Protein AF-0000000081665635 (afdb_homodimer)

Organism: Saccoglossus kowalevskii (NCBI:txid10224)

Foldseek 3Di:
DPDALVRLLVVLLVVVLVVVVVCCVVCVPPDDDDDDPCCQVVQVPPPPDDDAQQWDQAQEQGIAGLNHDLVRCQVQADDPVVARGHALLQSLSCSQRVDGDDPVNSLVLQLLLLVLQDDDPVLVVLLLPDDLVDFLLLNLLVSLQVCLVVQQLVVCVVVVHDLLCSLVSLLVVLSNCLSNLLLSLLQNLCVNPVVRDAFDRADSNDGPLVSSCSRNPADDVLVSSLLRRVLNLLQADTQSQQLLVQLVQVCLVVRHNSNSNSRSSVSCLDCVHLLLLVVLVVVLVVVCVVQRLPHDLVRVLVVQLVCVVVVHHNGQFADSRHQEAHVLLVVLLVSCCVPPVPQSSNVVLVSCQVRQLVSCVVVPPGSHRHGYNSSRSQVVCVVSPNNPSSSSSSSSSSSNSSSSSSRSSSCSSSVPHNDDDDDDDPVRVVVVVVVD/DPDALVRLLVVLLVVVLVVVVVCCVVCVPPDDDDDDPCCQVVQVPPPPDDDAQQWDQAQEQGIAGLNHDLVRCQPQADDPVVARGHALLQSLSCSQRVDGDDPVNSLVLQLLLLVLQDDDPVLVVLLLPDDLVDFLLLNLLVSLQVCLVVQQLVVCVVVVHDLLCSLVSLLVVLSNCLSNLLLSLLQNLCVNPVVRDAFDRADSRDGPLVSSCSRNPADPVLVSSLLRRVLNLLQADTQSQQLNVQLVQVCLVVRHNSNSNSRSSVSCLDCVHLLLLVVLVVVLVVVCVVARLPHDLVRVLVVQLVCVVVVHHNGQFADSRHQEAHVLLVVLLVSCCVPPVPQSSNVVLVSCQVRQLVSCVVVPPGSHRHGYNSSRSQVVCVVSPNNPSSSSSSSSSSSNSSSSSSRSSSCSSSVPHNDDDDDDDPVRVVVVVVVD

InterPro domains:
  IPR002020 Citrate synthase [PF00285] (43-422)
  IPR002020 Citrate synthase [PR00143] (177-190)
  IPR002020 Citrate synthase [PR00143] (226-241)
  IPR002020 Citrate synthase [PR00143] (249-277)
  IPR002020 Citrate synthase [PR00143] (309-329)
  IPR002020 Citrate synthase [PR00143] (370-386)
  IPR002020 Citrate synthase [PR00143] (391-405)
  IPR002020 Citrate synthase [PTHR11739] (11-428)
  IPR010109 Citrate synthase, eukaryotic-type [TIGR01793] (3-428)
  IPR016142 Citrate synthase-like, large alpha subdomain [G3DSA:1.10.580.10] (12-422)
  IPR016143 Citrate synthase-like, small alpha subdomain [G3DSA:1.10.230.10] (276-390)
  IPR019810 Citrate synthase active site [PS00480] (316-328)
  IPR036969 Citrate synthase superfamily [SSF48256] (4-432)

Secondary structure (DSSP, 8-state):
----HHHHHHHHHHHHHHHHHHHHHHHTT-EEEEEEHHHHHTTTTT-EEEE-SSEEEETTTEEEETTEEHHHHHHHS-B-TT--SB-HHHHHHHHHHSSPPPHHHHHHHHHHHHHT----HHHHHHHHH--TTS-HHHHHHHHHHHGGGG-HHHHHHHTT--GGGHHHHHHHHHHHHHHHHHHHHHHHHHHHHSTTPPPPPP-TTS-HHHHHHHHHT---HHHHHHHHHHHHHTS--TTTSHHHHHHHHHHHTT--HHHHHHHHHHHHTSTTTTTHHHHHHHHHHHHHHHH-SS--HHHHHHHHHHHHHTT---TTB--SS-SS--HHHHHHHHHHHHH-TT-HHHHHHHHHHHHHHHHHHHHT--S--SB-THHHHHHHHHHTT---GGGHHHHHHHHHHHHHHHHHHHHHHTT------EEE-HHHHHHHHHH-/----HHHHHHHHHHHHHHHHHHHHHHHTT-EEEEEEHHHHHTTTTT-EEEE-SSEEEETTTEEEETTEEHHHHHHHS-B-TT--SB-HHHHHHHHHHSSPPPHHHHHHHHHHHHHT----HHHHHHHHH--TTS-HHHHHHHHHHHGGGG-HHHHHHHTT--GGGHHHHHHHHHHHHHHHHHHHHHHHHHHHHSTTPPPPPP-TTS-HHHHHHHHHT---HHHHHHHHHHHHHTS--TTTSHHHHHHHHHHHTT--HHHHHHHHHHHHTSTTTTTHHHHHHHHHHHHHHHH-SS--HHHHHHHHHHHHHTT---TTB--SS-SS--HHHHHHHHHHHHH-TT-HHHHHHHHHHHHHHHHHHHHT--S--SB-THHHHHHHHHHTT---GGGHHHHHHHHHHHHHHHHHHHHHHTT------EEE-HHHHHHHHHH-

Nearest PDB structures (foldseek):
  5uqs-assembly1_C  TM=9.798E-01  e=3.146E-46  Sus scrofa
  6csc-assembly1_A  TM=9.902E-01  e=2.567E-45  Gallus gallus
  5uzq-assembly1_A  TM=9.697E-01  e=2.462E-45  Homo sapiens
  5uzp-assembly1_B  TM=9.711E-01  e=1.498E-44  Homo sapiens
  2cts-assembly1_A-2  TM=9.845E-01  e=1.085E-42  Sus scrofa

pLDDT: mean 95.06, std 5.84, range [40.19, 98.94]

Solvent-accessible surface area (backbone atoms only — not comparable to full-atom values): 43684 Å² total; per-residue (Å²): 126,86,73,49,71,68,66,60,38,50,62,53,48,56,51,50,40,50,50,51,52,53,49,42,75,75,44,20,80,44,72,79,44,64,30,27,49,42,29,22,60,45,17,21,45,77,32,63,40,38,68,18,74,37,23,40,70,37,40,79,81,31,55,21,54,48,81,33,39,62,70,53,43,53,66,66,36,41,51,54,92,94,50,83,39,26,38,43,53,25,50,39,46,19,40,61,65,60,43,80,49,50,64,66,56,28,52,48,46,25,36,52,26,51,73,36,31,76,73,59,69,70,57,56,52,51,65,72,61,59,58,82,73,42,51,61,52,34,54,53,25,26,50,35,22,50,49,42,62,70,35,46,33,54,52,40,53,76,71,63,56,58,66,86,50,44,21,61,27,39,41,51,33,34,48,34,49,62,22,25,42,44,59,54,54,21,45,53,47,21,50,67,72,47,85,51,49,80,60,62,81,82,52,64,88,40,49,70,44,48,43,30,34,48,30,62,69,52,80,53,67,65,53,33,44,48,45,20,34,49,34,36,68,47,15,54,69,31,34,25,40,46,29,39,32,34,21,49,44,18,31,28,20,59,19,41,65,35,30,10,46,22,25,8,43,31,11,30,62,1,57,77,49,35,36,34,28,40,48,23,50,54,50,49,51,49,44,35,72,73,63,43,74,87,56,52,72,66,56,48,49,50,52,52,50,51,42,45,72,73,71,43,78,65,61,24,45,36,51,98,64,40,64,42,61,31,60,61,26,52,53,54,48,51,52,36,57,73,76,41,61,80,38,61,66,50,46,46,45,52,51,44,68,68,48,46,34,60,52,32,54,68,70,60,76,52,90,20,43,32,43,26,49,34,50,49,51,46,55,56,40,36,72,73,64,52,67,60,49,76,50,52,40,47,53,48,52,59,15,32,45,44,34,44,38,35,47,50,26,49,38,36,59,64,58,49,46,50,41,35,34,31,40,41,26,70,69,57,50,53,52,53,57,69,74,97,127,86,72,50,69,68,68,59,38,50,63,52,48,56,52,50,42,52,50,50,52,54,48,41,74,74,45,20,81,44,72,79,45,63,30,27,49,42,28,22,62,44,19,21,45,77,32,62,40,38,70,19,72,35,22,40,70,37,40,80,80,31,55,22,53,47,80,33,39,62,70,52,42,52,66,64,35,39,52,54,91,94,50,82,38,24,38,41,53,26,49,39,46,20,40,60,66,59,43,81,50,51,65,65,56,29,51,50,46,26,37,52,26,51,74,36,31,76,75,58,69,70,57,55,53,50,65,73,62,59,58,83,72,42,52,61,52,38,53,52,25,26,51,34,22,51,50,41,61,71,35,46,32,53,52,39,52,76,70,63,56,60,66,88,51,43,20,60,28,39,41,53,34,35,46,35,50,62,23,25,42,44,59,54,55,21,44,54,47,21,50,67,72,47,85,51,49,81,60,63,80,84,50,64,87,40,48,70,44,50,41,30,34,47,30,62,69,52,81,56,67,65,53,34,44,48,44,19,35,51,35,38,68,47,16,54,68,30,34,25,40,45,29,41,32,34,19,49,43,18,30,27,21,59,19,41,66,35,29,9,46,22,24,7,42,30,12,30,60,1,57,77,49,36,35,35,27,38,48,25,50,53,51,48,50,49,44,36,71,73,62,44,72,88,56,53,71,67,56,49,49,50,52,52,50,51,42,45,73,72,70,43,77,65,62,24,44,35,49,97,64,39,65,43,64,32,61,61,27,52,52,54,48,51,52,36,57,72,74,42,63,79,39,61,65,52,47,44,46,53,50,43,68,68,48,46,33,58,51,31,54,70,71,62,75,53,88,19,44,33,44,26,49,35,50,50,52,47,52,56,40,36,73,73,63,53,67,61,50,76,49,53,40,46,53,50,51,61,16,32,44,46,34,44,39,34,45,50,27,48,40,34,59,62,57,50,45,51,42,35,33,31,39,41,26,69,70,56,49,53,51,53,55,69,72,96

Structure (mmCIF, N/CA/C/O backbone):
data_AF-0000000081665635-model_v1
#
loop_
_entity.id
_entity.type
_entity.pdbx_description
1 polymer 'Citrate synthase, mitochondrial-like'
#
loop_
_atom_site.group_PDB
_atom_site.id
_atom_site.type_symbol
_atom_site.label_atom_id
_atom_site.label_alt_id
_atom_site.label_comp_id
_atom_site.label_asym_id
_atom_site.label_entity_id
_atom_site.label_seq_id
_atom_site.pdbx_PDB_ins_code
_atom_site.Cartn_x
_atom_site.Cartn_y
_atom_site.Cartn_z
_atom_site.occupancy
_atom_site.B_iso_or_equiv
_atom_site.auth_seq_id
_atom_site.auth_comp_id
_atom_site.auth_asym_id
_atom_site.auth_atom_id
_atom_site.pdbx_PDB_model_num
ATOM 1 N N . MET A 1 1 ? 30.594 27.281 -4.41 1 40.53 1 MET A N 1
ATOM 2 C CA . MET A 1 1 ? 29.469 26.734 -5.156 1 40.53 1 MET A CA 1
ATOM 3 C C . MET A 1 1 ? 28.594 25.859 -4.266 1 40.53 1 MET A C 1
ATOM 5 O O . MET A 1 1 ? 29.109 25.016 -3.523 1 40.53 1 MET A O 1
ATOM 9 N N . VAL A 1 2 ? 27.422 26.234 -3.863 1 55.41 2 VAL A N 1
ATOM 10 C CA . VAL A 1 2 ? 26.562 25.5 -2.949 1 55.41 2 VAL A CA 1
ATOM 11 C C . VAL A 1 2 ? 26.438 24.047 -3.406 1 55.41 2 VAL A C 1
ATOM 13 O O . VAL A 1 2 ? 26.125 23.781 -4.566 1 55.41 2 VAL A O 1
ATOM 16 N N . LYS A 1 3 ? 26.938 23.219 -2.65 1 70.62 3 LYS A N 1
ATOM 17 C CA . LYS A 1 3 ? 26.859 21.797 -2.959 1 70.62 3 LYS A CA 1
ATOM 18 C C . LYS A 1 3 ? 25.406 21.344 -3.09 1 70.62 3 LYS A C 1
ATOM 20 O O . LYS A 1 3 ? 24.562 21.719 -2.271 1 70.62 3 LYS A O 1
ATOM 25 N N . ASP A 1 4 ? 25.109 20.734 -4.133 1 88.25 4 ASP A N 1
ATOM 26 C CA . ASP A 1 4 ? 23.781 20.172 -4.352 1 88.25 4 ASP A CA 1
ATOM 27 C C . ASP A 1 4 ? 23.453 19.125 -3.295 1 88.25 4 ASP A C 1
ATOM 29 O O . ASP A 1 4 ? 24.344 18.578 -2.643 1 88.25 4 ASP A O 1
ATOM 33 N N . LEU A 1 5 ? 22.203 19.047 -2.881 1 96.38 5 LEU A N 1
ATOM 34 C CA . LEU A 1 5 ? 21.719 18.188 -1.819 1 96.38 5 LEU A CA 1
ATOM 35 C C . LEU A 1 5 ? 22.266 16.766 -1.975 1 96.38 5 LEU A C 1
ATOM 37 O O . LEU A 1 5 ? 22.656 16.141 -0.989 1 96.38 5 LEU A O 1
ATOM 41 N N . LYS A 1 6 ? 22.359 16.266 -3.232 1 95.75 6 LYS A N 1
ATOM 42 C CA . LYS A 1 6 ? 22.844 14.906 -3.494 1 95.75 6 LYS A CA 1
ATOM 43 C C . LYS A 1 6 ? 24.312 14.758 -3.104 1 95.75 6 LYS A C 1
ATOM 45 O O . LYS A 1 6 ? 24.703 13.734 -2.535 1 95.75 6 LYS A O 1
ATOM 50 N N . ASP A 1 7 ? 25.078 15.711 -3.416 1 94.81 7 ASP A N 1
ATOM 51 C CA . ASP A 1 7 ? 26.5 15.703 -3.098 1 94.81 7 ASP A CA 1
ATOM 52 C C . ASP A 1 7 ? 26.734 15.789 -1.591 1 94.81 7 ASP A C 1
ATOM 54 O O . ASP A 1 7 ? 27.656 15.172 -1.062 1 94.81 7 ASP A O 1
ATOM 58 N N . GLU A 1 8 ? 25.906 16.531 -0.917 1 95.31 8 GLU A N 1
ATOM 59 C CA . GLU A 1 8 ? 26 16.641 0.537 1 95.31 8 GLU A CA 1
ATOM 60 C C . GLU A 1 8 ? 25.594 15.328 1.208 1 95.31 8 GLU A C 1
ATOM 62 O O . GLU A 1 8 ? 26.125 14.992 2.273 1 95.31 8 GLU A O 1
ATOM 67 N N . LEU A 1 9 ? 24.719 14.633 0.583 1 96.75 9 LEU A N 1
ATOM 68 C CA . LEU A 1 9 ? 24.125 13.43 1.165 1 96.75 9 LEU A CA 1
ATOM 69 C C . LEU A 1 9 ? 25.094 12.258 1.071 1 96.75 9 LEU A C 1
ATOM 71 O O . LEU A 1 9 ? 25.109 11.391 1.95 1 96.75 9 LEU A O 1
ATOM 75 N N . ARG A 1 10 ? 25.953 12.203 0.071 1 96.56 10 ARG A N 1
ATOM 76 C CA . ARG A 1 10 ? 26.812 11.062 -0.229 1 96.56 10 ARG A CA 1
ATOM 77 C C . ARG A 1 10 ? 27.703 10.727 0.957 1 96.56 10 ARG A C 1
ATOM 79 O O . ARG A 1 10 ? 27.719 9.586 1.43 1 96.56 10 ARG A O 1
ATOM 86 N N . PRO A 1 11 ? 28.469 11.734 1.515 1 97.19 11 PRO A N 1
ATOM 87 C CA . PRO A 1 11 ? 29.328 11.391 2.658 1 97.19 11 PRO A CA 1
ATOM 88 C C . PRO A 1 11 ? 28.516 11.047 3.908 1 97.19 11 PRO A C 1
ATOM 90 O O . PRO A 1 11 ? 28.969 10.242 4.73 1 97.19 11 PRO A O 1
ATOM 93 N N . LEU A 1 12 ? 27.344 11.656 4.055 1 97.62 12 LEU A N 1
ATOM 94 C CA . LEU A 1 12 ? 26.484 11.367 5.199 1 97.62 12 LEU A CA 1
ATOM 95 C C . LEU A 1 12 ? 26 9.922 5.156 1 97.62 12 LEU A C 1
ATOM 97 O O . LEU A 1 12 ? 25.922 9.258 6.191 1 97.62 12 LEU A O 1
ATOM 101 N N . ILE A 1 13 ? 25.656 9.406 3.963 1 97.69 13 ILE A N 1
ATOM 102 C CA . ILE A 1 13 ? 25.188 8.031 3.785 1 97.69 13 ILE A CA 1
ATOM 103 C C . ILE A 1 13 ? 26.297 7.055 4.129 1 97.69 13 ILE A C 1
ATOM 105 O O . ILE A 1 13 ? 26.062 6.055 4.816 1 97.69 13 ILE A O 1
ATOM 109 N N . LEU A 1 14 ? 27.516 7.348 3.648 1 97.12 14 LEU A N 1
ATOM 110 C CA . LEU A 1 14 ? 28.656 6.477 3.947 1 97.12 14 LEU A CA 1
ATOM 111 C C . LEU A 1 14 ? 28.891 6.395 5.449 1 97.12 14 LEU A C 1
ATOM 113 O O . LEU A 1 14 ? 29.078 5.301 5.996 1 97.12 14 LEU A O 1
ATOM 117 N N . LYS A 1 15 ? 28.844 7.523 6.086 1 97.62 15 LYS A N 1
ATOM 118 C CA . LYS A 1 15 ? 29.094 7.594 7.527 1 97.62 15 LYS A CA 1
ATOM 119 C C . LYS A 1 15 ? 28 6.848 8.297 1 97.62 15 LYS A C 1
ATOM 121 O O . LYS A 1 15 ? 28.312 6.035 9.18 1 97.62 15 LYS A O 1
ATOM 126 N N . HIS A 1 16 ? 26.75 7.129 8 1 97.38 16 HIS A N 1
ATOM 127 C CA . HIS A 1 16 ? 25.641 6.527 8.734 1 97.38 16 HIS A CA 1
ATOM 128 C C . HIS A 1 16 ? 25.547 5.031 8.453 1 97.38 16 HIS A C 1
ATOM 130 O O . HIS A 1 16 ? 25.172 4.254 9.336 1 97.38 16 HIS A O 1
ATOM 136 N N . SER A 1 17 ? 25.828 4.605 7.238 1 97.25 17 SER A N 1
ATOM 137 C CA . SER A 1 17 ? 25.844 3.184 6.906 1 97.25 17 SER A CA 1
ATOM 138 C C . SER A 1 17 ? 26.859 2.424 7.762 1 97.25 17 SER A C 1
ATOM 140 O O . SER A 1 17 ? 26.578 1.319 8.227 1 97.25 17 SER A O 1
ATOM 142 N N . GLU A 1 18 ? 28.016 3.002 7.918 1 97.38 18 GLU A N 1
ATOM 143 C CA . GLU A 1 18 ? 29.031 2.396 8.773 1 97.38 18 GLU A CA 1
ATOM 144 C C . GLU A 1 18 ? 28.578 2.355 10.227 1 97.38 18 GLU A C 1
ATOM 146 O O . GLU A 1 18 ? 28.797 1.363 10.922 1 97.38 18 GLU A O 1
ATOM 151 N N . GLU A 1 19 ? 28 3.404 10.664 1 97.5 19 GLU A N 1
ATOM 152 C CA . GLU A 1 19 ? 27.484 3.475 12.023 1 97.5 19 GLU A CA 1
ATOM 153 C C . GLU A 1 19 ? 26.453 2.377 12.281 1 97.5 19 GLU A C 1
ATOM 155 O O . GLU A 1 19 ? 26.5 1.708 13.312 1 97.5 19 GLU A O 1
ATOM 160 N N . VAL A 1 20 ? 25.531 2.207 11.383 1 97.94 20 VAL A N 1
ATOM 161 C CA . VAL A 1 20 ? 24.484 1.204 11.508 1 97.94 20 VAL A CA 1
ATOM 162 C C . VAL A 1 20 ? 25.094 -0.194 11.5 1 97.94 20 VAL A C 1
ATOM 164 O O . VAL A 1 20 ? 24.688 -1.061 12.281 1 97.94 20 VAL A O 1
ATOM 167 N N . ARG A 1 21 ? 26.047 -0.388 10.586 1 97.19 21 ARG A N 1
ATOM 168 C CA . ARG A 1 21 ? 26.719 -1.678 10.516 1 97.19 21 ARG A CA 1
ATOM 169 C C . ARG A 1 21 ? 27.359 -2.033 11.859 1 97.19 21 ARG A C 1
ATOM 171 O O . ARG A 1 21 ? 27.172 -3.137 12.367 1 97.19 21 ARG A O 1
ATOM 178 N N . GLU A 1 22 ? 28.109 -1.117 12.453 1 97.5 22 GLU A N 1
ATOM 179 C CA . GLU A 1 22 ? 28.781 -1.337 13.734 1 97.5 22 GLU A CA 1
ATOM 180 C C . GLU A 1 22 ? 27.766 -1.545 14.859 1 97.5 22 GLU A C 1
ATOM 182 O O . GLU A 1 22 ? 27.953 -2.4 15.719 1 97.5 22 GLU A O 1
ATOM 187 N N . PHE A 1 23 ? 26.781 -0.752 14.891 1 97.94 23 PHE A N 1
ATOM 188 C CA . PHE A 1 23 ? 25.734 -0.835 15.906 1 97.94 23 PHE A CA 1
ATOM 189 C C . PHE A 1 23 ? 25.078 -2.209 15.891 1 97.94 23 PHE A C 1
ATOM 191 O O . PHE A 1 23 ? 24.891 -2.83 16.938 1 97.94 23 PHE A O 1
ATOM 198 N N . ARG A 1 24 ? 24.719 -2.713 14.703 1 97.88 24 ARG A N 1
ATOM 199 C CA . ARG A 1 24 ? 24.047 -4.004 14.562 1 97.88 24 ARG A CA 1
ATOM 200 C C . ARG A 1 24 ? 25 -5.148 14.93 1 97.88 24 ARG A C 1
ATOM 202 O O . ARG A 1 24 ? 24.562 -6.16 15.492 1 97.88 24 ARG A O 1
ATOM 209 N N . GLN A 1 25 ? 26.266 -5.016 14.57 1 97.56 25 GLN A N 1
ATOM 210 C CA . GLN A 1 25 ? 27.25 -6.027 14.945 1 97.56 25 GLN A CA 1
ATOM 211 C C . GLN A 1 25 ? 27.312 -6.195 16.453 1 97.56 25 GLN A C 1
ATOM 213 O O . GLN A 1 25 ? 27.438 -7.316 16.953 1 97.56 25 GLN A O 1
ATOM 218 N N . LYS A 1 26 ? 27.172 -5.129 17.156 1 97.12 26 LYS A N 1
ATOM 219 C CA . LYS A 1 26 ? 27.328 -5.145 18.609 1 97.12 26 LYS A CA 1
ATOM 220 C C . LYS A 1 26 ? 26 -5.449 19.297 1 97.12 26 LYS A C 1
ATOM 222 O O . LYS A 1 26 ? 25.984 -6.074 20.359 1 97.12 26 LYS A O 1
ATOM 227 N N . HIS A 1 27 ? 24.922 -4.953 18.75 1 97.44 27 HIS A N 1
ATOM 228 C CA . HIS A 1 27 ? 23.688 -4.953 19.516 1 97.44 27 HIS A CA 1
ATOM 229 C C . HIS A 1 27 ? 22.547 -5.602 18.734 1 97.44 27 HIS A C 1
ATOM 231 O O . HIS A 1 27 ? 21.391 -5.578 19.172 1 97.44 27 HIS A O 1
ATOM 237 N N . GLY A 1 28 ? 22.75 -6.16 17.609 1 97.69 28 GLY A N 1
ATOM 238 C CA . GLY A 1 28 ? 21.719 -6.672 16.719 1 97.69 28 GLY A CA 1
ATOM 239 C C . GLY A 1 28 ? 20.812 -7.688 17.375 1 97.69 28 GLY A C 1
ATOM 240 O O . GLY A 1 28 ? 19.609 -7.746 17.078 1 97.69 28 GLY A O 1
ATOM 241 N N . SER A 1 29 ? 21.297 -8.484 18.297 1 97.31 29 SER A N 1
ATOM 242 C CA . SER A 1 29 ? 20.547 -9.578 18.906 1 97.31 29 SER A CA 1
ATOM 243 C C . SER A 1 29 ? 19.781 -9.094 20.141 1 97.31 29 SER A C 1
ATOM 245 O O . SER A 1 29 ? 19.016 -9.852 20.734 1 97.31 29 SER A O 1
ATOM 247 N N . LYS A 1 30 ? 19.953 -7.887 20.5 1 97.31 30 LYS A N 1
ATOM 248 C CA . LYS A 1 30 ? 19.297 -7.367 21.703 1 97.31 30 LYS A CA 1
ATOM 249 C C . LYS A 1 30 ? 17.781 -7.348 21.516 1 97.31 30 LYS A C 1
ATOM 251 O O . LYS A 1 30 ? 17.281 -6.863 20.5 1 97.31 30 LYS A O 1
ATOM 256 N N . VAL A 1 31 ? 17.047 -7.914 22.5 1 97.44 31 VAL A N 1
ATOM 257 C CA . VAL A 1 31 ? 15.586 -7.898 22.516 1 97.44 31 VAL A CA 1
ATOM 258 C C . VAL A 1 31 ? 15.086 -6.531 22.984 1 97.44 31 VAL A C 1
ATOM 260 O O . VAL A 1 31 ? 15.469 -6.059 24.047 1 97.44 31 VAL A O 1
ATOM 263 N N . VAL A 1 32 ? 14.25 -5.891 22.203 1 96.38 32 VAL A N 1
ATOM 264 C CA . VAL A 1 32 ? 13.812 -4.543 22.547 1 96.38 32 VAL A CA 1
ATOM 265 C C . VAL A 1 32 ? 12.289 -4.52 22.703 1 96.38 32 VAL A C 1
ATOM 267 O O . VAL A 1 32 ? 11.703 -3.465 22.953 1 96.38 32 VAL A O 1
ATOM 270 N N . GLY A 1 33 ? 11.625 -5.656 22.516 1 96.31 33 GLY A N 1
ATOM 271 C CA . GLY A 1 33 ? 10.18 -5.746 22.688 1 96.31 33 GLY A CA 1
ATOM 272 C C . GLY A 1 33 ? 9.656 -7.164 22.609 1 96.31 33 GLY A C 1
ATOM 273 O O . GLY A 1 33 ? 10.398 -8.094 22.281 1 96.31 33 GLY A O 1
ATOM 274 N N . GLU A 1 34 ? 8.375 -7.324 23 1 97.56 34 GLU A N 1
ATOM 275 C CA . GLU A 1 34 ? 7.66 -8.594 22.906 1 97.56 34 GLU A CA 1
ATOM 276 C C . GLU A 1 34 ? 6.414 -8.469 22.047 1 97.56 34 GLU A C 1
ATOM 278 O O . GLU A 1 34 ? 5.953 -7.355 21.766 1 97.56 34 GLU A O 1
ATOM 283 N N . VAL A 1 35 ? 5.938 -9.586 21.531 1 98.31 35 VAL A N 1
ATOM 284 C CA . VAL A 1 35 ? 4.715 -9.641 20.734 1 98.31 35 VAL A CA 1
ATOM 285 C C . VAL A 1 35 ? 3.68 -10.508 21.453 1 98.31 35 VAL A C 1
ATOM 287 O O . VAL A 1 35 ? 3.934 -11.68 21.734 1 98.31 35 VAL A O 1
ATOM 290 N N . THR A 1 36 ? 2.57 -9.961 21.766 1 98.38 36 THR A N 1
ATOM 291 C CA . THR A 1 36 ? 1.464 -10.711 22.359 1 98.38 36 THR A CA 1
ATOM 292 C C . THR A 1 36 ? 0.39 -11 21.312 1 98.38 36 THR A C 1
ATOM 294 O O . THR A 1 36 ? 0.385 -10.391 20.234 1 98.38 36 THR A O 1
ATOM 297 N N . ILE A 1 37 ? -0.496 -11.922 21.625 1 98.31 37 ILE A N 1
ATOM 298 C CA . ILE A 1 37 ? -1.613 -12.258 20.75 1 98.31 37 ILE A CA 1
ATOM 299 C C . ILE A 1 37 ? -2.482 -11.023 20.531 1 98.31 37 ILE A C 1
ATOM 301 O O . ILE A 1 37 ? -2.9 -10.75 19.391 1 98.31 37 ILE A O 1
ATOM 305 N N . ASP A 1 38 ? -2.67 -10.211 21.516 1 98.19 38 ASP A N 1
ATOM 306 C CA . ASP A 1 38 ? -3.492 -9.008 21.391 1 98.19 38 ASP A CA 1
ATOM 307 C C . ASP A 1 38 ? -2.84 -7.98 20.469 1 98.19 38 ASP A C 1
ATOM 309 O O . ASP A 1 38 ? -3.531 -7.23 19.781 1 98.19 38 ASP A O 1
ATOM 313 N N . MET A 1 39 ? -1.545 -7.945 20.484 1 98.06 39 MET A N 1
ATOM 314 C CA . MET A 1 39 ? -0.863 -7.02 19.578 1 98.06 39 MET A CA 1
ATOM 315 C C . MET A 1 39 ? -1.078 -7.422 18.125 1 98.06 39 MET A C 1
ATOM 317 O O . MET A 1 39 ? -1.188 -6.559 17.25 1 98.06 39 MET A O 1
ATOM 321 N N . MET A 1 40 ? -1.198 -8.719 17.844 1 98.25 40 MET A N 1
ATOM 322 C CA . MET A 1 40 ? -1.453 -9.203 16.5 1 98.25 40 MET A CA 1
ATOM 323 C C . MET A 1 40 ? -2.848 -8.805 16.031 1 98.25 40 MET A C 1
ATOM 325 O O . MET A 1 40 ? -3.006 -8.25 14.938 1 98.25 40 MET A O 1
ATOM 329 N N . TYR A 1 41 ? -3.787 -9.031 16.859 1 98.25 41 TYR A N 1
ATOM 330 C CA . TYR A 1 41 ? -5.164 -8.688 16.531 1 98.25 41 TYR A CA 1
ATOM 331 C C . TYR A 1 41 ? -5.375 -7.176 16.562 1 98.25 41 TYR A C 1
ATOM 333 O O . TYR A 1 41 ? -6.316 -6.656 15.961 1 98.25 41 TYR A O 1
ATOM 341 N N . GLY A 1 42 ? -4.492 -6.504 17.297 1 97.19 42 GLY A N 1
ATOM 342 C CA . GLY A 1 42 ? -4.66 -5.086 17.562 1 97.19 42 GLY A CA 1
ATOM 343 C C . GLY A 1 42 ? -3.916 -4.199 16.578 1 97.19 42 GLY A C 1
ATOM 344 O O . GLY A 1 42 ? -3.693 -3.018 16.859 1 97.19 42 GLY A O 1
ATOM 345 N N . GLY A 1 43 ? -3.496 -4.707 15.438 1 97.88 43 GLY A N 1
ATOM 346 C CA . GLY A 1 43 ? -2.877 -3.895 14.398 1 97.88 43 GLY A CA 1
ATOM 347 C C . GLY A 1 43 ? -1.415 -3.594 14.672 1 97.88 43 GLY A C 1
ATOM 348 O O . GLY A 1 43 ? -0.936 -2.498 14.375 1 97.88 43 GLY A O 1
ATOM 349 N N . MET A 1 44 ? -0.728 -4.488 15.344 1 98.06 44 MET A N 1
ATOM 350 C CA . MET A 1 44 ? 0.703 -4.406 15.625 1 98.06 44 MET A CA 1
ATOM 351 C C . MET A 1 44 ? 1.013 -3.213 16.531 1 98.06 44 MET A C 1
ATOM 353 O O . MET A 1 44 ? 2.16 -2.768 16.594 1 98.06 44 MET A O 1
ATOM 357 N N . ARG A 1 45 ? -0.01 -2.605 17.125 1 94.81 45 ARG A N 1
ATOM 358 C CA . ARG A 1 45 ? 0.244 -1.459 18 1 94.81 45 ARG A CA 1
ATOM 359 C C . ARG A 1 45 ? 1.244 -1.812 19.094 1 94.81 45 ARG A C 1
ATOM 361 O O . ARG A 1 45 ? 1.092 -2.828 19.781 1 94.81 45 ARG A O 1
ATOM 368 N N . GLY A 1 46 ? 2.254 -1.023 19.188 1 93.5 46 GLY A 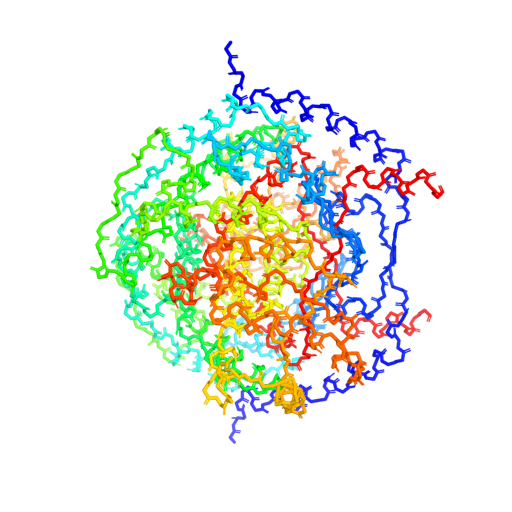N 1
ATOM 369 C CA . GLY A 1 46 ? 3.238 -1.221 20.25 1 93.5 46 GLY A CA 1
ATOM 370 C C . GLY A 1 46 ? 4.414 -2.072 19.812 1 93.5 46 GLY A C 1
ATOM 371 O O . GLY A 1 46 ? 5.457 -2.086 20.469 1 93.5 46 GLY A O 1
ATOM 372 N N . ILE A 1 47 ? 4.27 -2.879 18.75 1 97.75 47 ILE A N 1
ATOM 373 C CA . ILE A 1 47 ? 5.379 -3.689 18.25 1 97.75 47 ILE A CA 1
ATOM 374 C C . ILE A 1 47 ? 6.426 -2.791 17.609 1 97.75 47 ILE A C 1
ATOM 376 O O . ILE A 1 47 ? 6.145 -2.115 16.609 1 97.75 47 ILE A O 1
ATOM 380 N N . LYS A 1 48 ? 7.656 -2.77 18.156 1 97.38 48 LYS A N 1
ATOM 381 C CA . LYS A 1 48 ? 8.766 -2.043 17.547 1 97.38 48 LYS A CA 1
ATOM 382 C C . LYS A 1 48 ? 9.312 -2.791 16.328 1 97.38 48 LYS A C 1
ATOM 384 O O . LYS A 1 48 ? 10.266 -3.564 16.453 1 97.38 48 LYS A O 1
ATOM 389 N N . GLY A 1 49 ? 8.766 -2.424 15.164 1 97.62 49 GLY A N 1
ATOM 390 C CA . GLY A 1 49 ? 9.086 -3.25 14.008 1 97.62 49 GLY A CA 1
ATOM 391 C C . GLY A 1 49 ? 9.766 -2.482 12.898 1 97.62 49 GLY A C 1
ATOM 392 O O . GLY A 1 49 ? 10.266 -3.078 11.938 1 97.62 49 GLY A O 1
ATOM 393 N N . LEU A 1 50 ? 9.938 -1.119 13.031 1 98.25 50 LEU A N 1
ATOM 394 C CA . LEU A 1 50 ? 10.375 -0.315 11.898 1 98.25 50 LEU A CA 1
ATOM 395 C C . LEU A 1 50 ? 11.516 0.617 12.297 1 98.25 50 LEU A C 1
ATOM 397 O O . LEU A 1 50 ? 11.625 1.005 13.461 1 98.25 50 LEU A O 1
ATOM 401 N N . ILE A 1 51 ? 12.328 0.879 11.305 1 98.38 51 ILE A N 1
ATOM 402 C CA . ILE A 1 51 ? 13.336 1.928 11.438 1 98.38 51 ILE A CA 1
ATOM 403 C C . ILE A 1 51 ? 12.898 3.158 10.641 1 98.38 51 ILE A C 1
ATOM 405 O O . ILE A 1 51 ? 12.539 3.049 9.461 1 98.38 51 ILE A O 1
ATOM 409 N N . CYS A 1 52 ? 12.898 4.246 11.211 1 97.94 52 CYS A N 1
ATOM 410 C CA . CYS A 1 52 ? 12.648 5.527 10.555 1 97.94 52 CYS A CA 1
ATOM 411 C C . CYS A 1 52 ? 13.648 6.582 11.023 1 97.94 52 CYS A C 1
ATOM 413 O O . CYS A 1 52 ? 13.562 7.055 12.156 1 97.94 52 CYS A O 1
ATOM 415 N N . GLU A 1 53 ? 14.492 6.984 10.188 1 97.06 53 GLU A N 1
ATOM 416 C CA . GLU A 1 53 ? 15.555 7.918 10.547 1 97.06 53 GLU A CA 1
ATOM 417 C C . GLU A 1 53 ? 15.047 9.359 10.555 1 97.06 53 GLU A C 1
ATOM 419 O O . GLU A 1 53 ? 15.602 10.211 11.25 1 97.06 53 GLU A O 1
ATOM 424 N N . THR A 1 54 ? 13.992 9.617 9.805 1 98.19 54 THR A N 1
ATOM 425 C CA . THR A 1 54 ? 13.609 10.992 9.477 1 98.19 54 THR A CA 1
ATOM 426 C C . THR A 1 54 ? 12.828 11.617 10.625 1 98.19 54 THR A C 1
ATOM 428 O O . THR A 1 54 ? 12.867 12.836 10.82 1 98.19 54 THR A O 1
ATOM 431 N N . SER A 1 55 ? 12.039 10.781 11.344 1 98 55 SER A N 1
ATOM 432 C CA . SER A 1 55 ? 11.258 11.344 12.438 1 98 55 SER A CA 1
ATOM 433 C C . SER A 1 55 ? 10.859 10.273 13.445 1 98 55 SER A C 1
ATOM 435 O O . SER A 1 55 ? 10.867 9.086 13.133 1 98 55 SER A O 1
ATOM 437 N N . VAL A 1 56 ? 10.648 10.711 14.625 1 96.31 56 VAL A N 1
ATOM 438 C CA . VAL A 1 56 ? 10.203 9.852 15.719 1 96.31 56 VAL A CA 1
ATOM 439 C C . VAL A 1 56 ? 9.016 10.492 16.438 1 96.31 56 VAL A C 1
ATOM 441 O O . VAL A 1 56 ? 8.992 11.703 16.656 1 96.31 56 VAL A O 1
ATOM 444 N N . LEU A 1 57 ? 8.023 9.711 16.688 1 95.44 57 LEU A N 1
ATOM 445 C CA . LEU A 1 57 ? 6.828 10.172 17.391 1 95.44 57 LEU A CA 1
ATOM 446 C C . LEU A 1 57 ? 6.805 9.648 18.828 1 95.44 57 LEU A C 1
ATOM 448 O O . LEU A 1 57 ? 6.77 8.438 19.047 1 95.44 57 LEU A O 1
ATOM 452 N N . ASP A 1 58 ? 6.891 10.562 19.766 1 93.25 58 ASP A N 1
ATOM 453 C CA . ASP A 1 58 ? 6.801 10.25 21.188 1 93.25 58 ASP A CA 1
ATOM 454 C C . ASP A 1 58 ? 5.41 10.562 21.734 1 93.25 58 ASP A C 1
ATOM 456 O O . ASP A 1 58 ? 4.875 11.648 21.484 1 93.25 58 ASP A O 1
ATOM 460 N N . PRO A 1 59 ? 4.824 9.641 22.438 1 90.5 59 PRO A N 1
ATOM 461 C CA . PRO A 1 59 ? 3.455 9.836 22.922 1 90.5 59 PRO A CA 1
ATOM 462 C C . PRO A 1 59 ? 3.318 11.078 23.797 1 90.5 59 PRO A C 1
ATOM 464 O O . PRO A 1 59 ? 2.262 11.711 23.812 1 90.5 59 PRO A O 1
ATOM 467 N N . ASP A 1 60 ? 4.359 11.477 24.516 1 90.38 60 ASP A N 1
ATOM 468 C CA . ASP A 1 60 ? 4.25 12.555 25.484 1 90.38 60 ASP A CA 1
ATOM 469 C C . ASP A 1 60 ? 4.863 13.844 24.953 1 90.38 60 ASP A C 1
ATOM 471 O O . ASP A 1 60 ? 4.453 14.945 25.328 1 90.38 60 ASP A O 1
ATOM 475 N N . GLU A 1 61 ? 5.773 13.727 24.031 1 90.88 61 GLU A N 1
ATOM 476 C CA . GLU A 1 61 ? 6.484 14.93 23.594 1 90.88 61 GLU A CA 1
ATOM 477 C C . GLU A 1 61 ? 6.043 15.359 22.203 1 90.88 61 GLU A C 1
ATOM 479 O O . GLU A 1 61 ? 6.234 16.516 21.812 1 90.88 61 GLU A O 1
ATOM 484 N N . GLY A 1 62 ? 5.473 14.414 21.5 1 93.31 62 GLY A N 1
ATOM 485 C CA . GLY A 1 62 ? 5.074 14.719 20.141 1 93.31 62 GLY A CA 1
ATOM 486 C C . GLY A 1 62 ? 6.074 14.25 19.094 1 93.31 62 GLY A C 1
ATOM 487 O O . GLY A 1 62 ? 6.863 13.336 19.359 1 93.31 62 GLY A O 1
ATOM 488 N N . ILE A 1 63 ? 6.02 14.82 17.938 1 96.12 63 ILE A N 1
ATOM 489 C CA . ILE A 1 63 ? 6.859 14.383 16.828 1 96.12 63 ILE A CA 1
ATOM 490 C C . ILE A 1 63 ? 8.133 15.227 16.781 1 96.12 63 ILE A C 1
ATOM 492 O O . ILE A 1 63 ? 8.102 16.422 17.109 1 96.12 63 ILE A O 1
ATOM 496 N N . ARG A 1 64 ? 9.18 14.617 16.516 1 97.69 64 ARG A N 1
ATOM 497 C CA . ARG A 1 64 ? 10.453 15.297 16.25 1 97.69 64 ARG A CA 1
ATOM 498 C C . ARG A 1 64 ? 10.984 14.945 14.867 1 97.69 64 ARG A C 1
ATOM 500 O O . ARG A 1 64 ? 10.961 13.773 14.461 1 97.69 64 ARG A O 1
ATOM 507 N N . PHE A 1 65 ? 11.391 15.922 14.109 1 98.44 65 PHE A N 1
ATOM 508 C CA . PHE A 1 65 ? 12.062 15.742 12.828 1 98.44 65 PHE A CA 1
ATOM 509 C C . PHE A 1 65 ? 13.57 15.789 12.992 1 98.44 65 PHE A C 1
ATOM 511 O O . PHE A 1 65 ? 14.141 16.844 13.289 1 98.44 65 PHE A O 1
ATOM 518 N N . ARG A 1 66 ? 14.18 14.672 12.789 1 98.12 66 ARG A N 1
ATOM 519 C CA . ARG A 1 66 ? 15.617 14.57 13 1 98.12 66 ARG A CA 1
ATOM 520 C C . ARG A 1 66 ? 16.031 15.188 14.328 1 98.12 66 ARG A C 1
ATOM 522 O O . ARG A 1 66 ? 16.984 15.961 14.398 1 98.12 66 ARG A O 1
ATOM 529 N N . GLY A 1 67 ? 15.25 14.883 15.312 1 96.88 67 GLY A N 1
ATOM 530 C CA . GLY A 1 67 ? 15.57 15.297 16.672 1 96.88 67 GLY A CA 1
ATOM 531 C C . GLY A 1 67 ? 15.008 16.672 17.016 1 96.88 67 GLY A C 1
ATOM 532 O O . GLY A 1 67 ? 14.953 17.047 18.188 1 96.88 67 GLY A O 1
ATOM 533 N N . HIS A 1 68 ? 14.516 17.406 16.062 1 98.06 68 HIS A N 1
ATOM 534 C CA . HIS A 1 68 ? 13.977 18.75 16.312 1 98.06 68 HIS A CA 1
ATOM 535 C C . HIS A 1 68 ? 12.484 18.688 16.609 1 98.06 68 HIS A C 1
ATOM 537 O O . HIS A 1 68 ? 11.719 18.078 15.844 1 98.06 68 HIS A O 1
ATOM 543 N N . SER A 1 69 ? 12.102 19.328 17.688 1 97.12 69 SER A N 1
ATOM 544 C CA . SER A 1 69 ? 10.672 19.484 17.953 1 97.12 69 SER A CA 1
ATOM 545 C C . SER A 1 69 ? 10.023 20.391 16.922 1 97.12 69 SER A C 1
ATOM 547 O O . SER A 1 69 ? 10.711 21.094 16.172 1 97.12 69 SER A O 1
ATOM 549 N N . ILE A 1 70 ? 8.734 20.406 16.891 1 96.94 70 ILE A N 1
ATOM 550 C CA . ILE A 1 70 ? 7.988 21.266 15.969 1 96.94 70 ILE A CA 1
ATOM 551 C C . ILE A 1 70 ? 8.328 22.719 16.25 1 96.94 70 ILE A C 1
ATOM 553 O O . ILE A 1 70 ? 8.594 23.484 15.312 1 96.94 70 ILE A O 1
ATOM 557 N N . ALA A 1 71 ? 8.352 23.109 17.484 1 95.88 71 ALA A N 1
ATOM 558 C CA . ALA A 1 71 ? 8.672 24.484 17.859 1 95.88 71 ALA A CA 1
ATOM 559 C C . ALA A 1 71 ? 10.078 24.859 17.406 1 95.88 71 ALA A C 1
ATOM 561 O O . ALA A 1 71 ? 10.312 25.969 16.938 1 95.88 71 ALA A O 1
ATOM 562 N N . ASN A 1 72 ? 10.992 23.953 17.625 1 97.56 72 ASN A N 1
ATOM 563 C CA . ASN A 1 72 ? 12.359 24.219 17.203 1 97.56 72 ASN A CA 1
ATOM 564 C C . ASN A 1 72 ? 12.461 24.344 15.68 1 97.56 72 ASN A C 1
ATOM 566 O O . ASN A 1 72 ? 13.219 25.172 15.172 1 97.56 72 ASN A O 1
ATOM 570 N N . CYS A 1 73 ? 11.766 23.516 14.938 1 97.88 73 CYS A N 1
ATOM 571 C CA . CYS A 1 73 ? 11.742 23.609 13.484 1 97.88 73 CYS A CA 1
ATOM 572 C C . CYS A 1 73 ? 11.234 24.984 13.047 1 97.88 73 CYS A C 1
ATOM 574 O O . CYS A 1 73 ? 11.789 25.578 12.125 1 97.88 73 CYS A O 1
ATOM 576 N N . GLN A 1 74 ? 10.18 25.469 13.734 1 96.75 74 GLN A N 1
ATOM 577 C CA . GLN A 1 74 ? 9.633 26.781 13.422 1 96.75 74 GLN A CA 1
ATOM 578 C C . GLN A 1 74 ? 10.695 27.875 13.586 1 96.75 74 GLN A C 1
ATOM 580 O O . GLN A 1 74 ? 10.688 28.859 12.859 1 96.75 74 GLN A O 1
ATOM 585 N N . LEU A 1 75 ? 11.562 27.625 14.484 1 97 75 LEU A N 1
ATOM 586 C CA . LEU A 1 75 ? 12.57 28.625 14.82 1 97 75 LEU A CA 1
ATOM 587 C C . LEU A 1 75 ? 13.75 28.562 13.852 1 97 75 LEU A C 1
ATOM 589 O O . LEU A 1 75 ? 14.203 29.578 13.344 1 97 75 LEU A O 1
ATOM 593 N N . VAL A 1 76 ? 14.258 27.359 13.516 1 98.12 76 VAL A N 1
ATOM 594 C CA . VAL A 1 76 ? 15.594 27.25 12.945 1 98.12 76 VAL A CA 1
ATOM 595 C C . VAL A 1 76 ? 15.492 27.094 11.43 1 98.12 76 VAL A C 1
ATOM 597 O O . VAL A 1 76 ? 16.469 27.312 10.711 1 98.12 76 VAL A O 1
ATOM 600 N N . LEU A 1 77 ? 14.367 26.609 10.914 1 98.62 77 LEU A N 1
ATOM 601 C CA . LEU A 1 77 ? 14.266 26.391 9.477 1 98.62 77 LEU A CA 1
ATOM 602 C C . LEU A 1 77 ? 14.117 27.703 8.727 1 98.62 77 LEU A C 1
ATOM 604 O O . LEU A 1 77 ? 13.445 28.625 9.203 1 98.62 77 LEU A O 1
ATOM 608 N N . PRO A 1 78 ? 14.688 27.797 7.582 1 98.38 78 PRO A N 1
ATOM 609 C CA . PRO A 1 78 ? 14.664 29.047 6.816 1 98.38 78 PRO A CA 1
ATOM 610 C C . PRO A 1 78 ? 13.25 29.453 6.402 1 98.38 78 PRO A C 1
ATOM 612 O O . PRO A 1 78 ? 12.406 28.594 6.133 1 98.38 78 PRO A O 1
ATOM 615 N N . LYS A 1 79 ? 13.039 30.734 6.355 1 98.31 79 LYS A N 1
ATOM 616 C CA . LYS A 1 79 ? 11.797 31.391 5.953 1 98.31 79 LYS A CA 1
ATOM 617 C C . LYS A 1 79 ? 12.039 32.375 4.82 1 98.31 79 LYS A C 1
ATOM 619 O O . LYS A 1 79 ? 13.188 32.688 4.484 1 98.31 79 LYS A O 1
ATOM 624 N N . ILE A 1 80 ? 11 32.844 4.188 1 96.69 80 ILE A N 1
ATOM 625 C CA . ILE A 1 80 ? 11.164 33.906 3.215 1 96.69 80 ILE A CA 1
ATOM 626 C C . ILE A 1 80 ? 11.43 35.219 3.941 1 96.69 80 ILE A C 1
ATOM 628 O O . ILE A 1 80 ? 11.148 35.375 5.133 1 96.69 80 ILE A O 1
ATOM 632 N N . PRO A 1 81 ? 12 36.188 3.174 1 94.06 81 PRO A N 1
ATOM 633 C CA . PRO A 1 81 ? 12.156 37.5 3.811 1 94.06 81 PRO A CA 1
ATOM 634 C C . PRO A 1 81 ? 10.844 38.062 4.355 1 94.06 81 PRO A C 1
ATOM 636 O O . PRO A 1 81 ? 9.836 38.094 3.635 1 94.06 81 PRO A O 1
ATOM 639 N N . ARG A 1 82 ? 10.773 38.375 5.594 1 91.75 82 ARG A N 1
ATOM 640 C CA . ARG A 1 82 ? 9.633 38.969 6.297 1 91.75 82 ARG A CA 1
ATOM 641 C C . ARG A 1 82 ? 8.547 37.938 6.543 1 91.75 82 ARG A C 1
ATOM 643 O O . ARG A 1 82 ? 7.461 38.281 7.027 1 91.75 82 ARG A O 1
ATOM 650 N N . GLY A 1 83 ? 8.789 36.719 6.121 1 94.75 83 GLY A N 1
ATOM 651 C CA . GLY A 1 83 ? 7.867 35.625 6.441 1 94.75 83 GLY A CA 1
ATOM 652 C C . GLY A 1 83 ? 8.055 35.094 7.844 1 94.75 83 GLY A C 1
ATOM 653 O O . GLY A 1 83 ? 9.078 35.344 8.484 1 94.75 83 GLY A O 1
ATOM 654 N N . GLU A 1 84 ? 7.09 34.375 8.297 1 96.25 84 GLU A N 1
ATOM 655 C CA . GLU A 1 84 ? 7.152 33.875 9.672 1 96.25 84 GLU A CA 1
ATOM 656 C C . GLU A 1 84 ? 7.133 32.344 9.703 1 96.25 84 GLU A C 1
ATOM 658 O O . GLU A 1 84 ? 7.438 31.734 10.727 1 96.25 84 GLU A O 1
ATOM 663 N N . GLU A 1 85 ? 6.812 31.703 8.594 1 97.94 85 GLU A N 1
ATOM 664 C CA . GLU A 1 85 ? 6.645 30.25 8.57 1 97.94 85 GLU A CA 1
ATOM 665 C C . GLU A 1 85 ? 7.758 29.578 7.781 1 97.94 85 GLU A C 1
ATOM 667 O O . GLU A 1 85 ? 8.211 30.109 6.762 1 97.94 85 GLU A O 1
ATOM 672 N N . PRO A 1 86 ? 8.203 28.406 8.234 1 98.25 86 PRO A N 1
ATOM 673 C CA . PRO A 1 86 ? 9.273 27.703 7.539 1 98.25 86 PRO A CA 1
ATOM 674 C C . PRO A 1 86 ? 8.852 27.203 6.156 1 98.25 86 PRO A C 1
ATOM 676 O O . PRO A 1 86 ? 7.66 27.062 5.883 1 98.25 86 PRO A O 1
ATOM 679 N N . LEU A 1 87 ? 9.867 26.984 5.305 1 98.75 87 LEU A N 1
ATOM 680 C CA . LEU A 1 87 ? 9.641 26.469 3.961 1 98.75 87 LEU A CA 1
ATOM 681 C C . LEU A 1 87 ? 9.75 24.938 3.943 1 98.75 87 LEU A C 1
ATOM 683 O O . LEU A 1 87 ? 10.664 24.375 4.543 1 98.75 87 LEU A O 1
ATOM 687 N N . PRO A 1 88 ? 8.805 24.25 3.232 1 98.88 88 PRO A N 1
ATOM 688 C CA . PRO A 1 88 ? 8.883 22.797 3.115 1 98.88 88 PRO A CA 1
ATOM 689 C C . PRO A 1 88 ? 10.2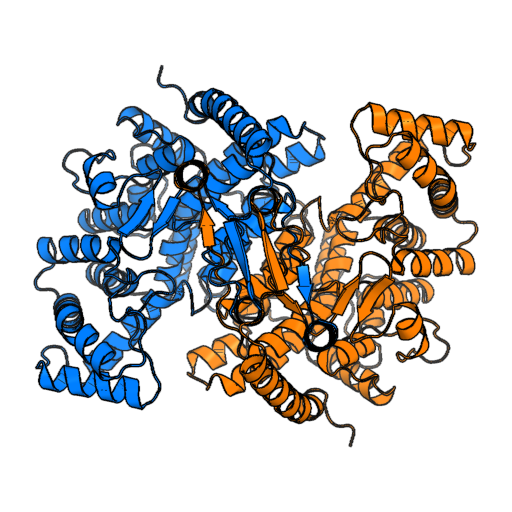19 22.312 2.561 1 98.88 88 PRO A C 1
ATOM 691 O O . PRO A 1 88 ? 10.688 21.234 2.916 1 98.88 88 PRO A O 1
ATOM 694 N N . GLU A 1 89 ? 10.859 23.125 1.681 1 98.81 89 GLU A N 1
ATOM 695 C CA . GLU A 1 89 ? 12.18 22.797 1.132 1 98.81 89 GLU A CA 1
ATOM 696 C C . GLU A 1 89 ? 13.203 22.609 2.242 1 98.81 89 GLU A C 1
ATOM 698 O O . GLU A 1 89 ? 14.031 21.688 2.176 1 98.81 89 GLU A O 1
ATOM 703 N N . GLY A 1 90 ? 13.133 23.484 3.201 1 98.75 90 GLY A N 1
ATOM 704 C CA . GLY A 1 90 ? 14.039 23.375 4.336 1 98.75 90 GLY A CA 1
ATOM 705 C C . GLY A 1 90 ? 13.805 22.125 5.164 1 98.75 90 GLY A C 1
ATOM 706 O O . GLY A 1 90 ? 14.75 21.484 5.629 1 98.75 90 GLY A O 1
ATOM 707 N N . LEU A 1 91 ? 12.547 21.781 5.379 1 98.88 91 LEU A N 1
ATOM 708 C CA . LEU A 1 91 ? 12.234 20.562 6.105 1 98.88 91 LEU A CA 1
ATOM 709 C C . LEU A 1 91 ? 12.766 19.344 5.367 1 98.88 91 LEU A C 1
ATOM 711 O O . LEU A 1 91 ? 13.305 18.422 5.984 1 98.88 91 LEU A O 1
ATOM 715 N N . PHE A 1 92 ? 12.57 19.328 4.023 1 98.88 92 PHE A N 1
ATOM 716 C CA . PHE A 1 92 ? 13.047 18.188 3.258 1 98.88 92 PHE A CA 1
ATOM 717 C C . PHE A 1 92 ? 14.547 18.016 3.416 1 98.88 92 PHE A C 1
ATOM 719 O O . PHE A 1 92 ? 15.031 16.891 3.627 1 98.88 92 PHE A O 1
ATOM 726 N N . TRP A 1 93 ? 15.258 19.094 3.311 1 98.75 93 TRP A N 1
ATOM 727 C CA . TRP A 1 93 ? 16.703 19.062 3.518 1 98.75 93 TRP A CA 1
ATOM 728 C C . TRP A 1 93 ? 17.031 18.469 4.883 1 98.75 93 TRP A C 1
ATOM 730 O O . TRP A 1 93 ? 17.906 17.609 4.996 1 98.75 93 TRP A O 1
ATOM 740 N N . LEU A 1 94 ? 16.359 18.953 5.883 1 98.75 94 LEU A N 1
ATOM 741 C CA . LEU A 1 94 ? 16.578 18.469 7.242 1 98.75 94 LEU A CA 1
ATOM 742 C C . LEU A 1 94 ? 16.297 16.984 7.34 1 98.75 94 LEU A C 1
ATOM 744 O O . LEU A 1 94 ? 17.094 16.219 7.906 1 98.75 94 LEU A O 1
ATOM 748 N N . LEU A 1 95 ? 15.164 16.531 6.793 1 98.75 95 LEU A N 1
ATOM 749 C CA . LEU A 1 95 ? 14.773 15.133 6.875 1 98.75 95 LEU A CA 1
ATOM 750 C C . LEU A 1 95 ? 15.805 14.242 6.191 1 98.75 95 LEU A C 1
ATOM 752 O O . LEU A 1 95 ? 16.125 13.164 6.695 1 98.75 95 LEU A O 1
ATOM 756 N N . VAL A 1 96 ? 16.328 14.68 5.055 1 98.5 96 VAL A N 1
ATOM 757 C CA . VAL A 1 96 ? 17.203 13.852 4.234 1 98.5 96 VAL A CA 1
ATOM 758 C C . VAL A 1 96 ? 18.609 13.844 4.832 1 98.5 96 VAL A C 1
ATOM 760 O O . VAL A 1 96 ? 19.281 12.805 4.844 1 98.5 96 VAL A O 1
ATOM 763 N N . THR A 1 97 ? 19.078 14.961 5.445 1 97.88 97 THR A N 1
ATOM 764 C CA . THR A 1 97 ? 20.5 15.062 5.793 1 97.88 97 THR A CA 1
ATOM 765 C C . THR A 1 97 ? 20.688 15.023 7.309 1 97.88 97 THR A C 1
ATOM 767 O O . THR A 1 97 ? 21.766 14.695 7.797 1 97.88 97 THR A O 1
ATOM 770 N N . GLY A 1 98 ? 19.625 15.508 8.023 1 97.69 98 GLY A N 1
ATOM 771 C CA . GLY A 1 98 ? 19.766 15.68 9.461 1 97.69 98 GLY A CA 1
ATOM 772 C C . GLY A 1 98 ? 20.359 17.031 9.852 1 97.69 98 GLY A C 1
ATOM 773 O O . GLY A 1 98 ? 20.531 17.312 11.031 1 97.69 98 GLY A O 1
ATOM 774 N N . GLU A 1 99 ? 20.547 17.891 8.852 1 97.38 99 GLU A N 1
ATOM 775 C CA . GLU A 1 99 ? 21.141 19.203 9.078 1 97.38 99 GLU A CA 1
ATOM 776 C C . GLU A 1 99 ? 20.188 20.312 8.68 1 97.38 99 GLU A C 1
ATOM 778 O O . GLU A 1 99 ? 19.469 20.203 7.684 1 97.38 99 GLU A O 1
ATOM 783 N N . VAL A 1 100 ? 20.203 21.375 9.469 1 98.19 100 VAL A N 1
ATOM 784 C CA . VAL A 1 100 ? 19.406 22.547 9.109 1 98.19 100 VAL A CA 1
ATOM 785 C C . VAL A 1 100 ? 20.031 23.25 7.922 1 98.19 100 VAL A C 1
ATOM 787 O O . VAL A 1 100 ? 21.219 23.625 7.969 1 98.19 100 VAL A O 1
ATOM 790 N N . PRO A 1 101 ? 19.344 23.469 6.906 1 98.06 101 PRO A N 1
ATOM 791 C CA . PRO A 1 101 ? 19.922 24.094 5.715 1 98.06 101 PRO A CA 1
ATOM 792 C C . PRO A 1 101 ? 20.078 25.609 5.852 1 98.06 101 PRO A C 1
ATOM 794 O O . PRO A 1 101 ? 19.406 26.219 6.68 1 98.06 101 PRO A O 1
ATOM 797 N N . THR A 1 102 ? 20.922 26.141 5.043 1 97.31 102 THR A N 1
ATOM 798 C CA . THR A 1 102 ? 21.016 27.578 4.863 1 97.31 102 THR A CA 1
ATOM 799 C C . THR A 1 102 ? 19.938 28.094 3.918 1 97.31 102 THR A C 1
ATOM 801 O O . THR A 1 102 ? 19.281 27.297 3.236 1 97.31 102 THR A O 1
ATOM 804 N N . ASP A 1 103 ? 19.781 29.422 3.875 1 97 103 ASP A N 1
ATOM 805 C CA . ASP A 1 103 ? 18.828 30.047 2.957 1 97 103 ASP A CA 1
ATOM 806 C C . ASP A 1 103 ? 19.141 29.688 1.509 1 97 103 ASP A C 1
ATOM 808 O O . ASP A 1 103 ? 18.25 29.406 0.714 1 97 103 ASP A O 1
ATOM 812 N N . ASP A 1 104 ? 20.406 29.672 1.208 1 96.88 104 ASP A N 1
ATOM 813 C CA . ASP A 1 104 ? 20.844 29.406 -0.16 1 96.88 104 ASP A CA 1
ATOM 814 C C . ASP A 1 104 ? 20.531 27.953 -0.546 1 96.88 104 ASP A C 1
ATOM 816 O O . ASP A 1 104 ? 20.156 27.672 -1.688 1 96.88 104 ASP A O 1
ATOM 820 N N . GLN A 1 105 ? 20.734 27.016 0.358 1 97.19 105 GLN A N 1
ATOM 821 C CA . GLN A 1 105 ? 20.422 25.609 0.121 1 97.19 105 GLN A CA 1
ATOM 822 C C . GLN A 1 105 ? 18.938 25.406 -0.13 1 97.19 105 GLN A C 1
ATOM 824 O O . GLN A 1 105 ? 18.547 24.641 -1.004 1 97.19 105 GLN A O 1
ATOM 829 N N . VAL A 1 106 ? 18.109 26.125 0.599 1 97.94 106 VAL A N 1
ATOM 830 C CA . VAL A 1 106 ? 16.672 26.047 0.438 1 97.94 106 VAL A CA 1
ATOM 831 C C . VAL A 1 106 ? 16.266 26.578 -0.932 1 97.94 106 VAL A C 1
ATOM 833 O O . VAL A 1 106 ? 15.453 25.984 -1.636 1 97.94 106 VAL A O 1
ATOM 836 N N . LYS A 1 107 ? 16.828 27.719 -1.286 1 97 107 LYS A N 1
ATOM 837 C CA . LYS A 1 107 ? 16.547 28.312 -2.594 1 97 107 LYS A CA 1
ATOM 838 C C . LYS A 1 107 ? 16.953 27.359 -3.721 1 97 107 LYS A C 1
ATOM 840 O O . LYS A 1 107 ? 16.281 27.281 -4.746 1 97 107 LYS A O 1
ATOM 845 N N . ALA A 1 108 ? 18.062 26.703 -3.512 1 97.06 108 ALA A N 1
ATOM 846 C CA . ALA A 1 108 ? 18.531 25.75 -4.512 1 97.06 108 ALA A CA 1
ATOM 847 C C . ALA A 1 108 ? 17.547 24.594 -4.684 1 97.06 108 ALA A C 1
ATOM 849 O O . ALA A 1 108 ? 17.328 24.141 -5.805 1 97.06 108 ALA A O 1
ATOM 850 N N . ILE A 1 109 ? 17 24.109 -3.598 1 98.19 109 ILE A N 1
ATOM 851 C CA . ILE A 1 109 ? 16.016 23.047 -3.662 1 98.19 109 ILE A CA 1
ATOM 852 C C . ILE A 1 109 ? 14.766 23.531 -4.402 1 98.19 109 ILE A C 1
ATOM 854 O O . ILE A 1 109 ? 14.203 22.812 -5.23 1 98.19 109 ILE A O 1
ATOM 858 N N . SER A 1 110 ? 14.328 24.766 -4.105 1 97.75 110 SER A N 1
ATOM 859 C CA . SER A 1 110 ? 13.18 25.344 -4.797 1 97.75 110 SER A CA 1
ATOM 860 C C . SER A 1 110 ? 13.391 25.344 -6.309 1 97.75 110 SER A C 1
ATOM 862 O O . SER A 1 110 ? 12.492 25 -7.07 1 97.75 110 SER A O 1
ATOM 864 N N . ARG A 1 111 ? 14.555 25.75 -6.688 1 97.38 111 ARG A N 1
ATOM 865 C CA . ARG A 1 111 ? 14.875 25.828 -8.109 1 97.38 111 ARG A CA 1
ATOM 866 C C . ARG A 1 111 ? 14.906 24.438 -8.734 1 97.38 111 ARG A C 1
ATOM 868 O O . ARG A 1 111 ? 14.445 24.234 -9.859 1 97.38 111 ARG A O 1
ATOM 875 N N . GLU A 1 112 ? 15.453 23.516 -8.031 1 97.31 112 GLU A N 1
ATOM 876 C CA . GLU A 1 112 ? 15.523 22.141 -8.523 1 97.31 112 GLU A CA 1
ATOM 877 C C . GLU A 1 112 ? 14.133 21.547 -8.734 1 97.31 112 GLU A C 1
ATOM 879 O O . GLU A 1 112 ? 13.859 20.922 -9.758 1 97.31 112 GLU A O 1
ATOM 884 N N . TRP A 1 113 ? 13.273 21.719 -7.715 1 98.5 113 TRP A N 1
ATOM 885 C CA . TRP A 1 113 ? 11.914 21.203 -7.824 1 98.5 113 TRP A CA 1
ATOM 886 C C . TRP A 1 113 ? 11.156 21.875 -8.961 1 98.5 113 TRP A C 1
ATOM 888 O O . TRP A 1 113 ? 10.406 21.219 -9.695 1 98.5 113 TRP A O 1
ATOM 898 N N . ALA A 1 114 ? 11.391 23.156 -9.125 1 98.06 114 ALA A N 1
ATOM 899 C CA . ALA A 1 114 ? 10.734 23.891 -10.211 1 98.06 114 ALA A CA 1
ATOM 900 C C . ALA A 1 114 ? 11.164 23.344 -11.57 1 98.06 114 ALA A C 1
ATOM 902 O O . ALA A 1 114 ? 10.344 23.219 -12.484 1 98.06 114 ALA A O 1
ATOM 903 N N . LYS A 1 115 ? 12.391 23.016 -11.734 1 96.69 115 LYS A N 1
ATOM 904 C CA . LYS A 1 115 ? 12.938 22.516 -12.992 1 96.69 115 LYS A CA 1
ATOM 905 C C . LYS A 1 115 ? 12.406 21.125 -13.305 1 96.69 115 LYS A C 1
ATOM 907 O O . LYS A 1 115 ? 12.391 20.703 -14.461 1 96.69 115 LYS A O 1
ATOM 912 N N . ARG A 1 116 ? 11.977 20.438 -12.336 1 97.5 116 ARG A N 1
ATOM 913 C CA . ARG A 1 116 ? 11.578 19.031 -12.461 1 97.5 116 ARG A CA 1
ATOM 914 C C . ARG A 1 116 ? 10.062 18.906 -12.57 1 97.5 116 ARG A C 1
ATOM 916 O O . ARG A 1 116 ? 9.531 17.797 -12.648 1 97.5 116 ARG A O 1
ATOM 923 N N . ALA A 1 117 ? 9.336 19.969 -12.719 1 97.5 117 ALA A N 1
ATOM 924 C CA . ALA A 1 117 ? 7.895 20 -12.469 1 97.5 117 ALA A CA 1
ATOM 925 C C . ALA A 1 117 ? 7.113 19.578 -13.711 1 97.5 117 ALA A C 1
ATOM 927 O O . ALA A 1 117 ? 5.926 19.266 -13.633 1 97.5 117 ALA A O 1
ATOM 928 N N . ASP A 1 118 ? 7.73 19.516 -14.867 1 96.25 118 ASP A N 1
ATOM 929 C CA . ASP A 1 118 ? 7.027 19.234 -16.109 1 96.25 118 ASP A CA 1
ATOM 930 C C . ASP A 1 118 ? 6.434 17.828 -16.109 1 96.25 118 ASP A C 1
ATOM 932 O O . ASP A 1 118 ? 7.055 16.891 -15.602 1 96.25 118 ASP A O 1
ATOM 936 N N . LEU A 1 119 ? 5.246 17.703 -16.656 1 97.31 119 LEU A N 1
ATOM 937 C CA . LEU A 1 119 ? 4.559 16.422 -16.734 1 97.31 119 LEU A CA 1
ATOM 938 C C . LEU A 1 119 ? 4.625 15.859 -18.141 1 97.31 119 LEU A C 1
ATOM 940 O O . LEU A 1 119 ? 4.523 16.609 -19.125 1 97.31 119 LEU A O 1
ATOM 944 N N . PRO A 1 120 ? 4.832 14.578 -18.281 1 96.06 120 PRO A N 1
ATOM 945 C CA . PRO A 1 120 ? 4.707 13.992 -19.625 1 96.06 120 PRO A CA 1
ATOM 946 C C . PRO A 1 120 ? 3.281 14.07 -20.172 1 96.06 120 PRO A C 1
ATOM 948 O O . PRO A 1 120 ? 2.324 14.148 -19.391 1 96.06 120 PRO A O 1
ATOM 951 N N . SER A 1 121 ? 3.107 13.961 -21.469 1 94 121 SER A N 1
ATOM 952 C CA . SER A 1 121 ? 1.841 14.188 -22.156 1 94 121 SER A CA 1
ATOM 953 C C . SER A 1 121 ? 0.782 13.188 -21.703 1 94 121 SER A C 1
ATOM 955 O O . SER A 1 121 ? -0.395 13.531 -21.578 1 94 121 SER A O 1
ATOM 957 N N . HIS A 1 122 ? 1.165 11.93 -21.516 1 92.12 122 HIS A N 1
ATOM 958 C CA . HIS A 1 122 ? 0.18 10.922 -21.156 1 92.12 122 HIS A CA 1
ATOM 959 C C . HIS A 1 122 ? -0.427 11.203 -19.797 1 92.12 122 HIS A C 1
ATOM 961 O O . HIS A 1 122 ? -1.589 10.875 -19.547 1 92.12 122 HIS A O 1
ATOM 967 N N . VAL A 1 123 ? 0.316 11.805 -18.891 1 95.69 123 VA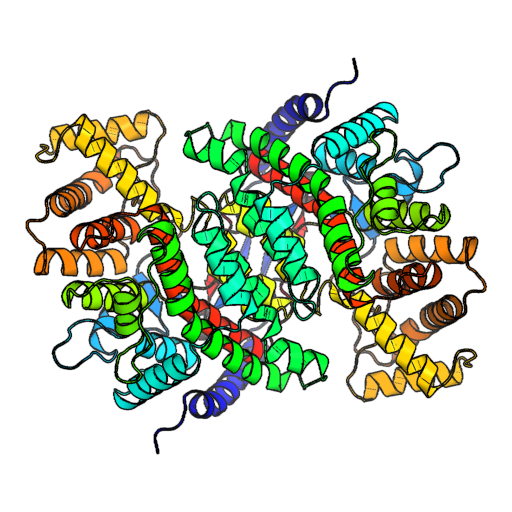L A N 1
ATOM 968 C CA . VAL A 1 123 ? -0.164 12.156 -17.547 1 95.69 123 VAL A CA 1
ATOM 969 C C . VAL A 1 123 ? -1.135 13.336 -17.641 1 95.69 123 VAL A C 1
ATOM 971 O O . VAL A 1 123 ? -2.191 13.328 -17.016 1 95.69 123 VAL A O 1
ATOM 974 N N . VAL A 1 124 ? -0.798 14.328 -18.469 1 95.25 124 VAL A N 1
ATOM 975 C CA . VAL A 1 124 ? -1.672 15.484 -18.672 1 95.25 124 VAL A CA 1
ATOM 976 C C . VAL A 1 124 ? -3.01 15.016 -19.25 1 95.25 124 VAL A C 1
ATOM 978 O O . VAL A 1 124 ? -4.07 15.453 -18.797 1 95.25 124 VAL A O 1
ATOM 981 N N . THR A 1 125 ? -2.951 14.133 -20.203 1 93.62 125 THR A N 1
ATOM 982 C CA . THR A 1 125 ? -4.152 13.586 -20.828 1 93.62 125 THR A CA 1
ATOM 983 C C . THR A 1 125 ? -5.008 12.852 -19.797 1 93.62 125 THR A C 1
ATOM 985 O O . THR A 1 125 ? -6.227 13.039 -19.75 1 93.62 125 THR A O 1
ATOM 988 N N . MET A 1 126 ? -4.379 12.055 -19 1 94.62 126 MET A N 1
ATOM 989 C CA . MET A 1 126 ? -5.094 11.297 -17.984 1 94.62 126 MET A CA 1
ATOM 990 C C . MET A 1 126 ? -5.781 12.234 -17 1 94.62 126 MET A C 1
ATOM 992 O O . MET A 1 126 ? -6.965 12.07 -16.703 1 94.62 126 MET A O 1
ATOM 996 N N . LEU A 1 127 ? -5.07 13.219 -16.516 1 96.5 127 LEU A N 1
ATOM 997 C CA . LEU A 1 127 ? -5.598 14.172 -15.547 1 96.5 127 LEU A CA 1
ATOM 998 C C . LEU A 1 127 ? -6.832 14.883 -16.094 1 96.5 127 LEU A C 1
ATOM 1000 O O . LEU A 1 127 ? -7.816 15.078 -15.375 1 96.5 127 LEU A O 1
ATOM 1004 N N . ASN A 1 128 ? -6.812 15.188 -17.344 1 94.62 128 ASN A N 1
ATOM 1005 C CA . ASN A 1 128 ? -7.883 15.977 -17.938 1 94.62 128 ASN A CA 1
ATOM 1006 C C . ASN A 1 128 ? -9.07 15.109 -18.328 1 94.62 128 ASN A C 1
ATOM 1008 O O . ASN A 1 128 ? -10.156 15.617 -18.609 1 94.62 128 ASN A O 1
ATOM 1012 N N . ASN A 1 129 ? -8.938 13.773 -18.219 1 93.38 129 ASN A N 1
ATOM 1013 C CA . ASN A 1 129 ? -10.023 12.883 -18.625 1 93.38 129 ASN A CA 1
ATOM 1014 C C . ASN A 1 129 ? -10.695 12.242 -17.422 1 93.38 129 ASN A C 1
ATOM 1016 O O . ASN A 1 129 ? -11.695 11.539 -17.562 1 93.38 129 ASN A O 1
ATOM 1020 N N . PHE A 1 130 ? -10.148 12.453 -16.234 1 95.69 130 PHE A N 1
ATOM 1021 C CA . PHE A 1 130 ? -10.812 11.93 -15.055 1 95.69 130 PHE A CA 1
ATOM 1022 C C . PHE A 1 130 ? -12.203 12.531 -14.906 1 95.69 130 PHE A C 1
ATOM 1024 O O . PHE A 1 130 ? -12.375 13.742 -14.984 1 95.69 130 PHE A O 1
ATOM 1031 N N . PRO A 1 131 ? -13.227 11.727 -14.75 1 95.31 131 PRO A N 1
ATOM 1032 C CA . PRO A 1 131 ? -14.539 12.297 -14.406 1 95.31 131 PRO A CA 1
ATOM 1033 C C . PRO A 1 131 ? -14.586 12.859 -12.992 1 95.31 131 PRO A C 1
ATOM 1035 O O . PRO A 1 131 ? -13.812 12.438 -12.125 1 95.31 131 PRO A O 1
ATOM 1038 N N . PRO A 1 132 ? -15.477 13.812 -12.75 1 95.12 132 PRO A N 1
ATOM 1039 C CA . PRO A 1 132 ? -15.562 14.43 -11.43 1 95.12 132 PRO A CA 1
ATOM 1040 C C . PRO A 1 132 ? -16 13.453 -10.344 1 95.12 132 PRO A C 1
ATOM 1042 O O . PRO A 1 132 ? -15.906 13.75 -9.156 1 95.12 132 PRO A O 1
ATOM 1045 N N . THR A 1 133 ? -16.484 12.266 -10.734 1 94.81 133 THR A N 1
ATOM 1046 C CA . THR A 1 133 ? -16.969 11.281 -9.773 1 94.81 133 THR A CA 1
ATOM 1047 C C . THR A 1 133 ? -15.805 10.555 -9.109 1 94.81 133 THR A C 1
ATOM 1049 O O . THR A 1 133 ? -15.977 9.914 -8.07 1 94.81 133 THR A O 1
ATOM 1052 N N . VAL A 1 134 ? -14.625 10.555 -9.719 1 96.94 134 VAL A N 1
ATOM 1053 C CA . VAL A 1 134 ? -13.445 9.969 -9.086 1 96.94 134 VAL A CA 1
ATOM 1054 C C . VAL A 1 134 ? -12.891 10.922 -8.039 1 96.94 134 VAL A C 1
ATOM 1056 O O . VAL A 1 134 ? -12.586 12.078 -8.344 1 96.94 134 VAL A O 1
ATOM 1059 N N . HIS A 1 135 ? -12.789 10.484 -6.801 1 96.56 135 HIS A N 1
ATOM 1060 C CA . HIS A 1 135 ? -12.305 11.297 -5.691 1 96.56 135 HIS A CA 1
ATOM 1061 C C . HIS A 1 135 ? -10.914 11.852 -5.977 1 96.56 135 HIS A C 1
ATOM 1063 O O . HIS A 1 135 ? -10.086 11.172 -6.598 1 96.56 135 HIS A O 1
ATOM 1069 N N . PRO A 1 136 ? -10.594 13.078 -5.512 1 97.38 136 PRO A N 1
ATOM 1070 C CA . PRO A 1 136 ? -9.297 13.68 -5.801 1 97.38 136 PRO A CA 1
ATOM 1071 C C . PRO A 1 136 ? -8.125 12.82 -5.332 1 97.38 136 PRO A C 1
ATOM 1073 O O . PRO A 1 136 ? -7.078 12.789 -5.988 1 97.38 136 PRO A O 1
ATOM 1076 N N . MET A 1 137 ? -8.258 12.094 -4.234 1 97.75 137 MET A N 1
ATOM 1077 C CA . MET A 1 137 ? -7.172 11.242 -3.75 1 97.75 137 MET A CA 1
ATOM 1078 C C . MET A 1 137 ? -6.902 10.094 -4.723 1 97.75 137 MET A C 1
ATOM 1080 O O . MET A 1 137 ? -5.75 9.711 -4.93 1 97.75 137 MET A O 1
ATOM 1084 N N . ALA A 1 138 ? -7.973 9.516 -5.25 1 98.31 138 ALA A N 1
ATOM 1085 C CA . ALA A 1 138 ? -7.812 8.445 -6.23 1 98.31 138 ALA A CA 1
ATOM 1086 C C . ALA A 1 138 ? -7.18 8.969 -7.516 1 98.31 138 ALA A C 1
ATOM 1088 O O . ALA A 1 138 ? -6.359 8.289 -8.133 1 98.31 138 ALA A O 1
ATOM 1089 N N . GLN A 1 139 ? -7.57 10.203 -7.938 1 98.56 139 GLN A N 1
ATOM 1090 C CA . GLN A 1 139 ? -6.953 10.82 -9.102 1 98.56 139 GLN A CA 1
ATOM 1091 C C . GLN A 1 139 ? -5.453 11.016 -8.891 1 98.56 139 GLN A C 1
ATOM 1093 O O . GLN A 1 139 ? -4.648 10.703 -9.773 1 98.56 139 GLN A O 1
ATOM 1098 N N . LEU A 1 140 ? -5.102 11.547 -7.715 1 98.75 140 LEU A N 1
ATOM 1099 C CA . LEU A 1 140 ? -3.705 11.781 -7.379 1 98.75 140 LEU A CA 1
ATOM 1100 C C . LEU A 1 140 ? -2.914 10.477 -7.387 1 98.75 140 LEU A C 1
ATOM 1102 O O . LEU A 1 140 ? -1.848 10.398 -8 1 98.75 140 LEU A O 1
ATOM 1106 N N . SER A 1 141 ? -3.438 9.461 -6.746 1 98.81 141 SER A N 1
ATOM 1107 C CA . SER A 1 141 ? -2.768 8.164 -6.645 1 98.81 141 SER A CA 1
ATOM 1108 C C . SER A 1 141 ? -2.607 7.52 -8.016 1 98.81 141 SER A C 1
ATOM 1110 O O . SER A 1 141 ? -1.528 7.023 -8.352 1 98.81 141 SER A O 1
ATOM 1112 N N . ALA A 1 142 ? -3.674 7.48 -8.82 1 98.69 142 ALA A N 1
ATOM 1113 C CA . ALA A 1 142 ? -3.615 6.891 -10.156 1 98.69 142 ALA A CA 1
ATOM 1114 C C . ALA A 1 142 ? -2.586 7.602 -11.031 1 98.69 142 ALA A C 1
ATOM 1116 O O . ALA A 1 142 ? -1.857 6.965 -11.789 1 98.69 142 ALA A O 1
ATOM 1117 N N . THR A 1 143 ? -2.508 8.906 -10.922 1 98.69 143 THR A N 1
ATOM 1118 C CA . THR A 1 143 ? -1.572 9.711 -11.703 1 98.69 143 THR A CA 1
ATOM 1119 C C . THR A 1 143 ? -0.131 9.352 -11.352 1 98.69 143 THR A C 1
ATOM 1121 O O . THR A 1 143 ? 0.689 9.117 -12.242 1 98.69 143 THR A O 1
ATOM 1124 N N . LEU A 1 144 ? 0.158 9.312 -10.062 1 98.81 144 LEU A N 1
ATOM 1125 C CA . LEU A 1 144 ? 1.508 8.953 -9.648 1 98.81 144 LEU A CA 1
ATOM 1126 C C . LEU A 1 144 ? 1.857 7.539 -10.102 1 98.81 144 LEU A C 1
ATOM 1128 O O . LEU A 1 144 ? 2.996 7.27 -10.492 1 98.81 144 LEU A O 1
ATOM 1132 N N . THR A 1 145 ? 0.926 6.637 -10.047 1 98.75 145 THR A N 1
ATOM 1133 C CA . THR A 1 145 ? 1.147 5.266 -10.484 1 98.75 145 THR A CA 1
ATOM 1134 C C . THR A 1 145 ? 1.614 5.23 -11.938 1 98.75 145 THR A C 1
ATOM 1136 O O . THR A 1 145 ? 2.562 4.52 -12.273 1 98.75 145 THR A O 1
ATOM 1139 N N . THR A 1 146 ? 1.023 6.02 -12.812 1 98.12 146 THR A N 1
ATOM 1140 C CA . THR A 1 146 ? 1.365 6.004 -14.227 1 98.12 146 THR A CA 1
ATOM 1141 C C . THR A 1 146 ? 2.691 6.719 -14.469 1 98.12 146 THR A C 1
ATOM 1143 O O . THR A 1 146 ? 3.379 6.441 -15.461 1 98.12 146 THR A O 1
ATOM 1146 N N . LEU A 1 147 ? 3.09 7.59 -13.547 1 98.44 147 LEU A N 1
ATOM 1147 C CA . LEU A 1 147 ? 4.371 8.281 -13.656 1 98.44 147 LEU A CA 1
ATOM 1148 C C . LEU A 1 147 ? 5.531 7.32 -13.438 1 98.44 147 LEU A C 1
ATOM 1150 O O . LEU A 1 147 ? 6.684 7.656 -13.711 1 98.44 147 LEU A O 1
ATOM 1154 N N . SER A 1 148 ? 5.223 6.109 -12.984 1 97.81 148 SER A N 1
ATOM 1155 C CA . SER A 1 148 ? 6.254 5.098 -12.789 1 97.81 148 SER A CA 1
ATOM 1156 C C . SER A 1 148 ? 7.047 4.863 -14.07 1 97.81 148 SER A C 1
ATOM 1158 O O . SER A 1 148 ? 8.195 4.414 -14.023 1 97.81 148 SER A O 1
ATOM 1160 N N . SER A 1 149 ? 6.441 5.145 -15.266 1 97 149 SER A N 1
ATOM 1161 C CA . SER A 1 149 ? 7.105 4.996 -16.547 1 97 149 SER A CA 1
ATOM 1162 C C . SER A 1 149 ? 8.328 5.898 -16.656 1 97 149 SER A C 1
ATOM 1164 O O . SER A 1 149 ? 9.203 5.672 -17.484 1 97 149 SER A O 1
ATOM 1166 N N . GLN A 1 150 ? 8.406 6.902 -15.742 1 97.56 150 GLN A N 1
ATOM 1167 C CA . GLN A 1 150 ? 9.492 7.875 -15.773 1 97.56 150 GLN A CA 1
ATOM 1168 C C . GLN A 1 150 ? 10.547 7.559 -14.719 1 97.56 150 GLN A C 1
ATOM 1170 O O . GLN A 1 150 ? 11.508 8.312 -14.547 1 97.56 150 GLN A O 1
ATOM 1175 N N . SER A 1 151 ? 10.461 6.461 -14.023 1 98.38 151 SER A N 1
ATOM 1176 C CA . SER A 1 151 ? 11.289 6.188 -12.859 1 98.38 151 SER A CA 1
ATOM 1177 C C . SER A 1 151 ? 12.742 5.938 -13.258 1 98.38 151 SER A C 1
ATOM 1179 O O . SER A 1 151 ? 13.023 5.023 -14.031 1 98.38 151 SER A O 1
ATOM 1181 N N . HIS A 1 152 ? 13.633 6.715 -12.672 1 98.69 152 HIS A N 1
ATOM 1182 C CA . HIS A 1 152 ? 15.062 6.496 -12.82 1 98.69 152 HIS A CA 1
ATOM 1183 C C . HIS A 1 152 ? 15.492 5.188 -12.156 1 98.69 152 HIS A C 1
ATOM 1185 O O . HIS A 1 152 ? 16.344 4.477 -12.68 1 98.69 152 HIS A O 1
ATOM 1191 N N . PHE A 1 153 ? 14.938 4.879 -11.078 1 98.5 153 PHE A N 1
ATOM 1192 C CA . PHE A 1 153 ? 15.281 3.682 -10.32 1 98.5 153 PHE A CA 1
ATOM 1193 C C . PHE A 1 153 ? 14.898 2.424 -11.086 1 98.5 153 PHE A C 1
ATOM 1195 O O . PHE A 1 153 ? 15.695 1.487 -11.195 1 98.5 153 PHE A O 1
ATOM 1202 N N . ALA A 1 154 ? 13.641 2.408 -11.57 1 96.25 154 ALA A N 1
ATOM 1203 C CA . ALA A 1 154 ? 13.195 1.244 -12.328 1 96.25 154 ALA A CA 1
ATOM 1204 C C . ALA A 1 154 ? 14.117 0.975 -13.516 1 96.25 154 ALA A C 1
ATOM 1206 O O . ALA A 1 154 ? 14.461 -0.175 -13.789 1 96.25 154 ALA A O 1
ATOM 1207 N N . LYS A 1 155 ? 14.5 2.004 -14.219 1 96.31 155 LYS A N 1
ATOM 1208 C CA . LYS A 1 155 ? 15.422 1.866 -15.344 1 96.31 155 LYS A CA 1
ATOM 1209 C C . LYS A 1 155 ? 16.781 1.349 -14.883 1 96.31 155 LYS A C 1
ATOM 1211 O O . LYS A 1 155 ? 17.359 0.457 -15.516 1 96.31 155 LYS A O 1
ATOM 1216 N N . ALA A 1 156 ? 17.281 1.956 -13.805 1 96.31 156 ALA A N 1
ATOM 1217 C CA . ALA A 1 156 ? 18.578 1.557 -13.266 1 96.31 156 ALA A CA 1
ATOM 1218 C C . ALA A 1 156 ? 18.562 0.091 -12.844 1 96.31 156 ALA A C 1
ATOM 1220 O O . ALA A 1 156 ? 19.531 -0.637 -13.086 1 96.31 156 ALA A O 1
ATOM 1221 N N . TYR A 1 157 ? 17.531 -0.325 -12.227 1 92.69 157 TYR A N 1
ATOM 1222 C CA . TYR A 1 157 ? 17.406 -1.722 -11.828 1 92.69 157 TYR A CA 1
ATOM 1223 C C . TYR A 1 157 ? 17.422 -2.641 -13.039 1 92.69 157 TYR A C 1
ATOM 1225 O O . TYR A 1 157 ? 18.141 -3.646 -13.055 1 92.69 157 TYR A O 1
ATOM 1233 N N . ALA A 1 158 ? 16.625 -2.322 -14.023 1 87.62 158 ALA A N 1
ATOM 1234 C CA . ALA A 1 158 ? 16.562 -3.121 -15.242 1 87.62 158 ALA A CA 1
ATOM 1235 C C . ALA A 1 158 ? 17.922 -3.221 -15.914 1 87.62 158 ALA A C 1
ATOM 1237 O O . ALA A 1 158 ? 18.25 -4.238 -16.531 1 87.62 158 ALA A O 1
ATOM 1238 N N . GLU A 1 159 ? 18.734 -2.158 -15.773 1 90.19 159 GLU A N 1
ATOM 1239 C CA . GLU A 1 159 ? 20.062 -2.113 -16.375 1 90.19 159 GLU A CA 1
ATOM 1240 C C . GLU A 1 159 ? 21.078 -2.867 -15.531 1 90.19 159 GLU A C 1
ATOM 1242 O O . GLU A 1 159 ? 22.234 -3.008 -15.922 1 90.19 159 GLU A O 1
ATOM 1247 N N . GLY A 1 160 ? 20.641 -3.34 -14.375 1 86.5 160 GLY A N 1
ATOM 1248 C CA . GLY A 1 160 ? 21.516 -4.148 -13.539 1 86.5 160 GLY A CA 1
ATOM 1249 C C . GLY A 1 160 ? 22.5 -3.326 -12.734 1 86.5 160 GLY A C 1
ATOM 1250 O O . GLY A 1 160 ? 23.609 -3.791 -12.438 1 86.5 160 GLY A O 1
ATOM 1251 N N . LYS A 1 161 ? 22.094 -2.043 -12.398 1 92.5 161 LYS A N 1
ATOM 1252 C CA . LYS A 1 161 ? 22.984 -1.226 -11.578 1 92.5 161 LYS A CA 1
ATOM 1253 C C . LYS A 1 161 ? 23.188 -1.847 -10.203 1 92.5 161 LYS A C 1
ATOM 1255 O O . LYS A 1 161 ? 22.297 -2.525 -9.688 1 92.5 161 LYS A O 1
ATOM 1260 N N . PRO A 1 162 ? 24.391 -1.617 -9.625 1 91.19 162 PRO A N 1
ATOM 1261 C CA . PRO A 1 162 ? 24.672 -2.209 -8.312 1 91.19 162 PRO A CA 1
ATOM 1262 C C . PRO A 1 162 ? 23.75 -1.673 -7.215 1 91.19 162 PRO A C 1
ATOM 1264 O O . PRO A 1 162 ? 23.422 -0.484 -7.207 1 91.19 162 PRO A O 1
ATOM 1267 N N . LYS A 1 163 ? 23.5 -2.504 -6.312 1 92.12 163 LYS A N 1
ATOM 1268 C CA . LYS A 1 163 ? 22.594 -2.203 -5.211 1 92.12 163 LYS A CA 1
ATOM 1269 C C . LYS A 1 163 ? 23.062 -0.975 -4.434 1 92.12 163 LYS A C 1
ATOM 1271 O O . LYS A 1 163 ? 22.25 -0.173 -3.977 1 92.12 163 LYS A O 1
ATOM 1276 N N . LYS A 1 164 ? 24.312 -0.809 -4.258 1 93.38 164 LYS A N 1
ATOM 1277 C CA . LYS A 1 164 ? 24.891 0.28 -3.469 1 93.38 164 LYS A CA 1
ATOM 1278 C C . LYS A 1 164 ? 24.562 1.637 -4.082 1 93.38 164 LYS A C 1
ATOM 1280 O O . LYS A 1 164 ? 24.625 2.664 -3.406 1 93.38 164 LYS A O 1
ATOM 1285 N N . LEU A 1 165 ? 24.141 1.613 -5.383 1 96.31 165 LEU A N 1
ATOM 1286 C CA . LEU A 1 165 ? 23.859 2.865 -6.082 1 96.31 165 LEU A CA 1
ATOM 1287 C C . LEU A 1 165 ? 22.375 3.152 -6.129 1 96.31 165 LEU A C 1
ATOM 1289 O O . LEU A 1 165 ? 21.953 4.223 -6.578 1 96.31 165 LEU A O 1
ATOM 1293 N N . TYR A 1 166 ? 21.547 2.268 -5.66 1 97.69 166 TYR A N 1
ATOM 1294 C CA . TYR A 1 166 ? 20.094 2.395 -5.781 1 97.69 166 TYR A CA 1
ATOM 1295 C C . TYR A 1 166 ? 19.609 3.723 -5.211 1 97.69 166 TYR A C 1
ATOM 1297 O O . TYR A 1 166 ? 18.703 4.344 -5.754 1 97.69 166 TYR A O 1
ATOM 1305 N N . TRP A 1 167 ? 20.203 4.176 -4.09 1 98.5 167 TRP A N 1
ATOM 1306 C CA . TRP A 1 167 ? 19.719 5.379 -3.418 1 98.5 167 TRP A CA 1
ATOM 1307 C C . TRP A 1 167 ? 19.828 6.594 -4.332 1 98.5 167 TRP A C 1
ATOM 1309 O O . TRP A 1 167 ? 19.016 7.523 -4.242 1 98.5 167 TRP A O 1
ATOM 1319 N N . GLU A 1 168 ? 20.781 6.598 -5.277 1 98.5 168 GLU A N 1
ATOM 1320 C CA . GLU A 1 168 ? 20.969 7.734 -6.172 1 98.5 168 GLU A CA 1
ATOM 1321 C C . GLU A 1 168 ? 19.797 7.887 -7.133 1 98.5 168 GLU A C 1
ATOM 1323 O O . GLU A 1 168 ? 19.359 9 -7.41 1 98.5 168 GLU A O 1
ATOM 1328 N N . PHE A 1 169 ? 19.359 6.781 -7.617 1 98.75 169 PHE A N 1
ATOM 1329 C CA . PHE A 1 169 ? 18.266 6.805 -8.57 1 98.75 169 PHE A CA 1
ATOM 1330 C C . PHE A 1 169 ? 16.938 7.051 -7.852 1 98.75 169 PHE A C 1
ATOM 1332 O O . PHE A 1 169 ? 16.047 7.711 -8.391 1 98.75 169 PHE A O 1
ATOM 1339 N N . VAL A 1 170 ? 16.844 6.508 -6.617 1 98.88 170 VAL A N 1
ATOM 1340 C CA . VAL A 1 170 ? 15.68 6.812 -5.797 1 98.88 170 VAL A CA 1
ATOM 1341 C C . VAL A 1 170 ? 15.656 8.305 -5.469 1 98.88 170 VAL A C 1
ATOM 1343 O O . VAL A 1 170 ? 14.586 8.922 -5.445 1 98.88 170 VAL A O 1
ATOM 1346 N N . TYR A 1 171 ? 16.828 8.859 -5.211 1 98.81 171 TYR A N 1
ATOM 1347 C CA . TYR A 1 171 ? 16.922 10.297 -4.98 1 98.81 171 TYR A CA 1
ATOM 1348 C C . TYR A 1 171 ? 16.375 11.078 -6.164 1 98.81 171 TYR A C 1
ATOM 1350 O O . TYR A 1 171 ? 15.594 12.016 -5.984 1 98.81 171 TYR A O 1
ATOM 1358 N N . GLU A 1 172 ? 16.734 10.688 -7.359 1 98.81 172 GLU A N 1
ATOM 1359 C CA . GLU A 1 172 ? 16.25 11.375 -8.547 1 98.81 172 GLU A CA 1
ATOM 1360 C C . GLU A 1 172 ? 14.727 11.258 -8.672 1 98.81 172 GLU A C 1
ATOM 1362 O O . GLU A 1 172 ? 14.047 12.234 -8.969 1 98.81 172 GLU A O 1
ATOM 1367 N N . ASP A 1 173 ? 14.219 10.078 -8.484 1 98.88 173 ASP A N 1
ATOM 1368 C CA . ASP A 1 173 ? 12.773 9.875 -8.523 1 98.88 173 ASP A CA 1
ATOM 1369 C C . ASP A 1 173 ? 12.07 10.719 -7.465 1 98.88 173 ASP A C 1
ATOM 1371 O O . ASP A 1 173 ? 11.008 11.289 -7.719 1 98.88 173 ASP A O 1
ATOM 1375 N N . ALA A 1 174 ? 12.633 10.75 -6.234 1 98.88 174 ALA A N 1
ATOM 1376 C CA . ALA A 1 174 ? 12.047 11.508 -5.129 1 98.88 174 ALA A CA 1
ATOM 1377 C C . ALA A 1 174 ? 11.953 12.992 -5.469 1 98.88 174 ALA A C 1
ATOM 1379 O O . ALA A 1 174 ? 10.906 13.617 -5.266 1 98.88 174 ALA A O 1
ATOM 1380 N N . MET A 1 175 ? 13.016 13.516 -6.023 1 98.81 175 MET A N 1
ATOM 1381 C CA . MET A 1 175 ? 13.055 14.93 -6.383 1 98.81 175 MET A CA 1
ATOM 1382 C C . MET A 1 175 ? 12.062 15.234 -7.496 1 98.81 175 MET A C 1
ATOM 1384 O O . MET A 1 175 ? 11.359 16.25 -7.449 1 98.81 175 MET A O 1
ATOM 1388 N N . ASP A 1 176 ? 12 14.352 -8.477 1 98.88 176 ASP A N 1
ATOM 1389 C CA . ASP A 1 176 ? 11.031 14.523 -9.555 1 98.88 176 ASP A CA 1
ATOM 1390 C C . ASP A 1 176 ? 9.602 14.477 -9.023 1 98.88 176 ASP A C 1
ATOM 1392 O O . ASP A 1 176 ? 8.773 15.32 -9.375 1 98.88 176 ASP A O 1
ATOM 1396 N N . LEU A 1 177 ? 9.336 13.508 -8.211 1 98.88 177 LEU A N 1
ATOM 1397 C CA . LEU A 1 177 ? 7.992 13.312 -7.664 1 98.88 177 LEU A CA 1
ATOM 1398 C C . LEU A 1 177 ? 7.547 14.539 -6.871 1 98.88 177 LEU A C 1
ATOM 1400 O O . LEU A 1 177 ? 6.465 15.078 -7.113 1 98.88 177 LEU A O 1
ATOM 1404 N N . ILE A 1 178 ? 8.391 15.008 -5.969 1 98.94 178 ILE A N 1
ATOM 1405 C CA . ILE A 1 178 ? 8.062 16.156 -5.145 1 98.94 178 ILE A CA 1
ATOM 1406 C C . ILE A 1 178 ? 7.867 17.391 -6.027 1 98.94 178 ILE A C 1
ATOM 1408 O O . ILE A 1 178 ? 6.945 18.172 -5.812 1 98.94 178 ILE A O 1
ATOM 1412 N N . GLY A 1 179 ? 8.695 17.531 -7.012 1 98.81 179 GLY A N 1
ATOM 1413 C CA . GLY A 1 179 ? 8.594 18.656 -7.922 1 98.81 179 GLY A CA 1
ATOM 1414 C C . GLY A 1 179 ? 7.309 18.672 -8.734 1 98.81 179 GLY A C 1
ATOM 1415 O O . GLY A 1 179 ? 6.777 19.734 -9.062 1 98.81 179 GLY A O 1
ATOM 1416 N N . LYS A 1 180 ? 6.793 17.516 -9.062 1 98.81 180 LYS A N 1
ATOM 1417 C CA . LYS A 1 180 ? 5.645 17.375 -9.961 1 98.81 180 LYS A CA 1
ATOM 1418 C C . LYS A 1 180 ? 4.336 17.453 -9.18 1 98.81 180 LYS A C 1
ATOM 1420 O O . LYS A 1 180 ? 3.281 17.734 -9.758 1 98.81 180 LYS A O 1
ATOM 1425 N N . LEU A 1 181 ? 4.348 17.25 -7.875 1 98.75 181 LEU A N 1
ATOM 1426 C CA . LEU A 1 181 ? 3.146 17.109 -7.062 1 98.75 181 LEU A CA 1
ATOM 1427 C C . LEU A 1 181 ? 2.279 18.359 -7.137 1 98.75 181 LEU A C 1
ATOM 1429 O O . LEU A 1 181 ? 1.061 18.266 -7.297 1 98.75 181 LEU A O 1
ATOM 1433 N N . PRO A 1 182 ? 2.881 19.594 -7.055 1 98.56 182 PRO A N 1
ATOM 1434 C CA . PRO A 1 182 ? 2.035 20.781 -7.07 1 98.56 182 PRO A CA 1
ATOM 1435 C C . PRO A 1 182 ? 1.218 20.922 -8.352 1 98.56 182 PRO A C 1
ATOM 1437 O O . PRO A 1 182 ? 0.017 21.188 -8.297 1 98.56 182 PRO A O 1
ATOM 1440 N N . ILE A 1 183 ? 1.812 20.703 -9.484 1 98.5 183 ILE A N 1
ATOM 1441 C CA . ILE A 1 183 ? 1.094 20.875 -10.742 1 98.5 183 ILE A CA 1
ATOM 1442 C C . ILE A 1 183 ? 0.031 19.781 -10.875 1 98.5 183 ILE A C 1
ATOM 1444 O O . ILE A 1 183 ? -1.071 20.047 -11.367 1 98.5 183 ILE A O 1
ATOM 1448 N N . ILE A 1 184 ? 0.313 18.562 -10.492 1 98.81 184 ILE A N 1
ATOM 1449 C CA . ILE A 1 184 ? -0.649 17.469 -10.539 1 98.81 184 ILE A CA 1
ATOM 1450 C C . ILE A 1 184 ? -1.853 17.797 -9.664 1 98.81 184 ILE A C 1
ATOM 1452 O O . ILE A 1 184 ? -2.996 17.75 -10.125 1 98.81 184 ILE A O 1
ATOM 1456 N N . ALA A 1 185 ? -1.56 18.094 -8.383 1 98.81 185 ALA A N 1
ATOM 1457 C CA . ALA A 1 185 ? -2.621 18.359 -7.418 1 98.81 185 ALA A CA 1
ATOM 1458 C C . ALA A 1 185 ? -3.439 19.578 -7.832 1 98.81 185 ALA A C 1
ATOM 1460 O O . ALA A 1 185 ? -4.664 19.594 -7.691 1 98.81 185 ALA A O 1
ATOM 1461 N N . ALA A 1 186 ? -2.766 20.625 -8.305 1 98.75 186 ALA A N 1
ATOM 1462 C CA . ALA A 1 186 ? -3.475 21.828 -8.727 1 98.75 186 ALA A CA 1
ATOM 1463 C C . ALA A 1 186 ? -4.363 21.547 -9.93 1 98.75 186 ALA A C 1
ATOM 1465 O O . ALA A 1 186 ? -5.469 22.078 -10.039 1 98.75 186 ALA A O 1
ATOM 1466 N N . THR A 1 187 ? -3.881 20.766 -10.891 1 98.62 187 THR A N 1
ATOM 1467 C CA . THR A 1 187 ? -4.695 20.391 -12.047 1 98.62 187 THR A CA 1
ATOM 1468 C C . THR A 1 187 ? -5.953 19.656 -11.602 1 98.62 187 THR A C 1
ATOM 1470 O O . THR A 1 187 ? -7.047 19.922 -12.102 1 98.62 187 THR A O 1
ATOM 1473 N N . ILE A 1 188 ? -5.824 18.734 -10.688 1 98.75 188 ILE A N 1
ATOM 1474 C CA . ILE A 1 188 ? -6.973 18.031 -10.141 1 98.75 188 ILE A CA 1
ATOM 1475 C C . ILE A 1 188 ? -7.953 19.016 -9.523 1 98.75 188 ILE A C 1
ATOM 1477 O O . ILE A 1 188 ? -9.164 18.938 -9.766 1 98.75 188 ILE A O 1
ATOM 1481 N N . TYR A 1 189 ? -7.449 19.953 -8.734 1 98.62 189 TYR A N 1
ATOM 1482 C CA . TYR A 1 189 ? -8.273 20.953 -8.078 1 98.62 189 TYR A CA 1
ATOM 1483 C C . TYR A 1 189 ? -9.031 21.797 -9.102 1 98.62 189 TYR A C 1
ATOM 1485 O O . TYR A 1 189 ? -10.234 22.016 -8.961 1 98.62 189 TYR A O 1
ATOM 1493 N N . ARG A 1 190 ? -8.266 22.312 -10.078 1 98.44 190 ARG A N 1
ATOM 1494 C CA . ARG A 1 190 ? -8.859 23.156 -11.094 1 98.44 190 ARG A CA 1
ATOM 1495 C C . ARG A 1 190 ? -9.914 22.406 -11.898 1 98.44 190 ARG A C 1
ATOM 1497 O O . ARG A 1 190 ? -10.969 22.969 -12.227 1 98.44 190 ARG A O 1
ATOM 1504 N N . ASN A 1 191 ? -9.664 21.172 -12.25 1 98.12 191 ASN A N 1
ATOM 1505 C CA . ASN A 1 191 ? -10.609 20.359 -12.992 1 98.12 191 ASN A CA 1
ATOM 1506 C C . ASN A 1 191 ? -11.891 20.125 -12.195 1 98.12 191 ASN A C 1
ATOM 1508 O O . ASN A 1 191 ? -12.984 20.125 -12.758 1 98.12 191 ASN A O 1
ATOM 1512 N N . LEU A 1 192 ? -11.758 19.922 -10.914 1 97.88 192 LEU A N 1
ATOM 1513 C CA . LEU A 1 192 ? -12.898 19.547 -10.094 1 97.88 192 LEU A CA 1
ATOM 1514 C C . LEU A 1 192 ? -13.68 20.766 -9.641 1 97.88 192 LEU A C 1
ATOM 1516 O O . LEU A 1 192 ? -14.906 20.719 -9.492 1 97.88 192 LEU A O 1
ATOM 1520 N N . PHE A 1 193 ? -12.945 21.875 -9.43 1 97.62 193 PHE A N 1
ATOM 1521 C CA . PHE A 1 193 ? -13.617 22.906 -8.633 1 97.62 193 PHE A CA 1
ATOM 1522 C C . PHE A 1 193 ? -13.5 24.266 -9.305 1 97.62 193 PHE A C 1
ATOM 1524 O O . PHE A 1 193 ? -14.078 25.25 -8.828 1 97.62 193 PHE A O 1
ATOM 1531 N N . ARG A 1 194 ? -12.75 24.391 -10.367 1 97.19 194 ARG A N 1
ATOM 1532 C CA . ARG A 1 194 ? -12.555 25.672 -11.039 1 97.19 194 ARG A CA 1
ATOM 1533 C C . ARG A 1 194 ? -12.812 25.547 -12.539 1 97.19 194 ARG A C 1
ATOM 1535 O O . ARG A 1 194 ? -12.094 26.125 -13.352 1 97.19 194 ARG A O 1
ATOM 1542 N N . ASP A 1 195 ? -13.758 24.766 -12.984 1 95.81 195 ASP A N 1
ATOM 1543 C CA . ASP A 1 195 ? -14.266 24.609 -14.344 1 95.81 195 ASP A CA 1
ATOM 1544 C C . ASP A 1 195 ? -13.148 24.234 -15.305 1 95.81 195 ASP A C 1
ATOM 1546 O O . ASP A 1 195 ? -13.125 24.703 -16.453 1 95.81 195 ASP A O 1
ATOM 1550 N N . GLY A 1 196 ? -12.125 23.547 -14.781 1 95.62 196 GLY A N 1
ATOM 1551 C CA . GLY A 1 196 ? -11.062 23.047 -15.633 1 95.62 196 GLY A CA 1
ATOM 1552 C C . GLY A 1 196 ? -10.133 24.141 -16.141 1 95.62 196 GLY A C 1
ATOM 1553 O O . GLY A 1 196 ? -9.484 23.984 -17.172 1 95.62 196 GLY A O 1
ATOM 1554 N N . SER A 1 197 ? -10.125 25.281 -15.484 1 96.56 197 SER A N 1
ATOM 1555 C CA . SER A 1 197 ? -9.211 26.344 -15.867 1 96.56 197 SER A CA 1
ATOM 1556 C C . SER A 1 197 ? -7.758 25.891 -15.789 1 96.56 197 SER A C 1
ATOM 1558 O O . SER A 1 197 ? -7.398 25.094 -14.914 1 96.56 197 SER A O 1
ATOM 1560 N N . PRO A 1 198 ? -6.91 26.312 -16.672 1 95.44 198 PRO A N 1
ATOM 1561 C CA . PRO A 1 198 ? -5.52 25.859 -16.688 1 95.44 198 PRO A CA 1
ATOM 1562 C C . PRO A 1 198 ? -4.715 26.359 -15.492 1 95.44 198 PRO A C 1
ATOM 1564 O O . PRO A 1 198 ? -4.988 27.438 -14.969 1 95.44 198 PRO A O 1
ATOM 1567 N N . VAL A 1 199 ? -3.762 25.578 -15.109 1 96 199 VAL A N 1
ATOM 1568 C CA . VAL A 1 199 ? -2.834 25.984 -14.062 1 96 199 VAL A CA 1
ATOM 1569 C C . VAL A 1 199 ? -1.843 27.016 -14.609 1 96 199 VAL A C 1
ATOM 1571 O O . VAL A 1 199 ? -1.449 26.938 -15.773 1 96 199 VAL A O 1
ATOM 1574 N N . CYS A 1 200 ? -1.432 28 -13.852 1 96.5 200 CYS A N 1
ATOM 1575 C CA . CYS A 1 200 ? -0.447 28.984 -14.297 1 96.5 200 CYS A CA 1
ATOM 1576 C C . CYS A 1 200 ? 0.936 28.359 -14.414 1 96.5 200 CYS A C 1
ATOM 1578 O O . CYS A 1 200 ? 1.206 27.328 -13.797 1 96.5 200 CYS A O 1
ATOM 1580 N N . PRO A 1 201 ? 1.806 28.891 -15.164 1 96.62 201 PRO A N 1
ATOM 1581 C CA . PRO A 1 201 ? 3.162 28.344 -15.297 1 96.62 201 PRO A CA 1
ATOM 1582 C C . PRO A 1 201 ? 3.969 28.453 -14 1 96.62 201 PRO A C 1
ATOM 1584 O O . PRO A 1 201 ? 3.752 29.375 -13.211 1 96.62 201 PRO A O 1
ATOM 1587 N N . ILE A 1 202 ? 4.832 27.609 -13.867 1 97.25 202 ILE A N 1
ATOM 1588 C CA . ILE A 1 202 ? 5.73 27.609 -12.719 1 97.25 202 ILE A CA 1
ATOM 1589 C C . ILE A 1 202 ? 6.668 28.812 -12.789 1 97.25 202 ILE A C 1
ATOM 1591 O O . ILE A 1 202 ? 7.109 29.188 -13.875 1 97.25 202 ILE A O 1
ATOM 1595 N N . ASP A 1 203 ? 6.906 29.438 -11.688 1 96.94 203 ASP A N 1
ATOM 1596 C CA . ASP A 1 203 ? 7.895 30.5 -11.531 1 96.94 203 ASP A CA 1
ATOM 1597 C C . ASP A 1 203 ? 9.102 30.016 -10.734 1 96.94 203 ASP A C 1
ATOM 1599 O O . ASP A 1 203 ? 9 29.766 -9.539 1 96.94 203 ASP A O 1
ATOM 1603 N N . VAL A 1 204 ? 10.25 29.969 -11.32 1 95.75 204 VAL A N 1
ATOM 1604 C CA . VAL A 1 204 ? 11.453 29.391 -10.734 1 95.75 204 VAL A CA 1
ATOM 1605 C C . VAL A 1 204 ? 11.938 30.266 -9.578 1 95.75 204 VAL A C 1
ATOM 1607 O O . VAL A 1 204 ? 12.734 29.828 -8.75 1 95.75 204 VAL A O 1
ATOM 1610 N N . LYS A 1 205 ? 11.414 31.469 -9.477 1 95.25 205 LYS A N 1
ATOM 1611 C CA . LYS A 1 205 ? 11.828 32.406 -8.43 1 95.25 205 LYS A CA 1
ATOM 1612 C C . LYS A 1 205 ? 10.977 32.219 -7.172 1 95.25 205 LYS A C 1
ATOM 1614 O O . LYS A 1 205 ? 11.305 32.75 -6.109 1 95.25 205 LYS A O 1
ATOM 1619 N N . LYS A 1 206 ? 9.914 31.5 -7.27 1 97.25 206 LYS A N 1
ATOM 1620 C CA . LYS A 1 206 ? 9.016 31.281 -6.137 1 97.25 206 LYS A CA 1
ATOM 1621 C C . LYS A 1 206 ? 9.328 29.953 -5.441 1 97.25 206 LYS A C 1
ATOM 1623 O O . LYS A 1 206 ? 9.891 29.047 -6.051 1 97.25 206 LYS A O 1
ATOM 1628 N N . ASP A 1 207 ? 9.016 29.906 -4.137 1 98.31 207 ASP A N 1
ATOM 1629 C CA . ASP A 1 207 ? 9.18 28.641 -3.418 1 98.31 207 ASP A CA 1
ATOM 1630 C C . ASP A 1 207 ? 8.07 27.656 -3.781 1 98.31 207 ASP A C 1
ATOM 1632 O O . ASP A 1 207 ? 7.129 28.016 -4.496 1 98.31 207 ASP A O 1
ATOM 1636 N N . TRP A 1 208 ? 8.227 26.438 -3.342 1 98.75 208 TRP A N 1
ATOM 1637 C CA . TRP A 1 208 ? 7.387 25.297 -3.666 1 98.75 208 TRP A CA 1
ATOM 1638 C C . TRP A 1 208 ? 5.93 25.578 -3.305 1 98.75 208 TRP A C 1
ATOM 1640 O O . TRP A 1 208 ? 5.031 25.344 -4.117 1 98.75 208 TRP A O 1
ATOM 1650 N N . SER A 1 209 ? 5.656 26.125 -2.115 1 98.75 209 SER A N 1
ATOM 1651 C CA . SER A 1 209 ? 4.312 26.422 -1.624 1 98.75 209 SER A CA 1
ATOM 1652 C C . SER A 1 209 ? 3.674 27.562 -2.41 1 98.75 209 SER A C 1
ATOM 1654 O O . SER A 1 209 ? 2.479 27.516 -2.707 1 98.75 209 SER A O 1
ATOM 1656 N N . TRP A 1 210 ? 4.477 28.547 -2.678 1 98.56 210 TRP A N 1
ATOM 1657 C CA . TRP A 1 210 ? 3.982 29.703 -3.42 1 98.56 210 TRP A CA 1
ATOM 1658 C C . TRP A 1 210 ? 3.537 29.297 -4.82 1 98.56 210 TRP A C 1
ATOM 1660 O O . TRP A 1 210 ? 2.455 29.672 -5.27 1 98.56 210 TRP A O 1
ATOM 1670 N N . ASN A 1 211 ? 4.344 28.578 -5.52 1 98.69 211 ASN A N 1
ATOM 1671 C CA . ASN A 1 211 ? 3.938 28.062 -6.82 1 98.69 211 ASN A CA 1
ATOM 1672 C C . ASN A 1 211 ? 2.637 27.266 -6.727 1 98.69 211 ASN A C 1
ATOM 1674 O O . ASN A 1 211 ? 1.753 27.406 -7.574 1 98.69 211 ASN A O 1
ATOM 1678 N N . PHE A 1 212 ? 2.514 26.438 -5.727 1 98.81 212 PHE A N 1
ATOM 1679 C CA . PHE A 1 212 ? 1.337 25.594 -5.555 1 98.81 212 PHE A CA 1
ATOM 1680 C C . PHE A 1 212 ? 0.087 26.438 -5.355 1 98.81 212 PHE A C 1
ATOM 1682 O O . PHE A 1 212 ? -0.923 26.234 -6.031 1 98.81 212 PHE A O 1
ATOM 1689 N N . THR A 1 213 ? 0.154 27.406 -4.426 1 98.69 213 THR A N 1
ATOM 1690 C CA . THR A 1 213 ? -1.013 28.234 -4.137 1 98.69 213 THR A CA 1
ATOM 1691 C C . THR A 1 213 ? -1.405 29.062 -5.359 1 98.69 213 THR A C 1
ATOM 1693 O O . THR A 1 213 ? -2.592 29.234 -5.641 1 98.69 213 THR A O 1
ATOM 1696 N N . ASP A 1 214 ? -0.379 29.531 -6.105 1 98.44 214 ASP A N 1
ATOM 1697 C CA . ASP A 1 214 ? -0.661 30.234 -7.359 1 98.44 214 ASP A CA 1
ATOM 1698 C C . ASP A 1 214 ? -1.417 29.328 -8.328 1 98.44 214 ASP A C 1
ATOM 1700 O O . ASP A 1 214 ? -2.404 29.75 -8.938 1 98.44 214 ASP A O 1
ATOM 1704 N N . MET A 1 215 ? -0.948 28.125 -8.469 1 98.44 215 MET A N 1
ATOM 1705 C CA . MET A 1 215 ? -1.548 27.172 -9.398 1 98.44 215 MET A CA 1
ATOM 1706 C C . MET A 1 215 ? -2.982 26.844 -8.992 1 98.44 215 MET A C 1
ATOM 1708 O O . MET A 1 215 ? -3.834 26.609 -9.852 1 98.44 215 MET A O 1
ATOM 1712 N N . LEU A 1 216 ? -3.219 26.844 -7.719 1 98.5 216 LEU A N 1
ATOM 1713 C CA . LEU A 1 216 ? -4.562 26.594 -7.203 1 98.5 216 LEU A CA 1
ATOM 1714 C C . LEU A 1 216 ? -5.48 27.766 -7.5 1 98.5 216 LEU A C 1
ATOM 1716 O O . LEU A 1 216 ? -6.707 27.625 -7.492 1 98.5 216 LEU A O 1
ATOM 1720 N N . GLY A 1 217 ? -4.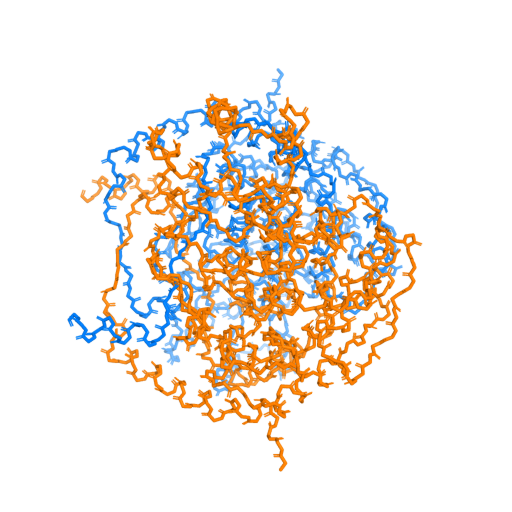945 28.953 -7.648 1 97.69 217 GLY A N 1
ATOM 1721 C CA . GLY A 1 217 ? -5.715 30.156 -7.938 1 97.69 217 GLY A CA 1
ATOM 1722 C C . GLY A 1 217 ? -5.898 31.047 -6.727 1 97.69 217 GLY A C 1
ATOM 1723 O O . GLY A 1 217 ? -6.82 31.875 -6.688 1 97.69 217 GLY A O 1
ATOM 1724 N N . TYR A 1 218 ? -5.082 30.875 -5.707 1 97.88 218 TYR A N 1
ATOM 1725 C CA . TYR A 1 218 ? -5.141 31.719 -4.516 1 97.88 218 TYR A CA 1
ATOM 1726 C C . TYR A 1 218 ? -4.055 32.781 -4.547 1 97.88 218 TYR A C 1
ATOM 1728 O O . TYR A 1 218 ? -2.895 32.5 -4.836 1 97.88 218 TYR A O 1
ATOM 1736 N N . ASP A 1 219 ? -4.395 34.031 -4.238 1 95.62 219 ASP A N 1
ATOM 1737 C CA . ASP A 1 219 ? -3.445 35.125 -4.348 1 95.62 219 ASP A CA 1
ATOM 1738 C C . ASP A 1 219 ? -3.223 35.781 -2.992 1 95.62 219 ASP A C 1
ATOM 1740 O O . ASP A 1 219 ? -2.41 36.719 -2.877 1 95.62 219 ASP A O 1
ATOM 1744 N N . ASP A 1 220 ? -3.904 35.375 -1.954 1 97.06 220 ASP A N 1
ATOM 1745 C CA . ASP A 1 220 ? -3.697 35.906 -0.614 1 97.06 220 ASP A CA 1
ATOM 1746 C C . ASP A 1 220 ? -2.352 35.469 -0.044 1 97.06 220 ASP A C 1
ATOM 1748 O O . ASP A 1 220 ? -2.131 34.281 0.182 1 97.06 220 ASP A O 1
ATOM 1752 N N . PRO A 1 221 ? -1.437 36.406 0.226 1 97.06 221 PRO A N 1
ATOM 1753 C CA . PRO A 1 221 ? -0.123 36.031 0.756 1 97.06 221 PRO A CA 1
ATOM 1754 C C . PRO A 1 221 ? -0.215 35.281 2.078 1 97.06 221 PRO A C 1
ATOM 1756 O O . PRO A 1 221 ? 0.645 34.438 2.377 1 97.06 221 PRO A O 1
ATOM 1759 N N . MET A 1 222 ? -1.266 35.531 2.799 1 97.25 222 MET A N 1
ATOM 1760 C CA . MET A 1 222 ? -1.407 34.875 4.082 1 97.25 222 MET A CA 1
ATOM 1761 C C . MET A 1 222 ? -1.826 33.406 3.889 1 97.25 222 MET A C 1
ATOM 1763 O O . MET A 1 222 ? -1.464 32.531 4.684 1 97.25 222 MET A O 1
ATOM 1767 N N . PHE A 1 223 ? -2.572 33.125 2.807 1 98.06 223 PHE A N 1
ATOM 1768 C CA . PHE A 1 223 ? -2.861 31.75 2.484 1 98.06 223 PHE A CA 1
ATOM 1769 C C . PHE A 1 223 ? -1.585 31 2.115 1 98.06 223 PHE A C 1
ATOM 1771 O O . PHE A 1 223 ? -1.404 29.844 2.498 1 98.06 223 PHE A O 1
ATOM 1778 N N . THR A 1 224 ? -0.719 31.672 1.329 1 98.44 224 THR A N 1
ATOM 1779 C CA . THR A 1 224 ? 0.564 31.062 0.98 1 98.44 224 THR A CA 1
ATOM 1780 C C . THR A 1 224 ? 1.39 30.797 2.232 1 98.44 224 THR A C 1
ATOM 1782 O O . THR A 1 22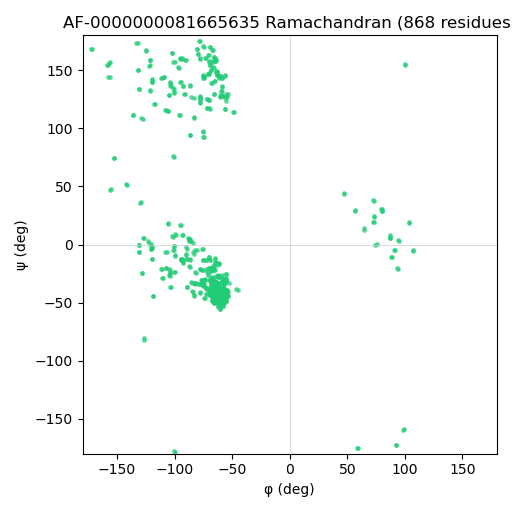4 ? 2.037 29.75 2.338 1 98.44 224 THR A O 1
ATOM 1785 N N . GLU A 1 225 ? 1.35 31.75 3.188 1 98.31 225 GLU A N 1
ATOM 1786 C CA . GLU A 1 225 ? 2.043 31.562 4.457 1 98.31 225 GLU A CA 1
ATOM 1787 C C . GLU A 1 225 ? 1.477 30.375 5.227 1 98.31 225 GLU A C 1
ATOM 1789 O O . GLU A 1 225 ? 2.229 29.578 5.797 1 98.31 225 GLU A O 1
ATOM 1794 N N . LEU A 1 226 ? 0.169 30.312 5.25 1 98.25 226 LEU A N 1
ATOM 1795 C CA . LEU A 1 226 ? -0.487 29.172 5.875 1 98.25 226 LEU A CA 1
ATOM 1796 C C . LEU A 1 226 ? -0.044 27.859 5.223 1 98.25 226 LEU A C 1
ATOM 1798 O O . LEU A 1 226 ? 0.253 26.891 5.914 1 98.25 226 LEU A O 1
ATOM 1802 N N . MET A 1 227 ? 0.01 27.844 3.881 1 98.56 227 MET A N 1
ATOM 1803 C CA . MET A 1 227 ? 0.38 26.641 3.139 1 98.56 227 MET A CA 1
ATOM 1804 C C . MET A 1 227 ? 1.824 26.25 3.43 1 98.56 227 MET A C 1
ATOM 1806 O O . MET A 1 227 ? 2.131 25.062 3.576 1 98.56 227 MET A O 1
ATOM 1810 N N . ARG A 1 228 ? 2.744 27.281 3.51 1 98.69 228 ARG A N 1
ATOM 1811 C CA . ARG A 1 228 ? 4.125 26.984 3.895 1 98.69 228 ARG A CA 1
ATOM 1812 C C . ARG A 1 228 ? 4.18 26.281 5.242 1 98.69 228 ARG A C 1
ATOM 1814 O O . ARG A 1 228 ? 4.852 25.266 5.387 1 98.69 228 ARG A O 1
ATOM 1821 N N . MET A 1 229 ? 3.426 26.781 6.156 1 98.25 229 MET A N 1
ATOM 1822 C CA . MET A 1 229 ? 3.4 26.234 7.512 1 98.25 229 MET A CA 1
ATOM 1823 C C . MET A 1 229 ? 2.824 24.828 7.516 1 98.25 229 MET A C 1
ATOM 1825 O O . MET A 1 229 ? 3.43 23.906 8.07 1 98.25 229 MET A O 1
ATOM 1829 N N . TYR A 1 230 ? 1.688 24.672 6.891 1 97.88 230 TYR A N 1
ATOM 1830 C CA . TYR A 1 230 ? 0.965 23.406 6.902 1 97.88 230 TYR A CA 1
ATOM 1831 C C . TYR A 1 230 ? 1.787 22.312 6.25 1 97.88 230 TYR A C 1
ATOM 1833 O O . TYR A 1 230 ? 1.923 21.219 6.805 1 97.88 230 TYR A O 1
ATOM 1841 N N . LEU A 1 231 ? 2.344 22.578 5.059 1 98.62 231 LEU A N 1
ATOM 1842 C CA . LEU A 1 231 ? 3.094 21.562 4.312 1 98.62 231 LEU A CA 1
ATOM 1843 C C . LEU A 1 231 ? 4.383 21.203 5.039 1 98.62 231 LEU A C 1
ATOM 1845 O O . LEU A 1 231 ? 4.871 20.078 4.918 1 98.62 231 LEU A O 1
ATOM 1849 N N . THR A 1 232 ? 4.918 22.141 5.797 1 98.69 232 THR A N 1
ATOM 1850 C CA . THR A 1 232 ? 6.098 21.859 6.605 1 98.69 232 THR A CA 1
ATOM 1851 C C . THR A 1 232 ? 5.73 21 7.816 1 98.69 232 THR A C 1
ATOM 1853 O O . THR A 1 232 ? 6.352 19.969 8.062 1 98.69 232 THR A O 1
ATOM 1856 N N . LEU A 1 233 ? 4.652 21.359 8.523 1 97.31 233 LEU A N 1
ATOM 1857 C CA . LEU A 1 233 ? 4.246 20.719 9.773 1 97.31 233 LEU A CA 1
ATOM 1858 C C . LEU A 1 233 ? 3.85 19.266 9.539 1 97.31 233 LEU A C 1
ATOM 1860 O O . LEU A 1 233 ? 4.09 18.406 10.391 1 97.31 233 LEU A O 1
ATOM 1864 N N . LEU A 1 234 ? 3.279 18.984 8.414 1 97.06 234 LEU A N 1
ATOM 1865 C CA . LEU A 1 234 ? 2.717 17.656 8.18 1 97.06 234 LEU A CA 1
ATOM 1866 C C . LEU A 1 234 ? 3.6 16.859 7.227 1 97.06 234 LEU A C 1
ATOM 1868 O O . LEU A 1 234 ? 3.172 15.828 6.691 1 97.06 234 LEU A O 1
ATOM 1872 N N . GLY A 1 235 ? 4.871 17.281 7.062 1 98.31 235 GLY A N 1
ATOM 1873 C CA . GLY A 1 235 ? 5.773 16.703 6.078 1 98.31 235 GLY A CA 1
ATOM 1874 C C . GLY A 1 235 ? 6.211 15.297 6.422 1 98.31 235 GLY A C 1
ATOM 1875 O O . GLY A 1 235 ? 6.656 14.547 5.547 1 98.31 235 GLY A O 1
ATOM 1876 N N . ASP A 1 236 ? 6.105 14.898 7.668 1 98.25 236 ASP A N 1
ATOM 1877 C CA . ASP A 1 236 ? 6.488 13.562 8.117 1 98.25 236 ASP A CA 1
ATOM 1878 C C . ASP A 1 236 ? 5.746 13.18 9.391 1 98.25 236 ASP A C 1
ATOM 1880 O O . ASP A 1 236 ? 5.141 14.031 10.047 1 98.25 236 ASP A O 1
ATOM 1884 N N . HIS A 1 237 ? 5.625 11.93 9.633 1 96.88 237 HIS A N 1
ATOM 1885 C CA . HIS A 1 237 ? 4.906 11.477 10.82 1 96.88 237 HIS A CA 1
ATOM 1886 C C . HIS A 1 237 ? 5.359 10.086 11.242 1 96.88 237 HIS A C 1
ATOM 1888 O O . HIS A 1 237 ? 4.535 9.195 11.445 1 96.88 237 HIS A O 1
ATOM 1894 N N . GLU A 1 238 ? 6.68 9.914 11.289 1 96.88 238 GLU A N 1
ATOM 1895 C CA . GLU A 1 238 ? 7.348 8.664 11.648 1 96.88 238 GLU A CA 1
ATOM 1896 C C . GLU A 1 238 ? 6.945 7.531 10.719 1 96.88 238 GLU A C 1
ATOM 1898 O O . GLU A 1 238 ? 6.242 7.75 9.734 1 96.88 238 GLU A O 1
ATOM 1903 N N . GLY A 1 239 ? 7.414 6.332 11.023 1 97.94 239 GLY A N 1
ATOM 1904 C CA . GLY A 1 239 ? 7.34 5.277 10.031 1 97.94 239 GLY A CA 1
ATOM 1905 C C . GLY A 1 239 ? 6.105 4.406 10.172 1 97.94 239 GLY A C 1
ATOM 1906 O O . GLY A 1 239 ? 5.723 3.703 9.234 1 97.94 239 GLY A O 1
ATOM 1907 N N . GLY A 1 240 ? 5.434 4.52 11.273 1 97.62 240 GLY A N 1
ATOM 1908 C CA . GLY A 1 240 ? 4.434 3.512 11.586 1 97.62 240 GLY A CA 1
ATOM 1909 C C . GLY A 1 240 ? 3.045 3.879 11.102 1 97.62 240 GLY A C 1
ATOM 1910 O O . GLY A 1 240 ? 2.143 3.039 11.086 1 97.62 240 GLY A O 1
ATOM 1911 N N . ASN A 1 241 ? 2.793 5.207 10.75 1 97.06 241 ASN A N 1
ATOM 1912 C CA . ASN A 1 241 ? 1.482 5.547 10.203 1 97.06 241 ASN A CA 1
ATOM 1913 C C . ASN A 1 241 ? 1.232 4.855 8.867 1 97.06 241 ASN A C 1
ATOM 1915 O O . ASN A 1 241 ? 2.178 4.52 8.148 1 97.06 241 ASN A O 1
ATOM 1919 N N . VAL A 1 242 ? 0.042 4.711 8.492 1 98.19 242 VAL A N 1
ATOM 1920 C CA . VAL A 1 242 ? -0.361 3.838 7.395 1 98.19 242 VAL A CA 1
ATOM 1921 C C . VAL A 1 242 ? 0.295 4.305 6.098 1 98.19 242 VAL A C 1
ATOM 1923 O O . VAL A 1 242 ? 0.816 3.49 5.332 1 98.19 242 VAL A O 1
ATOM 1926 N N . CYS A 1 243 ? 0.274 5.57 5.828 1 98.44 243 CYS A N 1
ATOM 1927 C CA . CYS A 1 243 ? 0.826 6.094 4.582 1 98.44 243 CYS A CA 1
ATOM 1928 C C . CYS A 1 243 ? 2.322 5.812 4.488 1 98.44 243 CYS A C 1
ATOM 1930 O O . CYS A 1 243 ? 2.785 5.211 3.518 1 98.44 243 CYS A O 1
ATOM 1932 N N . SER A 1 244 ? 3.082 6.199 5.496 1 98.69 244 SER A N 1
ATOM 1933 C CA . SER A 1 244 ? 4.531 6.035 5.504 1 98.69 244 SER A CA 1
ATOM 1934 C C . SER A 1 244 ? 4.922 4.559 5.5 1 98.69 244 SER A C 1
ATOM 1936 O O . SER A 1 244 ? 5.84 4.156 4.785 1 98.69 244 SER A O 1
ATOM 1938 N N . HIS A 1 245 ? 4.246 3.803 6.316 1 98.81 245 HIS A N 1
ATOM 1939 C CA . HIS A 1 245 ? 4.539 2.377 6.387 1 98.81 245 HIS A CA 1
ATOM 1940 C C . HIS A 1 245 ? 4.258 1.688 5.055 1 98.81 245 HIS A C 1
ATOM 1942 O O . HIS A 1 245 ? 5.035 0.839 4.613 1 98.81 245 HIS A O 1
ATOM 1948 N N . THR A 1 246 ? 3.137 2.002 4.438 1 98.94 246 THR A N 1
ATOM 1949 C CA . THR A 1 246 ? 2.807 1.424 3.139 1 98.94 246 THR A CA 1
ATOM 1950 C C . THR A 1 246 ? 3.869 1.776 2.104 1 98.94 246 THR A C 1
ATOM 1952 O O . THR A 1 246 ? 4.297 0.919 1.328 1 98.94 246 THR A O 1
ATOM 1955 N N . CYS A 1 247 ? 4.242 3.033 2.094 1 98.94 247 CYS A N 1
ATOM 1956 C CA . CYS A 1 247 ? 5.285 3.473 1.172 1 98.94 247 CYS A CA 1
ATOM 1957 C C . CYS A 1 247 ? 6.562 2.662 1.366 1 98.94 247 CYS A C 1
ATOM 1959 O O . CYS A 1 247 ? 7.156 2.188 0.396 1 98.94 247 CYS A O 1
ATOM 1961 N N . HIS A 1 248 ? 6.957 2.48 2.602 1 98.88 248 HIS A N 1
ATOM 1962 C CA . HIS A 1 248 ? 8.148 1.703 2.924 1 98.88 248 HIS A CA 1
ATOM 1963 C C . HIS A 1 248 ? 7.977 0.239 2.533 1 98.88 248 HIS A C 1
ATOM 1965 O O . HIS A 1 248 ? 8.867 -0.355 1.924 1 98.88 248 HIS A O 1
ATOM 1971 N N . LEU A 1 249 ? 6.859 -0.325 2.93 1 98.88 249 LEU A N 1
ATOM 1972 C CA . LEU A 1 249 ? 6.562 -1.731 2.68 1 98.88 249 LEU A CA 1
ATOM 1973 C C . LEU A 1 249 ? 6.609 -2.039 1.186 1 98.88 249 LEU A C 1
ATOM 1975 O O . LEU A 1 249 ? 7.273 -2.986 0.763 1 98.88 249 LEU A O 1
ATOM 1979 N N . VAL A 1 250 ? 5.949 -1.277 0.378 1 98.88 250 VAL A N 1
ATOM 1980 C CA . VAL A 1 250 ? 5.941 -1.448 -1.071 1 98.88 250 VAL A CA 1
ATOM 1981 C C . VAL A 1 250 ? 7.348 -1.218 -1.624 1 98.88 250 VAL A C 1
ATOM 1983 O O . VAL A 1 250 ? 7.836 -2 -2.443 1 98.88 250 VAL A O 1
ATOM 1986 N N . GLY A 1 251 ? 8 -0.18 -1.139 1 98.69 251 GLY A N 1
ATOM 1987 C CA . GLY A 1 251 ? 9.367 0.099 -1.557 1 98.69 251 GLY A CA 1
ATOM 1988 C C . GLY A 1 251 ? 10.344 -1.007 -1.192 1 98.69 251 GLY A C 1
ATOM 1989 O O . GLY A 1 251 ? 11.367 -1.182 -1.854 1 98.69 251 GLY A O 1
ATOM 1990 N N . SER A 1 252 ? 10.055 -1.752 -0.151 1 98.38 252 SER A N 1
ATOM 1991 C CA . SER A 1 252 ? 10.961 -2.799 0.309 1 98.38 252 SER A CA 1
ATOM 1992 C C . SER A 1 252 ? 11.07 -3.924 -0.716 1 98.38 252 SER A C 1
ATOM 1994 O O . SER A 1 252 ? 12.047 -4.676 -0.715 1 98.38 252 SER A O 1
ATOM 1996 N N . ALA A 1 253 ? 10.086 -4.031 -1.575 1 96.69 253 ALA A N 1
ATOM 1997 C CA . ALA A 1 253 ? 10.133 -5 -2.668 1 96.69 253 ALA A CA 1
ATOM 1998 C C . ALA A 1 253 ? 10.828 -4.414 -3.893 1 96.69 253 ALA A C 1
ATOM 2000 O O . ALA A 1 253 ? 10.828 -5.02 -4.965 1 96.69 253 ALA A O 1
ATOM 2001 N N . LEU A 1 254 ? 11.328 -3.225 -3.74 1 96.88 254 LEU A N 1
ATOM 2002 C CA . LEU A 1 254 ? 12.055 -2.477 -4.762 1 96.88 254 LEU A CA 1
ATOM 2003 C C . LEU A 1 254 ? 11.094 -1.957 -5.832 1 96.88 254 LEU A C 1
ATOM 2005 O O . LEU A 1 254 ? 11.484 -1.808 -6.996 1 96.88 254 LEU A O 1
ATOM 2009 N N . SER A 1 255 ? 9.867 -1.808 -5.492 1 98.12 255 SER A N 1
ATOM 2010 C CA . SER A 1 255 ? 9.031 -0.936 -6.309 1 98.12 255 SER A CA 1
ATOM 2011 C C . SER A 1 255 ? 9.578 0.487 -6.34 1 98.12 255 SER A C 1
ATOM 2013 O O . SER A 1 255 ? 10.133 0.965 -5.348 1 98.12 255 SER A O 1
ATOM 2015 N N . ASP A 1 256 ? 9.453 1.153 -7.434 1 98.56 256 ASP A N 1
ATOM 2016 C CA . ASP A 1 256 ? 10 2.5 -7.559 1 98.56 256 ASP A CA 1
ATOM 2017 C C . ASP A 1 256 ? 9.227 3.488 -6.684 1 98.56 256 ASP A C 1
ATOM 2019 O O . ASP A 1 256 ? 8.172 3.158 -6.152 1 98.56 256 ASP A O 1
ATOM 2023 N N . PRO A 1 257 ? 9.742 4.715 -6.531 1 98.94 257 PRO A N 1
ATOM 2024 C CA . PRO A 1 257 ? 9.148 5.691 -5.609 1 98.94 257 PRO A CA 1
ATOM 2025 C C . PRO A 1 257 ? 7.738 6.098 -6.016 1 98.94 257 PRO A C 1
ATOM 2027 O O . PRO A 1 257 ? 6.902 6.383 -5.156 1 98.94 257 PRO A O 1
ATOM 2030 N N . TYR A 1 258 ? 7.41 6.141 -7.305 1 98.94 258 TYR A N 1
ATOM 2031 C CA . TYR A 1 258 ? 6.074 6.523 -7.75 1 98.94 258 TYR A CA 1
ATOM 2032 C C . TYR A 1 258 ? 5.039 5.492 -7.309 1 98.94 258 TYR A C 1
ATOM 2034 O O . TYR A 1 258 ? 4.02 5.844 -6.711 1 98.94 258 TYR A O 1
ATOM 2042 N N . LEU A 1 259 ? 5.332 4.227 -7.551 1 98.88 259 LEU A N 1
ATOM 2043 C CA . LEU A 1 259 ? 4.441 3.148 -7.133 1 98.88 259 LEU A CA 1
ATOM 2044 C C . LEU A 1 259 ? 4.332 3.088 -5.613 1 98.88 259 LEU A C 1
ATOM 2046 O O . LEU A 1 259 ? 3.236 2.906 -5.074 1 98.88 259 LEU A O 1
ATOM 2050 N N . SER A 1 260 ? 5.457 3.236 -4.957 1 98.94 260 SER A N 1
ATOM 2051 C CA . SER A 1 260 ? 5.5 3.141 -3.502 1 98.94 260 SER A CA 1
ATOM 2052 C C . SER A 1 260 ? 4.66 4.23 -2.85 1 98.94 260 SER A C 1
ATOM 2054 O O . SER A 1 260 ? 3.848 3.953 -1.966 1 98.94 260 SER A O 1
ATOM 2056 N N . TYR A 1 261 ? 4.859 5.453 -3.301 1 98.94 261 TYR A N 1
ATOM 2057 C CA . TYR A 1 261 ? 4.141 6.551 -2.666 1 98.94 261 TYR A CA 1
ATOM 2058 C C . TYR A 1 261 ? 2.666 6.535 -3.055 1 98.94 261 TYR A C 1
ATOM 2060 O O . TYR A 1 261 ? 1.801 6.871 -2.246 1 98.94 261 TYR A O 1
ATOM 2068 N N . ALA A 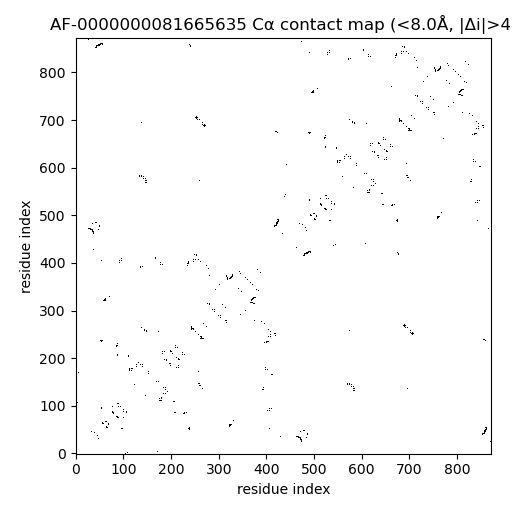1 262 ? 2.328 6.18 -4.328 1 98.94 262 ALA A N 1
ATOM 2069 C CA . ALA A 1 262 ? 0.93 6.023 -4.719 1 98.94 262 ALA A CA 1
ATOM 2070 C C . ALA A 1 262 ? 0.207 5.047 -3.795 1 98.94 262 ALA A C 1
ATOM 2072 O O . ALA A 1 262 ? -0.94 5.285 -3.408 1 98.94 262 ALA A O 1
ATOM 2073 N N . ALA A 1 263 ? 0.914 3.959 -3.438 1 98.94 263 ALA A N 1
ATOM 2074 C CA . ALA A 1 263 ? 0.337 3.016 -2.482 1 98.94 263 ALA A CA 1
ATOM 2075 C C . ALA A 1 263 ? 0.091 3.682 -1.132 1 98.94 263 ALA A C 1
ATOM 2077 O O . ALA A 1 263 ? -0.947 3.461 -0.503 1 98.94 263 ALA A O 1
ATOM 2078 N N . GLY A 1 264 ? 1.059 4.43 -0.677 1 98.88 264 GLY A N 1
ATOM 2079 C CA . GLY A 1 264 ? 0.884 5.176 0.558 1 98.88 264 GLY A CA 1
ATOM 2080 C C . GLY A 1 264 ? -0.312 6.109 0.527 1 98.88 264 GLY A C 1
ATOM 2081 O O . GLY A 1 264 ? -1.035 6.23 1.518 1 98.88 264 GLY A O 1
ATOM 2082 N N . LEU A 1 265 ? -0.525 6.777 -0.59 1 98.88 265 LEU A N 1
ATOM 2083 C CA . LEU A 1 265 ? -1.654 7.688 -0.752 1 98.88 265 LEU A CA 1
ATOM 2084 C C . LEU A 1 265 ? -2.977 6.938 -0.642 1 98.88 265 LEU A C 1
ATOM 2086 O O . LEU A 1 265 ? -3.965 7.48 -0.143 1 98.88 265 LEU A O 1
ATOM 2090 N N . ASN A 1 266 ? -3 5.691 -1.138 1 98.81 266 ASN A N 1
ATOM 2091 C CA . ASN A 1 266 ? -4.207 4.883 -1.001 1 98.81 266 ASN A CA 1
ATOM 2092 C C . ASN A 1 266 ? -4.543 4.617 0.464 1 98.81 266 ASN A C 1
ATOM 2094 O O . ASN A 1 266 ? -5.715 4.523 0.83 1 98.81 266 ASN A O 1
ATOM 2098 N N . GLY A 1 267 ? -3.518 4.449 1.26 1 98.31 267 GLY A N 1
ATOM 2099 C CA . GLY A 1 267 ? -3.723 4.336 2.695 1 98.31 267 GLY A CA 1
ATOM 2100 C C . GLY A 1 267 ? -4.199 5.629 3.332 1 98.31 267 GLY A C 1
ATOM 2101 O O . GLY A 1 267 ? -5.09 5.617 4.184 1 98.31 267 GLY A O 1
ATOM 2102 N N . LEU A 1 268 ? -3.586 6.715 2.877 1 97.31 268 LEU A N 1
ATOM 2103 C CA . LEU A 1 268 ? -3.934 8.039 3.389 1 97.31 268 LEU A CA 1
ATOM 2104 C C . LEU A 1 268 ? -5.391 8.367 3.092 1 97.31 268 LEU A C 1
ATOM 2106 O O . LEU A 1 268 ? -6.039 9.086 3.861 1 97.31 268 LEU A O 1
ATOM 2110 N N . ALA A 1 269 ? -5.93 7.828 2.08 1 96.44 269 ALA A N 1
ATOM 2111 C CA . ALA A 1 269 ? -7.289 8.102 1.62 1 96.44 269 ALA A CA 1
ATOM 2112 C C . ALA A 1 269 ? -8.32 7.461 2.547 1 96.44 269 ALA A C 1
ATOM 2114 O O . ALA A 1 269 ? -9.508 7.789 2.486 1 96.44 269 ALA A O 1
ATOM 2115 N N . GLY A 1 270 ? -7.891 6.555 3.434 1 94.56 270 GLY A N 1
ATOM 2116 C CA . GLY A 1 270 ? -8.812 5.91 4.352 1 94.56 270 GLY A CA 1
ATOM 2117 C C . GLY A 1 270 ? -9.344 6.848 5.422 1 94.56 270 GLY A C 1
ATOM 2118 O O . GLY A 1 270 ? -8.609 7.707 5.918 1 94.56 270 GLY A O 1
ATOM 2119 N N . PRO A 1 271 ? -10.516 6.648 5.82 1 90.94 271 PRO A N 1
ATOM 2120 C CA . PRO A 1 271 ? -11.164 7.543 6.777 1 90.94 271 PRO A CA 1
ATOM 2121 C C . PRO A 1 271 ? -10.453 7.578 8.125 1 90.94 271 PRO A C 1
ATOM 2123 O O . PRO A 1 271 ? -10.5 8.594 8.828 1 90.94 271 PRO A O 1
ATOM 2126 N N . LEU A 1 272 ? -9.758 6.551 8.523 1 89.81 272 LEU A N 1
ATOM 2127 C CA . LEU A 1 272 ? -9.078 6.52 9.812 1 89.81 272 LEU A CA 1
ATOM 2128 C C . LEU A 1 272 ? -7.715 7.195 9.734 1 89.81 272 LEU A C 1
ATOM 2130 O O . LEU A 1 272 ? -7 7.277 10.734 1 89.81 272 LEU A O 1
ATOM 2134 N N . HIS A 1 273 ? -7.434 7.688 8.57 1 90.94 273 HIS A N 1
ATOM 2135 C CA . HIS A 1 273 ? -6.129 8.305 8.352 1 90.94 273 HIS A CA 1
ATOM 2136 C C . HIS A 1 273 ? -6.273 9.719 7.793 1 90.94 273 HIS A C 1
ATOM 2138 O O . HIS A 1 273 ? -6.602 10.648 8.531 1 90.94 273 HIS A O 1
ATOM 2144 N N . GLY A 1 274 ? -6.492 9.93 6.574 1 82.75 274 GLY A N 1
ATOM 2145 C CA . GLY A 1 274 ? -6.379 11.25 5.98 1 82.75 274 GLY A CA 1
ATOM 2146 C C . GLY A 1 274 ? -7.695 11.992 5.926 1 82.75 274 GLY A C 1
ATOM 2147 O O . GLY A 1 274 ? -7.723 13.211 5.719 1 82.75 274 GLY A O 1
ATOM 2148 N N . LEU A 1 275 ? -8.812 11.32 6.16 1 80.69 275 LEU A N 1
ATOM 2149 C CA . LEU A 1 275 ? -10.094 12 5.996 1 80.69 275 LEU A CA 1
ATOM 2150 C C . LEU A 1 275 ? -10.508 12.703 7.285 1 80.69 275 LEU A C 1
ATOM 2152 O O . LEU A 1 275 ? -11.562 13.336 7.34 1 80.69 275 LEU A O 1
ATOM 2156 N N . ALA A 1 276 ? -9.656 12.672 8.203 1 79.69 276 ALA A N 1
ATOM 2157 C CA . ALA A 1 276 ? -10 13.172 9.531 1 79.69 276 ALA A CA 1
ATOM 2158 C C . ALA A 1 276 ? -10.344 14.664 9.484 1 79.69 276 ALA A C 1
ATOM 2160 O O . ALA A 1 276 ? -11.289 15.109 10.141 1 79.69 276 ALA A O 1
ATOM 2161 N N . SER A 1 277 ? -9.609 15.406 8.719 1 84.31 277 SER A N 1
ATOM 2162 C CA . SER A 1 277 ? -9.867 16.844 8.602 1 84.31 277 SER A CA 1
ATOM 2163 C C . SER A 1 277 ? -11.242 17.109 7.996 1 84.31 277 SER A C 1
ATOM 2165 O O . SER A 1 277 ? -11.953 18.016 8.438 1 84.31 277 SER A O 1
ATOM 2167 N N . GLN A 1 278 ? -11.555 16.359 7.004 1 86.19 278 GLN A N 1
ATOM 2168 C CA . GLN A 1 278 ? -12.867 16.469 6.387 1 86.19 278 GLN A CA 1
ATOM 2169 C C . GLN A 1 278 ? -13.977 16.141 7.387 1 86.19 278 GLN A C 1
ATOM 2171 O O . GLN A 1 278 ? -14.992 16.844 7.449 1 86.19 278 GLN A O 1
ATOM 2176 N N . GLU A 1 279 ? -13.758 15.172 8.172 1 84.88 279 GLU A N 1
ATOM 2177 C CA . GLU A 1 279 ? -14.75 14.766 9.156 1 84.88 279 GLU A CA 1
ATOM 2178 C C . GLU A 1 279 ? -14.977 15.867 10.195 1 84.88 279 GLU A C 1
ATOM 2180 O O . GLU A 1 279 ? -16.094 16.062 10.664 1 84.88 279 GLU A O 1
ATOM 2185 N N . VAL A 1 280 ? -13.961 16.562 10.523 1 88.88 280 VAL A N 1
ATOM 2186 C CA . VAL A 1 280 ? -14.062 17.656 11.477 1 88.88 280 VAL A CA 1
ATOM 2187 C C . VAL A 1 280 ? -14.961 18.766 10.914 1 88.88 280 VAL A C 1
ATOM 2189 O O . VAL A 1 280 ? -15.875 19.234 11.594 1 88.88 280 VAL A O 1
ATOM 2192 N N . LEU A 1 281 ? -14.742 19.109 9.711 1 91 281 LEU A N 1
ATOM 2193 C CA . LEU A 1 281 ? -15.508 20.188 9.086 1 91 281 LEU A CA 1
ATOM 2194 C C . LEU A 1 281 ? -16.969 19.797 8.938 1 91 281 LEU A C 1
ATOM 2196 O O . LEU A 1 281 ? -17.859 20.625 9.141 1 91 281 LEU A O 1
ATOM 2200 N N . LEU A 1 282 ? -17.188 18.578 8.555 1 88.25 282 LEU A N 1
ATOM 2201 C CA . LEU A 1 282 ? -18.562 18.094 8.445 1 88.25 282 LEU A CA 1
ATOM 2202 C C . LEU A 1 282 ? -19.281 18.156 9.789 1 88.25 282 LEU A C 1
ATOM 2204 O O . LEU A 1 282 ? -20.438 18.578 9.867 1 88.25 282 LEU A O 1
ATOM 2208 N N . TRP A 1 283 ? -18.578 17.734 10.75 1 89.5 283 TRP A N 1
ATOM 2209 C CA . TRP A 1 283 ? -19.125 17.75 12.102 1 89.5 283 TRP A CA 1
ATOM 2210 C C . TRP A 1 283 ? -19.391 19.172 12.562 1 89.5 283 TRP A C 1
ATOM 2212 O O . TRP A 1 283 ? -20.406 19.453 13.203 1 89.5 283 TRP A O 1
ATOM 2222 N N . LEU A 1 284 ? -18.5 20.078 12.266 1 92 284 LEU A N 1
ATOM 2223 C CA . LEU A 1 284 ? -18.656 21.484 12.617 1 92 284 LEU A CA 1
ATOM 2224 C C . LEU A 1 284 ? -19.844 22.094 11.883 1 92 284 LEU A C 1
ATOM 2226 O O . LEU A 1 284 ? -20.594 22.906 12.453 1 92 284 LEU A O 1
ATOM 2230 N N . ASN A 1 285 ? -19.953 21.766 10.648 1 91.62 285 ASN A N 1
ATOM 2231 C CA . ASN A 1 285 ? -21.109 22.234 9.883 1 91.62 285 ASN A CA 1
ATOM 2232 C C . ASN A 1 285 ? -22.422 21.766 10.5 1 91.62 285 ASN A C 1
ATOM 2234 O O . ASN A 1 285 ? -23.375 22.531 10.594 1 91.62 285 ASN A O 1
ATOM 2238 N N . LYS A 1 286 ? -22.422 20.547 10.883 1 91.75 286 LYS A N 1
ATOM 2239 C CA . LYS A 1 286 ? -23.609 20.016 11.555 1 91.75 286 LYS A CA 1
ATOM 2240 C C . LYS A 1 286 ? -23.875 20.734 12.867 1 91.75 286 LYS A C 1
ATOM 2242 O O . LYS A 1 286 ? -25.016 21.047 13.188 1 91.75 286 LYS A O 1
ATOM 2247 N N . LEU A 1 287 ? -22.828 20.922 13.57 1 93.81 287 LEU A N 1
ATOM 2248 C CA . LEU A 1 287 ? -22.906 21.656 14.828 1 93.81 287 LEU A CA 1
ATOM 2249 C C . LEU A 1 287 ? -23.516 23.031 14.594 1 93.81 287 LEU A C 1
ATOM 2251 O O . LEU A 1 287 ? -24.469 23.422 15.281 1 93.81 287 LEU A O 1
ATOM 2255 N N . GLN A 1 288 ? -23.031 23.719 13.648 1 93.5 288 GLN A N 1
ATOM 2256 C CA . GLN A 1 288 ? -23.516 25.047 13.32 1 93.5 288 GLN A CA 1
ATOM 2257 C C . GLN A 1 288 ? -25 25.016 12.922 1 93.5 288 GLN A C 1
ATOM 2259 O O . GLN A 1 288 ? -25.766 25.891 13.312 1 93.5 288 GLN A O 1
ATOM 2264 N N . GLN A 1 289 ? -25.328 24.031 12.18 1 94.5 289 GLN A N 1
ATOM 2265 C CA . GLN A 1 289 ? -26.688 23.891 11.703 1 94.5 289 GLN A CA 1
ATOM 2266 C C . GLN A 1 289 ? -27.656 23.594 12.852 1 94.5 289 GLN A C 1
ATOM 2268 O O . GLN A 1 289 ? -28.766 24.109 12.883 1 94.5 289 GLN A O 1
ATOM 2273 N N . ASP A 1 290 ? -27.156 22.828 13.734 1 94.5 290 ASP A N 1
ATOM 2274 C CA . ASP A 1 290 ? -28.031 22.344 14.789 1 94.5 290 ASP A CA 1
ATOM 2275 C C . ASP A 1 290 ? -28.156 23.359 15.922 1 94.5 290 ASP A C 1
ATOM 2277 O O . ASP A 1 290 ? -29.25 23.547 16.469 1 94.5 290 ASP A O 1
ATOM 2281 N N . ILE A 1 291 ? -26.984 24 16.281 1 93.56 291 ILE A N 1
ATOM 2282 C CA . ILE A 1 291 ? -27.078 24.781 17.5 1 93.56 291 ILE A CA 1
ATOM 2283 C C . ILE A 1 291 ? -26.5 26.172 17.25 1 93.56 291 ILE A C 1
ATOM 2285 O O . ILE A 1 291 ? -26.438 27 18.172 1 93.56 291 ILE A O 1
ATOM 2289 N N . GLY A 1 292 ? -26.031 26.484 16.109 1 89.81 292 GLY A N 1
ATOM 2290 C CA . GLY A 1 292 ? -25.578 27.828 15.734 1 89.81 292 GLY A CA 1
ATOM 2291 C C . GLY A 1 292 ? -24.094 28.031 15.977 1 89.81 292 GLY A C 1
ATOM 2292 O O . GLY A 1 292 ? -23.359 27.078 16.266 1 89.81 292 GLY A O 1
ATOM 2293 N N . VAL A 1 293 ? -23.625 29.297 15.797 1 87.56 293 VAL A N 1
ATOM 2294 C CA . VAL A 1 293 ? -22.203 29.625 15.867 1 87.56 293 VAL A CA 1
ATOM 2295 C C . VAL A 1 293 ? -21.891 30.312 17.203 1 87.56 293 VAL A C 1
ATOM 2297 O O . VAL A 1 293 ? -20.75 30.297 17.656 1 87.56 293 VAL A O 1
ATOM 2300 N N . ASP A 1 294 ? -22.844 30.953 17.75 1 88.88 294 ASP A N 1
ATOM 2301 C CA . ASP A 1 294 ? -22.688 31.578 19.062 1 88.88 294 ASP A CA 1
ATOM 2302 C C . ASP A 1 294 ? -23.328 30.719 20.156 1 88.88 294 ASP A C 1
ATOM 2304 O O . ASP A 1 294 ? -24.391 31.094 20.688 1 88.88 294 ASP A O 1
ATOM 2308 N N . VAL A 1 295 ? -22.609 29.703 20.422 1 91.56 295 VAL A N 1
ATOM 2309 C CA . VAL A 1 295 ? -23.156 28.672 21.297 1 91.56 295 VAL A CA 1
ATOM 2310 C C . VAL A 1 295 ? -22.547 28.797 22.688 1 91.56 295 VAL A C 1
ATOM 2312 O O . VAL A 1 295 ? -21.344 29.078 22.828 1 91.56 295 VAL A O 1
ATOM 2315 N N . SER A 1 296 ? -23.375 28.672 23.719 1 94.75 296 SER A N 1
ATOM 2316 C CA . SER A 1 296 ? -22.859 28.656 25.078 1 94.75 296 SER A CA 1
ATOM 2317 C C . SER A 1 296 ? -22.109 27.375 25.375 1 94.75 296 SER A C 1
ATOM 2319 O O . SER A 1 296 ? -22.25 26.391 24.656 1 94.75 296 SER A O 1
ATOM 2321 N N . ASP A 1 297 ? -21.312 27.391 26.422 1 95.94 297 ASP A N 1
ATOM 2322 C CA . ASP A 1 297 ? -20.562 26.203 26.812 1 95.94 297 ASP A CA 1
ATOM 2323 C C . ASP A 1 297 ? -21.516 25.047 27.172 1 95.94 297 ASP A C 1
ATOM 2325 O O . ASP A 1 297 ? -21.203 23.891 26.922 1 95.94 297 ASP A O 1
ATOM 2329 N N . GLU A 1 298 ? -22.641 25.406 27.719 1 95.56 298 GLU A N 1
ATOM 2330 C CA . GLU A 1 298 ? -23.625 24.406 28.109 1 95.56 298 GLU A CA 1
ATOM 2331 C C . GLU A 1 298 ? -24.25 23.719 26.891 1 95.56 298 GLU A C 1
ATOM 2333 O O . GLU A 1 298 ? -24.406 22.5 26.875 1 95.56 298 GLU A O 1
ATOM 2338 N N . GLU A 1 299 ? -24.562 24.547 25.984 1 95.38 299 GLU A N 1
ATOM 2339 C CA . GLU A 1 299 ? -25.141 24.016 24.75 1 95.38 299 GLU A CA 1
ATOM 2340 C C . GLU A 1 299 ? -24.125 23.141 24.016 1 95.38 299 GLU A C 1
ATOM 2342 O O . GLU A 1 299 ? -24.484 22.078 23.484 1 95.38 299 GLU A O 1
ATOM 2347 N N . MET A 1 300 ? -22.922 23.609 24 1 95.38 300 MET A N 1
ATOM 2348 C CA . MET A 1 300 ? -21.859 22.859 23.359 1 95.38 300 MET A CA 1
ATOM 2349 C C . MET A 1 300 ? -21.641 21.516 24.062 1 95.38 300 MET A C 1
ATOM 2351 O O . MET A 1 300 ? -21.5 20.484 23.406 1 95.38 300 MET A O 1
ATOM 2355 N N . HIS A 1 301 ? -21.609 21.578 25.344 1 95.5 301 HIS A N 1
ATOM 2356 C CA . HIS A 1 301 ? -21.453 20.359 26.125 1 95.5 301 HIS A CA 1
ATOM 2357 C C . HIS A 1 301 ? -22.547 19.344 25.797 1 95.5 301 HIS A C 1
ATOM 2359 O O . HIS A 1 301 ? -22.25 18.156 25.594 1 95.5 301 HIS A O 1
ATOM 2365 N N . ALA A 1 302 ? -23.719 19.844 25.734 1 95.19 302 ALA A N 1
ATOM 2366 C CA . ALA A 1 302 ? -24.844 18.953 25.453 1 95.19 302 ALA A CA 1
ATOM 2367 C C . ALA A 1 302 ? -24.719 18.344 24.062 1 95.19 302 ALA A C 1
ATOM 2369 O O . ALA A 1 302 ? -25.016 17.156 23.875 1 95.19 302 ALA A O 1
ATOM 2370 N N . PHE A 1 303 ? -24.359 19.172 23.188 1 95.12 303 PHE A N 1
ATOM 2371 C CA . PHE A 1 303 ? -24.203 18.703 21.812 1 95.12 303 PHE A CA 1
ATOM 2372 C C . PHE A 1 303 ? -23.125 17.609 21.719 1 95.12 303 PHE A C 1
ATOM 2374 O O . PHE A 1 303 ? -23.328 16.594 21.078 1 95.12 303 PHE A O 1
ATOM 2381 N N . ILE A 1 304 ? -22 17.812 22.344 1 94.62 304 ILE A N 1
ATOM 2382 C CA . ILE A 1 304 ? -20.891 16.859 22.344 1 94.62 304 ILE A CA 1
ATOM 2383 C C . ILE A 1 304 ? -21.312 15.562 23.031 1 94.62 304 ILE A C 1
ATOM 2385 O O . ILE A 1 304 ? -21.031 14.477 22.531 1 94.62 304 ILE A O 1
ATOM 2389 N N . TRP A 1 305 ? -21.969 15.703 24.125 1 93.31 305 TRP A N 1
ATOM 2390 C CA . TRP A 1 305 ? -22.406 14.539 24.875 1 93.31 305 TRP A CA 1
ATOM 2391 C C . TRP A 1 305 ? -23.375 13.688 24.062 1 93.31 305 TRP A C 1
ATOM 2393 O O . TRP A 1 305 ? -23.297 12.461 24.078 1 93.31 305 TRP A O 1
ATOM 2403 N N . ASP A 1 306 ? -24.297 14.375 23.422 1 91.94 306 ASP A N 1
ATOM 2404 C CA . ASP A 1 306 ? -25.25 13.68 22.562 1 91.94 306 ASP A CA 1
ATOM 2405 C C . ASP A 1 306 ? -24.531 12.945 21.438 1 91.94 306 ASP A C 1
ATOM 2407 O O . ASP A 1 306 ? -24.922 11.828 21.062 1 91.94 306 ASP A O 1
ATOM 2411 N N . THR A 1 307 ? -23.562 13.672 20.844 1 90 307 THR A N 1
ATOM 2412 C CA . THR A 1 307 ? -22.75 13.047 19.812 1 90 307 THR A CA 1
ATOM 2413 C C . THR A 1 307 ? -22.125 11.75 20.312 1 90 307 THR A C 1
ATOM 2415 O O . THR A 1 307 ? -22.219 10.711 19.656 1 90 307 THR A O 1
ATOM 2418 N N . LEU A 1 308 ? -21.594 11.695 21.469 1 89.69 308 LEU A N 1
ATOM 2419 C CA . LEU A 1 308 ? -20.906 10.547 22.062 1 89.69 308 LEU A CA 1
ATOM 2420 C C . LEU A 1 308 ? -21.906 9.453 22.422 1 89.69 308 LEU A C 1
ATOM 2422 O O . LEU A 1 308 ? -21.641 8.266 22.219 1 89.69 308 LEU A O 1
ATOM 2426 N N . GLN A 1 309 ? -23.047 9.805 22.891 1 88.44 309 GLN A N 1
ATOM 2427 C CA . GLN A 1 309 ? -24.078 8.852 23.312 1 88.44 309 GLN A CA 1
ATOM 2428 C C . GLN A 1 309 ? -24.656 8.125 22.109 1 88.44 309 GLN A C 1
ATOM 2430 O O . GLN A 1 309 ? -25.172 7.004 22.25 1 88.44 309 GLN A O 1
ATOM 2435 N N . SER A 1 310 ? -24.641 8.828 21.062 1 84.56 310 SER A N 1
ATOM 2436 C CA . SER A 1 310 ? -25.156 8.211 19.844 1 84.56 310 SER A CA 1
ATOM 2437 C C . SER A 1 310 ? -24.156 7.207 19.266 1 84.56 310 SER A C 1
ATOM 2439 O O . SER A 1 310 ? -24.422 6.57 18.234 1 84.56 310 SER A O 1
ATOM 2441 N N . GLY A 1 311 ? -23 7.16 19.922 1 78.31 311 GLY A N 1
ATOM 2442 C CA . GLY A 1 311 ? -21.984 6.215 19.469 1 78.31 311 GLY A CA 1
ATOM 2443 C C . GLY A 1 311 ? -20.984 6.824 18.5 1 78.31 311 GLY A C 1
ATOM 2444 O O . GLY A 1 311 ? -20.109 6.129 18 1 78.31 311 GLY A O 1
ATOM 2445 N N . GLN A 1 312 ? -21.125 8.109 18.281 1 81.44 312 GLN A N 1
ATOM 2446 C CA . GLN A 1 312 ? -20.203 8.805 17.391 1 81.44 312 GLN A CA 1
ATOM 2447 C C . GLN A 1 312 ? -19.016 9.367 18.172 1 81.44 312 GLN A C 1
ATOM 2449 O O . GLN A 1 312 ? -19.062 9.469 19.391 1 81.44 312 GLN A O 1
ATOM 2454 N N . VAL A 1 313 ? -18.016 9.594 17.438 1 82.56 313 VAL A N 1
ATOM 2455 C CA . VAL A 1 313 ? -16.828 10.203 18.047 1 82.56 313 VAL A CA 1
ATOM 2456 C C . VAL A 1 313 ? -16.797 11.695 17.719 1 82.56 313 VAL A C 1
ATOM 2458 O O . VAL A 1 313 ? -17.5 12.156 16.812 1 82.56 313 VAL A O 1
ATOM 2461 N N . VAL A 1 314 ? -16.109 12.438 18.531 1 88.75 314 VAL A N 1
ATOM 2462 C CA . VAL A 1 314 ? -15.828 13.836 18.219 1 88.75 314 VAL A CA 1
ATOM 2463 C C . VAL A 1 314 ? -14.602 13.922 17.297 1 88.75 314 VAL A C 1
ATOM 2465 O O . VAL A 1 314 ? -13.477 13.695 17.734 1 88.75 314 VAL A O 1
ATOM 2468 N N . PRO A 1 315 ? -14.789 14.273 16.016 1 88.56 315 PRO A N 1
ATOM 2469 C CA . PRO A 1 315 ? -13.656 14.305 15.094 1 88.56 315 PRO A CA 1
ATOM 2470 C C . PRO A 1 315 ? -12.594 15.328 15.5 1 88.56 315 PRO A C 1
ATOM 2472 O O . PRO A 1 315 ? -12.93 16.406 15.984 1 88.56 315 PRO A O 1
ATOM 2475 N N . GLY A 1 316 ? -11.391 15.016 15.25 1 90 316 GLY A N 1
ATOM 2476 C CA . GLY A 1 316 ? -10.297 15.93 15.555 1 90 316 GLY A CA 1
ATOM 2477 C C . GLY A 1 316 ? -9.727 15.734 16.953 1 90 316 GLY A C 1
ATOM 2478 O O . GLY A 1 316 ? -8.758 16.391 17.328 1 90 316 GLY A O 1
ATOM 2479 N N . TYR A 1 317 ? -10.352 14.859 17.688 1 90.81 317 TYR A N 1
ATOM 2480 C CA . TYR A 1 317 ? -9.859 14.547 19.031 1 90.81 317 TYR A CA 1
ATOM 2481 C C . TYR A 1 317 ? -9.492 13.078 19.141 1 90.81 317 TYR A C 1
ATOM 2483 O O . TYR A 1 317 ? -10.18 12.211 18.594 1 90.81 317 TYR A O 1
ATOM 2491 N N . GLY A 1 318 ? -8.406 12.867 19.828 1 83.81 318 GLY A N 1
ATOM 2492 C CA . GLY A 1 318 ? -7.848 11.523 19.922 1 83.81 318 GLY A CA 1
ATOM 2493 C C . GLY A 1 318 ? -6.68 11.305 18.984 1 83.81 318 GLY A C 1
ATOM 2494 O O . GLY A 1 318 ? -6.5 12.047 18.016 1 83.81 318 GLY A O 1
ATOM 2495 N N . HIS A 1 319 ? -5.848 10.438 19.25 1 81.12 319 HIS A N 1
ATOM 2496 C CA . HIS A 1 319 ? -4.699 10.031 18.453 1 81.12 319 HIS A CA 1
ATOM 2497 C C . HIS A 1 319 ? -4.246 8.617 18.812 1 81.12 319 HIS A C 1
ATOM 2499 O O . HIS A 1 319 ? -4.254 8.25 20 1 81.12 319 HIS A O 1
ATOM 2505 N N . ALA A 1 320 ? -3.807 7.895 17.844 1 77.12 320 ALA A N 1
ATOM 2506 C CA . ALA A 1 320 ? -3.412 6.508 18.078 1 77.12 320 ALA A CA 1
ATOM 2507 C C . ALA A 1 320 ? -2.176 6.434 18.969 1 77.12 320 ALA A C 1
ATOM 2509 O O . ALA A 1 320 ? -1.984 5.457 19.703 1 77.12 320 ALA A O 1
ATOM 2510 N N . VAL A 1 321 ? -1.351 7.484 18.891 1 82.81 321 VAL A N 1
ATOM 2511 C CA . VAL A 1 321 ? -0.066 7.41 19.578 1 82.81 321 VAL A CA 1
ATOM 2512 C C . VAL A 1 321 ? 0.019 8.516 20.625 1 82.81 321 VAL A C 1
ATOM 2514 O O . VAL A 1 321 ? 0.369 8.25 21.781 1 82.81 321 VAL A O 1
ATOM 2517 N N . LEU A 1 322 ? -0.371 9.688 20.281 1 87 322 LEU A N 1
ATOM 2518 C CA . LEU A 1 322 ? -0.172 10.852 21.156 1 87 322 LEU A CA 1
ATOM 2519 C C . LEU A 1 322 ? -1.085 10.781 22.375 1 87 322 LEU A C 1
ATOM 2521 O O . LEU A 1 322 ? -2.215 10.297 22.281 1 87 322 LEU A O 1
ATOM 2525 N N . ARG A 1 323 ? -0.529 11.328 23.5 1 88.94 323 ARG A N 1
ATOM 2526 C CA . ARG A 1 323 ? -1.265 11.352 24.75 1 88.94 323 ARG A CA 1
ATOM 2527 C C . ARG A 1 323 ? -1.411 12.773 25.281 1 88.94 323 ARG A C 1
ATOM 2529 O O . ARG A 1 323 ? -1.896 12.984 26.391 1 88.94 323 ARG A O 1
ATOM 2536 N N . LYS A 1 324 ? -0.929 13.695 24.531 1 90.06 324 LYS A N 1
ATOM 2537 C CA . LYS A 1 324 ? -1.062 15.133 24.781 1 90.06 324 LYS A CA 1
ATOM 2538 C C . LYS A 1 324 ? -1.469 15.867 23.516 1 90.06 324 LYS A C 1
ATOM 2540 O O . LYS A 1 324 ? -1.604 15.258 22.453 1 90.06 324 LYS A O 1
ATOM 2545 N N . THR A 1 325 ? -1.727 17.094 23.719 1 91 325 THR A N 1
ATOM 2546 C CA . THR A 1 325 ? -2.08 17.906 22.562 1 91 325 THR A CA 1
ATOM 2547 C C . THR A 1 325 ? -1.011 17.797 21.469 1 91 325 THR A C 1
ATOM 2549 O O . THR A 1 325 ? 0.182 17.922 21.75 1 91 325 THR A O 1
ATOM 2552 N N . ASP A 1 326 ? -1.464 17.516 20.312 1 92.62 326 ASP A N 1
ATOM 2553 C CA . ASP A 1 326 ? -0.579 17.5 19.156 1 92.62 326 ASP A CA 1
ATOM 2554 C C . ASP A 1 326 ? 0.139 18.828 18.969 1 92.62 326 ASP A C 1
ATOM 2556 O O . ASP A 1 326 ? -0.503 19.859 18.797 1 92.62 326 ASP A O 1
ATOM 2560 N N . PRO A 1 327 ? 1.471 18.828 19.078 1 94.62 327 PRO A N 1
ATOM 2561 C CA . PRO A 1 327 ? 2.188 20.094 18.938 1 94.62 327 PRO A CA 1
ATOM 2562 C C . PRO A 1 327 ? 1.871 20.797 17.625 1 94.62 327 PRO A C 1
ATOM 2564 O O . PRO A 1 327 ? 1.944 22.031 17.547 1 94.62 327 PRO A O 1
ATOM 2567 N N . ARG A 1 328 ? 1.587 20.156 16.688 1 96.19 328 ARG A N 1
ATOM 2568 C CA . ARG A 1 328 ? 1.228 20.75 15.398 1 96.19 328 ARG A CA 1
ATOM 2569 C C . ARG A 1 328 ? -0.087 21.516 15.5 1 96.19 328 ARG A C 1
ATOM 2571 O O . ARG A 1 328 ? -0.26 22.547 14.844 1 96.19 328 ARG A O 1
ATOM 2578 N N . HIS A 1 329 ? -1.031 20.922 16.188 1 94.88 329 HIS A N 1
ATOM 2579 C CA . HIS A 1 329 ? -2.277 21.625 16.438 1 94.88 329 HIS A CA 1
ATOM 2580 C C . HIS A 1 329 ? -2.016 22.969 17.109 1 94.88 329 HIS A C 1
ATOM 2582 O O . HIS A 1 329 ? -2.662 23.969 16.781 1 94.88 329 HIS A O 1
ATOM 2588 N N . LEU A 1 330 ? -1.113 22.953 18.016 1 95.44 330 LEU A N 1
ATOM 2589 C CA . LEU A 1 330 ? -0.801 24.188 18.75 1 95.44 330 LEU A CA 1
ATOM 2590 C C . LEU A 1 330 ? -0.262 25.25 17.812 1 95.44 330 LEU A C 1
ATOM 2592 O O . LEU A 1 330 ? -0.601 26.438 17.938 1 95.44 330 LEU A O 1
ATOM 2596 N N . VAL A 1 331 ? 0.551 24.844 16.906 1 96.75 331 VAL A N 1
ATOM 2597 C CA . VAL A 1 331 ? 1.114 25.781 15.945 1 96.75 331 VAL A CA 1
ATOM 2598 C C . VAL A 1 331 ? 0.004 26.344 15.062 1 96.75 331 VAL A C 1
ATOM 2600 O O . VAL A 1 331 ? -0.035 27.562 14.797 1 96.75 331 VAL A O 1
ATOM 2603 N N . LEU A 1 332 ? -0.875 25.516 14.586 1 96.69 332 LEU A N 1
ATOM 2604 C CA . LEU A 1 332 ? -1.999 25.953 13.766 1 96.69 332 LEU A CA 1
ATOM 2605 C C . LEU A 1 332 ? -2.891 26.922 14.547 1 96.69 332 LEU A C 1
ATOM 2607 O O . LEU A 1 332 ? -3.354 27.922 14 1 96.69 332 LEU A O 1
ATOM 2611 N N . ARG A 1 333 ? -3.117 26.578 15.781 1 96.31 333 ARG A N 1
ATOM 2612 C CA . ARG A 1 333 ? -3.938 27.422 16.656 1 96.31 333 ARG A CA 1
ATOM 2613 C C . ARG A 1 333 ? -3.297 28.797 16.844 1 96.31 333 ARG A C 1
ATOM 2615 O O . ARG A 1 333 ? -3.982 29.812 16.812 1 96.31 333 ARG A O 1
ATOM 2622 N N . GLU A 1 334 ? -2.057 28.781 17.094 1 96.94 334 GLU A N 1
ATOM 2623 C CA . GLU A 1 334 ? -1.348 30.047 17.266 1 96.94 334 GLU A CA 1
ATOM 2624 C C . GLU A 1 334 ? -1.459 30.906 16.016 1 96.94 334 GLU A C 1
ATOM 2626 O O . GLU A 1 334 ? -1.648 32.125 16.109 1 96.94 334 GLU A O 1
ATOM 2631 N N . PHE A 1 335 ? -1.298 30.281 14.875 1 97.25 335 PHE A N 1
ATOM 2632 C CA . PHE A 1 335 ? -1.479 30.984 13.609 1 97.25 335 PHE A CA 1
ATOM 2633 C C . PHE A 1 335 ? -2.867 31.609 13.531 1 97.25 335 PHE A C 1
ATOM 2635 O O . PHE A 1 335 ? -3.01 32.75 13.125 1 97.25 335 PHE A O 1
ATOM 2642 N N . ALA A 1 336 ? -3.859 30.875 13.914 1 97.12 336 ALA A N 1
ATOM 2643 C CA . ALA A 1 336 ? -5.242 31.344 13.852 1 97.12 336 ALA A CA 1
ATOM 2644 C C . ALA A 1 336 ? -5.484 32.469 14.836 1 97.12 336 ALA A C 1
ATOM 2646 O O . ALA A 1 336 ? -6.16 33.469 14.516 1 97.12 336 ALA A O 1
ATOM 2647 N N . LEU A 1 337 ? -4.953 32.375 16.016 1 97.19 337 LEU A N 1
ATOM 2648 C CA . LEU A 1 337 ? -5.098 33.406 17.031 1 97.19 337 LEU A CA 1
ATOM 2649 C C . LEU A 1 337 ? -4.5 34.719 16.547 1 97.19 337 LEU A C 1
ATOM 2651 O O . LEU A 1 337 ? -5.047 35.781 16.828 1 97.19 337 LEU A O 1
ATOM 2655 N N . LYS A 1 338 ? -3.471 34.625 15.875 1 96.88 338 LYS A N 1
ATOM 2656 C CA . LYS A 1 338 ? -2.742 35.781 15.422 1 96.88 338 LYS A CA 1
ATOM 2657 C C . LYS A 1 338 ? -3.422 36.438 14.211 1 96.88 338 LYS A C 1
ATOM 2659 O O . LYS A 1 338 ? -3.5 37.656 14.102 1 96.88 338 LYS A O 1
ATOM 2664 N N . HIS A 1 339 ? -3.895 35.594 13.289 1 96.25 339 HIS A N 1
ATOM 2665 C CA . HIS A 1 339 ? -4.242 36.156 11.984 1 96.25 339 HIS A CA 1
ATOM 2666 C C . HIS A 1 339 ? -5.75 36.125 11.766 1 96.25 339 HIS A C 1
ATOM 2668 O O . HIS A 1 339 ? -6.27 36.844 10.898 1 96.25 339 HIS A O 1
ATOM 2674 N N . LEU A 1 340 ? -6.445 35.281 12.492 1 95.38 340 LEU A N 1
ATOM 2675 C CA . LEU A 1 340 ? -7.887 35.219 12.289 1 95.38 340 LEU A CA 1
ATOM 2676 C C . LEU A 1 340 ? -8.617 35.031 13.609 1 95.38 340 LEU A C 1
ATOM 2678 O O . LEU A 1 340 ? -9.469 34.156 13.727 1 95.38 340 LEU A O 1
ATOM 2682 N N . PRO A 1 341 ? -8.375 35.781 14.57 1 94.25 341 PRO A N 1
ATOM 2683 C CA . PRO A 1 341 ? -8.938 35.594 15.906 1 94.25 341 PRO A CA 1
ATOM 2684 C C . PRO A 1 341 ? -10.453 35.781 15.938 1 94.25 341 PRO A C 1
ATOM 2686 O O . PRO A 1 341 ? -11.117 35.25 16.828 1 94.25 341 PRO A O 1
ATOM 2689 N N . GLU A 1 342 ? -11.055 36.469 14.938 1 94.5 342 GLU A N 1
ATOM 2690 C CA . GLU A 1 342 ? -12.484 36.75 14.977 1 94.5 342 GLU A CA 1
ATOM 2691 C C . GLU A 1 342 ? -13.266 35.781 14.078 1 94.5 342 GLU A C 1
ATOM 2693 O O . GLU A 1 342 ? -14.484 35.906 13.953 1 94.5 342 GLU A O 1
ATOM 2698 N N . ASP A 1 343 ? -12.555 34.906 13.422 1 94.5 343 ASP A N 1
ATOM 2699 C CA . ASP A 1 343 ? -13.227 33.938 12.562 1 94.5 343 ASP A CA 1
ATOM 2700 C C . ASP A 1 343 ? -14.211 33.062 13.367 1 94.5 343 ASP A C 1
ATOM 2702 O O . ASP A 1 343 ? -13.844 32.5 14.391 1 94.5 343 ASP A O 1
ATOM 2706 N N . LYS A 1 344 ? -15.43 32.969 12.906 1 91.94 344 LYS A N 1
ATOM 2707 C CA . LYS A 1 344 ? -16.5 32.312 13.648 1 91.94 344 LYS A CA 1
ATOM 2708 C C . LYS A 1 344 ? -16.203 30.828 13.82 1 91.94 344 LYS A C 1
ATOM 2710 O O . LYS A 1 344 ? -16.469 30.266 14.883 1 91.94 344 LYS A O 1
ATOM 2715 N N . LEU A 1 345 ? -15.734 30.266 12.758 1 91.75 345 LEU A N 1
ATOM 2716 C CA . LEU A 1 345 ? -15.414 28.844 12.852 1 91.75 345 LEU A CA 1
ATOM 2717 C C . LEU A 1 345 ? -14.25 28.609 13.82 1 91.75 345 LEU A C 1
ATOM 2719 O O . LEU A 1 345 ? -14.234 27.625 14.547 1 91.75 345 LEU A O 1
ATOM 2723 N N . PHE A 1 346 ? -13.258 29.484 13.789 1 94.06 346 PHE A N 1
ATOM 2724 C CA . PHE A 1 346 ? -12.125 29.344 14.703 1 94.06 346 PHE A CA 1
ATOM 2725 C C . PHE A 1 346 ? -12.578 29.516 16.141 1 94.06 346 PHE A C 1
ATOM 2727 O O . PHE A 1 346 ? -12.102 28.812 17.031 1 94.06 346 PHE A O 1
ATOM 2734 N N . ARG A 1 347 ? -13.461 30.406 16.344 1 93.75 347 ARG A N 1
ATOM 2735 C CA . ARG A 1 347 ? -13.977 30.594 17.703 1 93.75 347 ARG A CA 1
ATOM 2736 C C . ARG A 1 347 ? -14.672 29.328 18.203 1 93.75 347 ARG A C 1
ATOM 2738 O O . ARG A 1 347 ? -14.547 28.984 19.375 1 93.75 347 ARG A O 1
ATOM 2745 N N . LEU A 1 348 ? -15.375 28.734 17.328 1 93.38 348 LEU A N 1
ATOM 2746 C CA . LEU A 1 348 ? -16.031 27.484 17.688 1 93.38 348 LEU A CA 1
ATOM 2747 C C . LEU A 1 348 ? -15 26.422 18.031 1 93.38 348 LEU A C 1
ATOM 2749 O O . LEU A 1 348 ? -15.156 25.703 19.031 1 93.38 348 LEU A O 1
ATOM 2753 N N . VAL A 1 349 ? -14 26.312 17.188 1 93.38 349 VAL A N 1
ATOM 2754 C CA . VAL A 1 349 ? -12.953 25.328 17.406 1 93.38 349 VAL A CA 1
ATOM 2755 C C . VAL A 1 349 ? -12.211 25.625 18.719 1 93.38 349 VAL A C 1
ATOM 2757 O O . VAL A 1 349 ? -11.797 24.719 19.438 1 93.38 349 VAL A O 1
ATOM 2760 N N . SER A 1 350 ? -12.062 26.875 18.969 1 94.44 350 SER A N 1
ATOM 2761 C CA . SER A 1 350 ? -11.422 27.297 20.219 1 94.44 350 SER A CA 1
ATOM 2762 C C . SER A 1 350 ? -12.258 26.906 21.438 1 94.44 350 SER A C 1
ATOM 2764 O O . SER A 1 350 ? -11.719 26.5 22.469 1 94.44 350 SER A O 1
ATOM 2766 N N . GLN A 1 351 ? -13.508 27.062 21.328 1 94.94 351 GLN A N 1
ATOM 2767 C CA . GLN A 1 351 ? -14.414 26.625 22.391 1 94.94 351 GLN A CA 1
ATOM 2768 C C . GLN A 1 351 ? -14.359 25.125 22.594 1 94.94 351 GLN A C 1
ATOM 2770 O O . GLN A 1 351 ? -14.328 24.641 23.719 1 94.94 351 GLN A O 1
ATOM 2775 N N . LEU A 1 352 ? -14.312 24.422 21.516 1 94.88 352 LEU A N 1
ATOM 2776 C CA . LEU A 1 352 ? -14.211 22.969 21.562 1 94.88 352 LEU A CA 1
ATOM 2777 C C . LEU A 1 352 ? -12.914 22.547 22.25 1 94.88 352 LEU A C 1
ATOM 2779 O O . LEU A 1 352 ? -12.898 21.594 23.031 1 94.88 352 LEU A O 1
ATOM 2783 N N . TYR A 1 353 ? -11.828 23.234 21.875 1 94.25 353 TYR A N 1
ATOM 2784 C CA . TYR A 1 353 ? -10.516 22.969 22.469 1 94.25 353 TYR A CA 1
ATOM 2785 C C . TYR A 1 353 ? -10.578 23.031 23.984 1 94.25 353 TYR A C 1
ATOM 2787 O O . TYR A 1 353 ? -9.93 22.25 24.672 1 94.25 353 TYR A O 1
ATOM 2795 N N . LYS A 1 354 ? -11.398 23.859 24.453 1 94.12 354 LYS A N 1
ATOM 2796 C CA . LYS A 1 354 ? -11.523 24.078 25.891 1 94.12 354 LYS A CA 1
ATOM 2797 C C . LYS A 1 354 ? -12.422 23.031 26.547 1 94.12 354 LYS A C 1
ATOM 2799 O O . LYS A 1 354 ? -12.172 22.609 27.672 1 94.12 354 LYS A O 1
ATOM 2804 N N . ILE A 1 355 ? -13.43 22.562 25.859 1 94.81 355 ILE A N 1
ATOM 2805 C CA . ILE A 1 355 ? -14.547 21.844 26.484 1 94.81 355 ILE A CA 1
ATOM 2806 C C . ILE A 1 355 ? -14.406 20.344 26.234 1 94.81 355 ILE A C 1
ATOM 2808 O O . ILE A 1 355 ? -14.711 19.531 27.109 1 94.81 355 ILE A O 1
ATOM 2812 N N . VAL A 1 356 ? -13.945 19.953 25.109 1 94.56 356 VAL A N 1
ATOM 2813 C CA . VAL A 1 356 ? -14.039 18.578 24.625 1 94.56 356 VAL A CA 1
ATOM 2814 C C . VAL A 1 356 ? -13.203 17.656 25.516 1 94.56 356 VAL A C 1
ATOM 2816 O O . VAL A 1 356 ? -13.648 16.578 25.906 1 94.56 356 VAL A O 1
ATOM 2819 N N . PRO A 1 357 ? -11.953 18.031 25.859 1 94 357 PRO A N 1
ATOM 2820 C CA . PRO A 1 357 ? -11.117 17.109 26.641 1 94 357 PRO A CA 1
ATOM 2821 C C . PRO A 1 357 ? -11.773 16.688 27.953 1 94 357 PRO A C 1
ATOM 2823 O O . PRO A 1 357 ? -11.766 15.508 28.297 1 94 357 PRO A O 1
ATOM 2826 N N . ASP A 1 358 ? -12.406 17.594 28.609 1 93.12 358 ASP A N 1
ATOM 2827 C CA . ASP A 1 358 ? -13.055 17.281 29.875 1 93.12 358 ASP A CA 1
ATOM 2828 C C . ASP A 1 358 ? -14.234 16.328 29.672 1 93.12 358 ASP A C 1
ATOM 2830 O O . ASP A 1 358 ? -14.469 15.438 30.5 1 93.12 358 ASP A O 1
ATOM 2834 N N . ILE A 1 359 ? -14.906 16.594 28.656 1 94.19 359 ILE A N 1
ATOM 2835 C CA . ILE A 1 359 ? -16.062 15.758 28.359 1 94.19 359 ILE A CA 1
ATOM 2836 C C . ILE A 1 359 ? -15.602 14.336 28.047 1 94.19 359 ILE A C 1
ATOM 2838 O O . ILE A 1 359 ? -16.219 13.359 28.5 1 94.19 359 ILE A O 1
ATOM 2842 N N . LEU A 1 360 ? -14.547 14.227 27.234 1 93.12 360 LEU A N 1
ATOM 2843 C CA . LEU A 1 360 ? -14.023 12.914 26.859 1 93.12 360 LEU A CA 1
ATOM 2844 C C . LEU A 1 360 ? -13.477 12.18 28.078 1 93.12 360 LEU A C 1
ATOM 2846 O O . LEU A 1 360 ? -13.617 10.953 28.188 1 93.12 360 LEU A O 1
ATOM 2850 N N . ILE A 1 361 ? -12.875 12.898 29 1 90.62 361 ILE A N 1
ATOM 2851 C CA . ILE A 1 361 ? -12.367 12.312 30.234 1 90.62 361 ILE A CA 1
ATOM 2852 C C . ILE A 1 361 ? -13.531 11.805 31.078 1 90.62 361 ILE A C 1
ATOM 2854 O O . ILE A 1 361 ? -13.477 10.695 31.625 1 90.62 361 ILE A O 1
ATOM 2858 N N . GLU A 1 362 ? -14.523 12.555 31.172 1 89.69 362 GLU A N 1
ATOM 2859 C CA . GLU A 1 362 ? -15.703 12.195 31.938 1 89.69 362 GLU A CA 1
ATOM 2860 C C . GLU A 1 362 ? -16.391 10.961 31.359 1 89.69 362 GLU A C 1
ATOM 2862 O O . GLU A 1 362 ? -16.859 10.102 32.094 1 89.69 362 GLU A O 1
ATOM 2867 N N . GLN A 1 363 ? -16.484 10.961 30.109 1 87.56 363 GLN A N 1
ATOM 2868 C CA . GLN A 1 363 ? -17.109 9.82 29.453 1 87.56 363 GLN A CA 1
ATOM 2869 C C . GLN A 1 363 ? -16.312 8.539 29.734 1 87.56 363 GLN A C 1
ATOM 2871 O O . GLN A 1 363 ? -16.906 7.461 29.859 1 87.56 363 GLN A O 1
ATOM 2876 N N . GLY A 1 364 ? -14.961 8.695 29.781 1 82.56 364 GLY A N 1
ATOM 2877 C CA . GLY A 1 364 ? -14.117 7.609 30.25 1 82.56 364 GLY A CA 1
ATOM 2878 C C . GLY A 1 364 ? -13.719 6.641 29.156 1 82.56 364 GLY A C 1
ATOM 2879 O O . GLY A 1 364 ? -12.984 5.68 29.406 1 82.56 364 GLY A O 1
ATOM 2880 N N . LYS A 1 365 ? -13.992 6.859 27.969 1 73.5 365 LYS A N 1
ATOM 2881 C CA . LYS A 1 365 ? -13.695 5.914 26.906 1 73.5 365 LYS A CA 1
ATOM 2882 C C . LYS A 1 365 ? -12.477 6.352 26.094 1 73.5 365 LYS A C 1
ATOM 2884 O O . LYS A 1 365 ? -11.82 5.531 25.469 1 73.5 365 LYS A O 1
ATOM 2889 N N . ALA A 1 366 ? -12.172 7.602 26.141 1 76.06 366 ALA A N 1
ATOM 2890 C CA . ALA A 1 366 ? -11.094 8.117 25.312 1 76.06 366 ALA A CA 1
ATOM 2891 C C . ALA A 1 366 ? -9.734 7.906 25.969 1 76.06 366 ALA A C 1
ATOM 2893 O O . ALA A 1 366 ? -9.555 8.258 27.141 1 76.06 366 ALA A O 1
ATOM 2894 N N . LYS A 1 367 ? -8.867 7.289 25.25 1 75.25 367 LYS A N 1
ATOM 2895 C CA . LYS A 1 367 ? -7.504 7.133 25.734 1 75.25 367 LYS A CA 1
ATOM 2896 C C . LYS A 1 367 ? -6.727 8.438 25.641 1 75.25 367 LYS A C 1
ATOM 2898 O O . LYS A 1 367 ? -5.82 8.695 26.438 1 75.25 367 LYS A O 1
ATOM 2903 N N . ASN A 1 368 ? -6.977 9.227 24.625 1 84.12 368 ASN A N 1
ATOM 2904 C CA . ASN A 1 368 ? -6.418 10.555 24.422 1 84.12 368 ASN A CA 1
ATOM 2905 C C . ASN A 1 368 ? -7.512 11.578 24.125 1 84.12 368 ASN A C 1
ATOM 2907 O O . ASN A 1 368 ? -8.062 11.609 23.016 1 84.12 368 ASN A O 1
ATOM 2911 N N . PRO A 1 369 ? -7.754 12.43 25.078 1 90.5 369 PRO A N 1
ATOM 2912 C CA . PRO A 1 369 ? -8.859 13.375 24.922 1 90.5 369 PRO A CA 1
ATOM 2913 C C . PRO A 1 369 ? -8.445 14.648 24.188 1 90.5 369 PRO A C 1
ATOM 2915 O O . PRO A 1 369 ? -9.273 15.539 23.984 1 90.5 369 PRO A O 1
ATOM 2918 N N . TRP A 1 370 ? -7.238 14.719 23.75 1 91.69 370 TRP A N 1
ATOM 2919 C CA . TRP A 1 370 ? -6.699 15.977 23.266 1 91.69 370 TRP A CA 1
ATOM 2920 C C . TRP A 1 370 ? -6.84 16.094 21.75 1 91.69 370 TRP A C 1
ATOM 2922 O O . TRP A 1 370 ? -6.973 15.078 21.047 1 91.69 370 TRP A O 1
ATOM 2932 N N . PRO A 1 371 ? -6.766 17.328 21.281 1 92.88 371 PRO A N 1
ATOM 2933 C CA . PRO A 1 371 ? -6.918 17.531 19.844 1 92.88 371 PRO A CA 1
ATOM 2934 C C . PRO A 1 371 ? -5.676 17.125 19.047 1 92.88 371 PRO A C 1
ATOM 2936 O O . PRO A 1 371 ? -4.555 17.25 19.547 1 92.88 371 PRO A O 1
ATOM 2939 N N . ASN A 1 372 ? -5.934 16.609 17.891 1 91.19 372 ASN A N 1
ATOM 2940 C CA . ASN A 1 372 ? -4.875 16.391 16.906 1 91.19 372 ASN A CA 1
ATOM 2941 C C . ASN A 1 372 ? -4.852 17.5 15.859 1 91.19 372 ASN A C 1
ATOM 2943 O O . ASN A 1 372 ? -5.562 18.5 15.984 1 91.19 372 ASN A O 1
ATOM 2947 N N . VAL A 1 373 ? -3.982 17.391 14.922 1 90.56 373 VAL A N 1
ATOM 2948 C CA . VAL A 1 373 ? -3.723 18.453 13.953 1 90.56 373 VAL A CA 1
ATOM 2949 C C . VAL A 1 373 ? -4.973 18.703 13.117 1 90.56 373 VAL A C 1
ATOM 2951 O O . VAL A 1 373 ? -5.227 19.828 12.695 1 90.56 373 VAL A O 1
ATOM 2954 N N . ASP A 1 374 ? -5.844 17.75 12.922 1 90.25 374 ASP A N 1
ATOM 2955 C CA . ASP A 1 374 ? -7 17.844 12.039 1 90.25 374 ASP A CA 1
ATOM 2956 C C . ASP A 1 374 ? -8.109 18.688 12.656 1 90.25 374 ASP A C 1
ATOM 2958 O O . ASP A 1 374 ? -9.023 19.125 11.961 1 90.25 374 ASP A O 1
ATOM 2962 N N . ALA A 1 375 ? -8.023 18.984 13.93 1 90.62 375 ALA A N 1
ATOM 2963 C CA . ALA A 1 375 ? -9.055 19.719 14.648 1 90.62 375 ALA A CA 1
ATOM 2964 C C . ALA A 1 375 ? -9.133 21.156 14.156 1 90.62 375 ALA A C 1
ATOM 2966 O O . ALA A 1 375 ? -10.18 21.812 14.273 1 90.62 375 ALA A O 1
ATOM 2967 N N . CYS A 1 376 ? -8.047 21.609 13.539 1 91.5 376 CYS A N 1
ATOM 2968 C CA . CYS A 1 376 ? -8.016 23.031 13.25 1 91.5 376 CYS A CA 1
ATOM 2969 C C . CYS A 1 376 ? -7.699 23.281 11.781 1 91.5 376 CYS A C 1
ATOM 2971 O O . CYS A 1 376 ? -8.07 24.328 11.227 1 91.5 376 CYS A O 1
ATOM 2973 N N . SER A 1 377 ? -7.062 22.406 11.086 1 93.19 377 SER A N 1
ATOM 2974 C CA . SER A 1 377 ? -6.5 22.656 9.766 1 93.19 377 SER A CA 1
ATOM 2975 C C . SER A 1 377 ? -7.586 23.016 8.758 1 93.19 377 SER A C 1
ATOM 2977 O O . SER A 1 377 ? -7.449 24 8.016 1 93.19 377 SER A O 1
ATOM 2979 N N . GLY A 1 378 ? -8.68 22.312 8.781 1 93.38 378 GLY A N 1
ATOM 2980 C CA . GLY A 1 378 ? -9.758 22.562 7.84 1 93.38 378 GLY A CA 1
ATOM 2981 C C . GLY A 1 378 ? -10.367 23.953 7.98 1 93.38 378 GLY A C 1
ATOM 2982 O O . GLY A 1 378 ? -10.75 24.562 6.988 1 93.38 378 GLY A O 1
ATOM 2983 N N . VAL A 1 379 ? -10.422 24.453 9.188 1 93.81 379 VAL A N 1
ATOM 2984 C CA . VAL A 1 379 ? -10.992 25.766 9.484 1 93.81 379 VAL A CA 1
ATOM 2985 C C . VAL A 1 379 ? -10.125 26.859 8.875 1 93.81 379 VAL A C 1
ATOM 2987 O O . VAL A 1 379 ? -10.641 27.844 8.336 1 93.81 379 VAL A O 1
ATOM 2990 N N . LEU A 1 380 ? -8.859 26.641 8.977 1 96.69 380 LEU A N 1
ATOM 2991 C CA . LEU A 1 380 ? -7.938 27.625 8.414 1 96.69 380 LEU A CA 1
ATOM 2992 C C . LEU A 1 380 ? -8.062 27.688 6.898 1 96.69 380 LEU A C 1
ATOM 2994 O O . LEU A 1 380 ? -8.117 28.766 6.316 1 96.69 380 LEU A O 1
ATOM 2998 N N . PHE A 1 381 ? -8.125 26.516 6.23 1 96.75 381 PHE A N 1
ATOM 2999 C CA . PHE A 1 381 ? -8.289 26.469 4.781 1 96.75 381 PHE A CA 1
ATOM 3000 C C . PHE A 1 381 ? -9.594 27.156 4.367 1 96.75 381 PHE A C 1
ATOM 3002 O O . PHE A 1 381 ? -9.617 27.938 3.418 1 96.75 381 PHE A O 1
ATOM 3009 N N . THR A 1 382 ? -10.633 26.859 5.113 1 95.19 382 THR A N 1
ATOM 3010 C CA . THR A 1 382 ? -11.953 27.406 4.82 1 95.19 382 THR A CA 1
ATOM 3011 C C . THR A 1 382 ? -11.953 28.938 4.965 1 95.19 382 THR A C 1
ATOM 3013 O O . THR A 1 382 ? -12.578 29.641 4.164 1 95.19 382 THR A O 1
ATOM 3016 N N . HIS A 1 383 ? -11.297 29.406 5.977 1 95.88 383 HIS A N 1
ATOM 3017 C CA . HIS A 1 383 ? -11.203 30.844 6.199 1 95.88 383 HIS A CA 1
ATOM 3018 C C . HIS A 1 383 ? -10.641 31.547 4.973 1 95.88 383 HIS A C 1
ATOM 3020 O O . HIS A 1 383 ? -11.109 32.625 4.602 1 95.88 383 HIS A O 1
ATOM 3026 N N . TYR A 1 384 ? -9.68 30.953 4.352 1 97.19 384 TYR A N 1
ATOM 3027 C CA . TYR A 1 384 ? -9.016 31.594 3.225 1 97.19 384 TYR A CA 1
ATOM 3028 C C . TYR A 1 384 ? -9.656 31.188 1.903 1 97.19 384 TYR A C 1
ATOM 3030 O O . TYR A 1 384 ? -9.086 31.422 0.833 1 97.19 384 TYR A O 1
ATOM 3038 N N . GLY A 1 385 ? -10.773 30.484 2.018 1 96.12 385 GLY A N 1
ATOM 3039 C CA . GLY A 1 385 ? -11.602 30.312 0.833 1 96.12 385 GLY A CA 1
ATOM 3040 C C . GLY A 1 385 ? -11.539 28.906 0.257 1 96.12 385 GLY A C 1
ATOM 3041 O O . GLY A 1 385 ? -12.227 28.609 -0.722 1 96.12 385 GLY A O 1
ATOM 3042 N N . MET A 1 386 ? -10.758 28.062 0.744 1 96.75 386 MET A N 1
ATOM 3043 C CA . MET A 1 386 ? -10.758 26.672 0.279 1 96.75 386 MET A CA 1
ATOM 3044 C C . MET A 1 386 ? -11.797 25.844 1.031 1 96.75 386 MET A C 1
ATOM 3046 O O . MET A 1 386 ? -11.469 25.188 2.025 1 96.75 386 MET A O 1
ATOM 3050 N N . THR A 1 387 ? -12.898 25.766 0.462 1 94.81 387 THR A N 1
ATOM 3051 C CA . THR A 1 387 ? -14.039 25.188 1.158 1 94.81 387 THR A CA 1
ATOM 3052 C C . THR A 1 387 ? -14.258 23.734 0.721 1 94.81 387 THR A C 1
ATOM 3054 O O . THR A 1 387 ? -15.039 23 1.33 1 94.81 387 THR A O 1
ATOM 3057 N N . GLU A 1 388 ? -13.508 23.344 -0.329 1 95.12 388 GLU A N 1
ATOM 3058 C CA . GLU A 1 388 ? -13.664 21.984 -0.833 1 95.12 388 GLU A CA 1
ATOM 3059 C C . GLU A 1 388 ? -12.992 20.969 0.091 1 95.12 388 GLU A C 1
ATOM 3061 O O . GLU A 1 388 ? -11.836 20.609 -0.114 1 95.12 388 GLU A O 1
ATOM 3066 N N . MET A 1 389 ? -13.742 20.359 0.966 1 92.31 389 MET A N 1
ATOM 3067 C CA . MET A 1 389 ? -13.219 19.516 2.037 1 92.31 389 MET A CA 1
ATOM 3068 C C . MET A 1 389 ? -12.602 18.234 1.473 1 92.31 389 MET A C 1
ATOM 3070 O O . MET A 1 389 ? -11.633 17.719 2.023 1 92.31 389 MET A O 1
ATOM 3074 N N . SER A 1 390 ? -13.141 17.75 0.369 1 91.94 390 SER A N 1
ATOM 3075 C CA . SER A 1 390 ? -12.648 16.516 -0.239 1 91.94 390 SER A CA 1
ATOM 3076 C C . SER A 1 390 ? -11.219 16.688 -0.736 1 91.94 390 SER A C 1
ATOM 3078 O O . SER A 1 390 ? -10.523 15.695 -0.995 1 91.94 390 SER A O 1
ATOM 3080 N N . TYR A 1 391 ? -10.773 17.953 -0.849 1 96.19 391 TYR A N 1
ATOM 3081 C CA . TYR A 1 391 ? -9.445 18.234 -1.383 1 96.19 391 TYR A CA 1
ATOM 3082 C C . TYR A 1 391 ? -8.422 18.359 -0.26 1 96.19 391 TYR A C 1
ATOM 3084 O O . TYR A 1 391 ? -7.211 18.344 -0.509 1 96.19 391 TYR A O 1
ATOM 3092 N N . HIS A 1 392 ? -8.828 18.453 0.996 1 95 392 HIS A N 1
ATOM 3093 C CA . HIS A 1 392 ? -7.918 18.703 2.109 1 95 392 HIS A CA 1
ATOM 3094 C C . HIS A 1 392 ? -6.945 17.547 2.299 1 95 392 HIS A C 1
ATOM 3096 O O . HIS A 1 392 ? -5.777 17.766 2.631 1 95 392 HIS A O 1
ATOM 3102 N N . THR A 1 393 ? -7.434 16.328 2.037 1 95.12 393 THR A N 1
ATOM 3103 C CA . THR A 1 393 ? -6.555 15.164 2.18 1 95.12 393 THR A CA 1
ATOM 3104 C C . THR A 1 393 ? -5.457 15.188 1.122 1 95.12 393 THR A C 1
ATOM 3106 O O . THR A 1 393 ? -4.355 14.688 1.354 1 95.12 393 THR A O 1
ATOM 3109 N N . VAL A 1 394 ? -5.734 15.797 -0.065 1 97.88 394 VAL A N 1
ATOM 3110 C CA . VAL A 1 394 ? -4.723 15.938 -1.105 1 97.88 394 VAL A CA 1
ATOM 3111 C C . VAL A 1 394 ? -3.572 16.797 -0.589 1 97.88 394 VAL A C 1
ATOM 3113 O O . VAL A 1 394 ? -2.402 16.516 -0.848 1 97.88 394 VAL A O 1
ATOM 3116 N N . LEU A 1 395 ? -3.91 17.859 0.19 1 97.81 395 LEU A N 1
ATOM 3117 C CA . LEU A 1 395 ? -2.879 18.703 0.778 1 97.81 395 LEU A CA 1
ATOM 3118 C C . LEU A 1 395 ? -1.981 17.906 1.712 1 97.81 395 LEU A C 1
ATOM 3120 O O . LEU A 1 395 ? -0.759 18.062 1.697 1 97.81 395 LEU A O 1
ATOM 3124 N N . LEU A 1 396 ? -2.617 17.078 2.486 1 97.06 396 LEU A N 1
ATOM 3125 C CA . LEU A 1 396 ? -1.855 16.203 3.369 1 97.06 396 LEU A CA 1
ATOM 3126 C C . LEU A 1 396 ? -0.95 15.273 2.566 1 97.06 396 LEU A C 1
ATOM 3128 O O . LEU A 1 396 ? 0.196 15.031 2.951 1 97.06 396 LEU A O 1
ATOM 3132 N N . GLY A 1 397 ? -1.468 14.734 1.473 1 98 397 GLY A N 1
ATOM 3133 C CA . GLY A 1 397 ? -0.682 13.867 0.612 1 98 397 GLY A CA 1
ATOM 3134 C C . GLY A 1 397 ? 0.527 14.555 0.01 1 98 397 GLY A C 1
ATOM 3135 O O . GLY A 1 397 ? 1.6 13.953 -0.1 1 98 397 GLY A O 1
ATOM 3136 N N . ILE A 1 398 ? 0.37 15.797 -0.4 1 98.56 398 ILE A N 1
ATOM 3137 C CA . ILE A 1 398 ? 1.479 16.578 -0.938 1 98.56 398 ILE A CA 1
ATOM 3138 C C . ILE A 1 398 ? 2.559 16.75 0.13 1 98.56 398 ILE A C 1
ATOM 3140 O O . ILE A 1 398 ? 3.746 16.562 -0.145 1 98.56 398 ILE A O 1
ATOM 3144 N N . SER A 1 399 ? 2.113 17.047 1.275 1 98.31 399 SER A N 1
ATOM 3145 C CA . SER A 1 399 ? 3.023 17.281 2.391 1 98.31 399 SER A CA 1
ATOM 3146 C C . SER A 1 399 ? 3.771 16.016 2.775 1 98.31 399 SER A C 1
ATOM 3148 O O . SER A 1 399 ? 4.992 16.031 2.934 1 98.31 399 SER A O 1
ATOM 3150 N N . ARG A 1 400 ? 3.07 14.922 2.906 1 98.44 400 ARG A N 1
ATOM 3151 C CA . ARG A 1 400 ? 3.613 13.672 3.424 1 98.44 400 ARG A CA 1
ATOM 3152 C C . ARG A 1 400 ? 4.648 13.086 2.469 1 98.44 400 ARG A C 1
ATOM 3154 O O . ARG A 1 400 ? 5.445 12.234 2.857 1 98.44 400 ARG A O 1
ATOM 3161 N N . ALA A 1 401 ? 4.617 13.547 1.201 1 98.94 401 ALA A N 1
ATOM 3162 C CA . ALA A 1 401 ? 5.602 13.086 0.226 1 98.94 401 ALA A CA 1
ATOM 3163 C C . ALA A 1 401 ? 7.02 13.391 0.692 1 98.94 401 ALA A C 1
ATOM 3165 O O . ALA A 1 401 ? 7.953 12.633 0.415 1 98.94 401 ALA A O 1
ATOM 3166 N N . LEU A 1 402 ? 7.191 14.5 1.41 1 98.94 402 LEU A N 1
ATOM 3167 C CA . LEU A 1 402 ? 8.516 14.914 1.859 1 98.94 402 LEU A CA 1
ATOM 3168 C C . LEU A 1 402 ? 9.148 13.844 2.74 1 98.94 402 LEU A C 1
ATOM 3170 O O . LEU A 1 402 ? 10.266 13.398 2.471 1 98.94 402 LEU A O 1
ATOM 3174 N N . GLY A 1 403 ? 8.43 13.414 3.74 1 98.88 403 GLY A N 1
ATOM 3175 C CA . GLY A 1 403 ? 8.945 12.406 4.648 1 98.88 403 GLY A CA 1
ATOM 3176 C C . GLY A 1 403 ? 9.078 11.039 4.008 1 98.88 403 GLY A C 1
ATOM 3177 O O . GLY A 1 403 ? 10.078 10.336 4.223 1 98.88 403 GLY A O 1
ATOM 3178 N N . CYS A 1 404 ? 8.102 10.609 3.238 1 98.88 404 CYS A N 1
ATOM 3179 C CA . CYS A 1 404 ? 8.125 9.297 2.596 1 98.88 404 CYS A CA 1
ATOM 3180 C C . CYS A 1 404 ? 9.312 9.18 1.645 1 98.88 404 CYS A C 1
ATOM 3182 O O . CYS A 1 404 ? 10 8.164 1.63 1 98.88 404 CYS A O 1
ATOM 3184 N N . MET A 1 405 ? 9.547 10.242 0.84 1 98.94 405 MET A N 1
ATOM 3185 C CA . MET A 1 405 ? 10.648 10.219 -0.116 1 98.94 405 MET A CA 1
ATOM 3186 C C . MET A 1 405 ? 11.992 10.234 0.604 1 98.94 405 MET A C 1
ATOM 3188 O O . MET A 1 405 ? 12.922 9.523 0.208 1 98.94 405 MET A O 1
ATOM 3192 N N . ALA A 1 406 ? 12.07 11.07 1.664 1 98.88 406 ALA A N 1
ATOM 3193 C CA . ALA A 1 406 ? 13.297 11.055 2.457 1 98.88 406 ALA A CA 1
ATOM 3194 C C . ALA A 1 406 ? 13.586 9.664 3.016 1 98.88 406 ALA A C 1
ATOM 3196 O O . ALA A 1 406 ? 14.719 9.188 2.969 1 98.88 406 ALA A O 1
ATOM 3197 N N . SER A 1 407 ? 12.578 9.031 3.51 1 98.75 407 SER A N 1
ATOM 3198 C CA . SER A 1 407 ? 12.719 7.699 4.078 1 98.75 407 SER A CA 1
ATOM 3199 C C . SER A 1 407 ? 13.102 6.68 3.014 1 98.75 407 SER A C 1
ATOM 3201 O O . SER A 1 407 ? 13.875 5.754 3.281 1 98.75 407 SER A O 1
ATOM 3203 N N . MET A 1 408 ? 12.562 6.809 1.827 1 98.75 408 MET A N 1
ATOM 3204 C CA . MET A 1 408 ? 12.891 5.871 0.756 1 98.75 408 MET A CA 1
ATOM 3205 C C . MET A 1 408 ? 14.352 6 0.345 1 98.75 408 MET A C 1
ATOM 3207 O O . MET A 1 408 ? 15.016 5 0.064 1 98.75 408 MET A O 1
ATOM 3211 N N . ILE A 1 409 ? 14.836 7.234 0.259 1 98.81 409 ILE A N 1
ATOM 3212 C CA . ILE A 1 409 ? 16.25 7.445 -0.053 1 98.81 409 ILE A CA 1
ATOM 3213 C C . ILE A 1 409 ? 17.109 6.695 0.956 1 98.81 409 ILE A C 1
ATOM 3215 O O . ILE A 1 409 ? 18 5.938 0.572 1 98.81 409 ILE A O 1
ATOM 3219 N N . TRP A 1 410 ? 16.828 6.824 2.189 1 98.62 410 TRP A N 1
ATOM 3220 C CA . TRP A 1 410 ? 17.625 6.215 3.244 1 98.62 410 TRP A CA 1
ATOM 3221 C C . TRP A 1 410 ? 17.438 4.703 3.271 1 98.62 410 TRP A C 1
ATOM 3223 O O . TRP A 1 410 ? 18.375 3.959 3.568 1 98.62 410 TRP A O 1
ATOM 3233 N N . SER A 1 411 ? 16.219 4.23 3.029 1 98.44 411 SER A N 1
ATOM 3234 C CA . SER A 1 411 ? 15.984 2.793 2.971 1 98.44 411 SER A CA 1
ATOM 3235 C C . SER A 1 411 ? 16.906 2.121 1.96 1 98.44 411 SER A C 1
ATOM 3237 O O . SER A 1 411 ? 17.453 1.048 2.225 1 98.44 411 SER A O 1
ATOM 3239 N N . ARG A 1 412 ? 17.031 2.766 0.774 1 98.31 412 ARG A N 1
ATOM 3240 C CA . ARG A 1 412 ? 17.891 2.188 -0.254 1 98.31 412 ARG A CA 1
ATOM 3241 C C . ARG A 1 412 ? 19.375 2.424 0.066 1 98.31 412 ARG A C 1
ATOM 3243 O O . ARG A 1 412 ? 20.219 1.578 -0.225 1 98.31 412 ARG A O 1
ATOM 3250 N N . ALA A 1 413 ? 19.672 3.576 0.684 1 98.25 413 ALA A N 1
ATOM 3251 C CA . ALA A 1 413 ? 21.047 3.865 1.082 1 98.25 413 ALA A CA 1
ATOM 3252 C C . ALA A 1 413 ? 21.547 2.842 2.096 1 98.25 413 ALA A C 1
ATOM 3254 O O . ALA A 1 413 ? 22.719 2.432 2.049 1 98.25 413 ALA A O 1
ATOM 3255 N N . LEU A 1 414 ? 20.672 2.426 3.006 1 97.5 414 LEU A N 1
ATOM 3256 C CA . LEU A 1 414 ? 21.047 1.492 4.062 1 97.5 414 LEU A CA 1
ATOM 3257 C C . LEU A 1 414 ? 20.828 0.05 3.613 1 97.5 414 LEU A C 1
ATOM 3259 O O . LEU A 1 414 ? 21.203 -0.886 4.328 1 97.5 414 LEU A O 1
ATOM 3263 N N . GLY A 1 415 ? 20.219 -0.156 2.49 1 96.31 415 GLY A N 1
ATOM 3264 C CA . GLY A 1 415 ? 20.047 -1.49 1.936 1 96.31 415 GLY A CA 1
ATOM 3265 C C . GLY A 1 415 ? 19.031 -2.33 2.688 1 96.31 415 GLY A C 1
ATOM 3266 O O . GLY A 1 415 ? 19.219 -3.537 2.852 1 96.31 415 GLY A O 1
ATOM 3267 N N . PHE A 1 416 ? 17.938 -1.668 3.137 1 97.31 416 PHE A N 1
ATOM 3268 C CA . PHE A 1 416 ? 16.922 -2.416 3.859 1 97.31 416 PHE A CA 1
ATOM 3269 C C . PHE A 1 416 ? 16.359 -3.541 2.996 1 97.31 416 PHE A C 1
ATOM 3271 O O . PHE A 1 416 ? 16.125 -3.357 1.799 1 97.31 416 PHE A O 1
ATOM 3278 N N . PRO A 1 417 ? 16.219 -4.695 3.58 1 96.25 417 PRO A N 1
ATOM 3279 C CA . PRO A 1 417 ? 15.648 -5.82 2.83 1 96.25 417 PRO A CA 1
ATOM 3280 C C . PRO A 1 417 ? 14.133 -5.754 2.709 1 96.25 417 PRO A C 1
ATOM 3282 O O . PRO A 1 417 ? 13.508 -4.824 3.234 1 96.25 417 PRO A O 1
ATOM 3285 N N . ILE A 1 418 ? 13.586 -6.672 1.977 1 96.12 418 ILE A N 1
ATOM 3286 C CA . ILE A 1 418 ? 12.141 -6.809 1.821 1 96.12 418 ILE A CA 1
ATOM 3287 C C . ILE A 1 418 ? 11.492 -7.039 3.186 1 96.12 418 ILE A C 1
ATOM 3289 O O . ILE A 1 418 ? 12.031 -7.77 4.02 1 96.12 418 ILE A O 1
ATOM 3293 N N . GLU A 1 419 ? 10.406 -6.27 3.482 1 97.81 419 GLU A N 1
ATOM 3294 C CA . GLU A 1 419 ? 9.656 -6.438 4.723 1 97.81 419 GLU A CA 1
ATOM 3295 C C . GLU A 1 419 ? 8.727 -7.648 4.645 1 97.81 419 GLU A C 1
ATOM 3297 O O . GLU A 1 419 ? 7.957 -7.789 3.689 1 97.81 419 GLU A O 1
ATOM 3302 N N . ARG A 1 420 ? 8.82 -8.516 5.59 1 96.62 420 ARG A N 1
ATOM 3303 C CA . ARG A 1 420 ? 8.039 -9.75 5.566 1 96.62 420 ARG A CA 1
ATOM 3304 C C . ARG A 1 420 ? 7.777 -10.258 6.98 1 96.62 420 ARG A C 1
ATOM 3306 O O . ARG A 1 420 ? 8.344 -11.273 7.391 1 96.62 420 ARG A O 1
ATOM 3313 N N . PRO A 1 421 ? 6.879 -9.641 7.73 1 97.62 421 PRO A N 1
ATOM 3314 C CA . PRO A 1 421 ? 6.5 -10.195 9.031 1 97.62 421 PRO A CA 1
ATOM 3315 C C . PRO A 1 421 ? 5.77 -11.531 8.914 1 97.62 421 PRO A C 1
ATOM 3317 O O . PRO A 1 421 ? 5.359 -11.922 7.816 1 97.62 421 PRO A O 1
ATOM 3320 N N . LYS A 1 422 ? 5.746 -12.227 9.984 1 96.94 422 LYS A N 1
ATOM 3321 C CA . LYS A 1 422 ? 5.066 -13.516 10.016 1 96.94 422 LYS A CA 1
ATOM 3322 C C . LYS A 1 422 ? 3.586 -13.352 10.344 1 96.94 422 LYS A C 1
ATOM 3324 O O . LYS A 1 422 ? 3.221 -12.531 11.188 1 96.94 422 LYS A O 1
ATOM 3329 N N . SER A 1 423 ? 2.729 -14.062 9.641 1 97.44 423 SER A N 1
ATOM 3330 C CA . SER A 1 423 ? 1.301 -14.094 9.938 1 97.44 423 SER A CA 1
ATOM 3331 C C . SER A 1 423 ? 0.891 -15.453 10.508 1 97.44 423 SER A C 1
ATOM 3333 O O . SER A 1 423 ? 1.459 -16.484 10.141 1 97.44 423 SER A O 1
ATOM 3335 N N . MET A 1 424 ? -0.042 -15.391 11.43 1 97.12 424 MET A N 1
ATOM 3336 C CA . MET A 1 424 ? -0.618 -16.578 12.039 1 97.12 424 MET A CA 1
ATOM 3337 C C . MET A 1 424 ? -2.129 -16.625 11.836 1 97.12 424 MET A C 1
ATOM 3339 O O . MET A 1 424 ? -2.76 -15.586 11.633 1 97.12 424 MET A O 1
ATOM 3343 N N . SER A 1 425 ? -2.715 -17.797 11.844 1 97.25 425 SER A N 1
ATOM 3344 C CA . SER A 1 425 ? -4.164 -17.953 11.906 1 97.25 425 SER A CA 1
ATOM 3345 C C . SER A 1 425 ? -4.641 -18.125 13.352 1 97.25 425 SER A C 1
ATOM 3347 O O . SER A 1 425 ? -3.861 -18.484 14.227 1 97.25 425 SER A O 1
ATOM 3349 N N . THR A 1 426 ? -5.914 -17.859 13.594 1 97.25 426 THR A N 1
ATOM 3350 C CA . THR A 1 426 ? -6.48 -18.094 14.922 1 97.25 426 THR A CA 1
ATOM 3351 C C . THR A 1 426 ? -6.297 -19.547 15.344 1 97.25 426 THR A C 1
ATOM 3353 O O . THR A 1 426 ? -5.922 -19.828 16.484 1 97.25 426 THR A O 1
ATOM 3356 N N . THR A 1 427 ? -6.543 -20.438 14.406 1 95.81 427 THR A N 1
ATOM 3357 C CA . THR A 1 427 ? -6.359 -21.859 14.68 1 95.81 427 THR A CA 1
ATOM 3358 C C . THR A 1 427 ? -4.914 -22.156 15.07 1 95.81 427 THR A C 1
ATOM 3360 O O . THR A 1 427 ? -4.66 -22.906 16.016 1 95.81 427 THR A O 1
ATOM 3363 N N . GLY A 1 428 ? -3.992 -21.578 14.32 1 95.25 428 GLY A N 1
ATOM 3364 C CA . GLY A 1 428 ? -2.586 -21.766 14.633 1 95.25 428 GLY A CA 1
ATOM 3365 C C . GLY A 1 428 ? -2.195 -21.219 15.992 1 95.25 428 GLY A C 1
ATOM 3366 O O . GLY A 1 428 ? -1.394 -21.812 16.703 1 95.25 428 GLY A O 1
ATOM 3367 N N . LEU A 1 429 ? -2.729 -20.078 16.359 1 97.06 429 LEU A N 1
ATOM 3368 C CA . LEU A 1 429 ? -2.432 -19.469 17.641 1 97.06 429 LEU A CA 1
ATOM 3369 C C . LEU A 1 429 ? -2.992 -20.297 18.797 1 97.06 429 LEU A C 1
ATOM 3371 O O . LEU A 1 429 ? -2.359 -20.406 19.844 1 97.06 429 LEU A O 1
ATOM 3375 N N . LYS A 1 430 ? -4.195 -20.812 18.594 1 96.56 430 LYS A N 1
ATOM 3376 C CA . LYS A 1 430 ? -4.793 -21.672 19.609 1 96.56 430 LYS A CA 1
ATOM 3377 C C . LYS A 1 430 ? -3.924 -22.906 19.875 1 96.56 430 LYS A C 1
ATOM 3379 O O . LYS A 1 430 ? -3.729 -23.312 21.016 1 96.56 430 LYS A O 1
ATOM 3384 N N . LYS A 1 431 ? -3.414 -23.484 18.828 1 94.62 431 LYS A N 1
ATOM 3385 C CA . LYS A 1 431 ? -2.516 -24.625 18.953 1 94.62 431 LYS A CA 1
ATOM 3386 C C . LYS A 1 431 ? -1.244 -24.234 19.703 1 94.62 431 LYS A C 1
ATOM 3388 O O . LYS A 1 431 ? -0.742 -25.016 20.531 1 94.62 431 LYS A O 1
ATOM 3393 N N . LEU A 1 432 ? -0.745 -23.078 19.359 1 91.75 432 LEU A N 1
ATOM 3394 C CA . LEU A 1 432 ? 0.46 -22.578 20.016 1 91.75 432 LEU A CA 1
ATOM 3395 C C . LEU A 1 432 ? 0.234 -22.406 21.5 1 91.75 432 LEU A C 1
ATOM 3397 O O . LEU A 1 432 ? 1.138 -22.641 22.312 1 91.75 432 LEU A O 1
ATOM 3401 N N . CYS A 1 433 ? -0.91 -21.969 21.953 1 91.5 433 CYS A N 1
ATOM 3402 C CA . CYS A 1 433 ? -1.228 -21.734 23.344 1 91.5 433 CYS A CA 1
ATOM 3403 C C . CYS A 1 433 ? -1.443 -23.031 24.094 1 91.5 433 CYS A C 1
ATOM 3405 O O . CYS A 1 433 ? -1.213 -23.109 25.312 1 91.5 433 CYS A O 1
ATOM 3407 N N . HIS A 1 434 ? -1.978 -23.984 23.422 1 88.06 434 HIS A N 1
ATOM 3408 C CA . HIS A 1 434 ? -2.188 -25.281 24.062 1 88.06 434 HIS A CA 1
ATOM 3409 C C . HIS A 1 434 ? -0.879 -26.062 24.203 1 88.06 434 HIS A C 1
ATOM 3411 O O . HIS A 1 434 ? -0.729 -26.891 25.094 1 88.06 434 HIS A O 1
ATOM 3417 N N . SER A 1 435 ? 0.002 -25.906 23.297 1 74.94 435 SER A N 1
ATOM 3418 C CA . SER A 1 435 ? 1.291 -26.578 23.344 1 74.94 435 SER A CA 1
ATOM 3419 C C . SER A 1 435 ? 2.203 -25.969 24.391 1 74.94 435 SER A C 1
ATOM 3421 O O . SER A 1 435 ? 3.105 -26.625 24.922 1 74.94 435 SER A O 1
ATOM 3423 N N . ASN A 1 436 ? 2.129 -24.688 24.703 1 57.97 436 ASN A N 1
ATOM 3424 C CA . ASN A 1 436 ? 2.959 -24.062 25.734 1 57.97 436 ASN A CA 1
ATOM 3425 C C . ASN A 1 436 ? 2.273 -24.078 27.094 1 57.97 436 ASN A C 1
ATOM 3427 O O . ASN A 1 436 ? 1.073 -23.812 27.188 1 57.97 436 ASN A O 1
ATOM 3431 N N . MET B 1 1 ? -32.531 -24.312 -2.758 1 40.19 1 MET B N 1
ATOM 3432 C CA . MET B 1 1 ? -31.953 -23.141 -3.418 1 40.19 1 MET B CA 1
ATOM 3433 C C . MET B 1 1 ? -30.547 -22.891 -2.922 1 40.19 1 MET B C 1
ATOM 3435 O O . MET B 1 1 ? -30.281 -22.906 -1.716 1 40.19 1 MET B O 1
ATOM 3439 N N . VAL B 1 2 ? -29.5 -23.125 -3.676 1 55.25 2 VAL B N 1
ATOM 3440 C CA . VAL B 1 2 ? -28.109 -22.984 -3.266 1 55.25 2 VAL B CA 1
ATOM 3441 C C . VAL B 1 2 ? -27.906 -21.625 -2.586 1 55.25 2 VAL B C 1
ATOM 3443 O O . VAL B 1 2 ? -28.266 -20.594 -3.137 1 55.25 2 VAL B O 1
ATOM 3446 N N . LYS B 1 3 ? -27.625 -21.672 -1.388 1 70.81 3 LYS B N 1
ATOM 3447 C CA . LYS B 1 3 ? -27.375 -20.438 -0.638 1 70.81 3 LYS B CA 1
ATOM 3448 C C . LYS B 1 3 ? -26.219 -19.641 -1.246 1 70.81 3 LYS B C 1
ATOM 3450 O O . LYS B 1 3 ? -25.188 -20.219 -1.579 1 70.81 3 LYS B O 1
ATOM 3455 N N . ASP B 1 4 ? -26.453 -18.453 -1.495 1 88.12 4 ASP B N 1
ATOM 3456 C CA . ASP B 1 4 ? -25.422 -17.562 -1.992 1 88.12 4 ASP B CA 1
ATOM 3457 C C . ASP B 1 4 ? -24.266 -17.422 -0.992 1 88.12 4 ASP B C 1
ATOM 3459 O O . ASP B 1 4 ? -24.438 -17.719 0.193 1 88.12 4 ASP B O 1
ATOM 3463 N N . LEU B 1 5 ? -23.062 -17.328 -1.476 1 96.38 5 LEU B N 1
ATOM 3464 C CA . LEU B 1 5 ? -21.828 -17.281 -0.68 1 96.38 5 LEU B CA 1
ATOM 3465 C C . LEU B 1 5 ? -21.984 -16.328 0.5 1 96.38 5 LEU B C 1
ATOM 3467 O O . LEU B 1 5 ? -21.547 -16.641 1.613 1 96.38 5 LEU B O 1
ATOM 3471 N N . LYS B 1 6 ? -22.656 -15.18 0.301 1 95.75 6 LYS B N 1
ATOM 3472 C CA . LYS B 1 6 ? -22.828 -14.172 1.348 1 95.75 6 LYS B CA 1
ATOM 3473 C C . LYS B 1 6 ? -23.703 -14.703 2.482 1 95.75 6 LYS B C 1
ATOM 3475 O O . LYS B 1 6 ? -23.406 -14.469 3.658 1 95.75 6 LYS B O 1
ATOM 3480 N N . ASP B 1 7 ? -24.719 -15.367 2.139 1 94.88 7 ASP B N 1
ATOM 3481 C CA . ASP B 1 7 ? -25.625 -15.945 3.121 1 94.88 7 ASP B CA 1
ATOM 3482 C C . ASP B 1 7 ? -24.953 -17.062 3.914 1 94.88 7 ASP B C 1
ATOM 3484 O O . ASP B 1 7 ? -25.203 -17.219 5.109 1 94.88 7 ASP B O 1
ATOM 3488 N N . GLU B 1 8 ? -24.125 -17.812 3.262 1 95.38 8 GLU B N 1
ATOM 3489 C CA . GLU B 1 8 ? -23.375 -18.875 3.938 1 95.38 8 GLU B CA 1
ATOM 3490 C C . GLU B 1 8 ? -22.344 -18.297 4.898 1 95.38 8 GLU B C 1
ATOM 3492 O O . GLU B 1 8 ? -22.031 -18.891 5.93 1 95.38 8 GLU B O 1
ATOM 3497 N N . LEU B 1 9 ? -21.828 -17.172 4.547 1 96.81 9 LEU B N 1
ATOM 3498 C CA . LEU B 1 9 ? -20.719 -16.547 5.281 1 96.81 9 LEU B CA 1
ATOM 3499 C C . LEU B 1 9 ? -21.219 -15.914 6.574 1 96.81 9 LEU B C 1
ATOM 3501 O O . LEU B 1 9 ? -20.516 -15.891 7.578 1 96.81 9 LEU B O 1
ATOM 3505 N N . ARG B 1 10 ? -22.453 -15.438 6.621 1 96.56 10 ARG B N 1
ATOM 3506 C CA . ARG B 1 10 ? -23 -14.656 7.73 1 96.56 10 ARG B CA 1
ATOM 3507 C C . ARG B 1 10 ? -22.922 -15.438 9.039 1 96.56 10 ARG B C 1
ATOM 3509 O O . ARG B 1 10 ? -22.375 -14.953 10.023 1 96.56 10 ARG B O 1
ATOM 3516 N N . PRO B 1 11 ? -23.453 -16.719 9.078 1 97.19 11 PRO B N 1
ATOM 3517 C CA . PRO B 1 11 ? -23.359 -17.453 10.344 1 97.19 11 PRO B CA 1
ATOM 3518 C C . PRO B 1 11 ? -21.922 -17.828 10.703 1 97.19 11 PRO B C 1
ATOM 3520 O O . PRO B 1 11 ? -21.578 -17.922 11.891 1 97.19 11 PRO B O 1
ATOM 3523 N N . LEU B 1 12 ? -21.094 -18.047 9.695 1 97.56 12 LEU B N 1
ATOM 3524 C CA . LEU B 1 12 ? -19.688 -18.375 9.938 1 97.56 12 LEU B CA 1
ATOM 3525 C C . LEU B 1 12 ? -18.969 -17.203 10.586 1 97.56 12 LEU B C 1
ATOM 3527 O O . LEU B 1 12 ? -18.125 -17.391 11.477 1 97.56 12 LEU B O 1
ATOM 3531 N N . ILE B 1 13 ? -19.25 -15.961 10.172 1 97.69 13 ILE B N 1
ATOM 3532 C CA . ILE B 1 13 ? -18.641 -14.75 10.719 1 97.69 13 ILE B CA 1
ATOM 3533 C C . ILE B 1 13 ? -19.047 -14.586 12.18 1 97.69 13 ILE B C 1
ATOM 3535 O O . ILE B 1 13 ? -18.219 -14.266 13.031 1 97.69 13 ILE B O 1
ATOM 3539 N N . LEU B 1 14 ? -20.344 -14.797 12.453 1 97.06 14 LEU B N 1
ATOM 3540 C CA . LEU B 1 14 ? -20.828 -14.68 13.828 1 97.06 14 LEU B CA 1
ATOM 3541 C C . LEU B 1 14 ? -20.109 -15.672 14.734 1 97.06 14 LEU B C 1
ATOM 3543 O O . LEU B 1 14 ? -19.656 -15.312 15.828 1 97.06 14 LEU B O 1
ATOM 3547 N N . LYS B 1 15 ? -20.016 -16.875 14.273 1 97.62 15 LYS B N 1
ATOM 3548 C CA . LYS B 1 15 ? -19.375 -17.938 15.047 1 97.62 15 LYS B CA 1
ATOM 3549 C C . LYS B 1 15 ? -17.906 -17.641 15.281 1 97.62 15 LYS B C 1
ATOM 3551 O O . LYS B 1 15 ? -17.422 -17.734 16.406 1 97.62 15 LYS B O 1
ATOM 3556 N N . HIS B 1 16 ? -17.172 -17.312 14.227 1 97.31 16 HIS B N 1
ATOM 3557 C CA . HIS B 1 16 ? -15.734 -17.094 14.336 1 97.31 16 HIS B CA 1
ATOM 3558 C C . HIS B 1 16 ? -15.438 -15.828 15.133 1 97.31 16 HIS B C 1
ATOM 3560 O O . HIS B 1 16 ? -14.438 -15.758 15.852 1 97.31 16 HIS B O 1
ATOM 3566 N N . SER B 1 17 ? -16.25 -14.797 15.008 1 97.19 17 SER B N 1
ATOM 3567 C CA . SER B 1 17 ? -16.094 -13.578 15.797 1 97.19 17 SER B CA 1
ATOM 3568 C C . SER B 1 17 ? -16.172 -13.875 17.297 1 97.19 17 SER B C 1
ATOM 3570 O O . SER B 1 17 ? -15.406 -13.328 18.078 1 97.19 17 SER B O 1
ATOM 3572 N N . GLU B 1 18 ? -17.125 -14.688 17.656 1 97.38 18 GLU B N 1
ATOM 3573 C CA . GLU B 1 18 ? -17.266 -15.086 19.047 1 97.38 18 GLU B CA 1
ATOM 3574 C C . GLU B 1 18 ? -16.062 -15.906 19.5 1 97.38 18 GLU B C 1
ATOM 3576 O O . GLU B 1 18 ? -15.578 -15.719 20.625 1 97.38 18 GLU B O 1
ATOM 3581 N N . GLU B 1 19 ? -15.648 -16.781 18.688 1 97.5 19 GLU B N 1
ATOM 3582 C CA . GLU B 1 19 ? -14.477 -17.594 18.984 1 97.5 19 GLU B CA 1
ATOM 3583 C C . GLU B 1 19 ? -13.242 -16.734 19.25 1 97.5 19 GLU B C 1
ATOM 3585 O O . GLU B 1 19 ? -12.508 -16.953 20.203 1 97.5 19 GLU B O 1
ATOM 3590 N N . VAL B 1 20 ? -13.008 -15.773 18.391 1 97.94 20 VAL B N 1
ATOM 3591 C CA . VAL B 1 20 ? -11.859 -14.883 18.516 1 97.94 20 VAL B CA 1
ATOM 3592 C C . VAL B 1 20 ? -11.977 -14.055 19.797 1 97.94 20 VAL B C 1
ATOM 3594 O O . VAL B 1 20 ? -10.984 -13.859 20.5 1 97.94 20 VAL B O 1
ATOM 3597 N N . ARG B 1 21 ? -13.18 -13.562 20.031 1 97.19 21 ARG B N 1
ATOM 3598 C CA . ARG B 1 21 ? -13.406 -12.789 21.25 1 97.19 21 ARG B CA 1
ATOM 3599 C C . ARG B 1 21 ? -13.039 -13.586 22.484 1 97.19 21 ARG B C 1
ATOM 3601 O O . ARG B 1 21 ? -12.312 -13.102 23.359 1 97.19 21 ARG B O 1
ATOM 3608 N N . GLU B 1 22 ? -13.508 -14.82 22.594 1 97.5 22 GLU B N 1
ATOM 3609 C CA . GLU B 1 22 ? -13.227 -15.688 23.734 1 97.5 22 GLU B CA 1
ATOM 3610 C C . GLU B 1 22 ? -11.742 -16.016 23.812 1 97.5 22 GLU B C 1
ATOM 3612 O O . GLU B 1 22 ? -11.172 -16.047 24.906 1 97.5 22 GLU B O 1
ATOM 3617 N N . PHE B 1 23 ? -11.172 -16.344 22.734 1 97.88 23 PHE B N 1
ATOM 3618 C CA . PHE B 1 23 ? -9.75 -16.688 22.672 1 97.88 23 PHE B CA 1
ATOM 3619 C C . PHE B 1 23 ? -8.898 -15.539 23.188 1 97.88 23 PHE B C 1
ATOM 3621 O O . PHE B 1 23 ? -7.992 -15.75 24 1 97.88 23 PHE B O 1
ATOM 3628 N N . ARG B 1 24 ? -9.164 -14.305 22.766 1 97.81 24 ARG B N 1
ATOM 3629 C CA . ARG B 1 24 ? -8.398 -13.133 23.172 1 97.81 24 ARG B CA 1
ATOM 3630 C C . ARG B 1 24 ? -8.617 -12.812 24.641 1 97.81 24 ARG B C 1
ATOM 3632 O O . ARG B 1 24 ? -7.699 -12.359 25.328 1 97.81 24 ARG B O 1
ATOM 3639 N N . GLN B 1 25 ? -9.844 -13 25.125 1 97.56 25 GLN B N 1
ATOM 3640 C CA . GLN B 1 25 ? -10.125 -12.789 26.547 1 97.56 25 GLN B CA 1
ATOM 3641 C C . GLN B 1 25 ? -9.258 -13.688 27.406 1 97.56 25 GLN B C 1
ATOM 3643 O O . GLN B 1 25 ? -8.766 -13.258 28.469 1 97.56 25 GLN B O 1
ATOM 3648 N N . LYS B 1 26 ? -9.016 -14.867 26.953 1 97.12 26 LYS B N 1
ATOM 3649 C CA . LYS B 1 26 ? -8.297 -15.859 27.75 1 97.12 26 LYS B CA 1
ATOM 3650 C C . LYS B 1 26 ? -6.789 -15.758 27.516 1 97.12 26 LYS B C 1
ATOM 3652 O O . LYS B 1 26 ? -6 -16.016 28.422 1 97.12 26 LYS B O 1
ATOM 3657 N N . HIS B 1 27 ? -6.398 -15.461 26.297 1 97.44 27 HIS B N 1
ATOM 3658 C CA . HIS B 1 27 ? -4.996 -15.648 25.938 1 97.44 27 HIS B CA 1
ATOM 3659 C C . HIS B 1 27 ? -4.398 -14.383 25.344 1 97.44 27 HIS B C 1
ATOM 3661 O O . HIS B 1 27 ? -3.264 -14.391 24.859 1 97.44 27 HIS B O 1
ATOM 3667 N N . GLY B 1 28 ? -5.062 -13.297 25.297 1 97.69 28 GLY B N 1
ATOM 3668 C CA . GLY B 1 28 ? -4.648 -12.078 24.609 1 97.69 28 GLY B CA 1
ATOM 3669 C C . GLY B 1 28 ? -3.293 -11.57 25.078 1 97.69 28 GLY B C 1
ATOM 3670 O O . GLY B 1 28 ? -2.527 -11.023 24.281 1 97.69 28 GLY B O 1
ATOM 3671 N N . SER B 1 29 ? -2.939 -11.75 26.328 1 97.31 29 SER B N 1
ATOM 3672 C CA . SER B 1 29 ? -1.719 -11.195 26.891 1 97.31 29 SER B CA 1
ATOM 3673 C C . SER B 1 29 ? -0.546 -12.156 26.734 1 97.31 29 SER B C 1
ATOM 3675 O O . SER B 1 29 ? 0.59 -11.82 27.078 1 97.31 29 SER B O 1
ATOM 3677 N N . LYS B 1 30 ? -0.786 -13.281 26.203 1 97.31 30 LYS B N 1
ATOM 3678 C CA . LYS B 1 30 ? 0.283 -14.266 26.047 1 97.31 30 LYS B CA 1
ATOM 3679 C C . LYS B 1 30 ? 1.347 -13.773 25.062 1 97.31 30 LYS B C 1
ATOM 3681 O O . LYS B 1 30 ? 1.023 -13.312 23.969 1 97.31 30 LYS B O 1
ATOM 3686 N N . VAL B 1 31 ? 2.635 -13.836 25.484 1 97.5 31 VAL B N 1
ATOM 3687 C CA . VAL B 1 31 ? 3.764 -13.477 24.641 1 97.5 31 VAL B CA 1
ATOM 3688 C C . VAL B 1 31 ? 4.062 -14.617 23.672 1 97.5 31 VAL B C 1
ATOM 3690 O O . VAL B 1 31 ? 4.266 -15.758 24.078 1 97.5 31 VAL B O 1
ATOM 3693 N N . VAL B 1 32 ? 4.098 -14.336 22.391 1 96.38 32 VAL B N 1
ATOM 3694 C CA . VAL B 1 32 ? 4.285 -15.391 21.406 1 96.38 32 VAL B CA 1
ATOM 3695 C C . VAL B 1 32 ? 5.547 -15.117 20.594 1 96.38 32 VAL B C 1
ATOM 3697 O O . VAL B 1 32 ? 5.871 -15.875 19.672 1 96.38 32 VAL B O 1
ATOM 3700 N N . GLY B 1 33 ? 6.246 -14.023 20.859 1 96.31 33 GLY B N 1
ATOM 3701 C CA . GLY B 1 33 ? 7.477 -13.695 20.156 1 96.31 33 GLY B CA 1
ATOM 3702 C C . GLY B 1 33 ? 8.203 -12.508 20.75 1 96.31 33 GLY B C 1
ATOM 3703 O O . GLY B 1 33 ? 7.684 -11.844 21.656 1 96.31 33 GLY B O 1
ATOM 3704 N N . GLU B 1 34 ? 9.461 -12.312 20.312 1 97.56 34 GLU B N 1
ATOM 3705 C CA . GLU B 1 34 ? 10.289 -11.172 20.703 1 97.56 34 GLU B CA 1
ATOM 3706 C C . GLU B 1 34 ? 10.719 -10.359 19.484 1 97.56 34 GLU B C 1
ATOM 3708 O O . GLU B 1 34 ? 10.633 -10.836 18.344 1 97.56 34 GLU B O 1
ATOM 3713 N N . VAL B 1 35 ? 11.086 -9.125 19.703 1 98.31 35 VAL B N 1
ATOM 3714 C CA . VAL B 1 35 ? 11.594 -8.242 18.656 1 98.31 35 VAL B CA 1
ATOM 3715 C C . VAL B 1 35 ? 13.031 -7.836 18.984 1 98.31 35 VAL B C 1
ATOM 3717 O O . VAL B 1 35 ? 13.305 -7.273 20.047 1 98.31 35 VAL B O 1
ATOM 3720 N N . THR B 1 36 ? 13.938 -8.141 18.125 1 98.38 36 THR B N 1
ATOM 3721 C CA . THR B 1 36 ? 15.32 -7.715 18.266 1 98.38 36 THR B CA 1
ATOM 3722 C C . THR B 1 36 ? 15.625 -6.543 17.344 1 98.38 36 THR B C 1
ATOM 3724 O O . THR B 1 36 ? 14.852 -6.254 16.422 1 98.38 36 THR B O 1
ATOM 3727 N N . ILE B 1 37 ? 16.734 -5.883 17.594 1 98.31 37 ILE B N 1
ATOM 3728 C CA . ILE B 1 37 ? 17.188 -4.773 16.75 1 98.31 37 ILE B CA 1
ATOM 3729 C C . ILE B 1 37 ? 17.406 -5.266 15.32 1 98.31 37 ILE B C 1
ATOM 3731 O O . ILE B 1 37 ? 17 -4.602 14.359 1 98.31 37 ILE B O 1
ATOM 3735 N N . ASP B 1 38 ? 17.906 -6.445 15.141 1 98.19 38 ASP B N 1
ATOM 3736 C CA . ASP B 1 38 ? 18.172 -7 13.82 1 98.19 38 ASP B CA 1
ATOM 3737 C C . ASP B 1 38 ? 16.859 -7.281 13.078 1 98.19 38 ASP B C 1
ATOM 3739 O O . ASP B 1 38 ? 16.797 -7.172 11.852 1 98.19 38 ASP B O 1
ATOM 3743 N N . MET B 1 39 ? 15.852 -7.652 13.805 1 98.06 39 MET B N 1
ATOM 3744 C CA . MET B 1 39 ? 14.562 -7.883 13.156 1 98.06 39 MET B CA 1
ATOM 3745 C C . MET B 1 39 ? 13.992 -6.582 12.609 1 98.06 39 MET B C 1
ATOM 3747 O O . MET B 1 39 ? 13.344 -6.578 11.555 1 98.06 39 MET B O 1
ATOM 3751 N N . MET B 1 40 ? 14.258 -5.453 13.266 1 98.25 40 MET B N 1
ATOM 3752 C CA . MET B 1 40 ? 13.797 -4.148 12.797 1 98.25 40 MET B CA 1
ATOM 3753 C C . MET B 1 40 ? 14.5 -3.752 11.508 1 98.25 40 MET B C 1
ATOM 3755 O O . MET B 1 40 ? 13.844 -3.379 10.531 1 98.25 40 MET B O 1
ATOM 3759 N N . TYR B 1 41 ? 15.766 -3.9 11.516 1 98.25 41 TYR B N 1
ATOM 3760 C CA . TYR B 1 41 ? 16.547 -3.561 10.328 1 98.25 41 TYR B CA 1
ATOM 3761 C C . TYR B 1 41 ? 16.344 -4.59 9.227 1 98.25 41 TYR B C 1
ATOM 3763 O O . TYR B 1 41 ? 16.578 -4.309 8.047 1 98.25 41 TYR B O 1
ATOM 3771 N N . GLY B 1 42 ? 15.898 -5.773 9.633 1 97.19 42 GLY B N 1
ATOM 3772 C CA . GLY B 1 42 ? 15.82 -6.906 8.727 1 97.19 42 GLY B CA 1
ATOM 3773 C C . GLY B 1 42 ? 14.445 -7.074 8.102 1 97.19 42 GLY B C 1
ATOM 3774 O O . GLY B 1 42 ? 14.117 -8.141 7.582 1 97.19 42 GLY B O 1
ATOM 3775 N N . GLY B 1 43 ? 13.594 -6.066 8.133 1 97.88 43 GLY B N 1
ATOM 3776 C CA . GLY B 1 43 ? 12.305 -6.113 7.465 1 97.88 43 GLY B CA 1
ATOM 3777 C C . GLY B 1 43 ? 11.258 -6.887 8.234 1 97.88 43 GLY B C 1
ATOM 3778 O O . GLY B 1 43 ? 10.43 -7.59 7.645 1 97.88 43 GLY B O 1
ATOM 3779 N N . MET B 1 44 ? 11.352 -6.879 9.547 1 98.06 44 MET B N 1
ATOM 3780 C CA . MET B 1 44 ? 10.391 -7.496 10.461 1 98.06 44 MET B CA 1
ATOM 3781 C C . MET B 1 44 ? 10.359 -9.008 10.273 1 98.06 44 MET B C 1
ATOM 3783 O O . MET B 1 44 ? 9.398 -9.672 10.672 1 98.06 44 MET B O 1
ATOM 3787 N N . ARG B 1 45 ? 11.344 -9.57 9.578 1 94.81 45 ARG B N 1
ATOM 3788 C CA . ARG B 1 45 ? 11.359 -11.016 9.375 1 94.81 45 ARG B CA 1
ATOM 3789 C C . ARG B 1 45 ? 11.305 -11.75 10.711 1 94.81 45 ARG B C 1
ATOM 3791 O O . ARG B 1 45 ? 12.078 -11.445 11.625 1 94.81 45 ARG B O 1
ATOM 3798 N N . GLY B 1 46 ? 10.375 -12.641 10.812 1 93.44 46 GLY B N 1
ATOM 3799 C CA . GLY B 1 46 ? 10.273 -13.453 12.016 1 93.44 46 GLY B CA 1
ATOM 3800 C C . GLY B 1 46 ? 9.336 -12.875 13.047 1 93.44 46 GLY B C 1
ATOM 3801 O O . GLY B 1 46 ? 8.914 -13.57 13.977 1 93.44 46 GLY B O 1
ATOM 3802 N N . ILE B 1 47 ? 9.031 -11.578 12.992 1 97.75 47 ILE B N 1
ATOM 3803 C CA . ILE B 1 47 ? 8.102 -10.969 13.938 1 97.75 47 ILE B CA 1
ATOM 3804 C C . ILE B 1 47 ? 6.676 -11.438 13.633 1 97.75 47 ILE B C 1
ATOM 3806 O O . ILE B 1 47 ? 6.152 -11.18 12.547 1 97.75 47 ILE B O 1
ATOM 3810 N N . LYS B 1 48 ? 6.039 -12.141 14.594 1 97.38 48 LYS B N 1
ATOM 3811 C CA . LYS B 1 48 ? 4.641 -12.531 14.469 1 97.38 48 LYS B CA 1
ATOM 3812 C C . LYS B 1 48 ? 3.709 -11.344 14.695 1 97.38 48 LYS B C 1
ATOM 3814 O O . LYS B 1 48 ? 3.24 -11.117 15.812 1 97.38 48 LYS B O 1
ATOM 3819 N N . GLY B 1 49 ? 3.361 -10.68 13.578 1 97.69 49 GLY B N 1
ATOM 3820 C CA . GLY B 1 49 ? 2.666 -9.414 13.758 1 97.69 49 GLY B CA 1
ATOM 3821 C C . GLY B 1 49 ? 1.293 -9.391 13.117 1 97.69 49 GLY B C 1
ATOM 3822 O O . GLY B 1 49 ? 0.518 -8.461 13.328 1 97.69 49 GLY B O 1
ATOM 3823 N N . LEU B 1 50 ? 0.878 -10.484 12.375 1 98.25 50 LEU B N 1
ATOM 3824 C CA . LEU B 1 50 ? -0.325 -10.414 11.555 1 98.25 50 LEU B CA 1
ATOM 3825 C C . LEU B 1 50 ? -1.217 -11.625 11.789 1 98.25 50 LEU B C 1
ATOM 3827 O O . LEU B 1 50 ? -0.729 -12.703 12.156 1 98.25 50 LEU B O 1
ATOM 3831 N N . ILE B 1 51 ? -2.484 -11.367 11.609 1 98.44 51 ILE B N 1
ATOM 3832 C CA . ILE B 1 51 ? -3.461 -12.453 11.555 1 98.44 51 ILE B CA 1
ATOM 3833 C C . ILE B 1 51 ? -3.904 -12.68 10.117 1 98.44 51 ILE B C 1
ATOM 3835 O O . ILE B 1 51 ? -4.277 -11.734 9.414 1 98.44 51 ILE B O 1
ATOM 3839 N N . CYS B 1 52 ? -3.855 -13.828 9.656 1 97.94 52 CYS B N 1
ATOM 3840 C CA . CYS B 1 52 ? -4.375 -14.227 8.359 1 97.94 52 CYS B CA 1
ATOM 3841 C C . CYS B 1 52 ? -5.145 -15.539 8.461 1 97.94 52 CYS B C 1
ATOM 3843 O O . CYS B 1 52 ? -4.547 -16.609 8.648 1 97.94 52 CYS B O 1
ATOM 3845 N N . GLU B 1 53 ? -6.387 -15.484 8.281 1 97.06 53 GLU B N 1
ATOM 3846 C CA . GLU B 1 53 ? -7.238 -16.656 8.453 1 97.06 53 GLU B CA 1
ATOM 3847 C C . GLU B 1 53 ? -7.227 -17.531 7.211 1 97.06 53 GLU B C 1
ATOM 3849 O O . GLU B 1 53 ? -7.477 -18.734 7.293 1 97.06 53 GLU B O 1
ATOM 3854 N N . THR B 1 54 ? -6.906 -16.953 6.074 1 98.19 54 THR B N 1
ATOM 3855 C CA . THR B 1 54 ? -7.156 -17.609 4.789 1 98.19 54 THR B CA 1
ATOM 3856 C C . THR B 1 54 ? -6.047 -18.609 4.465 1 98.19 54 THR B C 1
ATOM 3858 O O . THR B 1 54 ? -6.281 -19.594 3.779 1 98.19 54 THR B O 1
ATOM 3861 N N . SER B 1 55 ? -4.805 -18.281 4.898 1 98 55 SER B N 1
ATOM 3862 C CA . SER B 1 55 ? -3.713 -19.203 4.594 1 98 55 SER B CA 1
ATOM 3863 C C . SER B 1 55 ? -2.549 -19.016 5.562 1 98 55 SER B C 1
ATOM 3865 O O . SER B 1 55 ? -2.426 -17.969 6.199 1 98 55 SER B O 1
ATOM 3867 N N . VAL B 1 56 ? -1.812 -20.047 5.715 1 96.38 56 VAL B N 1
ATOM 3868 C CA . VAL B 1 56 ? -0.616 -20.062 6.551 1 96.38 56 VAL B CA 1
ATOM 3869 C C . VAL B 1 56 ? 0.553 -20.672 5.781 1 96.38 56 VAL B C 1
ATOM 3871 O O . VAL B 1 56 ? 0.383 -21.656 5.062 1 96.38 56 VAL B O 1
ATOM 3874 N N . LEU B 1 57 ? 1.661 -20.031 5.844 1 95.38 57 LEU B N 1
ATOM 3875 C CA . LEU B 1 57 ? 2.877 -20.5 5.188 1 95.38 57 LEU B CA 1
ATOM 3876 C C . LEU B 1 57 ? 3.859 -21.062 6.203 1 95.38 57 LEU B C 1
ATOM 3878 O O . LEU B 1 57 ? 4.324 -20.344 7.098 1 95.38 57 LEU B O 1
ATOM 3882 N N . ASP B 1 58 ? 4.113 -22.344 6.102 1 93.06 58 ASP B N 1
ATOM 3883 C CA . ASP B 1 58 ? 5.09 -23.031 6.938 1 93.06 58 ASP B CA 1
ATOM 3884 C C . ASP B 1 58 ? 6.398 -23.25 6.184 1 93.06 58 ASP B C 1
ATOM 3886 O O . ASP B 1 58 ? 6.395 -23.719 5.043 1 93.06 58 ASP B O 1
ATOM 3890 N N . PRO B 1 59 ? 7.496 -22.906 6.781 1 90.25 59 PRO B N 1
ATOM 3891 C CA . PRO B 1 59 ? 8.781 -23.016 6.09 1 90.25 59 PRO B CA 1
ATOM 3892 C C . PRO B 1 59 ? 9.086 -24.438 5.617 1 90.25 59 PRO B C 1
ATOM 3894 O O . PRO B 1 59 ? 9.75 -24.625 4.594 1 90.25 59 PRO B O 1
ATOM 3897 N N . ASP B 1 60 ? 8.586 -25.453 6.309 1 90.06 60 ASP B N 1
ATOM 3898 C CA . ASP B 1 60 ? 8.961 -26.828 5.996 1 90.06 60 ASP B CA 1
ATOM 3899 C C . ASP B 1 60 ? 7.844 -27.547 5.242 1 90.06 60 ASP B C 1
ATOM 3901 O O . ASP B 1 60 ? 8.102 -28.453 4.457 1 90.06 60 ASP B O 1
ATOM 3905 N N . GLU B 1 61 ? 6.637 -27.094 5.41 1 90.69 61 GLU B N 1
ATOM 3906 C CA . GLU B 1 61 ? 5.527 -27.844 4.824 1 90.69 61 GLU B CA 1
ATOM 3907 C C . GLU B 1 61 ? 4.949 -27.109 3.613 1 90.69 61 GLU B C 1
ATOM 3909 O O . GLU B 1 61 ? 4.281 -27.719 2.775 1 90.69 61 GLU B O 1
ATOM 3914 N N . GLY B 1 62 ? 5.219 -25.828 3.566 1 93.12 62 GLY B N 1
ATOM 3915 C CA . GLY B 1 62 ? 4.656 -25.047 2.477 1 93.12 62 GLY B CA 1
ATOM 3916 C C . GLY B 1 62 ? 3.402 -24.281 2.873 1 93.12 62 GLY B C 1
ATOM 3917 O O . GLY B 1 62 ? 3.174 -24.031 4.055 1 93.12 62 GLY B O 1
ATOM 3918 N N . ILE B 1 63 ? 2.621 -23.922 1.912 1 96.06 63 ILE B N 1
ATOM 3919 C CA . ILE B 1 63 ? 1.44 -23.094 2.148 1 96.06 63 ILE B CA 1
ATOM 3920 C C . ILE B 1 63 ? 0.21 -23.984 2.297 1 96.06 63 ILE B C 1
ATOM 3922 O O . ILE B 1 63 ? 0.11 -25.031 1.646 1 96.06 63 ILE B O 1
ATOM 3926 N N . ARG B 1 64 ? -0.606 -23.656 3.176 1 97.69 64 ARG B N 1
ATOM 3927 C CA . ARG B 1 64 ? -1.912 -24.281 3.33 1 97.69 64 ARG B CA 1
ATOM 3928 C C . ARG B 1 64 ? -3.035 -23.266 3.213 1 97.69 64 ARG B C 1
ATOM 3930 O O . ARG B 1 64 ? -2.945 -22.172 3.771 1 97.69 64 ARG B O 1
ATOM 3937 N N . PHE B 1 65 ? -4.047 -23.562 2.453 1 98.38 65 PHE B N 1
ATOM 3938 C CA . PHE B 1 65 ? -5.258 -22.766 2.342 1 98.38 65 PHE B CA 1
ATOM 3939 C C . PHE B 1 65 ? -6.348 -23.297 3.266 1 98.38 65 PHE B C 1
ATOM 3941 O O . PHE B 1 65 ? -6.891 -24.375 3.031 1 98.38 65 PHE B O 1
ATOM 3948 N N . ARG B 1 66 ? -6.648 -22.531 4.254 1 98.12 66 ARG B N 1
ATOM 3949 C CA . ARG B 1 66 ? -7.613 -22.984 5.258 1 98.12 66 ARG B CA 1
ATOM 3950 C C . ARG B 1 66 ? -7.312 -24.406 5.711 1 98.12 66 ARG B C 1
ATOM 3952 O O . ARG B 1 66 ? -8.219 -25.234 5.785 1 98.12 66 ARG B O 1
ATOM 3959 N N . GLY B 1 67 ? -6.059 -24.641 5.941 1 96.88 67 GLY B N 1
ATOM 3960 C CA . GLY B 1 67 ? -5.629 -25.922 6.488 1 96.88 67 GLY B CA 1
ATOM 3961 C C . GLY B 1 67 ? -5.348 -26.969 5.426 1 96.88 67 GLY B C 1
ATOM 3962 O O . GLY B 1 67 ? -4.723 -27.984 5.703 1 96.88 67 GLY B O 1
ATOM 3963 N N . HIS B 1 68 ? -5.707 -26.719 4.195 1 98.06 68 HIS B N 1
ATOM 3964 C CA . HIS B 1 68 ? -5.492 -27.688 3.115 1 98.06 68 HIS B CA 1
ATOM 3965 C C . HIS B 1 68 ? -4.152 -27.438 2.426 1 98.06 68 HIS B C 1
ATOM 3967 O O . HIS B 1 68 ? -3.844 -26.312 2.033 1 98.06 68 HIS B O 1
ATOM 3973 N N . SER B 1 69 ? -3.395 -28.516 2.303 1 97.19 69 SER B N 1
ATOM 3974 C CA . SER B 1 69 ? -2.18 -28.422 1.498 1 97.19 69 SER B CA 1
ATOM 3975 C C . SER B 1 69 ? -2.508 -28.203 0.024 1 97.19 69 SER B C 1
ATOM 3977 O O . SER B 1 69 ? -3.654 -28.375 -0.395 1 97.19 69 SER B O 1
ATOM 3979 N N . ILE B 1 70 ? -1.527 -27.859 -0.74 1 96.94 70 ILE B N 1
ATOM 3980 C CA . ILE B 1 70 ? -1.702 -27.656 -2.174 1 96.94 70 ILE B CA 1
ATOM 3981 C C . ILE B 1 70 ? -2.186 -28.953 -2.818 1 96.94 70 ILE B C 1
ATOM 3983 O O . ILE B 1 70 ? -3.119 -28.953 -3.623 1 96.94 70 ILE B O 1
ATOM 3987 N N . ALA B 1 71 ? -1.578 -30.062 -2.463 1 95.88 71 ALA B N 1
ATOM 3988 C CA . ALA B 1 71 ? -1.964 -31.359 -3.008 1 95.88 71 ALA B CA 1
ATOM 3989 C C . ALA B 1 71 ? -3.412 -31.688 -2.662 1 95.88 71 ALA B C 1
ATOM 3991 O O . ALA B 1 71 ? -4.152 -32.219 -3.498 1 95.88 71 ALA B O 1
ATOM 3992 N N . ASN B 1 72 ? -3.764 -31.438 -1.435 1 97.56 72 ASN B N 1
ATOM 3993 C CA . ASN B 1 72 ? -5.141 -31.688 -1.023 1 97.56 72 ASN B CA 1
ATOM 3994 C C . ASN B 1 72 ? -6.125 -30.797 -1.774 1 97.56 72 ASN B C 1
ATOM 3996 O O . ASN B 1 72 ? -7.219 -31.234 -2.129 1 97.56 72 ASN B O 1
ATOM 4000 N N . CYS B 1 73 ? -5.809 -29.547 -1.976 1 97.88 73 CYS B N 1
ATOM 4001 C CA . CYS B 1 73 ? -6.656 -28.641 -2.75 1 97.88 73 CYS B CA 1
ATOM 4002 C C . CYS B 1 73 ? -6.875 -29.172 -4.16 1 97.88 73 CYS B C 1
ATOM 4004 O O . CYS B 1 73 ? -7.992 -29.141 -4.68 1 97.88 73 CYS B O 1
ATOM 4006 N N . GLN B 1 74 ? -5.773 -29.703 -4.766 1 96.81 74 GLN B N 1
ATOM 4007 C CA . GLN B 1 74 ? -5.875 -30.281 -6.105 1 96.81 74 GLN B CA 1
ATOM 4008 C C . GLN B 1 74 ? -6.883 -31.422 -6.137 1 96.81 74 GLN B C 1
ATOM 4010 O O . GLN B 1 74 ? -7.551 -31.641 -7.148 1 96.81 74 GLN B O 1
ATOM 4015 N N . LEU B 1 75 ? -6.98 -32.094 -5.043 1 97 75 LEU B N 1
ATOM 4016 C CA . LEU B 1 75 ? -7.832 -33.25 -4.969 1 97 75 LEU B CA 1
ATOM 4017 C C . LEU B 1 75 ? -9.281 -32.875 -4.695 1 97 75 LEU B C 1
ATOM 4019 O O . LEU B 1 75 ? -10.195 -33.375 -5.355 1 97 75 LEU B O 1
ATOM 4023 N N . VAL B 1 76 ? -9.555 -31.953 -3.773 1 98.12 76 VAL B N 1
ATOM 4024 C CA . VAL B 1 76 ? -10.891 -31.844 -3.195 1 98.12 76 VAL B CA 1
ATOM 4025 C C . VAL B 1 76 ? -11.656 -30.703 -3.865 1 98.12 76 VAL B C 1
ATOM 4027 O O . VAL B 1 76 ? -12.883 -30.641 -3.791 1 98.12 76 VAL B O 1
ATOM 4030 N N . LEU B 1 77 ? -10.953 -29.719 -4.449 1 98.62 77 LEU B N 1
ATOM 4031 C CA . LEU B 1 77 ? -11.656 -28.594 -5.039 1 98.62 77 LEU B CA 1
ATOM 4032 C C . LEU B 1 77 ? -12.312 -28.984 -6.359 1 98.62 77 LEU B C 1
ATOM 4034 O O . LEU B 1 77 ? -11.75 -29.766 -7.129 1 98.62 77 LEU B O 1
ATOM 4038 N N . PRO B 1 78 ? -13.438 -28.438 -6.633 1 98.38 78 PRO B N 1
ATOM 4039 C CA . PRO B 1 78 ? -14.18 -28.797 -7.84 1 98.38 78 PRO B CA 1
ATOM 4040 C C . PRO B 1 78 ? -13.438 -28.453 -9.125 1 98.38 78 PRO B C 1
ATOM 4042 O O . PRO B 1 78 ? -12.719 -27.453 -9.172 1 98.38 78 PRO B O 1
ATOM 4045 N N . LYS B 1 79 ? -13.633 -29.281 -10.125 1 98.25 79 LYS B N 1
ATOM 4046 C CA . LYS B 1 79 ? -13.078 -29.141 -11.469 1 98.25 79 LYS B CA 1
ATOM 4047 C C . LYS B 1 79 ? -14.18 -29.156 -12.523 1 98.25 79 LYS B C 1
ATOM 4049 O O . LYS B 1 79 ? -15.336 -29.438 -12.219 1 98.25 79 LYS B O 1
ATOM 4054 N N . ILE B 1 80 ? -13.867 -28.781 -13.727 1 96.62 80 ILE B N 1
ATOM 4055 C CA . ILE B 1 80 ? -14.828 -28.938 -14.805 1 96.62 80 ILE B CA 1
ATOM 4056 C C . ILE B 1 80 ? -14.961 -30.406 -15.18 1 96.62 80 ILE B C 1
ATOM 4058 O O . ILE B 1 80 ? -14.086 -31.219 -14.859 1 96.62 80 ILE B O 1
ATOM 4062 N N . PRO B 1 81 ? -16.078 -30.734 -15.844 1 93.81 81 PRO B N 1
ATOM 4063 C CA . PRO B 1 81 ? -16.172 -32.125 -16.312 1 93.81 81 PRO B CA 1
ATOM 4064 C C . PRO B 1 81 ? -14.977 -32.5 -17.188 1 93.81 81 PRO B C 1
ATOM 4066 O O . PRO B 1 81 ? -14.633 -31.812 -18.125 1 93.81 81 PRO B O 1
ATOM 4069 N N . ARG B 1 82 ? -14.297 -33.562 -16.859 1 91.38 82 ARG B N 1
ATOM 4070 C CA . ARG B 1 82 ? -13.164 -34.125 -17.578 1 91.38 82 ARG B CA 1
ATOM 4071 C C . ARG B 1 82 ? -11.906 -33.281 -17.391 1 91.38 82 ARG B C 1
ATOM 4073 O O . ARG B 1 82 ? -10.875 -33.562 -18 1 91.38 82 ARG B O 1
ATOM 4080 N N . GLY B 1 83 ? -12.031 -32.219 -16.641 1 94.5 83 GLY B N 1
ATOM 4081 C CA . GLY B 1 83 ? -10.852 -31.422 -16.297 1 94.5 83 GLY B CA 1
ATOM 4082 C C . GLY B 1 83 ? -10.039 -32.031 -15.172 1 94.5 83 GLY B C 1
ATOM 4083 O O . GLY B 1 83 ? -10.523 -32.875 -14.438 1 94.5 83 GLY B O 1
ATOM 4084 N N . GLU B 1 84 ? -8.836 -31.562 -15.039 1 96.12 84 GLU B N 1
ATOM 4085 C CA . GLU B 1 84 ? -7.957 -32.125 -14.023 1 96.12 84 GLU B CA 1
ATOM 4086 C C . GLU B 1 84 ? -7.531 -31.078 -13.008 1 96.12 84 GLU B C 1
ATOM 4088 O O . GLU B 1 84 ? -7.008 -31.406 -11.945 1 96.12 84 GLU B O 1
ATOM 4093 N N . GLU B 1 85 ? -7.777 -29.812 -13.297 1 97.94 85 GLU B N 1
ATOM 4094 C CA . GLU B 1 85 ? -7.281 -28.734 -12.438 1 97.94 85 GLU B CA 1
ATOM 4095 C C . GLU B 1 85 ? -8.43 -28.031 -11.727 1 97.94 85 GLU B C 1
ATOM 4097 O O . GLU B 1 85 ? -9.508 -27.844 -12.297 1 97.94 85 GLU B O 1
ATOM 4102 N N . PRO B 1 86 ? -8.211 -27.625 -10.484 1 98.25 86 PRO B N 1
ATOM 4103 C CA . PRO B 1 86 ? -9.258 -26.938 -9.719 1 98.25 86 PRO B CA 1
ATOM 4104 C C . PRO B 1 86 ? -9.602 -25.578 -10.297 1 98.25 86 PRO B C 1
ATOM 4106 O O . PRO B 1 86 ? -8.805 -24.984 -11.031 1 98.25 86 PRO B O 1
ATOM 4109 N N . LEU B 1 87 ? -10.828 -25.109 -9.969 1 98.75 87 LEU B N 1
ATOM 4110 C CA . LEU B 1 87 ? -11.289 -23.797 -10.398 1 98.75 87 LEU B CA 1
ATOM 4111 C C . LEU B 1 87 ? -10.984 -22.75 -9.336 1 98.75 87 LEU B C 1
ATOM 4113 O O . LEU B 1 87 ? -11.203 -22.984 -8.141 1 98.75 87 LEU B O 1
ATOM 4117 N N . PRO B 1 88 ? -10.484 -21.547 -9.758 1 98.88 88 PRO B N 1
ATOM 4118 C CA . PRO B 1 88 ? -10.234 -20.469 -8.805 1 98.88 88 PRO B CA 1
ATOM 4119 C C . PRO B 1 88 ? -11.469 -20.109 -7.977 1 98.88 88 PRO B C 1
ATOM 4121 O O . PRO B 1 88 ? -11.336 -19.703 -6.816 1 98.88 88 PRO B O 1
ATOM 4124 N N . GLU B 1 89 ? -12.688 -20.266 -8.555 1 98.75 89 GLU B N 1
ATOM 4125 C CA . GLU B 1 89 ? -13.938 -20.016 -7.84 1 98.75 89 GLU B CA 1
ATOM 4126 C C . GLU B 1 89 ? -14.039 -20.875 -6.586 1 98.75 89 GLU B C 1
ATOM 4128 O O . GLU B 1 89 ? -14.477 -20.406 -5.535 1 98.75 89 GLU B O 1
ATOM 4133 N N . GLY B 1 90 ? -13.656 -22.109 -6.754 1 98.75 90 GLY B N 1
ATOM 4134 C CA . GLY B 1 90 ? -13.664 -23.016 -5.613 1 98.75 90 GLY B CA 1
ATOM 4135 C C . GLY B 1 90 ? -12.68 -22.625 -4.531 1 98.75 90 GLY B C 1
ATOM 4136 O O . GLY B 1 90 ? -12.984 -22.734 -3.34 1 98.75 90 GLY B O 1
ATOM 4137 N N . LEU B 1 91 ? -11.5 -22.203 -4.93 1 98.88 91 LEU B N 1
ATOM 4138 C CA . LEU B 1 91 ? -10.516 -21.734 -3.959 1 98.88 91 LEU B CA 1
ATOM 4139 C C . LEU B 1 91 ? -11.039 -20.531 -3.193 1 98.88 91 LEU B C 1
ATOM 4141 O O . LEU B 1 91 ? -10.859 -20.438 -1.976 1 98.88 91 LEU B O 1
ATOM 4145 N N . PHE B 1 92 ? -11.672 -19.594 -3.939 1 98.88 92 PHE B N 1
ATOM 4146 C CA . PHE B 1 92 ? -12.18 -18.391 -3.273 1 98.88 92 PHE B CA 1
ATOM 4147 C C . PHE B 1 92 ? -13.203 -18.766 -2.209 1 98.88 92 PHE B C 1
ATOM 4149 O O . PHE B 1 92 ? -13.164 -18.25 -1.092 1 98.88 92 PHE B O 1
ATOM 4156 N N . TRP B 1 93 ? -14.094 -19.641 -2.568 1 98.69 93 TRP B N 1
ATOM 4157 C CA . TRP B 1 93 ? -15.078 -20.125 -1.607 1 98.69 93 TRP B CA 1
ATOM 4158 C C . TRP B 1 93 ? -14.398 -20.719 -0.373 1 98.69 93 TRP B C 1
ATOM 4160 O O . TRP B 1 93 ? -14.781 -20.406 0.758 1 98.69 93 TRP B O 1
ATOM 4170 N N . LEU B 1 94 ? -13.422 -21.547 -0.614 1 98.75 94 LEU B N 1
ATOM 4171 C CA . LEU B 1 94 ? -12.688 -22.156 0.482 1 98.75 94 LEU B CA 1
ATOM 4172 C C . LEU B 1 94 ? -12.023 -21.094 1.355 1 98.75 94 LEU B C 1
ATOM 4174 O O . LEU B 1 94 ? -12.117 -21.156 2.584 1 98.75 94 LEU B O 1
ATOM 4178 N N . LEU B 1 95 ? -11.344 -20.141 0.731 1 98.75 95 LEU B N 1
ATOM 4179 C CA . LEU B 1 95 ? -10.633 -19.109 1.477 1 98.75 95 LEU B CA 1
ATOM 4180 C C . LEU B 1 95 ? -11.594 -18.297 2.338 1 98.75 95 LEU B C 1
ATOM 4182 O O . LEU B 1 95 ? -11.281 -17.953 3.482 1 98.75 95 LEU B O 1
ATOM 4186 N N . VAL B 1 96 ? -12.766 -17.969 1.809 1 98.5 96 VAL B N 1
ATOM 4187 C CA . VAL B 1 96 ? -13.695 -17.078 2.479 1 98.5 96 VAL B CA 1
ATOM 4188 C C . VAL B 1 96 ? -14.445 -17.828 3.576 1 98.5 96 VAL B C 1
ATOM 4190 O O . VAL B 1 96 ? -14.688 -17.281 4.656 1 98.5 96 VAL B O 1
ATOM 4193 N N . THR B 1 97 ? -14.75 -19.141 3.393 1 97.88 97 THR B N 1
ATOM 4194 C CA . THR B 1 97 ? -15.664 -19.812 4.305 1 97.88 97 THR B CA 1
ATOM 4195 C C . THR B 1 97 ? -14.93 -20.828 5.16 1 97.88 97 THR B C 1
ATOM 4197 O O . THR B 1 97 ? -15.391 -21.203 6.238 1 97.88 97 THR B O 1
ATOM 4200 N N . GLY B 1 98 ? -13.828 -21.375 4.578 1 97.69 98 GLY B N 1
ATOM 4201 C CA . GLY B 1 98 ? -13.148 -22.484 5.23 1 97.69 98 GLY B CA 1
ATOM 4202 C C . GLY B 1 98 ? -13.727 -23.844 4.859 1 97.69 98 GLY B C 1
ATOM 4203 O O . GLY B 1 98 ? -13.258 -24.875 5.336 1 97.69 98 GLY B O 1
ATOM 4204 N N . GLU B 1 99 ? -14.672 -23.828 3.926 1 97.31 99 GLU B N 1
ATOM 4205 C CA . GLU B 1 99 ? -15.336 -25.062 3.512 1 97.31 99 GLU B CA 1
ATOM 4206 C C . GLU B 1 99 ? -15.117 -25.344 2.027 1 97.31 99 GLU B C 1
ATOM 4208 O O . GLU B 1 99 ? -15.109 -24.406 1.214 1 97.31 99 GLU B O 1
ATOM 4213 N N . VAL B 1 100 ? -14.938 -26.609 1.711 1 98.25 100 VAL B N 1
ATOM 4214 C CA . VAL B 1 100 ? -14.836 -26.984 0.306 1 98.25 100 VAL B CA 1
ATOM 4215 C C . VAL B 1 100 ? -16.203 -26.875 -0.365 1 98.25 100 VAL B C 1
ATOM 4217 O O . VAL B 1 100 ? -17.172 -27.469 0.089 1 98.25 100 VAL B O 1
ATOM 4220 N N . PRO B 1 101 ? -16.312 -26.156 -1.396 1 98.06 101 PRO B N 1
ATOM 4221 C CA . PRO B 1 101 ? -17.609 -25.969 -2.033 1 98.06 101 PRO B CA 1
ATOM 4222 C C . PRO B 1 101 ? -18.047 -27.156 -2.883 1 98.06 101 PRO B C 1
ATOM 4224 O O . PRO B 1 101 ? -17.203 -27.969 -3.287 1 98.06 101 PRO B O 1
ATOM 4227 N N . THR B 1 102 ? -19.312 -27.203 -3.129 1 97.31 102 THR B N 1
ATOM 4228 C CA . THR B 1 102 ? -19.859 -28.125 -4.117 1 97.31 102 THR B CA 1
ATOM 4229 C C . THR B 1 102 ? -19.688 -27.578 -5.527 1 97.31 102 THR B C 1
ATOM 4231 O O . THR B 1 102 ? -19.375 -26.406 -5.703 1 97.31 102 THR B O 1
ATOM 4234 N N . ASP B 1 103 ? -19.938 -28.453 -6.535 1 97 103 ASP B N 1
ATOM 4235 C CA . ASP B 1 103 ? -19.891 -28.031 -7.93 1 97 103 ASP B CA 1
ATOM 4236 C C . ASP B 1 103 ? -20.891 -26.906 -8.195 1 97 103 ASP B C 1
ATOM 4238 O O . ASP B 1 103 ? -20.578 -25.953 -8.914 1 97 103 ASP B O 1
ATOM 4242 N N . ASP B 1 104 ? -22.047 -27.016 -7.602 1 96.81 104 ASP B N 1
ATOM 4243 C CA . ASP B 1 104 ? -23.094 -26.031 -7.824 1 96.81 104 ASP B CA 1
ATOM 4244 C C . ASP B 1 104 ? -22.703 -24.672 -7.227 1 96.81 104 ASP B C 1
ATOM 4246 O O . ASP B 1 104 ? -23 -23.625 -7.797 1 96.81 104 ASP B O 1
ATOM 4250 N N . GLN B 1 105 ? -22.094 -24.672 -6.059 1 97.19 105 GLN B N 1
ATOM 4251 C CA . GLN B 1 105 ? -21.625 -23.453 -5.414 1 97.19 105 GLN B CA 1
ATOM 4252 C C . GLN B 1 105 ? -20.562 -22.766 -6.266 1 97.19 105 GLN B C 1
ATOM 4254 O O . GLN B 1 105 ? -20.562 -21.531 -6.387 1 97.19 105 GLN B O 1
ATOM 4259 N N . VAL B 1 106 ? -19.703 -23.531 -6.859 1 97.94 106 VAL B N 1
ATOM 4260 C CA . VAL B 1 106 ? -18.656 -22.984 -7.719 1 97.94 106 VAL B CA 1
ATOM 4261 C C . VAL B 1 106 ? -19.266 -22.359 -8.969 1 97.94 106 VAL B C 1
ATOM 4263 O O . VAL B 1 106 ? -18.891 -21.266 -9.375 1 97.94 106 VAL B O 1
ATOM 4266 N N . LYS B 1 107 ? -20.203 -23.078 -9.562 1 96.94 107 LYS B N 1
ATOM 4267 C CA . LYS B 1 107 ? -20.906 -22.547 -10.734 1 96.94 107 LYS B CA 1
ATOM 4268 C C . LYS B 1 107 ? -21.625 -21.25 -10.414 1 96.94 107 LYS B C 1
ATOM 4270 O O . LYS B 1 107 ? -21.672 -20.328 -11.242 1 96.94 107 LYS B O 1
ATOM 4275 N N . ALA B 1 108 ? -22.188 -21.203 -9.234 1 97.06 108 ALA B N 1
ATOM 4276 C CA . ALA B 1 108 ? -22.891 -19.984 -8.812 1 97.06 108 ALA B CA 1
ATOM 4277 C C . ALA B 1 108 ? -21.922 -18.812 -8.695 1 97.06 108 ALA B C 1
ATOM 4279 O O . ALA B 1 108 ? -22.266 -17.688 -9.055 1 97.06 108 ALA B O 1
ATOM 4280 N N . ILE B 1 109 ? -20.734 -19.047 -8.172 1 98.19 109 ILE B N 1
ATOM 4281 C CA . ILE B 1 109 ? -19.734 -18 -8.07 1 98.19 109 ILE B CA 1
ATOM 4282 C C . ILE B 1 109 ? -19.328 -17.531 -9.469 1 98.19 109 ILE B C 1
ATOM 4284 O O . ILE B 1 109 ? -19.188 -16.328 -9.711 1 98.19 109 ILE B O 1
ATOM 4288 N N . SER B 1 110 ? -19.141 -18.469 -10.391 1 97.75 110 SER B N 1
ATOM 4289 C CA . SER B 1 110 ? -18.797 -18.125 -11.766 1 97.75 110 SER B CA 1
ATOM 4290 C C . SER B 1 110 ? -19.844 -17.188 -12.367 1 97.75 110 SER B C 1
ATOM 4292 O O . SER B 1 110 ? -19.5 -16.203 -13.016 1 97.75 110 SER B O 1
ATOM 4294 N N . ARG B 1 111 ? -21.062 -17.516 -12.148 1 97.31 111 ARG B N 1
ATOM 4295 C CA . ARG B 1 111 ? -22.156 -16.703 -12.688 1 97.31 111 ARG B CA 1
ATOM 4296 C C . ARG B 1 111 ? -22.188 -15.32 -12.039 1 97.31 111 ARG B C 1
ATOM 4298 O O . ARG B 1 111 ? -22.422 -14.32 -12.719 1 97.31 111 ARG B O 1
ATOM 4305 N N . GLU B 1 112 ? -21.953 -15.281 -10.781 1 97.25 112 GLU B N 1
ATOM 4306 C CA . GLU B 1 112 ? -21.938 -14.008 -10.062 1 97.25 112 GLU B CA 1
ATOM 4307 C C . GLU B 1 112 ? -20.828 -13.094 -10.578 1 97.25 112 GLU B C 1
ATOM 4309 O O . GLU B 1 112 ? -21.047 -11.906 -10.812 1 97.25 112 GLU B O 1
ATOM 4314 N N . TRP B 1 113 ? -19.625 -13.672 -10.711 1 98.5 113 TRP B N 1
ATOM 4315 C CA . TRP B 1 113 ? -18.5 -12.883 -11.203 1 98.5 113 TRP B CA 1
ATOM 4316 C C . TRP B 1 113 ? -18.75 -12.406 -12.633 1 98.5 113 TRP B C 1
ATOM 4318 O O . TRP B 1 113 ? -18.422 -11.266 -12.977 1 98.5 113 TRP B O 1
ATOM 4328 N N . ALA B 1 114 ? -19.359 -13.258 -13.422 1 98 114 ALA B N 1
ATOM 4329 C CA . ALA B 1 114 ? -19.672 -12.875 -14.797 1 98 114 ALA B CA 1
ATOM 4330 C C . ALA B 1 114 ? -20.641 -11.703 -14.836 1 98 114 ALA B C 1
ATOM 4332 O O . ALA B 1 114 ? -20.5 -10.797 -15.656 1 98 114 ALA B O 1
ATOM 4333 N N . LYS B 1 115 ? -21.609 -11.695 -13.992 1 96.69 115 LYS B N 1
ATOM 4334 C CA . LYS B 1 115 ? -22.625 -10.648 -13.938 1 96.69 115 LYS B CA 1
ATOM 4335 C C . LYS B 1 115 ? -22.031 -9.328 -13.469 1 96.69 115 LYS B C 1
ATOM 4337 O O . LYS B 1 115 ? -22.578 -8.258 -13.758 1 96.69 115 LYS B O 1
ATOM 4342 N N . ARG B 1 116 ? -20.969 -9.375 -12.797 1 97.5 116 ARG B N 1
ATOM 4343 C CA . ARG B 1 116 ? -20.359 -8.211 -12.164 1 97.5 116 ARG B CA 1
ATOM 4344 C C . ARG B 1 116 ? -19.219 -7.652 -13.008 1 97.5 116 ARG B C 1
ATOM 4346 O O . ARG B 1 116 ? -18.562 -6.691 -12.617 1 97.5 116 ARG B O 1
ATOM 4353 N N . ALA B 1 117 ? -19.016 -8.109 -14.203 1 97.5 117 ALA B N 1
ATOM 4354 C CA . ALA B 1 117 ? -17.766 -7.918 -14.938 1 97.5 117 ALA B CA 1
ATOM 4355 C C . ALA B 1 117 ? -17.781 -6.602 -15.703 1 97.5 117 ALA B C 1
ATOM 4357 O O . ALA B 1 117 ? -16.719 -6.125 -16.141 1 97.5 117 ALA B O 1
ATOM 4358 N N . ASP B 1 118 ? -18.891 -5.941 -15.844 1 96.19 118 ASP B N 1
ATOM 4359 C CA . ASP B 1 118 ? -19 -4.734 -16.656 1 96.19 118 ASP B CA 1
ATOM 4360 C C . ASP B 1 118 ? -18.172 -3.598 -16.062 1 96.19 118 ASP B C 1
ATOM 4362 O O . ASP B 1 118 ? -18.109 -3.434 -14.852 1 96.19 118 ASP B O 1
ATOM 4366 N N . LEU B 1 119 ? -17.547 -2.848 -16.938 1 97.31 119 LEU B N 1
ATOM 4367 C CA . LEU B 1 119 ? -16.734 -1.715 -16.531 1 97.31 119 LEU B CA 1
ATOM 4368 C C . LEU B 1 119 ? -17.453 -0.397 -16.797 1 97.31 119 LEU B C 1
ATOM 4370 O O . LEU B 1 119 ? -18.141 -0.248 -17.812 1 97.31 119 LEU B O 1
ATOM 4374 N N . PRO B 1 120 ? -17.375 0.55 -15.898 1 96.06 120 PRO B N 1
ATOM 4375 C CA . PRO B 1 120 ? -17.891 1.879 -16.219 1 96.06 120 PRO B CA 1
ATOM 4376 C C . PRO B 1 120 ? -17.125 2.555 -17.359 1 96.06 120 PRO B C 1
ATOM 4378 O O . PRO B 1 120 ? -15.953 2.234 -17.594 1 96.06 120 PRO B O 1
ATOM 4381 N N . SER B 1 121 ? -17.719 3.527 -18 1 93.88 121 SER B N 1
ATOM 4382 C CA . SER B 1 121 ? -17.188 4.152 -19.203 1 93.88 121 SER B CA 1
ATOM 4383 C C . SER B 1 121 ? -15.852 4.836 -18.938 1 93.88 121 SER B C 1
ATOM 4385 O O . SER B 1 121 ? -14.961 4.812 -19.797 1 93.88 121 SER B O 1
ATOM 4387 N N . HIS B 1 122 ? -15.719 5.492 -17.797 1 92.06 122 HIS B N 1
ATOM 4388 C CA . HIS B 1 122 ? -14.484 6.223 -17.531 1 92.06 122 HIS B CA 1
ATOM 4389 C C . HIS B 1 122 ? -13.297 5.277 -17.422 1 92.06 122 HIS B C 1
ATOM 4391 O O . HIS B 1 122 ? -12.164 5.645 -17.75 1 92.06 122 HIS B O 1
ATOM 4397 N N . VAL B 1 123 ? -13.5 4.062 -16.953 1 95.69 123 VAL B N 1
ATOM 4398 C CA . VAL B 1 123 ? -12.445 3.057 -16.828 1 95.69 123 VAL B CA 1
ATOM 4399 C C . VAL B 1 123 ? -12.055 2.543 -18.219 1 95.69 123 VAL B C 1
ATOM 4401 O O . VAL B 1 123 ? -10.867 2.4 -18.516 1 95.69 123 VAL B O 1
ATOM 4404 N N . VAL B 1 124 ? -13.055 2.305 -19.078 1 95.25 124 VAL B N 1
ATOM 4405 C CA . VAL B 1 124 ? -12.797 1.861 -20.438 1 95.25 124 VAL B CA 1
ATOM 4406 C C . VAL B 1 124 ? -11.977 2.914 -21.188 1 95.25 124 VAL B C 1
ATOM 4408 O O . VAL B 1 124 ? -11 2.584 -21.875 1 95.25 124 VAL B O 1
ATOM 4411 N N . THR B 1 125 ? -12.336 4.148 -21.016 1 93.62 125 THR B N 1
ATOM 4412 C CA . THR B 1 125 ? -11.625 5.258 -21.641 1 93.62 125 THR B CA 1
ATOM 4413 C C . THR B 1 125 ? -10.18 5.309 -21.156 1 93.62 125 THR B C 1
ATOM 4415 O O . THR B 1 125 ? -9.258 5.469 -21.969 1 93.62 125 THR B O 1
ATOM 4418 N N . MET B 1 126 ? -10.008 5.176 -19.891 1 94.69 126 MET B N 1
ATOM 4419 C CA . MET B 1 126 ? -8.664 5.219 -19.312 1 94.69 126 MET B CA 1
ATOM 4420 C C . MET B 1 126 ? -7.805 4.082 -19.859 1 94.69 126 MET B C 1
ATOM 4422 O O . MET B 1 126 ? -6.672 4.309 -20.297 1 94.69 126 MET B O 1
ATOM 4426 N N . LEU B 1 127 ? -8.336 2.889 -19.875 1 96.62 127 LEU B N 1
ATOM 4427 C CA . LEU B 1 127 ? -7.613 1.713 -20.359 1 96.62 127 LEU B CA 1
ATOM 4428 C C . LEU B 1 127 ? -7.164 1.898 -21.797 1 96.62 127 LEU B C 1
ATOM 4430 O O . LEU B 1 127 ? -6.039 1.538 -22.156 1 96.62 127 LEU B O 1
ATOM 4434 N N . ASN B 1 128 ? -7.973 2.504 -22.578 1 94.62 128 ASN B N 1
ATOM 4435 C CA . ASN B 1 128 ? -7.695 2.625 -24 1 94.62 128 ASN B CA 1
ATOM 4436 C C . ASN B 1 128 ? -6.77 3.803 -24.297 1 94.62 128 ASN B C 1
ATOM 4438 O O . ASN B 1 128 ? -6.23 3.914 -25.406 1 94.62 128 ASN B O 1
ATOM 4442 N N . ASN B 1 129 ? -6.477 4.641 -23.297 1 93.31 129 ASN B N 1
ATOM 4443 C CA . ASN B 1 129 ? -5.637 5.812 -23.516 1 93.31 129 ASN B CA 1
ATOM 4444 C C . ASN B 1 129 ? -4.246 5.633 -22.906 1 93.31 129 ASN B C 1
ATOM 4446 O O . ASN B 1 129 ? -3.369 6.48 -23.094 1 93.31 129 ASN B O 1
ATOM 4450 N N . PHE B 1 130 ? -4.051 4.551 -22.172 1 95.75 130 PHE B N 1
ATOM 4451 C CA . PHE B 1 130 ? -2.715 4.301 -21.641 1 95.75 130 PHE B CA 1
ATOM 4452 C C . PHE B 1 130 ? -1.707 4.148 -22.766 1 95.75 130 PHE B C 1
ATOM 4454 O O . PHE B 1 130 ? -1.935 3.393 -23.719 1 95.75 130 PHE B O 1
ATOM 4461 N N . PRO B 1 131 ? -0.611 4.887 -22.766 1 95.38 131 PRO B N 1
ATOM 4462 C CA . PRO B 1 131 ? 0.451 4.602 -23.734 1 95.38 131 PRO B CA 1
ATOM 4463 C C . PRO B 1 131 ? 1.16 3.277 -23.453 1 95.38 131 PRO B C 1
ATOM 4465 O O . PRO B 1 131 ? 1.181 2.807 -22.312 1 95.38 131 PRO B O 1
ATOM 4468 N N . PRO B 1 132 ? 1.734 2.67 -24.484 1 95.19 132 PRO B N 1
ATOM 4469 C CA . PRO B 1 132 ? 2.41 1.382 -24.312 1 95.19 132 PRO B CA 1
ATOM 4470 C C . PRO B 1 132 ? 3.635 1.478 -23.406 1 95.19 132 PRO B C 1
ATOM 4472 O O . PRO B 1 132 ? 4.172 0.452 -22.969 1 95.19 132 PRO B O 1
ATOM 4475 N N . THR B 1 133 ? 4.082 2.695 -23.078 1 94.81 133 THR B N 1
ATOM 4476 C CA . THR B 1 133 ? 5.27 2.879 -22.25 1 94.81 133 THR B CA 1
ATOM 4477 C C . THR B 1 133 ? 4.945 2.645 -20.781 1 94.81 133 THR B C 1
ATOM 4479 O O . THR B 1 133 ? 5.848 2.455 -19.969 1 94.81 133 THR B O 1
ATOM 4482 N N . VAL B 1 134 ? 3.68 2.744 -20.391 1 96.94 134 VAL B N 1
ATOM 4483 C CA . VAL B 1 134 ? 3.289 2.438 -19.016 1 96.94 134 VAL B CA 1
ATOM 4484 C C . VAL B 1 134 ? 3.213 0.924 -18.828 1 96.94 134 VAL B C 1
ATOM 4486 O O . VAL B 1 134 ? 2.502 0.235 -19.562 1 96.94 134 VAL B O 1
ATOM 4489 N N . HIS B 1 135 ? 3.973 0.387 -17.891 1 96.5 135 HIS B N 1
ATOM 4490 C CA . HIS B 1 135 ? 4.027 -1.044 -17.625 1 96.5 135 HIS B CA 1
ATOM 4491 C C . HIS B 1 135 ? 2.641 -1.604 -17.328 1 96.5 135 HIS B C 1
ATOM 4493 O O . HIS B 1 135 ? 1.819 -0.933 -16.688 1 96.5 135 HIS B O 1
ATOM 4499 N N . PRO B 1 136 ? 2.346 -2.855 -17.734 1 97.31 136 PRO B N 1
ATOM 4500 C CA . PRO B 1 136 ? 1.012 -3.426 -17.516 1 97.31 136 PRO B CA 1
ATOM 4501 C C . PRO B 1 136 ? 0.601 -3.438 -16.047 1 97.31 136 PRO B C 1
ATOM 4503 O O . PRO B 1 136 ? -0.576 -3.25 -15.727 1 97.31 136 PRO B O 1
ATOM 4506 N N . MET B 1 137 ? 1.532 -3.617 -15.117 1 97.75 137 MET B N 1
ATOM 4507 C CA . MET B 1 137 ? 1.197 -3.619 -13.695 1 97.75 137 MET B CA 1
ATOM 4508 C C . MET B 1 137 ? 0.722 -2.242 -13.242 1 97.75 137 MET B C 1
ATOM 4510 O O . MET B 1 137 ? -0.188 -2.133 -12.422 1 97.75 137 MET B O 1
ATOM 4514 N N . ALA B 1 138 ? 1.395 -1.207 -13.727 1 98.31 138 ALA B N 1
ATOM 4515 C CA . ALA B 1 138 ? 0.983 0.154 -13.398 1 98.31 138 ALA B CA 1
ATOM 4516 C C . ALA B 1 138 ? -0.388 0.473 -13.984 1 98.31 138 ALA B C 1
ATOM 4518 O O . ALA B 1 138 ? -1.202 1.149 -13.352 1 98.31 138 ALA B O 1
ATOM 4519 N N . GLN B 1 139 ? -0.651 -0.009 -15.234 1 98.62 139 GLN B N 1
ATOM 4520 C CA . GLN B 1 139 ? -1.967 0.169 -15.836 1 98.62 139 GLN B CA 1
ATOM 4521 C C . GLN B 1 139 ? -3.053 -0.498 -15 1 98.62 139 GLN B C 1
ATOM 4523 O O . GLN B 1 139 ? -4.102 0.098 -14.742 1 98.62 139 GLN B O 1
ATOM 4528 N N . LEU B 1 140 ? -2.781 -1.746 -14.594 1 98.75 140 LEU B N 1
ATOM 4529 C CA . LEU B 1 140 ? -3.729 -2.498 -13.781 1 98.75 140 LEU B CA 1
ATOM 4530 C C . LEU B 1 140 ? -4.004 -1.779 -12.461 1 98.75 140 LEU B C 1
ATOM 4532 O O . LEU B 1 140 ? -5.164 -1.592 -12.086 1 98.75 140 LEU B O 1
ATOM 4536 N N . SER B 1 141 ? -2.965 -1.355 -11.781 1 98.81 141 SER B N 1
ATOM 4537 C CA . SER B 1 141 ? -3.088 -0.687 -10.492 1 98.81 141 SER B CA 1
ATOM 4538 C C . SER B 1 141 ? -3.838 0.635 -10.625 1 98.81 141 SER B C 1
ATOM 4540 O O . SER B 1 141 ? -4.734 0.926 -9.836 1 98.81 141 SER B O 1
ATOM 4542 N N . ALA B 1 142 ? -3.473 1.479 -11.602 1 98.69 142 ALA B N 1
ATOM 4543 C CA . ALA B 1 142 ? -4.137 2.764 -11.812 1 98.69 142 ALA B CA 1
ATOM 4544 C C . ALA B 1 142 ? -5.621 2.57 -12.102 1 98.69 142 ALA B C 1
ATOM 4546 O O . ALA B 1 142 ? -6.461 3.336 -11.617 1 98.69 142 ALA B O 1
ATOM 4547 N N . THR B 1 143 ? -5.957 1.554 -12.867 1 98.69 143 THR B N 1
ATOM 4548 C CA . THR B 1 143 ? -7.34 1.269 -13.227 1 98.69 143 THR B CA 1
ATOM 4549 C C . THR B 1 143 ? -8.156 0.915 -11.984 1 98.69 143 THR B C 1
ATOM 4551 O O . THR B 1 143 ? -9.242 1.46 -11.781 1 98.69 143 THR B O 1
ATOM 4554 N N . LEU B 1 144 ? -7.629 0.016 -11.188 1 98.81 144 LEU B N 1
ATOM 4555 C CA . LEU B 1 144 ? -8.336 -0.355 -9.969 1 98.81 144 LEU B CA 1
ATOM 4556 C C . LEU B 1 144 ? -8.5 0.848 -9.047 1 98.81 144 LEU B C 1
ATOM 4558 O O . LEU B 1 144 ? -9.539 1 -8.391 1 98.81 144 LEU B O 1
ATOM 4562 N N . THR B 1 145 ? -7.516 1.687 -8.961 1 98.75 145 THR B N 1
ATOM 4563 C CA . THR B 1 145 ? -7.582 2.887 -8.133 1 98.75 145 THR B CA 1
ATOM 4564 C C . THR B 1 145 ? -8.773 3.752 -8.531 1 98.75 145 THR B C 1
ATOM 4566 O O . THR B 1 145 ? -9.516 4.23 -7.672 1 98.75 145 THR B O 1
ATOM 4569 N N . THR B 1 146 ? -9.031 3.932 -9.812 1 98.19 146 THR B N 1
ATOM 4570 C CA . THR B 1 146 ? -10.109 4.793 -10.273 1 98.19 146 THR B CA 1
ATOM 4571 C C . THR B 1 146 ? -11.461 4.109 -10.094 1 98.19 146 THR B C 1
ATOM 4573 O O . THR B 1 146 ? -12.492 4.781 -9.977 1 98.19 146 THR B O 1
ATOM 4576 N N . LEU B 1 147 ? -11.469 2.777 -10 1 98.5 147 LEU B N 1
ATOM 4577 C CA . LEU B 1 147 ? -12.695 2.031 -9.773 1 98.5 147 LEU B CA 1
ATOM 4578 C C . LEU B 1 147 ? -13.219 2.262 -8.352 1 98.5 147 LEU B C 1
ATOM 4580 O O . LEU B 1 147 ? -14.352 1.901 -8.039 1 98.5 147 LEU B O 1
ATOM 4584 N N . SER B 1 148 ? -12.398 2.889 -7.52 1 97.81 148 SER B N 1
ATOM 4585 C CA . SER B 1 148 ? -12.82 3.205 -6.16 1 97.81 148 SER B CA 1
ATOM 4586 C C . SER B 1 148 ? -14.117 4.012 -6.156 1 97.81 148 SER B C 1
ATOM 4588 O O . SER B 1 148 ? -14.859 4 -5.172 1 97.81 148 SER B O 1
ATOM 4590 N N . SER B 1 149 ? -14.414 4.754 -7.258 1 97.06 149 SER B N 1
ATOM 4591 C CA . SER B 1 149 ? -15.633 5.543 -7.391 1 97.06 149 SER B CA 1
ATOM 4592 C C . SER B 1 149 ? -16.875 4.66 -7.328 1 97.06 149 SER B C 1
ATOM 4594 O O . SER B 1 149 ? -17.969 5.145 -7.07 1 97.06 149 SER B O 1
ATOM 4596 N N . GLN B 1 150 ? -16.656 3.324 -7.516 1 97.56 150 GLN B N 1
ATOM 4597 C CA . GLN B 1 150 ? -17.781 2.381 -7.547 1 97.56 150 GLN B CA 1
ATOM 4598 C C . GLN B 1 150 ? -17.891 1.628 -6.227 1 97.56 150 GLN B C 1
ATOM 4600 O O . GLN B 1 150 ? -18.734 0.738 -6.086 1 97.56 150 GLN B O 1
ATOM 4605 N N . SER B 1 151 ? -17.141 1.972 -5.223 1 98.38 151 SER B N 1
ATOM 4606 C CA . SER B 1 151 ? -17.031 1.176 -4.004 1 98.38 151 SER B CA 1
ATOM 4607 C C . SER B 1 151 ? -18.328 1.24 -3.191 1 98.38 151 SER B C 1
ATOM 4609 O O . SER B 1 151 ? -18.766 2.322 -2.787 1 98.38 151 SER B O 1
ATOM 4611 N N . HIS B 1 152 ? -18.875 0.079 -2.916 1 98.69 152 HIS B N 1
ATOM 4612 C CA . HIS B 1 152 ? -20.016 -0.044 -2.01 1 98.69 152 HIS B CA 1
ATOM 4613 C C . HIS B 1 152 ? -19.625 0.325 -0.583 1 98.69 152 HIS B C 1
ATOM 4615 O O . HIS B 1 152 ? -20.406 0.947 0.139 1 98.69 152 HIS B O 1
ATOM 4621 N N . PHE B 1 153 ? -18.484 -0.03 -0.184 1 98.5 153 PHE B N 1
ATOM 4622 C CA . PHE B 1 153 ? -18.016 0.218 1.171 1 98.5 153 PHE B CA 1
ATOM 4623 C C . PHE B 1 153 ? -17.828 1.711 1.417 1 98.5 153 PHE B C 1
ATOM 4625 O O . PHE B 1 153 ? -18.266 2.232 2.445 1 98.5 153 PHE B O 1
ATOM 4632 N N . ALA B 1 154 ? -17.125 2.361 0.469 1 96.38 154 ALA B N 1
ATOM 4633 C CA . ALA B 1 154 ? -16.922 3.799 0.621 1 96.38 154 ALA B CA 1
ATOM 4634 C C . ALA B 1 154 ? -18.25 4.535 0.767 1 96.38 154 ALA B C 1
ATOM 4636 O O . ALA B 1 154 ? -18.375 5.438 1.598 1 96.38 154 ALA B O 1
ATOM 4637 N N . LYS B 1 155 ? -19.219 4.188 -0.024 1 96.31 155 LYS B N 1
ATOM 4638 C CA . LYS B 1 155 ? -20.547 4.793 0.062 1 96.31 155 LYS B CA 1
ATOM 4639 C C . LYS B 1 155 ? -21.188 4.496 1.41 1 96.31 155 LYS B C 1
ATOM 4641 O O . LYS B 1 155 ? -21.766 5.387 2.035 1 96.31 155 LYS B O 1
ATOM 4646 N N . ALA B 1 156 ? -21.125 3.223 1.81 1 96.38 156 ALA B N 1
ATOM 4647 C CA . ALA B 1 156 ? -21.703 2.811 3.08 1 96.38 156 ALA B CA 1
ATOM 4648 C C . ALA B 1 156 ? -21.078 3.562 4.25 1 96.38 156 ALA B C 1
ATOM 4650 O O . ALA B 1 156 ? -21.781 3.98 5.176 1 96.38 156 ALA B O 1
ATOM 4651 N N . TYR B 1 157 ? -19.812 3.723 4.211 1 92.94 157 TYR B N 1
ATOM 4652 C CA . TYR B 1 157 ? -19.125 4.473 5.254 1 92.94 157 TYR B CA 1
ATOM 4653 C C . TYR B 1 157 ? -19.609 5.918 5.301 1 92.94 157 TYR B C 1
ATOM 4655 O O . TYR B 1 157 ? -19.906 6.445 6.371 1 92.94 157 TYR B O 1
ATOM 4663 N N . ALA B 1 158 ? -19.625 6.543 4.156 1 87.81 158 ALA B N 1
ATOM 4664 C CA . ALA B 1 158 ? -20.078 7.934 4.062 1 87.81 158 ALA B CA 1
ATOM 4665 C C . ALA B 1 158 ? -21.5 8.094 4.594 1 87.81 158 ALA B C 1
ATOM 4667 O O . ALA B 1 158 ? -21.828 9.141 5.156 1 87.81 158 ALA B O 1
ATOM 4668 N N . GLU B 1 159 ? -22.312 7.043 4.434 1 90.44 159 GLU B N 1
ATOM 4669 C CA . GLU B 1 159 ? -23.703 7.07 4.879 1 90.44 159 GLU B CA 1
ATOM 4670 C C . GLU B 1 159 ? -23.812 6.773 6.371 1 90.44 159 GLU B C 1
ATOM 4672 O O . GLU B 1 159 ? -24.906 6.828 6.945 1 90.44 159 GLU B O 1
ATOM 4677 N N . GLY B 1 160 ? -22.672 6.445 6.988 1 86.88 160 GLY B N 1
ATOM 4678 C CA . GLY B 1 160 ? -22.656 6.234 8.43 1 86.88 160 GLY B CA 1
ATOM 4679 C C . GLY B 1 160 ? -23.172 4.867 8.836 1 86.88 160 GLY B C 1
ATOM 4680 O O . GLY B 1 160 ? -23.734 4.707 9.922 1 86.88 160 GLY B O 1
ATOM 4681 N N . LYS B 1 161 ? -23 3.852 7.91 1 92.75 161 LYS B N 1
ATOM 4682 C CA . LYS B 1 161 ? -23.422 2.504 8.273 1 92.75 161 LYS B CA 1
ATOM 4683 C C . LYS B 1 161 ? -22.625 1.974 9.453 1 92.75 161 LYS B C 1
ATOM 4685 O O . LYS B 1 161 ? -21.453 2.338 9.641 1 92.75 161 LYS B O 1
ATOM 4690 N N . PRO B 1 162 ? -23.281 1.115 10.273 1 91.44 162 PRO B N 1
ATOM 4691 C CA . PRO B 1 162 ? -22.578 0.591 11.453 1 91.44 162 PRO B CA 1
ATOM 4692 C C . PRO B 1 162 ? -21.375 -0.278 11.094 1 91.44 162 PRO B C 1
ATOM 4694 O O . PRO B 1 162 ? -21.438 -1.031 10.117 1 91.44 162 PRO B O 1
ATOM 4697 N N . LYS B 1 163 ? -20.453 -0.226 11.914 1 92.38 163 LYS B N 1
ATOM 4698 C CA . LYS B 1 163 ? -19.188 -0.935 11.719 1 92.38 163 LYS B CA 1
ATOM 4699 C C . LYS B 1 163 ? -19.422 -2.432 11.539 1 92.38 163 LYS B C 1
ATOM 4701 O O . LYS B 1 163 ? -18.734 -3.086 10.75 1 92.38 163 LYS B O 1
ATOM 4706 N N . LYS B 1 164 ? -20.344 -2.994 12.242 1 93.56 164 LYS B N 1
ATOM 4707 C CA . LYS B 1 164 ? -20.609 -4.43 12.227 1 93.56 164 LYS B CA 1
ATOM 4708 C C . LYS B 1 164 ? -21.062 -4.891 10.844 1 93.56 164 LYS B C 1
ATOM 4710 O O . LYS B 1 164 ? -20.984 -6.078 10.523 1 93.56 164 LYS B O 1
ATOM 4715 N N . LEU B 1 165 ? -21.469 -3.902 9.992 1 96.38 165 LEU B N 1
ATOM 4716 C CA . LEU B 1 165 ? -21.984 -4.25 8.68 1 96.38 165 LEU B CA 1
ATOM 4717 C C . LEU B 1 165 ? -20.938 -4.035 7.598 1 96.38 165 LEU B C 1
ATOM 4719 O O . LEU B 1 165 ? -21.141 -4.383 6.434 1 96.38 165 LEU B O 1
ATOM 4723 N N . TYR B 1 166 ? -19.797 -3.508 7.938 1 97.75 166 TYR B N 1
ATOM 4724 C CA . TYR B 1 166 ? -18.781 -3.139 6.957 1 97.75 166 TYR B CA 1
ATOM 4725 C C . TYR B 1 166 ? -18.422 -4.328 6.07 1 97.75 166 TYR B C 1
ATOM 4727 O O . TYR B 1 166 ? -18.188 -4.164 4.871 1 97.75 166 TYR B O 1
ATOM 4735 N N . TRP B 1 167 ? -18.344 -5.539 6.645 1 98.56 167 TRP B N 1
ATOM 4736 C CA . TRP B 1 167 ? -17.891 -6.707 5.891 1 98.56 167 TRP B CA 1
ATOM 4737 C C . TRP B 1 167 ? -18.828 -6.988 4.719 1 98.56 167 TRP B C 1
ATOM 4739 O O . TRP B 1 167 ? -18.391 -7.488 3.68 1 98.56 167 TRP B O 1
ATOM 4749 N N . GLU B 1 168 ? -20.109 -6.609 4.809 1 98.5 168 GLU B N 1
ATOM 4750 C CA . GLU B 1 168 ? -21.062 -6.863 3.744 1 98.5 168 GLU B CA 1
ATOM 4751 C C . GLU B 1 168 ? -20.75 -6.031 2.506 1 98.5 168 GLU B C 1
ATOM 4753 O O . GLU B 1 168 ? -20.859 -6.516 1.378 1 98.5 168 GLU B O 1
ATOM 4758 N N . PHE B 1 169 ? -20.406 -4.824 2.76 1 98.75 169 PHE B N 1
ATOM 4759 C CA . PHE B 1 169 ? -20.109 -3.922 1.651 1 98.75 169 PHE B CA 1
ATOM 4760 C C . PHE B 1 169 ? -18.734 -4.223 1.065 1 98.75 169 PHE B C 1
ATOM 4762 O O . PHE B 1 169 ? -18.531 -4.098 -0.143 1 98.75 169 PHE B O 1
ATOM 4769 N N . VAL B 1 170 ? -17.812 -4.637 1.96 1 98.88 170 VAL B N 1
ATOM 4770 C CA . VAL B 1 170 ? -16.516 -5.086 1.474 1 98.88 170 VAL B CA 1
ATOM 4771 C C . VAL B 1 170 ? -16.688 -6.348 0.629 1 98.88 170 VAL B C 1
ATOM 4773 O O . VAL B 1 170 ? -16 -6.52 -0.387 1 98.88 170 VAL B O 1
ATOM 4776 N N . TYR B 1 171 ? -17.594 -7.211 1.063 1 98.81 171 TYR B N 1
ATOM 4777 C CA . TYR B 1 171 ? -17.906 -8.398 0.279 1 98.81 171 TYR B CA 1
ATOM 4778 C C . TYR B 1 171 ? -18.359 -8.016 -1.125 1 98.81 171 TYR B C 1
ATOM 4780 O O . TYR B 1 171 ? -17.906 -8.594 -2.111 1 98.81 171 TYR B O 1
ATOM 4788 N N . GLU B 1 172 ? -19.234 -7.051 -1.229 1 98.81 172 GLU B N 1
ATOM 4789 C CA . GLU B 1 172 ? -19.734 -6.617 -2.535 1 98.81 172 GLU B CA 1
ATOM 4790 C C . GLU B 1 172 ? -18.594 -6.059 -3.391 1 98.81 172 GLU B C 1
ATOM 4792 O O . GLU B 1 172 ? -18.484 -6.379 -4.578 1 98.81 172 GLU B O 1
ATOM 4797 N N . ASP B 1 173 ? -17.781 -5.227 -2.816 1 98.88 173 ASP B N 1
ATOM 4798 C CA . ASP B 1 173 ? -16.641 -4.684 -3.535 1 98.88 173 ASP B CA 1
ATOM 4799 C C . ASP B 1 173 ? -15.695 -5.797 -3.994 1 98.88 173 ASP B C 1
ATOM 4801 O O . ASP B 1 173 ? -15.172 -5.75 -5.105 1 98.88 173 ASP B O 1
ATOM 4805 N N . ALA B 1 174 ? -15.422 -6.773 -3.104 1 98.88 174 ALA B N 1
ATOM 4806 C CA . ALA B 1 174 ? -14.531 -7.887 -3.414 1 98.88 174 ALA B CA 1
ATOM 4807 C C . ALA B 1 174 ? -15.039 -8.68 -4.617 1 98.88 174 ALA B C 1
ATOM 4809 O O . ALA B 1 174 ? -14.273 -8.984 -5.535 1 98.88 174 ALA B O 1
ATOM 4810 N N . MET B 1 175 ? -16.312 -8.953 -4.609 1 98.81 175 MET B N 1
ATOM 4811 C CA . MET B 1 175 ? -16.922 -9.719 -5.695 1 98.81 175 MET B CA 1
ATOM 4812 C C . MET B 1 175 ? -16.875 -8.938 -7.004 1 98.81 175 MET B C 1
ATOM 4814 O O . MET B 1 175 ? -16.578 -9.5 -8.055 1 98.81 175 MET B O 1
ATOM 4818 N N . ASP B 1 176 ? -17.156 -7.656 -6.926 1 98.88 176 ASP B N 1
ATOM 4819 C CA . ASP B 1 176 ? -17.078 -6.805 -8.109 1 98.88 176 ASP B CA 1
ATOM 4820 C C . ASP B 1 176 ? -15.656 -6.758 -8.656 1 98.88 176 ASP B C 1
ATOM 4822 O O . ASP B 1 176 ? -15.445 -6.895 -9.859 1 98.88 176 ASP B O 1
ATOM 4826 N N . LEU B 1 177 ? -14.727 -6.551 -7.781 1 98.88 177 LEU B N 1
ATOM 4827 C CA . LEU B 1 177 ? -13.328 -6.426 -8.172 1 98.88 177 LEU B CA 1
ATOM 4828 C C . LEU B 1 177 ? -12.844 -7.695 -8.859 1 98.88 177 LEU B C 1
ATOM 4830 O O . LEU B 1 177 ? -12.281 -7.633 -9.961 1 98.88 177 LEU B O 1
ATOM 4834 N N . ILE B 1 178 ? -13.094 -8.844 -8.242 1 98.88 178 ILE B N 1
ATOM 4835 C CA . ILE B 1 178 ? -12.664 -10.117 -8.805 1 98.88 178 ILE B CA 1
ATOM 4836 C C . ILE B 1 178 ? -13.344 -10.336 -10.156 1 98.88 178 ILE B C 1
ATOM 4838 O O . ILE B 1 178 ? -12.703 -10.797 -11.109 1 98.88 178 ILE B O 1
ATOM 4842 N N . GLY B 1 179 ? -14.578 -10.008 -10.242 1 98.81 179 GLY B N 1
ATOM 4843 C CA . GLY B 1 179 ? -15.328 -10.172 -11.484 1 98.81 179 GLY B CA 1
ATOM 4844 C C . GLY B 1 179 ? -14.805 -9.305 -12.609 1 98.81 179 GLY B C 1
ATOM 4845 O O . GLY B 1 179 ? -14.859 -9.695 -13.781 1 98.81 179 GLY B O 1
ATOM 4846 N N . LYS B 1 180 ? -14.305 -8.133 -12.312 1 98.81 180 LYS B N 1
ATOM 4847 C CA . LYS B 1 180 ? -13.898 -7.152 -13.305 1 98.81 180 LYS B CA 1
ATOM 4848 C C . LYS B 1 180 ? -12.461 -7.383 -13.75 1 98.81 180 LYS B C 1
ATOM 4850 O O . LYS B 1 180 ? -12.055 -6.93 -14.82 1 98.81 180 LYS B O 1
ATOM 4855 N N . LEU B 1 181 ? -11.664 -8.102 -12.992 1 98.75 181 LEU B N 1
ATOM 4856 C CA . LEU B 1 181 ? -10.227 -8.227 -13.195 1 98.75 181 LEU B CA 1
ATOM 4857 C C . LEU B 1 181 ? -9.922 -8.836 -14.562 1 98.75 181 LEU B C 1
ATOM 4859 O O . LEU B 1 181 ? -9.047 -8.344 -15.289 1 98.75 181 LEU B O 1
ATOM 4863 N N . PRO B 1 182 ? -10.656 -9.914 -15 1 98.5 182 PRO B N 1
ATOM 4864 C CA . PRO B 1 182 ? -10.32 -10.523 -16.281 1 98.5 182 PRO B CA 1
ATOM 4865 C C . PRO B 1 182 ? -10.469 -9.547 -17.453 1 98.5 182 PRO B C 1
ATOM 4867 O O . PRO B 1 182 ? -9.586 -9.469 -18.312 1 98.5 182 PRO B O 1
ATOM 4870 N N . ILE B 1 183 ? -11.523 -8.805 -17.5 1 98.5 183 ILE B N 1
ATOM 4871 C CA . ILE B 1 183 ? -11.742 -7.902 -18.625 1 98.5 183 ILE B CA 1
ATOM 4872 C C . ILE B 1 183 ? -10.719 -6.77 -18.594 1 98.5 183 ILE B C 1
ATOM 4874 O O . ILE B 1 183 ? -10.219 -6.344 -19.625 1 98.5 183 ILE B O 1
ATOM 4878 N N . ILE B 1 184 ? -10.398 -6.242 -17.438 1 98.81 184 ILE B N 1
ATOM 4879 C CA . ILE B 1 184 ? -9.398 -5.191 -17.281 1 98.81 184 ILE B CA 1
ATOM 4880 C C . ILE B 1 184 ? -8.039 -5.691 -17.781 1 98.81 184 ILE B C 1
ATOM 4882 O O . ILE B 1 184 ? -7.414 -5.062 -18.641 1 98.81 184 ILE B O 1
ATOM 4886 N N . ALA B 1 185 ? -7.605 -6.828 -17.203 1 98.81 185 ALA B N 1
ATOM 4887 C CA . ALA B 1 185 ? -6.297 -7.383 -17.531 1 98.81 185 ALA B CA 1
ATOM 4888 C C . ALA B 1 185 ? -6.219 -7.754 -19.016 1 98.81 185 ALA B C 1
ATOM 4890 O O . ALA B 1 185 ? -5.191 -7.531 -19.656 1 98.81 185 ALA B O 1
ATOM 4891 N N . ALA B 1 186 ? -7.281 -8.344 -19.531 1 98.75 186 ALA B N 1
ATOM 4892 C CA . ALA B 1 186 ? -7.289 -8.727 -20.953 1 98.75 186 ALA B CA 1
ATOM 4893 C C . ALA B 1 186 ? -7.227 -7.496 -21.844 1 98.75 186 ALA B C 1
ATOM 4895 O O . ALA B 1 186 ? -6.57 -7.516 -22.891 1 98.75 186 ALA B O 1
ATOM 4896 N N . THR B 1 187 ? -7.949 -6.441 -21.5 1 98.62 187 THR B N 1
ATOM 4897 C CA . THR B 1 187 ? -7.891 -5.211 -22.281 1 98.62 187 THR B CA 1
ATOM 4898 C C . THR B 1 187 ? -6.469 -4.652 -22.312 1 98.62 187 THR B C 1
ATOM 4900 O O . THR B 1 187 ? -5.984 -4.23 -23.359 1 98.62 187 THR B O 1
ATOM 4903 N N . ILE B 1 188 ? -5.809 -4.656 -21.188 1 98.75 188 ILE B N 1
ATOM 4904 C CA . ILE B 1 188 ? -4.418 -4.219 -21.125 1 98.75 188 ILE B CA 1
ATOM 4905 C C . ILE B 1 188 ? -3.562 -5.074 -22.062 1 98.75 188 ILE B C 1
ATOM 4907 O O . ILE B 1 188 ? -2.746 -4.547 -22.812 1 98.75 188 ILE B O 1
ATOM 4911 N N . TYR B 1 189 ? -3.738 -6.375 -22 1 98.62 189 TYR B N 1
ATOM 4912 C CA . TYR B 1 189 ? -2.982 -7.305 -22.828 1 98.62 189 TYR B CA 1
ATOM 4913 C C . TYR B 1 189 ? -3.205 -7.02 -24.312 1 98.62 189 TYR B C 1
ATOM 4915 O O . TYR B 1 189 ? -2.248 -6.9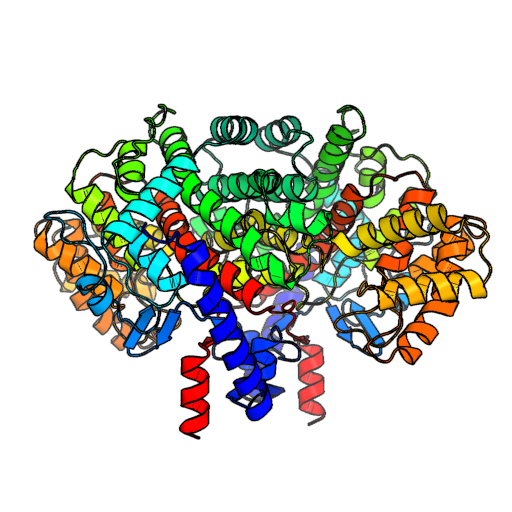49 -25.094 1 98.62 189 TYR B O 1
ATOM 4923 N N . ARG B 1 190 ? -4.492 -6.93 -24.672 1 98.44 190 ARG B N 1
ATOM 4924 C CA . ARG B 1 190 ? -4.844 -6.699 -26.078 1 98.44 190 ARG B CA 1
ATOM 4925 C C . ARG B 1 190 ? -4.289 -5.363 -26.562 1 98.44 190 ARG B C 1
ATOM 4927 O O . ARG B 1 190 ? -3.812 -5.262 -27.703 1 98.44 190 ARG B O 1
ATOM 4934 N N . ASN B 1 191 ? -4.375 -4.336 -25.766 1 98.12 191 ASN B N 1
ATOM 4935 C CA . ASN B 1 191 ? -3.859 -3.018 -26.125 1 98.12 191 ASN B CA 1
ATOM 4936 C C . ASN B 1 191 ? -2.348 -3.047 -26.344 1 98.12 191 ASN B C 1
ATOM 4938 O O . ASN B 1 191 ? -1.83 -2.402 -27.25 1 98.12 191 ASN B O 1
ATOM 4942 N N . LEU B 1 192 ? -1.658 -3.801 -25.516 1 97.81 192 LEU B N 1
ATOM 4943 C CA . LEU B 1 192 ? -0.2 -3.779 -25.547 1 97.81 192 LEU B CA 1
ATOM 4944 C C . LEU B 1 192 ? 0.345 -4.742 -26.594 1 97.81 192 LEU B C 1
ATOM 4946 O O . LEU B 1 192 ? 1.389 -4.484 -27.188 1 97.81 192 LEU B O 1
ATOM 4950 N N . PHE B 1 193 ? -0.385 -5.852 -26.797 1 97.62 193 PHE B N 1
ATOM 4951 C CA . PHE B 1 193 ? 0.323 -6.926 -27.484 1 97.62 193 PHE B CA 1
ATOM 4952 C C . PHE B 1 193 ? -0.509 -7.469 -28.641 1 97.62 193 PHE B C 1
ATOM 4954 O O . PHE B 1 193 ? -0.048 -8.328 -29.391 1 97.62 193 PHE B O 1
ATOM 4961 N N . ARG B 1 194 ? -1.736 -7.039 -28.797 1 97.19 194 ARG B N 1
ATOM 4962 C CA . ARG B 1 194 ? -2.611 -7.547 -29.844 1 97.19 194 ARG B CA 1
ATOM 4963 C C . ARG B 1 194 ? -3.242 -6.398 -30.625 1 97.19 194 ARG B C 1
ATOM 4965 O O . ARG B 1 194 ? -4.422 -6.461 -30.984 1 97.19 194 ARG B O 1
ATOM 4972 N N . ASP B 1 195 ? -2.57 -5.309 -30.859 1 95.75 195 ASP B N 1
ATOM 4973 C CA . ASP B 1 195 ? -2.922 -4.172 -31.703 1 95.75 195 ASP B CA 1
ATOM 4974 C C . ASP B 1 195 ? -4.25 -3.557 -31.281 1 95.75 195 ASP B C 1
ATOM 4976 O O . ASP B 1 195 ? -5.047 -3.131 -32.125 1 95.75 195 ASP B O 1
ATOM 4980 N N . GLY B 1 196 ? -4.551 -3.68 -29.969 1 95.69 196 GLY B N 1
ATOM 4981 C CA . GLY B 1 196 ? -5.742 -3.041 -29.438 1 95.69 196 GLY B CA 1
ATOM 4982 C C . GLY B 1 196 ? -7.027 -3.723 -29.859 1 95.69 196 GLY B C 1
ATOM 4983 O O . GLY B 1 196 ? -8.094 -3.098 -29.875 1 95.69 196 GLY B O 1
ATOM 4984 N N . SER B 1 197 ? -6.953 -4.969 -30.297 1 96.5 197 SER B N 1
ATOM 4985 C CA . SER B 1 197 ? -8.164 -5.707 -30.656 1 96.5 197 SER B CA 1
ATOM 4986 C C . SER B 1 197 ? -9.117 -5.812 -29.469 1 96.5 197 SER B C 1
ATOM 4988 O O . SER B 1 197 ? -8.68 -5.926 -28.328 1 96.5 197 SER B O 1
ATOM 4990 N N . PRO B 1 198 ? -10.398 -5.75 -29.688 1 95.38 198 PRO B N 1
ATOM 4991 C CA . PRO B 1 198 ? -11.367 -5.77 -28.594 1 95.38 198 PRO B CA 1
ATOM 4992 C C . PRO B 1 198 ? -11.422 -7.121 -27.875 1 95.38 198 PRO B C 1
ATOM 4994 O O . PRO B 1 198 ? -11.195 -8.164 -28.5 1 95.38 198 PRO B O 1
ATOM 4997 N N . VAL B 1 199 ? -11.742 -7.082 -26.641 1 96 199 VAL B N 1
ATOM 4998 C CA . VAL B 1 199 ? -11.953 -8.297 -25.859 1 96 199 VAL B CA 1
ATOM 4999 C C . VAL B 1 199 ? -13.305 -8.914 -26.234 1 96 199 VAL B C 1
ATOM 5001 O O . VAL B 1 199 ? -14.266 -8.195 -26.5 1 96 199 VAL B O 1
ATOM 5004 N N . CYS B 1 200 ? -13.43 -10.219 -26.281 1 96.5 200 CYS B N 1
ATOM 5005 C CA . CYS B 1 200 ? -14.703 -10.867 -26.578 1 96.5 200 CYS B CA 1
ATOM 5006 C C . CYS B 1 200 ? -15.68 -10.703 -25.422 1 96.5 200 CYS B C 1
ATOM 5008 O O . CYS B 1 200 ? -15.266 -10.453 -24.281 1 96.5 200 CYS B O 1
ATOM 5010 N N . PRO B 1 201 ? -16.922 -10.805 -25.641 1 96.62 201 PRO B N 1
ATOM 5011 C CA . PRO B 1 201 ? -17.906 -10.688 -24.562 1 96.62 201 PRO B CA 1
ATOM 5012 C C . PRO B 1 201 ? -17.812 -11.836 -23.547 1 96.62 201 PRO B C 1
ATOM 5014 O O . PRO B 1 201 ? -17.438 -12.953 -23.906 1 96.62 201 PRO B O 1
ATOM 5017 N N . ILE B 1 202 ? -18.172 -11.555 -22.422 1 97.19 202 ILE B N 1
ATOM 5018 C CA . ILE B 1 202 ? -18.203 -12.547 -21.344 1 97.19 202 ILE B CA 1
ATOM 5019 C C . ILE B 1 202 ? -19.281 -13.586 -21.641 1 97.19 202 ILE B C 1
ATOM 5021 O O . ILE B 1 202 ? -20.359 -13.258 -22.156 1 97.19 202 ILE B O 1
ATOM 5025 N N . ASP B 1 203 ? -19 -14.82 -21.391 1 96.94 203 ASP B N 1
ATOM 5026 C CA . ASP B 1 203 ? -19.953 -15.922 -21.453 1 96.94 203 ASP B CA 1
ATOM 5027 C C . ASP B 1 203 ? -20.297 -16.422 -20.047 1 96.94 203 ASP B C 1
ATOM 5029 O O . ASP B 1 203 ? -19.453 -17.016 -19.375 1 96.94 203 ASP B O 1
ATOM 5033 N N . VAL B 1 204 ? -21.516 -16.297 -19.641 1 95.75 204 VAL B N 1
ATOM 5034 C CA . VAL B 1 204 ? -21.953 -16.609 -18.281 1 95.75 204 VAL B CA 1
ATOM 5035 C C . VAL B 1 204 ? -21.891 -18.109 -18.031 1 95.75 204 VAL B C 1
ATOM 5037 O O . VAL B 1 204 ? -21.906 -18.562 -16.891 1 95.75 204 VAL B O 1
ATOM 5040 N N . LYS B 1 205 ? -21.734 -18.875 -19.078 1 95.25 205 LYS B N 1
ATOM 5041 C CA . LYS B 1 205 ? -21.688 -20.328 -18.953 1 95.25 205 LYS B CA 1
ATOM 5042 C C . LYS B 1 205 ? -20.25 -20.812 -18.734 1 95.25 205 LYS B C 1
ATOM 5044 O O . LYS B 1 205 ? -20.031 -21.984 -18.375 1 95.25 205 LYS B O 1
ATOM 5049 N N . LYS B 1 206 ? -19.297 -19.984 -18.922 1 97.25 206 LYS B N 1
ATOM 5050 C CA . LYS B 1 206 ? -17.891 -20.344 -18.75 1 97.25 206 LYS B CA 1
ATOM 5051 C C . LYS B 1 206 ? -17.391 -19.953 -17.359 1 97.25 206 LYS B C 1
ATOM 5053 O O . LYS B 1 206 ? -17.953 -19.062 -16.719 1 97.25 206 LYS B O 1
ATOM 5058 N N . ASP B 1 207 ? -16.391 -20.703 -16.891 1 98.31 207 ASP B N 1
ATOM 5059 C CA . ASP B 1 207 ? -15.773 -20.344 -15.625 1 98.31 207 ASP B CA 1
ATOM 5060 C C . ASP B 1 207 ? -14.867 -19.125 -15.781 1 98.31 207 ASP B C 1
ATOM 5062 O O . ASP B 1 207 ? -14.641 -18.656 -16.906 1 98.31 207 ASP B O 1
ATOM 5066 N N . TRP B 1 208 ? -14.414 -18.594 -14.68 1 98.69 208 TRP B N 1
ATOM 5067 C CA . TRP B 1 208 ? -13.656 -17.359 -14.555 1 98.69 208 TRP B CA 1
ATOM 5068 C C . TRP B 1 208 ? -12.391 -17.406 -15.414 1 98.69 208 TRP B C 1
ATOM 5070 O O . TRP B 1 208 ? -12.109 -16.484 -16.172 1 98.69 208 TRP B O 1
ATOM 5080 N N . SER B 1 209 ? -11.633 -18.516 -15.367 1 98.75 209 SER B N 1
ATOM 5081 C CA . SER B 1 209 ? -10.383 -18.703 -16.109 1 98.75 209 SER B CA 1
ATOM 5082 C C . SER B 1 209 ? -10.641 -18.812 -17.594 1 98.75 209 SER B C 1
ATOM 5084 O O . SER B 1 209 ? -9.875 -18.281 -18.406 1 98.75 209 SER B O 1
ATOM 5086 N N . TRP B 1 210 ? -11.672 -19.531 -17.922 1 98.56 210 TRP B N 1
ATOM 5087 C CA . TRP B 1 210 ? -12.016 -19.719 -19.328 1 98.56 210 TRP B CA 1
ATOM 5088 C C . TRP B 1 210 ? -12.383 -18.391 -19.984 1 98.56 210 TRP B C 1
ATOM 5090 O O . TRP B 1 210 ? -11.906 -18.078 -21.078 1 98.56 210 TRP B O 1
ATOM 5100 N N . ASN B 1 211 ? -13.227 -17.641 -19.375 1 98.69 211 ASN B N 1
ATOM 5101 C CA . ASN B 1 211 ? -13.531 -16.297 -19.875 1 98.69 211 ASN B CA 1
ATOM 5102 C C . ASN B 1 211 ? -12.266 -15.469 -20.062 1 98.69 211 ASN B C 1
ATOM 5104 O O . ASN B 1 211 ? -12.109 -14.781 -21.078 1 98.69 211 ASN B O 1
ATOM 5108 N N . PHE B 1 212 ? -11.375 -15.516 -19.109 1 98.81 212 PHE B N 1
ATOM 5109 C CA . PHE B 1 212 ? -10.148 -14.727 -19.141 1 98.81 212 PHE B CA 1
ATOM 5110 C C . PHE B 1 212 ? -9.289 -15.133 -20.328 1 98.81 212 PHE B C 1
ATOM 5112 O O . PHE B 1 212 ? -8.852 -14.281 -21.109 1 98.81 212 PHE B O 1
ATOM 5119 N N . THR B 1 213 ? -9.047 -16.453 -20.5 1 98.62 213 THR B N 1
ATOM 5120 C CA . THR B 1 213 ? -8.195 -16.906 -21.578 1 98.62 213 THR B CA 1
ATOM 5121 C C . THR B 1 213 ? -8.812 -16.578 -22.938 1 98.62 213 THR B C 1
ATOM 5123 O O . THR B 1 213 ? -8.102 -16.219 -23.875 1 98.62 213 THR B O 1
ATOM 5126 N N . ASP B 1 214 ? -10.156 -16.688 -23.016 1 98.44 214 ASP B N 1
ATOM 5127 C CA . ASP B 1 214 ? -10.844 -16.266 -24.234 1 98.44 214 ASP B CA 1
ATOM 5128 C C . ASP B 1 214 ? -10.586 -14.797 -24.531 1 98.44 214 ASP B C 1
ATOM 5130 O O . ASP B 1 214 ? -10.281 -14.43 -25.672 1 98.44 214 ASP B O 1
ATOM 5134 N N . MET B 1 215 ? -10.727 -13.992 -23.531 1 98.44 215 MET B N 1
ATOM 5135 C CA . MET B 1 215 ? -10.555 -12.555 -23.688 1 98.44 215 MET B CA 1
ATOM 5136 C C . MET B 1 215 ? -9.125 -12.219 -24.109 1 98.44 215 MET B C 1
ATOM 5138 O O . MET B 1 215 ? -8.898 -11.266 -24.859 1 98.44 215 MET B O 1
ATOM 5142 N N . LEU B 1 216 ? -8.203 -12.992 -23.641 1 98.44 216 LEU B N 1
ATOM 5143 C CA . LEU B 1 216 ? -6.805 -12.812 -24.016 1 98.44 216 LEU B CA 1
ATOM 5144 C C . LEU B 1 216 ? -6.566 -13.211 -25.469 1 98.44 216 LEU B C 1
ATOM 5146 O O . LEU B 1 216 ? -5.574 -12.797 -26.062 1 98.44 216 LEU B O 1
ATOM 5150 N N . GLY B 1 217 ? -7.367 -14.07 -26 1 97.69 217 GLY B N 1
ATOM 5151 C CA . GLY B 1 217 ? -7.25 -14.523 -27.375 1 97.69 217 GLY B CA 1
ATOM 5152 C C . GLY B 1 217 ? -6.641 -15.906 -27.5 1 97.69 217 GLY B C 1
ATOM 5153 O O . GLY B 1 217 ? -6.113 -16.266 -28.562 1 97.69 217 GLY B O 1
ATOM 5154 N N . TYR B 1 218 ? -6.645 -16.688 -26.422 1 97.88 218 TYR B N 1
ATOM 5155 C CA . TYR B 1 218 ? -6.125 -18.047 -26.453 1 97.88 218 TYR B CA 1
ATOM 5156 C C . TYR B 1 218 ? -7.262 -19.062 -26.547 1 97.88 218 TYR B C 1
ATOM 5158 O O . TYR B 1 218 ? -8.25 -18.969 -25.812 1 97.88 218 TYR B O 1
ATOM 5166 N N . ASP B 1 219 ? -7.137 -20.031 -27.406 1 95.62 219 ASP B N 1
ATOM 5167 C CA . ASP B 1 219 ? -8.219 -20.984 -27.641 1 95.62 219 ASP B CA 1
ATOM 5168 C C . ASP B 1 219 ? -7.781 -22.406 -27.312 1 95.62 219 ASP B C 1
ATOM 5170 O O . ASP B 1 219 ? -8.578 -23.344 -27.391 1 95.62 219 ASP B O 1
ATOM 5174 N N . ASP B 1 220 ? -6.527 -22.609 -26.922 1 97 220 ASP B N 1
ATOM 5175 C CA . ASP B 1 220 ? -6.051 -23.938 -26.531 1 97 220 ASP B CA 1
ATOM 5176 C C . ASP B 1 220 ? -6.648 -24.344 -25.188 1 97 220 ASP B C 1
ATOM 5178 O O . ASP B 1 220 ? -6.379 -23.719 -24.156 1 97 220 ASP B O 1
ATOM 5182 N N . PRO B 1 221 ? -7.441 -25.438 -25.156 1 97.06 221 PRO B N 1
ATOM 5183 C CA . PRO B 1 221 ? -8.055 -25.875 -23.891 1 97.06 221 PRO B CA 1
ATOM 5184 C C . PRO B 1 221 ? -7.023 -26.188 -22.812 1 97.06 221 PRO B C 1
ATOM 5186 O O . PRO B 1 221 ? -7.301 -26.031 -21.625 1 97.06 221 PRO B O 1
ATOM 5189 N N . MET B 1 222 ? -5.859 -26.578 -23.25 1 97.19 222 MET B N 1
ATOM 5190 C CA . MET B 1 222 ? -4.828 -26.906 -22.281 1 97.19 222 MET B CA 1
ATOM 5191 C C . MET B 1 222 ? -4.246 -25.656 -21.641 1 97.19 222 MET B C 1
ATOM 5193 O O . MET B 1 222 ? -3.844 -25.672 -20.484 1 97.19 222 MET B O 1
ATOM 5197 N N . PHE B 1 223 ? -4.227 -24.547 -22.406 1 98.06 223 PHE B N 1
ATOM 5198 C CA . PHE B 1 223 ? -3.834 -23.281 -21.812 1 98.06 223 PHE B CA 1
ATOM 5199 C C . PHE B 1 223 ? -4.844 -22.844 -20.75 1 98.06 223 PHE B C 1
ATOM 5201 O O . PHE B 1 223 ? -4.465 -22.328 -19.703 1 98.06 223 PHE B O 1
ATOM 5208 N N . THR B 1 224 ? -6.133 -23.031 -21.062 1 98.44 224 THR B N 1
ATOM 5209 C CA . THR B 1 224 ? -7.176 -22.719 -20.094 1 98.44 224 THR B CA 1
ATOM 5210 C C . THR B 1 224 ? -7.016 -23.562 -18.844 1 98.44 224 THR B C 1
ATOM 5212 O O . THR B 1 224 ? -7.188 -23.062 -17.719 1 98.44 224 THR B O 1
ATOM 5215 N N . GLU B 1 225 ? -6.684 -24.859 -19.047 1 98.31 225 GLU B N 1
ATOM 5216 C CA . GLU B 1 225 ? -6.434 -25.75 -17.906 1 98.31 225 GLU B CA 1
ATOM 5217 C C . GLU B 1 225 ? -5.242 -25.266 -17.094 1 98.31 225 GLU B C 1
ATOM 5219 O O . GLU B 1 225 ? -5.289 -25.281 -15.852 1 98.31 225 GLU B O 1
ATOM 5224 N N . LEU B 1 226 ? -4.203 -24.891 -17.781 1 98.19 226 LEU B N 1
ATOM 5225 C CA . LEU B 1 226 ? -3.039 -24.328 -17.109 1 98.19 226 LEU B CA 1
ATOM 5226 C C . LEU B 1 226 ? -3.422 -23.094 -16.297 1 98.19 226 LEU B C 1
ATOM 5228 O O . LEU B 1 226 ? -3 -22.938 -15.156 1 98.19 226 LEU B O 1
ATOM 5232 N N . MET B 1 227 ? -4.246 -22.219 -16.906 1 98.56 227 MET B N 1
ATOM 5233 C CA . MET B 1 227 ? -4.652 -20.969 -16.25 1 98.56 227 MET B CA 1
ATOM 5234 C C . MET B 1 227 ? -5.5 -21.266 -15.016 1 98.56 227 MET B C 1
ATOM 5236 O O . MET B 1 227 ? -5.344 -20.609 -13.984 1 98.56 227 MET B O 1
ATOM 5240 N N . ARG B 1 228 ? -6.418 -22.281 -15.117 1 98.69 228 ARG B N 1
ATOM 5241 C CA . ARG B 1 228 ? -7.188 -22.688 -13.953 1 98.69 228 ARG B CA 1
ATOM 5242 C C . ARG B 1 228 ? -6.27 -23.109 -12.805 1 98.69 228 ARG B C 1
ATOM 5244 O O . ARG B 1 228 ? -6.441 -22.656 -11.672 1 98.69 228 ARG B O 1
ATOM 5251 N N . MET B 1 229 ? -5.281 -23.875 -13.141 1 98.25 229 MET B N 1
ATOM 5252 C CA . MET B 1 229 ? -4.336 -24.375 -12.148 1 98.25 229 MET B CA 1
ATOM 5253 C C . MET B 1 229 ? -3.523 -23.234 -11.547 1 98.25 229 MET B C 1
ATOM 5255 O O . MET B 1 229 ? -3.434 -23.109 -10.328 1 98.25 229 MET B O 1
ATOM 5259 N N . TYR B 1 230 ? -2.971 -22.406 -12.406 1 97.88 230 TYR B N 1
ATOM 5260 C CA . TYR B 1 230 ? -2.08 -21.344 -11.984 1 97.88 230 TYR B CA 1
ATOM 5261 C C . TYR B 1 230 ? -2.811 -20.344 -11.086 1 97.88 230 TYR B C 1
ATOM 5263 O O . TYR B 1 230 ? -2.311 -19.984 -10.016 1 97.88 230 TYR B O 1
ATOM 5271 N N . LEU B 1 231 ? -4.004 -19.891 -11.5 1 98.62 231 LEU B N 1
ATOM 5272 C CA . LEU B 1 231 ? -4.758 -18.891 -10.758 1 98.62 231 LEU B CA 1
ATOM 5273 C C . LEU B 1 231 ? -5.238 -19.453 -9.422 1 98.62 231 LEU B C 1
ATOM 5275 O O . LEU B 1 231 ? -5.387 -18.703 -8.445 1 98.62 231 LEU B O 1
ATOM 5279 N N . THR B 1 232 ? -5.449 -20.75 -9.375 1 98.69 232 THR B N 1
ATOM 5280 C CA . THR B 1 232 ? -5.82 -21.391 -8.117 1 98.69 232 THR B CA 1
ATOM 5281 C C . THR B 1 232 ? -4.617 -21.5 -7.191 1 98.69 232 THR B C 1
ATOM 5283 O O . THR B 1 232 ? -4.684 -21.109 -6.023 1 98.69 232 THR B O 1
ATOM 5286 N N . LEU B 1 233 ? -3.469 -21.938 -7.715 1 97.31 233 LEU B N 1
ATOM 5287 C CA . LEU B 1 233 ? -2.268 -22.219 -6.934 1 97.31 233 LEU B CA 1
ATOM 5288 C C . LEU B 1 233 ? -1.721 -20.938 -6.309 1 97.31 233 LEU B C 1
ATOM 5290 O O . LEU B 1 233 ? -1.189 -20.953 -5.195 1 97.31 233 LEU B O 1
ATOM 5294 N N . LEU B 1 234 ? -1.854 -19.844 -6.988 1 97.06 234 LEU B N 1
ATOM 5295 C CA . LEU B 1 234 ? -1.213 -18.609 -6.547 1 97.06 234 LEU B CA 1
ATOM 5296 C C . LEU B 1 234 ? -2.236 -17.641 -5.953 1 97.06 234 LEU B C 1
ATOM 5298 O O . LEU B 1 234 ? -1.947 -16.453 -5.77 1 97.06 234 LEU B O 1
ATOM 5302 N N . GLY B 1 235 ? -3.426 -18.156 -5.578 1 98.31 235 GLY B N 1
ATOM 5303 C CA . GLY B 1 235 ? -4.543 -17.344 -5.145 1 98.31 235 GLY B CA 1
ATOM 5304 C C . GLY B 1 235 ? -4.316 -16.688 -3.795 1 98.31 235 GLY B C 1
ATOM 5305 O O . GLY B 1 235 ? -4.973 -15.695 -3.461 1 98.31 235 GLY B O 1
ATOM 5306 N N . ASP B 1 236 ? -3.408 -17.203 -3.002 1 98.25 236 ASP B N 1
ATOM 5307 C CA . ASP B 1 236 ? -3.102 -16.656 -1.682 1 98.25 236 ASP B CA 1
ATOM 5308 C C . ASP B 1 236 ? -1.69 -17.047 -1.244 1 98.25 236 ASP B C 1
ATOM 5310 O O . ASP B 1 236 ? -1.068 -17.922 -1.842 1 98.25 236 ASP B O 1
ATOM 5314 N N . HIS B 1 237 ? -1.139 -16.281 -0.374 1 96.81 237 HIS B N 1
ATOM 5315 C CA . HIS B 1 237 ? 0.22 -16.578 0.075 1 96.81 237 HIS B CA 1
ATOM 5316 C C . HIS B 1 237 ? 0.474 -15.992 1.463 1 96.81 237 HIS B C 1
ATOM 5318 O O . HIS B 1 237 ? 1.461 -15.281 1.674 1 96.81 237 HIS B O 1
ATOM 5324 N N . GLU B 1 238 ? -0.47 -16.234 2.359 1 96.94 238 GLU B N 1
ATOM 5325 C CA . GLU B 1 238 ? -0.457 -15.773 3.746 1 96.94 238 GLU B CA 1
ATOM 5326 C C . GLU B 1 238 ? -0.388 -14.258 3.82 1 96.94 238 GLU B C 1
ATOM 5328 O O . GLU B 1 238 ? -0.453 -13.57 2.797 1 96.94 238 GLU B O 1
ATOM 5333 N N . GLY B 1 239 ? -0.267 -13.742 5.027 1 97.94 239 GLY B N 1
ATOM 5334 C CA . GLY B 1 239 ? -0.51 -12.32 5.207 1 97.94 239 GLY B CA 1
ATOM 5335 C C . GLY B 1 239 ? 0.756 -11.492 5.145 1 97.94 239 GLY B C 1
ATOM 5336 O O . GLY B 1 239 ? 0.697 -10.273 4.945 1 97.94 239 GLY B O 1
ATOM 5337 N N . GLY B 1 240 ? 1.891 -12.117 5.203 1 97.69 240 GLY B N 1
ATOM 5338 C CA . GLY B 1 240 ? 3.109 -11.359 5.441 1 97.69 240 GLY B CA 1
ATOM 5339 C C . GLY B 1 240 ? 3.809 -10.938 4.164 1 97.69 240 GLY B C 1
ATOM 5340 O O . GLY B 1 240 ? 4.723 -10.109 4.195 1 97.69 240 GLY B O 1
ATOM 5341 N N . ASN B 1 241 ? 3.443 -11.562 2.971 1 97 241 ASN B N 1
ATOM 5342 C CA . ASN B 1 241 ? 4.055 -11.102 1.73 1 97 241 ASN B CA 1
ATOM 5343 C C . ASN B 1 241 ? 3.656 -9.664 1.41 1 97 241 ASN B C 1
ATOM 5345 O O . ASN B 1 241 ? 2.6 -9.195 1.842 1 97 241 ASN B O 1
ATOM 5349 N N . VAL B 1 242 ? 4.395 -9 0.639 1 98.19 242 VAL B N 1
ATOM 5350 C CA . VAL B 1 242 ? 4.297 -7.555 0.461 1 98.19 242 VAL B CA 1
ATOM 5351 C C . VAL B 1 242 ? 2.918 -7.195 -0.087 1 98.19 242 VAL B C 1
ATOM 5353 O O . VAL B 1 242 ? 2.281 -6.254 0.387 1 98.19 242 VAL B O 1
ATOM 5356 N N . CYS B 1 243 ? 2.449 -7.906 -1.064 1 98.44 243 CYS B N 1
ATOM 5357 C CA . CYS B 1 243 ? 1.166 -7.598 -1.686 1 98.44 243 CYS B CA 1
ATOM 5358 C C . CYS B 1 243 ? 0.028 -7.727 -0.681 1 98.44 243 CYS B C 1
ATOM 5360 O O . CYS B 1 243 ? -0.737 -6.781 -0.477 1 98.44 243 CYS B O 1
ATOM 5362 N N . SER B 1 244 ? -0.076 -8.859 -0.012 1 98.69 244 SER B N 1
ATOM 5363 C CA . SER B 1 244 ? -1.15 -9.125 0.94 1 98.69 244 SER B CA 1
ATOM 5364 C C . SER B 1 244 ? -1.07 -8.18 2.139 1 98.69 244 SER B C 1
ATOM 5366 O O . SER B 1 244 ? -2.09 -7.664 2.596 1 98.69 244 SER B O 1
ATOM 5368 N N . HIS B 1 245 ? 0.123 -8.016 2.635 1 98.81 245 HIS B N 1
ATOM 5369 C CA . HIS B 1 245 ? 0.306 -7.137 3.783 1 98.81 245 HIS B CA 1
ATOM 5370 C C . HIS B 1 245 ? -0.067 -5.699 3.441 1 98.81 245 HIS B C 1
ATOM 5372 O O . HIS B 1 245 ? -0.707 -5.012 4.238 1 98.81 245 HIS B O 1
ATOM 5378 N N . THR B 1 246 ? 0.364 -5.227 2.287 1 98.94 246 THR B N 1
ATOM 5379 C CA . THR B 1 246 ? 0.02 -3.873 1.858 1 98.94 246 THR B CA 1
ATOM 5380 C C . THR B 1 246 ? -1.492 -3.711 1.744 1 98.94 246 THR B C 1
ATOM 5382 O O . THR B 1 246 ? -2.049 -2.703 2.186 1 98.94 246 THR B O 1
ATOM 5385 N N . CYS B 1 247 ? -2.121 -4.68 1.129 1 98.94 247 CYS B N 1
ATOM 5386 C CA . CYS B 1 247 ? -3.574 -4.645 1.001 1 98.94 247 CYS B CA 1
ATOM 5387 C C . CYS B 1 247 ? -4.238 -4.535 2.367 1 98.94 247 CYS B C 1
ATOM 5389 O O . CYS B 1 247 ? -5.137 -3.713 2.562 1 98.94 247 CYS B O 1
ATOM 5391 N N . HIS B 1 248 ? -3.781 -5.332 3.307 1 98.88 248 HIS B N 1
ATOM 5392 C CA . HIS B 1 248 ? -4.316 -5.301 4.664 1 98.88 248 HIS B CA 1
ATOM 5393 C C . HIS B 1 248 ? -4.027 -3.967 5.34 1 98.88 248 HIS B C 1
ATOM 5395 O O . HIS B 1 248 ? -4.918 -3.377 5.961 1 98.88 248 HIS B O 1
ATOM 5401 N N . LEU B 1 249 ? -2.785 -3.543 5.254 1 98.88 249 LEU B N 1
ATOM 5402 C CA . LEU B 1 249 ? -2.34 -2.311 5.895 1 98.88 249 LEU B CA 1
ATOM 5403 C C . LEU B 1 249 ? -3.16 -1.119 5.41 1 98.88 249 LEU B C 1
ATOM 5405 O O . LEU B 1 249 ? -3.676 -0.345 6.223 1 98.88 249 LEU B O 1
ATOM 5409 N N . VAL B 1 250 ? -3.324 -0.953 4.145 1 98.88 250 VAL B N 1
ATOM 5410 C CA . VAL B 1 250 ? -4.113 0.126 3.561 1 98.88 250 VAL B CA 1
ATOM 5411 C C . VAL B 1 250 ? -5.582 -0.035 3.955 1 98.88 250 VAL B C 1
ATOM 5413 O O . VAL B 1 250 ? -6.23 0.931 4.363 1 98.88 250 VAL B O 1
ATOM 5416 N N . GLY B 1 251 ? -6.074 -1.252 3.885 1 98.69 251 GLY B N 1
ATOM 5417 C CA . GLY B 1 251 ? -7.445 -1.526 4.289 1 98.69 251 GLY B CA 1
ATOM 5418 C C . GLY B 1 251 ? -7.699 -1.243 5.758 1 98.69 251 GLY B C 1
ATOM 5419 O O . GLY B 1 251 ? -8.828 -0.946 6.148 1 98.69 251 GLY B O 1
ATOM 5420 N N . SER B 1 252 ? -6.68 -1.338 6.582 1 98.38 252 SER B N 1
ATOM 5421 C CA . SER B 1 252 ? -6.844 -1.141 8.016 1 98.38 252 SER B CA 1
ATOM 5422 C C . SER B 1 252 ? -7.234 0.299 8.336 1 98.38 252 SER B C 1
ATOM 5424 O O . SER B 1 252 ? -7.793 0.575 9.398 1 98.38 252 SER B O 1
ATOM 5426 N N . ALA B 1 253 ? -6.938 1.203 7.426 1 96.69 253 ALA B N 1
ATOM 5427 C CA . ALA B 1 253 ? -7.352 2.594 7.574 1 96.69 253 ALA B CA 1
ATOM 5428 C C . ALA B 1 253 ? -8.75 2.812 7.004 1 96.69 253 ALA B C 1
ATOM 5430 O O . ALA B 1 253 ? -9.219 3.951 6.898 1 96.69 253 ALA B O 1
ATOM 5431 N N . LEU B 1 254 ? -9.359 1.75 6.586 1 97 254 LEU B N 1
ATOM 5432 C CA . LEU B 1 254 ? -10.703 1.715 6.02 1 97 254 LEU B CA 1
ATOM 5433 C C . LEU B 1 254 ? -10.719 2.309 4.617 1 97 254 LEU B C 1
ATOM 5435 O O . LEU B 1 254 ? -11.727 2.883 4.191 1 97 254 LEU B O 1
ATOM 5439 N N . SER B 1 255 ? -9.609 2.287 3.971 1 98.12 255 SER B N 1
ATOM 5440 C CA . SER B 1 255 ? -9.656 2.432 2.52 1 98.12 255 SER B CA 1
ATOM 5441 C C . SER B 1 255 ? -10.469 1.309 1.879 1 98.12 255 SER B C 1
ATOM 5443 O O . SER B 1 255 ? -10.453 0.173 2.357 1 98.12 255 SER B O 1
ATOM 5445 N N . ASP B 1 256 ? -11.172 1.602 0.838 1 98.56 256 ASP B N 1
ATOM 5446 C CA . ASP B 1 256 ? -12.016 0.594 0.204 1 98.56 256 ASP B CA 1
ATOM 5447 C C . ASP B 1 256 ? -11.172 -0.48 -0.478 1 98.56 256 ASP B C 1
ATOM 5449 O O . ASP B 1 256 ? -9.961 -0.327 -0.615 1 98.56 256 ASP B O 1
ATOM 5453 N N . PRO B 1 257 ? -11.805 -1.578 -0.925 1 98.94 257 PRO B N 1
ATOM 5454 C CA . PRO B 1 257 ? -11.07 -2.717 -1.474 1 98.94 257 PRO B CA 1
ATOM 5455 C C . PRO B 1 257 ? -10.312 -2.369 -2.756 1 98.94 257 PRO B C 1
ATOM 5457 O O . PRO B 1 257 ? -9.242 -2.926 -3.018 1 98.94 257 PRO B O 1
ATOM 5460 N N . TYR B 1 258 ? -10.812 -1.459 -3.588 1 98.94 258 TYR B N 1
ATOM 5461 C CA . TYR B 1 258 ? -10.133 -1.089 -4.824 1 98.94 258 TYR B CA 1
ATOM 5462 C C . TYR B 1 258 ? -8.812 -0.388 -4.531 1 98.94 258 TYR B C 1
ATOM 5464 O O . TYR B 1 258 ? -7.766 -0.764 -5.074 1 98.94 258 TYR B O 1
ATOM 5472 N N . LEU B 1 259 ? -8.844 0.582 -3.631 1 98.88 259 LEU B N 1
ATOM 5473 C CA . LEU B 1 259 ? -7.637 1.296 -3.234 1 98.88 259 LEU B CA 1
ATOM 5474 C C . LEU B 1 259 ? -6.656 0.36 -2.533 1 98.88 259 LEU B C 1
ATOM 5476 O O . LEU B 1 259 ? -5.453 0.414 -2.785 1 98.88 259 LEU B O 1
ATOM 5480 N N . SER B 1 260 ? -7.191 -0.473 -1.668 1 98.94 260 SER B N 1
ATOM 5481 C CA . SER B 1 260 ? -6.363 -1.382 -0.886 1 98.94 260 SER B CA 1
ATOM 5482 C C . SER B 1 260 ? -5.617 -2.363 -1.786 1 98.94 260 SER B C 1
ATOM 5484 O O . SER B 1 260 ? -4.406 -2.541 -1.65 1 98.94 260 SER B O 1
ATOM 5486 N N . TYR B 1 261 ? -6.348 -2.977 -2.688 1 98.94 261 TYR B N 1
ATOM 5487 C CA . TYR B 1 261 ? -5.711 -3.98 -3.531 1 98.94 261 TYR B CA 1
ATOM 5488 C C . TYR B 1 261 ? -4.789 -3.328 -4.555 1 98.94 261 TYR B C 1
ATOM 5490 O O . TYR B 1 261 ? -3.74 -3.879 -4.898 1 98.94 261 TYR B O 1
ATOM 5498 N N . ALA B 1 262 ? -5.168 -2.152 -5.129 1 98.94 262 ALA B N 1
ATOM 5499 C CA . ALA B 1 262 ? -4.273 -1.416 -6.016 1 98.94 262 ALA B CA 1
ATOM 5500 C C . ALA B 1 262 ? -2.928 -1.159 -5.348 1 98.94 262 ALA B C 1
ATOM 5502 O O . ALA B 1 262 ? -1.878 -1.282 -5.984 1 98.94 262 ALA B O 1
ATOM 5503 N N . ALA B 1 263 ? -2.984 -0.815 -4.043 1 98.94 263 ALA B N 1
ATOM 5504 C CA . ALA B 1 263 ? -1.742 -0.634 -3.299 1 98.94 263 ALA B CA 1
ATOM 5505 C C . ALA B 1 263 ? -0.944 -1.934 -3.238 1 98.94 263 ALA B C 1
ATOM 5507 O O . ALA B 1 263 ? 0.28 -1.925 -3.389 1 98.94 263 ALA B O 1
ATOM 5508 N N . GLY B 1 264 ? -1.623 -3.006 -2.959 1 98.88 264 GLY B N 1
ATOM 5509 C CA . GLY B 1 264 ? -0.968 -4.305 -2.967 1 98.88 264 GLY B CA 1
ATOM 5510 C C . GLY B 1 264 ? -0.302 -4.629 -4.289 1 98.88 264 GLY B C 1
ATOM 5511 O O . GLY B 1 264 ? 0.797 -5.188 -4.316 1 98.88 264 GLY B O 1
ATOM 5512 N N . LEU B 1 265 ? -0.956 -4.301 -5.387 1 98.88 265 LEU B N 1
ATOM 5513 C CA . LEU B 1 265 ? -0.412 -4.543 -6.719 1 98.88 265 LEU B CA 1
ATOM 5514 C C . LEU B 1 265 ? 0.872 -3.746 -6.934 1 98.88 265 LEU B C 1
ATOM 5516 O O . LEU B 1 265 ? 1.782 -4.203 -7.629 1 98.88 265 LEU B O 1
ATOM 5520 N N . ASN B 1 266 ? 0.927 -2.537 -6.359 1 98.81 266 ASN B N 1
ATOM 5521 C CA . ASN B 1 266 ? 2.15 -1.747 -6.453 1 98.81 266 ASN B CA 1
ATOM 5522 C C . ASN B 1 266 ? 3.324 -2.445 -5.773 1 98.81 266 ASN B C 1
ATOM 5524 O O . ASN B 1 266 ? 4.469 -2.318 -6.215 1 98.81 266 ASN B O 1
ATOM 5528 N N . GLY B 1 267 ? 3.031 -3.113 -4.691 1 98.31 267 GLY B N 1
ATOM 5529 C CA . GLY B 1 267 ? 4.047 -3.934 -4.051 1 98.31 267 GLY B CA 1
ATOM 5530 C C . GLY B 1 267 ? 4.445 -5.141 -4.879 1 98.31 267 GLY B C 1
ATOM 5531 O O . GLY B 1 267 ? 5.629 -5.473 -4.977 1 98.31 267 GLY B O 1
ATOM 5532 N N . LEU B 1 268 ? 3.43 -5.758 -5.465 1 97.25 268 LEU B N 1
ATOM 5533 C CA . LEU B 1 268 ? 3.65 -6.934 -6.297 1 97.25 268 LEU B CA 1
ATOM 5534 C C . LEU B 1 268 ? 4.523 -6.594 -7.504 1 97.25 268 LEU B C 1
ATOM 5536 O O . LEU B 1 268 ? 5.285 -7.438 -7.98 1 97.25 268 LEU B O 1
ATOM 5540 N N . ALA B 1 269 ? 4.492 -5.406 -7.941 1 96.38 269 ALA B N 1
ATOM 5541 C CA . ALA B 1 269 ? 5.211 -4.938 -9.125 1 96.38 269 ALA B CA 1
ATOM 5542 C C . ALA B 1 269 ? 6.707 -4.836 -8.852 1 96.38 269 ALA B C 1
ATOM 5544 O O . ALA B 1 269 ? 7.508 -4.719 -9.781 1 96.38 269 ALA B O 1
ATOM 5545 N N . GLY B 1 270 ? 7.121 -4.898 -7.582 1 94.44 270 GLY B N 1
ATOM 5546 C CA . GLY B 1 270 ? 8.531 -4.812 -7.25 1 94.44 270 GLY B CA 1
ATOM 5547 C C . GLY B 1 270 ? 9.32 -6.043 -7.668 1 94.44 270 GLY B C 1
ATOM 5548 O O . GLY B 1 270 ? 8.82 -7.164 -7.582 1 94.44 270 GLY B O 1
ATOM 5549 N N . PRO B 1 271 ? 10.508 -5.852 -8.016 1 90.81 271 PRO B N 1
ATOM 5550 C CA . PRO B 1 271 ? 11.336 -6.949 -8.523 1 90.81 271 PRO B CA 1
ATOM 5551 C C . PRO B 1 271 ? 11.555 -8.055 -7.492 1 90.81 271 PRO B C 1
ATOM 5553 O O . PRO B 1 271 ? 11.734 -9.219 -7.855 1 90.81 271 PRO B O 1
ATOM 5556 N N . LEU B 1 272 ? 11.5 -7.785 -6.223 1 89.62 272 LEU B N 1
ATOM 5557 C CA . LEU B 1 272 ? 11.734 -8.797 -5.199 1 89.62 272 LEU B CA 1
ATOM 5558 C C . LEU B 1 272 ? 10.453 -9.562 -4.891 1 89.62 272 LEU B C 1
ATOM 5560 O O . LEU B 1 272 ? 10.445 -10.461 -4.047 1 89.62 272 LEU B O 1
ATOM 5564 N N . HIS B 1 273 ? 9.438 -9.227 -5.621 1 90.75 273 HIS B N 1
ATOM 5565 C CA . HIS B 1 273 ? 8.141 -9.852 -5.387 1 90.75 273 HIS B CA 1
ATOM 5566 C C . HIS B 1 273 ? 7.574 -10.445 -6.676 1 90.75 273 HIS B C 1
ATOM 5568 O O . HIS B 1 273 ? 8.023 -11.5 -7.133 1 90.75 273 HIS B O 1
ATOM 5574 N N . GLY B 1 274 ? 6.961 -9.719 -7.508 1 82.94 274 GLY B N 1
ATOM 5575 C CA . GLY B 1 274 ? 6.195 -10.289 -8.602 1 82.94 274 GLY B CA 1
ATOM 5576 C C . GLY B 1 274 ? 6.996 -10.414 -9.891 1 82.94 274 GLY B C 1
ATOM 5577 O O . GLY B 1 274 ? 6.594 -11.133 -10.805 1 82.94 274 GLY B O 1
ATOM 5578 N N . LEU B 1 275 ? 8.148 -9.773 -9.977 1 80.81 275 LEU B N 1
ATOM 5579 C CA . LEU B 1 275 ? 8.875 -9.797 -11.234 1 80.81 275 LEU B CA 1
ATOM 5580 C C . LEU B 1 275 ? 9.766 -11.031 -11.328 1 80.81 275 LEU B C 1
ATOM 5582 O O . LEU B 1 275 ? 10.445 -11.234 -12.336 1 80.81 275 LEU B O 1
ATOM 5586 N N . ALA B 1 276 ? 9.656 -11.844 -10.375 1 79.56 276 ALA B N 1
ATOM 5587 C CA . ALA B 1 276 ? 10.562 -12.984 -10.273 1 79.56 276 ALA B CA 1
ATOM 5588 C C . ALA B 1 276 ? 10.422 -13.906 -11.477 1 79.56 276 ALA B C 1
ATOM 5590 O O . ALA B 1 276 ? 11.422 -14.398 -12.008 1 79.56 276 ALA B O 1
ATOM 5591 N N . SER B 1 277 ? 9.219 -14.117 -11.906 1 84.19 277 SER B N 1
ATOM 5592 C CA . SER B 1 277 ? 8.984 -14.984 -13.055 1 84.19 277 SER B CA 1
ATOM 5593 C C . SER B 1 277 ? 9.625 -14.422 -14.32 1 84.19 277 SER B C 1
ATOM 5595 O O . SER B 1 277 ? 10.203 -15.164 -15.117 1 84.19 277 SER B O 1
ATOM 5597 N N . GLN B 1 278 ? 9.492 -13.164 -14.477 1 86.06 278 GLN B N 1
ATOM 5598 C CA . GLN B 1 278 ? 10.117 -12.492 -15.609 1 86.06 278 GLN B CA 1
ATOM 5599 C C . GLN B 1 278 ? 11.641 -12.633 -15.555 1 86.06 278 GLN B C 1
ATOM 5601 O O . GLN B 1 278 ? 12.273 -12.906 -16.578 1 86.06 278 GLN B O 1
ATOM 5606 N N . GLU B 1 279 ? 12.164 -12.516 -14.414 1 84.62 279 GLU B N 1
ATOM 5607 C CA . GLU B 1 279 ? 13.609 -12.625 -14.25 1 84.62 279 GLU B CA 1
ATOM 5608 C C . GLU B 1 279 ? 14.109 -14.023 -14.609 1 84.62 279 GLU B C 1
ATOM 5610 O O . GLU B 1 279 ? 15.195 -14.18 -15.164 1 84.62 279 GLU B O 1
ATOM 5615 N N . VAL B 1 280 ? 13.336 -15 -14.336 1 88.62 280 VAL B N 1
ATOM 5616 C CA . VAL B 1 280 ? 13.68 -16.375 -14.664 1 88.62 280 VAL B CA 1
ATOM 5617 C C . VAL B 1 280 ? 13.766 -16.547 -16.172 1 88.62 280 VAL B C 1
ATOM 5619 O O . VAL B 1 280 ? 14.742 -17.094 -16.688 1 88.62 280 VAL B O 1
ATOM 5622 N N . LEU B 1 281 ? 12.805 -16.062 -16.859 1 90.81 281 LEU B N 1
ATOM 5623 C CA . LEU B 1 281 ? 12.758 -16.203 -18.312 1 90.81 281 LEU B CA 1
ATOM 5624 C C . LEU B 1 281 ? 13.906 -15.445 -18.969 1 90.81 281 LEU B C 1
ATOM 5626 O O . LEU B 1 281 ? 14.508 -15.93 -19.938 1 90.81 281 LEU B O 1
ATOM 5630 N N . LEU B 1 282 ? 14.164 -14.281 -18.469 1 88.06 282 LEU B N 1
ATOM 5631 C CA . LEU B 1 282 ? 15.281 -13.508 -19 1 88.06 282 LEU B CA 1
ATOM 5632 C C . LEU B 1 282 ? 16.594 -14.25 -18.812 1 88.06 282 LEU B C 1
ATOM 5634 O O . LEU B 1 282 ? 17.422 -14.297 -19.719 1 88.06 282 LEU B O 1
ATOM 5638 N N . TRP B 1 283 ? 16.719 -14.766 -17.656 1 89.25 283 TRP B N 1
ATOM 5639 C CA . TRP B 1 283 ? 17.938 -15.523 -17.344 1 89.25 283 TRP B CA 1
ATOM 5640 C C . TRP B 1 283 ? 18.031 -16.766 -18.219 1 89.25 283 TRP B C 1
ATOM 5642 O O . TRP B 1 283 ? 19.125 -17.125 -18.688 1 89.25 283 TRP B O 1
ATOM 5652 N N . LEU B 1 284 ? 16.938 -17.453 -18.453 1 91.75 284 LEU B N 1
ATOM 5653 C CA . LEU B 1 284 ? 16.906 -18.625 -19.312 1 91.75 284 LEU B CA 1
ATOM 5654 C C . LEU B 1 284 ? 17.234 -18.266 -20.75 1 91.75 284 LEU B C 1
ATOM 5656 O O . LEU B 1 284 ? 17.938 -19.016 -21.438 1 91.75 284 LEU B O 1
ATOM 5660 N N . ASN B 1 285 ? 16.688 -17.188 -21.172 1 91.5 285 ASN B N 1
ATOM 5661 C CA . ASN B 1 285 ? 17.016 -16.703 -22.516 1 91.5 285 ASN B CA 1
ATOM 5662 C C . ASN B 1 285 ? 18.5 -16.438 -22.672 1 91.5 285 ASN B C 1
ATOM 5664 O O . ASN B 1 285 ? 19.094 -16.797 -23.688 1 91.5 285 ASN B O 1
ATOM 5668 N N . LYS B 1 286 ? 19.047 -15.828 -21.688 1 91.56 286 LYS B N 1
ATOM 5669 C CA . LYS B 1 286 ? 20.484 -15.586 -21.703 1 91.56 286 LYS B CA 1
ATOM 5670 C C . LYS B 1 286 ? 21.266 -16.891 -21.719 1 91.56 286 LYS B C 1
ATOM 5672 O O . LYS B 1 286 ? 22.25 -17.031 -22.438 1 91.56 286 LYS B O 1
ATOM 5677 N N . LEU B 1 287 ? 20.812 -17.766 -20.891 1 93.56 287 LEU B N 1
ATOM 5678 C CA . LEU B 1 287 ? 21.422 -19.094 -20.828 1 93.56 287 LEU B CA 1
ATOM 5679 C C . LEU B 1 287 ? 21.406 -19.75 -22.203 1 93.56 287 LEU B C 1
ATOM 5681 O O . LEU B 1 287 ? 22.438 -20.234 -22.688 1 93.56 287 LEU B O 1
ATOM 5685 N N . GLN B 1 288 ? 20.297 -19.734 -22.828 1 93.38 288 GLN B N 1
ATOM 5686 C CA . GLN B 1 288 ? 20.141 -20.328 -24.141 1 93.38 288 GLN B CA 1
ATOM 5687 C C . GLN B 1 288 ? 21.062 -19.656 -25.156 1 93.38 288 GLN B C 1
ATOM 5689 O O . GLN B 1 288 ? 21.656 -20.328 -26 1 93.38 288 GLN B O 1
ATOM 5694 N N . GLN B 1 289 ? 21.141 -18.375 -25.047 1 94.38 289 GLN B N 1
ATOM 5695 C CA . GLN B 1 289 ? 21.953 -17.609 -25.984 1 94.38 289 GLN B CA 1
ATOM 5696 C C . GLN B 1 289 ? 23.438 -17.906 -25.797 1 94.38 289 GLN B C 1
ATOM 5698 O O . GLN B 1 289 ? 24.188 -18 -26.766 1 94.38 289 GLN B O 1
ATOM 5703 N N . ASP B 1 290 ? 23.766 -18.094 -24.578 1 94.38 290 ASP B N 1
ATOM 5704 C CA . ASP B 1 290 ? 25.188 -18.203 -24.25 1 94.38 290 ASP B CA 1
ATOM 5705 C C . ASP B 1 290 ? 25.672 -19.641 -24.453 1 94.38 290 ASP B C 1
ATOM 5707 O O . ASP B 1 290 ? 26.781 -19.859 -24.953 1 94.38 290 ASP B O 1
ATOM 5711 N N . ILE B 1 291 ? 24.812 -20.625 -24.047 1 93.44 291 ILE B N 1
ATOM 5712 C CA . ILE B 1 291 ? 25.375 -21.969 -24.047 1 93.44 291 ILE B CA 1
ATOM 5713 C C . ILE B 1 291 ? 24.438 -22.938 -24.75 1 93.44 291 ILE B C 1
ATOM 5715 O O . ILE B 1 291 ? 24.703 -24.141 -24.828 1 93.44 291 ILE B O 1
ATOM 5719 N N . GLY B 1 292 ? 23.328 -22.516 -25.234 1 89.75 292 GLY B N 1
ATOM 5720 C CA . GLY B 1 292 ? 22.422 -23.328 -26.031 1 89.75 292 GLY B CA 1
ATOM 5721 C C . GLY B 1 292 ? 21.359 -24.016 -25.188 1 89.75 292 GLY B C 1
ATOM 5722 O O . GLY B 1 292 ? 21.203 -23.75 -24 1 89.75 292 GLY B O 1
ATOM 5723 N N . VAL B 1 293 ? 20.562 -24.938 -25.844 1 87.38 293 VAL B N 1
ATOM 5724 C CA . VAL B 1 293 ? 19.422 -25.578 -25.203 1 87.38 293 VAL B CA 1
ATOM 5725 C C . VAL B 1 293 ? 19.781 -27.016 -24.859 1 87.38 293 VAL B C 1
ATOM 5727 O O . VAL B 1 293 ? 19.172 -27.609 -23.969 1 87.38 293 VAL B O 1
ATOM 5730 N N . ASP B 1 294 ? 20.672 -27.594 -25.562 1 88.81 294 ASP B N 1
ATOM 5731 C CA . ASP B 1 294 ? 21.156 -28.938 -25.25 1 88.81 294 ASP B CA 1
ATOM 5732 C C . ASP B 1 294 ? 22.516 -28.875 -24.547 1 88.81 294 ASP B C 1
ATOM 5734 O O . ASP B 1 294 ? 23.547 -29.188 -25.156 1 88.81 294 ASP B O 1
ATOM 5738 N N . VAL B 1 295 ? 22.375 -28.531 -23.328 1 91.5 295 VAL B N 1
ATOM 5739 C CA . VAL B 1 295 ? 23.578 -28.234 -22.547 1 91.5 295 VAL B CA 1
ATOM 5740 C C . VAL B 1 295 ? 23.875 -29.406 -21.609 1 91.5 295 VAL B C 1
ATOM 5742 O O . VAL B 1 295 ? 22.969 -30 -21.031 1 91.5 295 VAL B O 1
ATOM 5745 N N . SER B 1 296 ? 25.156 -29.781 -21.531 1 94.69 296 SER B N 1
ATOM 5746 C CA . SER B 1 296 ? 25.547 -30.812 -20.578 1 94.69 296 SER B CA 1
ATOM 5747 C C . SER B 1 296 ? 25.453 -30.297 -19.141 1 94.69 296 SER B C 1
ATOM 5749 O O . SER B 1 296 ? 25.406 -29.078 -18.906 1 94.69 296 SER B O 1
ATOM 5751 N N . ASP B 1 297 ? 25.438 -31.188 -18.203 1 95.81 297 ASP B N 1
ATOM 5752 C CA . ASP B 1 297 ? 25.406 -30.812 -16.781 1 95.81 297 ASP B CA 1
ATOM 5753 C C . ASP B 1 297 ? 26.641 -30 -16.406 1 95.81 297 ASP B C 1
ATOM 5755 O O . ASP B 1 297 ? 26.547 -29.094 -15.57 1 95.81 297 ASP B O 1
ATOM 5759 N N . GLU B 1 298 ? 27.734 -30.312 -17.031 1 95.5 298 GLU B N 1
ATOM 5760 C CA . GLU B 1 298 ? 28.984 -29.609 -16.734 1 95.5 298 GLU B CA 1
ATOM 5761 C C . GLU B 1 298 ? 28.938 -28.172 -17.219 1 95.5 298 GLU B C 1
ATOM 5763 O O . GLU B 1 298 ? 29.344 -27.25 -16.516 1 95.5 298 GLU B O 1
ATOM 5768 N N . GLU B 1 299 ? 28.438 -28.047 -18.391 1 95.25 299 GLU B N 1
ATOM 5769 C CA . GLU B 1 299 ? 28.297 -26.719 -18.953 1 95.25 299 GLU B CA 1
ATOM 5770 C C . GLU B 1 299 ? 27.312 -25.875 -18.141 1 95.25 299 GLU B C 1
ATOM 5772 O O . GLU B 1 299 ? 27.547 -24.688 -17.906 1 95.25 299 GLU B O 1
ATOM 5777 N N . MET B 1 300 ? 26.266 -26.516 -17.766 1 95.25 300 MET B N 1
ATOM 5778 C CA . MET B 1 300 ? 25.25 -25.844 -16.953 1 95.25 300 MET B CA 1
ATOM 5779 C C . MET B 1 300 ? 25.828 -25.422 -15.609 1 95.25 300 MET B C 1
ATOM 5781 O O . MET B 1 300 ? 25.609 -24.297 -15.164 1 95.25 300 MET B O 1
ATOM 5785 N N . HIS B 1 301 ? 26.547 -26.312 -15.031 1 95.31 301 HIS B N 1
ATOM 5786 C CA . HIS B 1 301 ? 27.188 -26.031 -13.758 1 95.31 301 HIS B CA 1
ATOM 5787 C C . HIS B 1 301 ? 28.094 -24.812 -13.867 1 95.31 301 HIS B C 1
ATOM 5789 O O . HIS B 1 301 ? 28.062 -23.922 -13.016 1 95.31 301 HIS B O 1
ATOM 5795 N N . ALA B 1 302 ? 28.844 -24.812 -14.906 1 95 302 ALA B N 1
ATOM 5796 C CA . ALA B 1 302 ? 29.781 -23.703 -15.109 1 95 302 ALA B CA 1
ATOM 5797 C C . ALA B 1 302 ? 29.031 -22.391 -15.297 1 95 302 ALA B C 1
ATOM 5799 O O . ALA B 1 302 ? 29.453 -21.359 -14.766 1 95 302 ALA B O 1
ATOM 5800 N N . PHE B 1 303 ? 28.016 -22.484 -16.047 1 95 303 PHE B N 1
ATOM 5801 C CA . PHE B 1 303 ? 27.219 -21.281 -16.297 1 95 303 PHE B CA 1
ATOM 5802 C C . PHE B 1 303 ? 26.625 -20.75 -15 1 95 303 PHE B C 1
ATOM 5804 O O . PHE B 1 303 ? 26.672 -19.547 -14.742 1 95 303 PHE B O 1
ATOM 5811 N N . ILE B 1 304 ? 26.062 -21.594 -14.188 1 94.44 304 ILE B N 1
ATOM 5812 C CA . ILE B 1 304 ? 25.453 -21.219 -12.914 1 94.44 304 ILE B CA 1
ATOM 5813 C C . ILE B 1 304 ? 26.516 -20.641 -11.977 1 94.44 304 ILE B C 1
ATOM 5815 O O . ILE B 1 304 ? 26.281 -19.625 -11.328 1 94.44 304 ILE B O 1
ATOM 5819 N N . TRP B 1 305 ? 27.609 -21.281 -11.93 1 93 305 TRP B N 1
ATOM 5820 C CA . TRP B 1 305 ? 28.703 -20.859 -11.047 1 93 305 TRP B CA 1
ATOM 5821 C C . TRP B 1 305 ? 29.188 -19.469 -11.43 1 93 305 TRP B C 1
ATOM 5823 O O . TRP B 1 305 ? 29.453 -18.625 -10.562 1 93 305 TRP B O 1
ATOM 5833 N N . ASP B 1 306 ? 29.344 -19.281 -12.719 1 91.69 306 ASP B N 1
ATOM 5834 C CA . ASP B 1 306 ? 29.75 -17.969 -13.219 1 91.69 306 ASP B CA 1
ATOM 5835 C C . ASP B 1 306 ? 28.734 -16.891 -12.859 1 91.69 306 ASP B C 1
ATOM 5837 O O . ASP B 1 306 ? 29.109 -15.766 -12.523 1 91.69 306 ASP B O 1
ATOM 5841 N N . THR B 1 307 ? 27.453 -17.281 -13.055 1 89.62 307 THR B N 1
ATOM 5842 C CA . THR B 1 307 ? 26.391 -16.359 -12.664 1 89.62 307 THR B CA 1
ATOM 5843 C C . THR B 1 307 ? 26.531 -15.953 -11.203 1 89.62 307 THR B C 1
ATOM 5845 O O . THR B 1 307 ? 26.5 -14.766 -10.875 1 89.62 307 THR B O 1
ATOM 5848 N N . LEU B 1 308 ? 26.812 -16.812 -10.312 1 89.12 308 LEU B N 1
ATOM 5849 C CA . LEU B 1 308 ? 26.938 -16.578 -8.883 1 89.12 308 LEU B CA 1
ATOM 5850 C C . LEU B 1 308 ? 28.203 -15.789 -8.555 1 89.12 308 LEU B C 1
ATOM 5852 O O . LEU B 1 308 ? 28.172 -14.891 -7.711 1 89.12 308 LEU B O 1
ATOM 5856 N N . GLN B 1 309 ? 29.25 -16.047 -9.219 1 87.94 309 GLN B N 1
ATOM 5857 C CA . GLN B 1 309 ? 30.531 -15.383 -8.984 1 87.94 309 GLN B CA 1
ATOM 5858 C C . GLN B 1 309 ? 30.484 -13.922 -9.414 1 87.94 309 GLN B C 1
ATOM 5860 O O . GLN B 1 309 ? 31.234 -13.086 -8.898 1 87.94 309 GLN B O 1
ATOM 5865 N N . SER B 1 310 ? 29.656 -13.727 -10.383 1 84.06 310 SER B N 1
ATOM 5866 C CA . SER B 1 310 ? 29.516 -12.352 -10.844 1 84.06 310 SER B CA 1
ATOM 5867 C C . SER B 1 310 ? 28.672 -11.531 -9.875 1 84.06 310 SER B C 1
ATOM 5869 O O . SER B 1 310 ? 28.438 -10.336 -10.102 1 84.06 310 SER B O 1
ATOM 5871 N N . GLY B 1 311 ? 28.156 -12.242 -8.844 1 77.56 311 GLY B N 1
ATOM 5872 C CA . GLY B 1 311 ? 27.359 -11.539 -7.855 1 77.56 311 GLY B CA 1
ATOM 5873 C C . GLY B 1 311 ? 25.875 -11.594 -8.141 1 77.56 311 GLY B C 1
ATOM 5874 O O . GLY B 1 311 ? 25.078 -11.008 -7.41 1 77.56 311 GLY B O 1
ATOM 5875 N N . GLN B 1 312 ? 25.531 -12.305 -9.188 1 80.56 312 GLN B N 1
ATOM 5876 C CA . GLN B 1 312 ? 24.109 -12.453 -9.539 1 80.56 312 GLN B CA 1
ATOM 5877 C C . GLN B 1 312 ? 23.516 -13.68 -8.852 1 80.56 312 GLN B C 1
ATOM 5879 O O . GLN B 1 312 ? 24.234 -14.555 -8.375 1 80.56 312 GLN B O 1
ATOM 5884 N N . VAL B 1 313 ? 22.25 -13.617 -8.758 1 81.94 313 VAL B N 1
ATOM 5885 C CA . VAL B 1 313 ? 21.531 -14.766 -8.195 1 81.94 313 VAL B CA 1
ATOM 5886 C C . VAL B 1 313 ? 20.938 -15.602 -9.32 1 81.94 313 VAL B C 1
ATOM 5888 O O . VAL B 1 313 ? 20.828 -15.141 -10.461 1 81.94 313 VAL B O 1
ATOM 5891 N N . VAL B 1 314 ? 20.688 -16.844 -9.016 1 88.38 314 VAL B N 1
ATOM 5892 C CA . VAL B 1 314 ? 19.922 -17.688 -9.938 1 88.38 314 VAL B CA 1
ATOM 5893 C C . VAL B 1 314 ? 18.422 -17.453 -9.727 1 88.38 314 VAL B C 1
ATOM 5895 O O . VAL B 1 314 ? 17.859 -17.891 -8.719 1 88.38 314 VAL B O 1
ATOM 5898 N N . PRO B 1 315 ? 17.734 -16.797 -10.688 1 88.19 315 PRO B N 1
ATOM 5899 C CA . PRO B 1 315 ? 16.312 -16.5 -10.484 1 88.19 315 PRO B CA 1
ATOM 5900 C C . PRO B 1 315 ? 15.461 -17.766 -10.367 1 88.19 315 PRO B C 1
ATOM 5902 O O . PRO B 1 315 ? 15.727 -18.766 -11.047 1 88.19 315 PRO B O 1
ATOM 5905 N N . GLY B 1 316 ? 14.469 -17.719 -9.578 1 89.69 316 GLY B N 1
ATOM 5906 C CA . GLY B 1 316 ? 13.57 -18.844 -9.406 1 89.69 316 GLY B CA 1
ATOM 5907 C C . GLY B 1 316 ? 13.984 -19.766 -8.289 1 89.69 316 GLY B C 1
ATOM 5908 O O . GLY B 1 316 ? 13.289 -20.75 -7.988 1 89.69 316 GLY B O 1
ATOM 5909 N N . TYR B 1 317 ? 15.117 -19.484 -7.715 1 90.31 317 TYR B N 1
ATOM 5910 C CA . TYR B 1 317 ? 15.602 -20.281 -6.594 1 90.31 317 TYR B CA 1
ATOM 5911 C C . TYR B 1 317 ? 15.766 -19.406 -5.348 1 90.31 317 TYR B C 1
ATOM 5913 O O . TYR B 1 317 ? 16.203 -18.266 -5.434 1 90.31 317 TYR B O 1
ATOM 5921 N N . GLY B 1 318 ? 15.375 -20.016 -4.254 1 83.19 318 GLY B N 1
ATOM 5922 C CA . GLY B 1 318 ? 15.352 -19.281 -3 1 83.19 318 GLY B CA 1
ATOM 5923 C C . GLY B 1 318 ? 13.961 -18.797 -2.617 1 83.19 318 GLY B C 1
ATOM 5924 O O . GLY B 1 318 ? 13.07 -18.703 -3.467 1 83.19 318 GLY B O 1
ATOM 5925 N N . HIS B 1 319 ? 13.703 -18.609 -1.437 1 80.06 319 HIS B N 1
ATOM 5926 C CA . HIS B 1 319 ? 12.461 -18.094 -0.876 1 80.06 319 HIS B CA 1
ATOM 5927 C C . HIS B 1 319 ? 12.695 -17.469 0.495 1 80.06 319 HIS B C 1
ATOM 5929 O O . HIS B 1 319 ? 13.469 -17.984 1.296 1 80.06 319 HIS B O 1
ATOM 5935 N N . ALA B 1 320 ? 11.984 -16.422 0.77 1 76.75 320 ALA B N 1
ATOM 5936 C CA . ALA B 1 320 ? 12.188 -15.703 2.029 1 76.75 320 ALA B CA 1
ATOM 5937 C C . ALA B 1 320 ? 11.758 -16.562 3.219 1 76.75 320 ALA B C 1
ATOM 5939 O O . ALA B 1 320 ? 12.281 -16.406 4.324 1 76.75 320 ALA B O 1
ATOM 5940 N N . VAL B 1 321 ? 10.789 -17.453 2.963 1 82.44 321 VAL B N 1
ATOM 5941 C CA . VAL B 1 321 ? 10.211 -18.188 4.082 1 82.44 321 VAL B CA 1
ATOM 5942 C C . VAL B 1 321 ? 10.461 -19.688 3.904 1 82.44 321 VAL B C 1
ATOM 5944 O O . VAL B 1 321 ? 10.922 -20.359 4.828 1 82.44 321 VAL B O 1
ATOM 5947 N N . LEU B 1 322 ? 10.258 -20.188 2.729 1 86.62 322 LEU B N 1
ATOM 5948 C CA . LEU B 1 322 ? 10.305 -21.625 2.486 1 86.62 322 LEU B CA 1
ATOM 5949 C C . LEU B 1 322 ? 11.734 -22.141 2.578 1 86.62 322 LEU B C 1
ATOM 5951 O O . LEU B 1 322 ? 12.68 -21.453 2.193 1 86.62 322 LEU B O 1
ATOM 5955 N N . ARG B 1 323 ? 11.812 -23.422 3.078 1 88.31 323 ARG B N 1
ATOM 5956 C CA . ARG B 1 323 ? 13.109 -24.078 3.236 1 88.31 323 ARG B CA 1
ATOM 5957 C C . ARG B 1 323 ? 13.156 -25.375 2.455 1 88.31 323 ARG B C 1
ATOM 5959 O O . ARG B 1 323 ? 14.133 -26.125 2.545 1 88.31 323 ARG B O 1
ATOM 5966 N N . LYS B 1 324 ? 12.102 -25.672 1.786 1 89.44 324 LYS B N 1
ATOM 5967 C CA . LYS B 1 324 ? 11.977 -26.797 0.871 1 89.44 324 LYS B CA 1
ATOM 5968 C C . LYS B 1 324 ? 11.359 -26.359 -0.457 1 89.44 324 LYS B C 1
ATOM 5970 O O . LYS B 1 324 ? 11 -25.203 -0.629 1 89.44 324 LYS B O 1
ATOM 5975 N N . THR B 1 325 ? 11.359 -27.297 -1.32 1 90.44 325 THR B N 1
ATOM 5976 C CA . THR B 1 325 ? 10.758 -27 -2.615 1 90.44 325 THR B CA 1
ATOM 5977 C C . THR B 1 325 ? 9.328 -26.5 -2.445 1 90.44 325 THR B C 1
ATOM 5979 O O . THR B 1 325 ? 8.539 -27.078 -1.704 1 90.44 325 THR B O 1
ATOM 5982 N N . ASP B 1 326 ? 9.07 -25.406 -3.076 1 92.31 326 ASP B N 1
ATOM 5983 C CA . ASP B 1 326 ? 7.723 -24.859 -3.104 1 92.31 326 ASP B CA 1
ATOM 5984 C C . ASP B 1 326 ? 6.727 -25.875 -3.66 1 92.31 326 ASP B C 1
ATOM 5986 O O . ASP B 1 326 ? 6.855 -26.312 -4.805 1 92.31 326 ASP B O 1
ATOM 5990 N N . PRO B 1 327 ? 5.758 -26.297 -2.838 1 94.31 327 PRO B N 1
ATOM 5991 C CA . PRO B 1 327 ? 4.801 -27.281 -3.336 1 94.31 327 PRO B CA 1
ATOM 5992 C C . PRO B 1 327 ? 4.098 -26.828 -4.613 1 94.31 327 PRO B C 1
ATOM 5994 O O . PRO B 1 327 ? 3.68 -27.656 -5.422 1 94.31 327 PRO B O 1
ATOM 5997 N N . ARG B 1 328 ? 3.932 -25.688 -4.812 1 95.88 328 ARG B N 1
ATOM 5998 C CA . ARG B 1 328 ? 3.311 -25.156 -6.027 1 95.88 328 ARG B CA 1
ATOM 5999 C C . ARG B 1 328 ? 4.188 -25.422 -7.246 1 95.88 328 ARG B C 1
ATOM 6001 O O . ARG B 1 328 ? 3.68 -25.672 -8.344 1 95.88 328 ARG B O 1
ATOM 6008 N N . HIS B 1 329 ? 5.48 -25.203 -7.055 1 94.69 329 HIS B N 1
ATOM 6009 C CA . HIS B 1 329 ? 6.406 -25.547 -8.125 1 94.69 329 HIS B CA 1
ATOM 6010 C C . HIS B 1 329 ? 6.254 -27 -8.547 1 94.69 329 HIS B C 1
ATOM 6012 O O . HIS B 1 329 ? 6.309 -27.312 -9.734 1 94.69 329 HIS B O 1
ATOM 6018 N N . LEU B 1 330 ? 6.082 -27.828 -7.578 1 95.25 330 LEU B N 1
ATOM 6019 C CA . LEU B 1 330 ? 5.949 -29.25 -7.863 1 95.25 330 LEU B CA 1
ATOM 6020 C C . LEU B 1 330 ? 4.715 -29.531 -8.711 1 95.25 330 LEU B C 1
ATOM 6022 O O . LEU B 1 330 ? 4.754 -30.359 -9.625 1 95.25 330 LEU B O 1
ATOM 6026 N N . VAL B 1 331 ? 3.666 -28.859 -8.406 1 96.62 331 VAL B N 1
ATOM 6027 C CA . VAL B 1 331 ? 2.432 -29.031 -9.164 1 96.62 331 VAL B CA 1
ATOM 6028 C C . VAL B 1 331 ? 2.635 -28.562 -10.602 1 96.62 331 VAL B C 1
ATOM 6030 O O . VAL B 1 331 ? 2.205 -29.219 -11.547 1 96.62 331 VAL B O 1
ATOM 6033 N N . LEU B 1 332 ? 3.262 -27.422 -10.781 1 96.62 332 LEU B N 1
ATOM 6034 C CA . LEU B 1 332 ? 3.545 -26.891 -12.117 1 96.62 332 LEU B CA 1
ATOM 6035 C C . LEU B 1 332 ? 4.438 -27.859 -12.898 1 96.62 332 LEU B C 1
ATOM 6037 O O . LEU B 1 332 ? 4.219 -28.078 -14.086 1 96.62 332 LEU B O 1
ATOM 6041 N N . ARG B 1 333 ? 5.41 -28.375 -12.211 1 96.19 333 ARG B N 1
ATOM 6042 C CA . ARG B 1 333 ? 6.328 -29.328 -12.836 1 96.19 333 ARG B CA 1
ATOM 6043 C C . ARG B 1 333 ? 5.598 -30.594 -13.273 1 96.19 333 ARG B C 1
ATOM 6045 O O . ARG B 1 333 ? 5.836 -31.109 -14.375 1 96.19 333 ARG B O 1
ATOM 6052 N N . GLU B 1 334 ? 4.781 -31.078 -12.438 1 96.81 334 GLU B N 1
ATOM 6053 C CA . GLU B 1 334 ? 4.004 -32.25 -12.789 1 96.81 334 GLU B CA 1
ATOM 6054 C C . GLU B 1 334 ? 3.141 -32 -14.023 1 96.81 334 GLU B C 1
ATOM 6056 O O . GLU B 1 334 ? 3.023 -32.875 -14.891 1 96.81 334 GLU B O 1
ATOM 6061 N N . PHE B 1 335 ? 2.52 -30.859 -14.055 1 97.19 335 PHE B N 1
ATOM 6062 C CA . PHE B 1 335 ? 1.745 -30.453 -15.227 1 97.19 335 PHE B CA 1
ATOM 6063 C C . PHE B 1 335 ? 2.609 -30.484 -16.484 1 97.19 335 PHE B C 1
ATOM 6065 O O . PHE B 1 335 ? 2.189 -30.984 -17.516 1 97.19 335 PHE B O 1
ATOM 6072 N N . ALA B 1 336 ? 3.793 -29.969 -16.375 1 97 336 ALA B N 1
ATOM 6073 C CA . ALA B 1 336 ? 4.707 -29.891 -17.516 1 97 336 ALA B CA 1
ATOM 6074 C C . ALA B 1 336 ? 5.168 -31.281 -17.938 1 97 336 ALA B C 1
ATOM 6076 O O . ALA B 1 336 ? 5.25 -31.578 -19.141 1 97 336 ALA B O 1
ATOM 6077 N N . LEU B 1 337 ? 5.469 -32.125 -17 1 97.06 337 LEU B N 1
ATOM 6078 C CA . LEU B 1 337 ? 5.902 -33.469 -17.281 1 97.06 337 LEU B CA 1
ATOM 6079 C C . LEU B 1 337 ? 4.824 -34.25 -18.031 1 97.06 337 LEU B C 1
ATOM 6081 O O . LEU B 1 337 ? 5.129 -35.031 -18.938 1 97.06 337 LEU B O 1
ATOM 6085 N N . LYS B 1 338 ? 3.662 -34 -17.688 1 96.81 338 LYS B N 1
ATOM 6086 C CA . LYS B 1 338 ? 2.529 -34.719 -18.266 1 96.81 338 LYS B CA 1
ATOM 6087 C C . LYS B 1 338 ? 2.191 -34.188 -19.656 1 96.81 338 LYS B C 1
ATOM 6089 O O . LYS B 1 338 ? 1.875 -34.969 -20.562 1 96.81 338 LYS B O 1
ATOM 6094 N N . HIS B 1 339 ? 2.244 -32.875 -19.828 1 96.19 339 HIS B N 1
ATOM 6095 C CA . HIS B 1 339 ? 1.614 -32.312 -21.016 1 96.19 339 HIS B CA 1
ATOM 6096 C C . HIS B 1 339 ? 2.656 -31.75 -21.984 1 96.19 339 HIS B C 1
ATOM 6098 O O . HIS B 1 339 ? 2.373 -31.562 -23.156 1 96.19 339 HIS B O 1
ATOM 6104 N N . LEU B 1 340 ? 3.834 -31.453 -21.469 1 95.31 340 LEU B N 1
ATOM 6105 C CA . LEU B 1 340 ? 4.848 -30.906 -22.359 1 95.31 340 LEU B CA 1
ATOM 6106 C C . LEU B 1 340 ? 6.23 -31.438 -22.016 1 95.31 340 LEU B C 1
ATOM 6108 O O . LEU B 1 340 ? 7.184 -30.672 -21.859 1 95.31 340 LEU B O 1
ATOM 6112 N N . PRO B 1 341 ? 6.402 -32.688 -21.922 1 94.12 341 PRO B N 1
ATOM 6113 C CA . PRO B 1 341 ? 7.66 -33.281 -21.484 1 94.12 341 PRO B CA 1
ATOM 6114 C C . PRO B 1 341 ? 8.812 -33 -22.453 1 94.12 341 PRO B C 1
ATOM 6116 O O . PRO B 1 341 ? 9.977 -33.062 -22.062 1 94.12 341 PRO B O 1
ATOM 6119 N N . GLU B 1 342 ? 8.523 -32.688 -23.719 1 94.44 342 GLU B N 1
ATOM 6120 C CA . GLU B 1 342 ? 9.57 -32.531 -24.719 1 94.44 342 GLU B CA 1
ATOM 6121 C C . GLU B 1 342 ? 9.898 -31.062 -24.969 1 94.44 342 GLU B C 1
ATOM 6123 O O . GLU B 1 342 ? 10.742 -30.75 -25.812 1 94.44 342 GLU B O 1
ATOM 6128 N N . ASP B 1 343 ? 9.188 -30.188 -24.281 1 94.44 343 ASP B N 1
ATOM 6129 C CA . ASP B 1 343 ? 9.469 -28.766 -24.453 1 94.44 343 ASP B CA 1
ATOM 6130 C C . ASP B 1 343 ? 10.906 -28.438 -24.078 1 94.44 343 ASP B C 1
ATOM 6132 O O . ASP B 1 343 ? 11.375 -28.812 -22.984 1 94.44 343 ASP B O 1
ATOM 6136 N N . LYS B 1 344 ? 11.602 -27.766 -24.938 1 91.75 344 LYS B N 1
ATOM 6137 C CA . LYS B 1 344 ? 13.031 -27.5 -24.766 1 91.75 344 LYS B CA 1
ATOM 6138 C C . LYS B 1 344 ? 13.289 -26.656 -23.516 1 91.75 344 LYS B C 1
ATOM 6140 O O . LYS B 1 344 ? 14.258 -26.875 -22.797 1 91.75 344 LYS B O 1
ATOM 6145 N N . LEU B 1 345 ? 12.461 -25.672 -23.391 1 91.56 345 LEU B N 1
ATOM 6146 C CA . LEU B 1 345 ? 12.633 -24.812 -22.219 1 91.56 345 LEU B CA 1
ATOM 6147 C C . LEU B 1 345 ? 12.359 -25.594 -20.938 1 91.56 345 LEU B C 1
ATOM 6149 O O . LEU B 1 345 ? 13.031 -25.391 -19.922 1 91.56 345 LEU B O 1
ATOM 6153 N N . PHE B 1 346 ? 11.352 -26.438 -20.938 1 93.94 346 PHE B N 1
ATOM 6154 C CA . PHE B 1 346 ? 11.039 -27.234 -19.766 1 93.94 346 PHE B CA 1
ATOM 6155 C C . PHE B 1 346 ? 12.188 -28.203 -19.438 1 93.94 346 PHE B C 1
ATOM 6157 O O . PHE B 1 346 ? 12.516 -28.422 -18.281 1 93.94 346 PHE B O 1
ATOM 6164 N N . ARG B 1 347 ? 12.758 -28.734 -20.438 1 93.5 347 ARG B N 1
ATOM 6165 C CA . ARG B 1 347 ? 13.891 -29.625 -20.234 1 93.5 347 ARG B CA 1
ATOM 6166 C C . ARG B 1 347 ? 15.047 -28.891 -19.547 1 93.5 347 ARG B C 1
ATOM 6168 O O . ARG B 1 347 ? 15.719 -29.453 -18.688 1 93.5 347 ARG B O 1
ATOM 6175 N N . LEU B 1 348 ? 15.227 -27.719 -19.984 1 93.19 348 LEU B N 1
ATOM 6176 C CA . LEU B 1 348 ? 16.266 -26.891 -19.375 1 93.19 348 LEU B CA 1
ATOM 6177 C C . LEU B 1 348 ? 15.953 -26.641 -17.906 1 93.19 348 LEU B C 1
ATOM 6179 O O . LEU B 1 348 ? 16.828 -26.766 -17.047 1 93.19 348 LEU B O 1
ATOM 6183 N N . VAL B 1 349 ? 14.719 -26.281 -17.656 1 93.19 349 VAL B N 1
ATOM 6184 C CA . VAL B 1 349 ? 14.297 -26 -16.281 1 93.19 349 VAL B CA 1
ATOM 6185 C C . VAL B 1 349 ? 14.391 -27.266 -15.438 1 93.19 349 VAL B C 1
ATOM 6187 O O . VAL B 1 349 ? 14.727 -27.203 -14.258 1 93.19 349 VAL B O 1
ATOM 6190 N N . SER B 1 350 ? 14.109 -28.359 -16.047 1 94.25 350 SER B N 1
ATOM 6191 C CA . SER B 1 350 ? 14.227 -29.641 -15.367 1 94.25 350 SER B CA 1
ATOM 6192 C C . SER B 1 350 ? 15.68 -29.938 -15.016 1 94.25 350 SER B C 1
ATOM 6194 O O . SER B 1 350 ? 15.969 -30.484 -13.945 1 94.25 350 SER B O 1
ATOM 6196 N N . GLN B 1 351 ? 16.547 -29.656 -15.883 1 94.75 351 GLN B N 1
ATOM 6197 C CA . GLN B 1 351 ? 17.969 -29.812 -15.617 1 94.75 351 GLN B CA 1
ATOM 6198 C C . GLN B 1 351 ? 18.422 -28.906 -14.492 1 94.75 351 GLN B C 1
ATOM 6200 O O . GLN B 1 351 ? 19.188 -29.328 -13.617 1 94.75 351 GLN B O 1
ATOM 6205 N N . LEU B 1 352 ? 17.953 -27.703 -14.523 1 94.69 352 LEU B N 1
ATOM 6206 C CA . LEU B 1 352 ? 18.281 -26.75 -13.469 1 94.69 352 LEU B CA 1
ATOM 6207 C C . LEU B 1 352 ? 17.781 -27.234 -12.109 1 94.69 352 LEU B C 1
ATOM 6209 O O . LEU B 1 352 ? 18.469 -27.094 -11.102 1 94.69 352 LEU B O 1
ATOM 6213 N N . TYR B 1 353 ? 16.547 -27.781 -12.117 1 94 353 TYR B N 1
ATOM 6214 C CA . TYR B 1 353 ? 15.953 -28.312 -10.906 1 94 353 TYR B CA 1
ATOM 6215 C C . TYR B 1 353 ? 16.859 -29.359 -10.258 1 94 353 TYR B C 1
ATOM 6217 O O . TYR B 1 353 ? 16.953 -29.422 -9.031 1 94 353 TYR B O 1
ATOM 6225 N N . LYS B 1 354 ? 17.562 -30.016 -11.062 1 93.81 354 LYS B N 1
ATOM 6226 C CA . LYS B 1 354 ? 18.438 -31.094 -10.602 1 93.81 354 LYS B CA 1
ATOM 6227 C C . LYS B 1 354 ? 19.766 -30.547 -10.117 1 93.81 354 LYS B C 1
ATOM 6229 O O . LYS B 1 354 ? 20.344 -31.047 -9.148 1 93.81 354 LYS B O 1
ATOM 6234 N N . ILE B 1 355 ? 20.266 -29.484 -10.703 1 94.62 355 ILE B N 1
ATOM 6235 C CA . ILE B 1 355 ? 21.672 -29.109 -10.578 1 94.62 355 ILE B CA 1
ATOM 6236 C C . ILE B 1 355 ? 21.812 -27.938 -9.625 1 94.62 355 ILE B C 1
ATOM 6238 O O . ILE B 1 355 ? 22.766 -27.859 -8.852 1 94.62 355 ILE B O 1
ATOM 6242 N N . VAL B 1 356 ? 20.906 -27.031 -9.625 1 94.38 356 VAL B N 1
ATOM 6243 C CA . VAL B 1 356 ? 21.062 -25.719 -9 1 94.38 356 VAL B CA 1
ATOM 6244 C C . VAL B 1 356 ? 21.156 -25.875 -7.484 1 94.38 356 VAL B C 1
ATOM 6246 O O . VAL B 1 356 ? 22 -25.25 -6.844 1 94.38 356 VAL B O 1
ATOM 6249 N N . PRO B 1 357 ? 20.297 -26.703 -6.848 1 93.62 357 PRO B N 1
ATOM 6250 C CA . PRO B 1 357 ? 20.328 -26.781 -5.387 1 93.62 357 PRO B CA 1
ATOM 6251 C C . PRO B 1 357 ? 21.719 -27.188 -4.859 1 93.62 357 PRO B C 1
ATOM 6253 O O . PRO B 1 357 ? 22.203 -26.578 -3.904 1 93.62 357 PRO B O 1
ATOM 6256 N N . ASP B 1 358 ? 22.344 -28.078 -5.496 1 92.75 358 ASP B N 1
ATOM 6257 C CA . ASP B 1 358 ? 23.672 -28.531 -5.062 1 92.75 358 ASP B CA 1
ATOM 6258 C C . ASP B 1 358 ? 24.703 -27.422 -5.207 1 92.75 358 ASP B C 1
ATOM 6260 O O . ASP B 1 358 ? 25.578 -27.281 -4.359 1 92.75 358 ASP B O 1
ATOM 6264 N N . ILE B 1 359 ? 24.562 -26.766 -6.254 1 93.94 359 ILE B N 1
ATOM 6265 C CA . ILE B 1 359 ? 25.5 -25.672 -6.512 1 93.94 359 ILE B CA 1
ATOM 6266 C C . ILE B 1 359 ? 25.328 -24.578 -5.453 1 93.94 359 ILE B C 1
ATOM 6268 O O . ILE B 1 359 ? 26.312 -24.031 -4.949 1 93.94 359 ILE B O 1
ATOM 6272 N N . LEU B 1 360 ? 24.078 -24.25 -5.152 1 92.69 360 LEU B N 1
ATOM 6273 C CA . LEU B 1 360 ? 23.781 -23.219 -4.164 1 92.69 360 LEU B CA 1
ATOM 6274 C C . LEU B 1 360 ? 24.266 -23.656 -2.779 1 92.69 360 LEU B C 1
ATOM 6276 O O . LEU B 1 360 ? 24.75 -22.828 -2.006 1 92.69 360 LEU B O 1
ATOM 6280 N N . ILE B 1 361 ? 24.156 -24.922 -2.475 1 89.94 361 ILE B N 1
ATOM 6281 C CA . ILE B 1 361 ? 24.625 -25.453 -1.205 1 89.94 361 ILE B CA 1
ATOM 6282 C C . ILE B 1 361 ? 26.156 -25.359 -1.142 1 89.94 361 ILE B C 1
ATOM 6284 O O . ILE B 1 361 ? 26.703 -24.953 -0.118 1 89.94 361 ILE B O 1
ATOM 6288 N N . GLU B 1 362 ? 26.766 -25.688 -2.166 1 89 362 GLU B N 1
ATOM 6289 C CA . GLU B 1 362 ? 28.219 -25.641 -2.246 1 89 362 GLU B CA 1
ATOM 6290 C C . GLU B 1 362 ? 28.734 -24.203 -2.096 1 89 362 GLU B C 1
ATOM 6292 O O . GLU B 1 362 ? 29.75 -23.969 -1.454 1 89 362 GLU B O 1
ATOM 6297 N N . GLN B 1 363 ? 28.078 -23.359 -2.734 1 87.06 363 GLN B N 1
ATOM 6298 C CA . GLN B 1 363 ? 28.469 -21.953 -2.646 1 87.06 363 GLN B CA 1
ATOM 6299 C C . GLN B 1 363 ? 28.359 -21.438 -1.216 1 87.06 363 GLN B C 1
ATOM 6301 O O . GLN B 1 363 ? 29.156 -20.609 -0.78 1 87.06 363 GLN B O 1
ATOM 6306 N N . GLY B 1 364 ? 27.297 -21.938 -0.511 1 81.94 364 GLY B N 1
ATOM 6307 C CA . GLY B 1 364 ? 27.203 -21.719 0.92 1 81.94 364 GLY B CA 1
ATOM 6308 C C . GLY B 1 364 ? 26.516 -20.406 1.267 1 81.94 364 GLY B C 1
ATOM 6309 O O . GLY B 1 364 ? 26.359 -20.062 2.443 1 81.94 364 GLY B O 1
ATOM 6310 N N . LYS B 1 365 ? 25.969 -19.719 0.406 1 72.19 365 LYS B N 1
ATOM 6311 C CA . LYS B 1 365 ? 25.359 -18.422 0.692 1 72.19 365 LYS B CA 1
ATOM 6312 C C . LYS B 1 365 ? 23.844 -18.516 0.71 1 72.19 365 LYS B C 1
ATOM 6314 O O . LYS B 1 365 ? 23.172 -17.672 1.312 1 72.19 365 LYS B O 1
ATOM 6319 N N . ALA B 1 366 ? 23.312 -19.516 0.091 1 75.19 366 ALA B N 1
ATOM 6320 C CA . ALA B 1 366 ? 21.859 -19.594 -0.029 1 75.19 366 ALA B CA 1
ATOM 6321 C C . ALA B 1 366 ? 21.25 -20.25 1.209 1 75.19 366 ALA B C 1
ATOM 6323 O O . ALA B 1 366 ? 21.688 -21.312 1.646 1 75.19 366 ALA B O 1
ATOM 6324 N N . LYS B 1 367 ? 20.312 -19.547 1.76 1 74.38 367 LYS B N 1
ATOM 6325 C CA . LYS B 1 367 ? 19.578 -20.125 2.887 1 74.38 367 LYS B CA 1
ATOM 6326 C C . LYS B 1 367 ? 18.594 -21.172 2.418 1 74.38 367 LYS B C 1
ATOM 6328 O O . LYS B 1 367 ? 18.297 -22.125 3.143 1 74.38 367 LYS B O 1
ATOM 6333 N N . ASN B 1 368 ? 17.984 -21 1.279 1 83.38 368 ASN B N 1
ATOM 6334 C CA . ASN B 1 368 ? 17.094 -21.938 0.62 1 83.38 368 ASN B CA 1
ATOM 6335 C C . ASN B 1 368 ? 17.516 -22.188 -0.83 1 83.38 368 ASN B C 1
ATOM 6337 O O . ASN B 1 368 ? 17.297 -21.328 -1.69 1 83.38 368 ASN B O 1
ATOM 6341 N N . PRO B 1 369 ? 18.031 -23.344 -1.089 1 89.69 369 PRO B N 1
ATOM 6342 C CA . PRO B 1 369 ? 18.562 -23.609 -2.432 1 89.69 369 PRO B CA 1
ATOM 6343 C C . PRO B 1 369 ? 17.484 -24.125 -3.387 1 89.69 369 PRO B C 1
ATOM 6345 O O . PRO B 1 369 ? 17.781 -24.406 -4.555 1 89.69 369 PRO B O 1
ATOM 6348 N N . TRP B 1 370 ? 16.266 -24.203 -2.943 1 91.12 370 TRP B N 1
ATOM 6349 C CA . TRP B 1 370 ? 15.242 -24.922 -3.701 1 91.12 370 TRP B CA 1
ATOM 6350 C C . TRP B 1 370 ? 14.445 -23.953 -4.57 1 91.12 370 TRP B C 1
ATOM 6352 O O . TRP B 1 370 ? 14.414 -22.75 -4.305 1 91.12 370 TRP B O 1
ATOM 6362 N N . PRO B 1 371 ? 13.812 -24.531 -5.574 1 92.44 371 PRO B N 1
ATOM 6363 C CA . PRO B 1 371 ? 13.047 -23.672 -6.48 1 92.44 371 PRO B CA 1
ATOM 6364 C C . PRO B 1 371 ? 11.734 -23.188 -5.867 1 92.44 371 PRO B C 1
ATOM 6366 O O . PRO B 1 371 ? 11.125 -23.906 -5.062 1 92.44 371 PRO B O 1
ATOM 6369 N N . ASN B 1 372 ? 11.383 -22.016 -6.227 1 90.69 372 ASN B N 1
ATOM 6370 C CA . ASN B 1 372 ? 10.047 -21.484 -5.938 1 90.69 372 ASN B CA 1
ATOM 6371 C C . ASN B 1 372 ? 9.133 -21.578 -7.156 1 90.69 372 ASN B C 1
ATOM 6373 O O . ASN B 1 372 ? 9.508 -22.172 -8.172 1 90.69 372 ASN B O 1
ATOM 6377 N N . VAL B 1 373 ? 7.953 -21.109 -7.039 1 90.06 373 VAL B N 1
ATOM 6378 C CA . VAL B 1 373 ? 6.918 -21.281 -8.055 1 90.06 373 VAL B CA 1
ATOM 6379 C C . VAL B 1 373 ? 7.332 -20.578 -9.344 1 90.06 373 VAL B C 1
ATOM 6381 O O . VAL B 1 373 ? 6.996 -21.016 -10.438 1 90.06 373 VAL B O 1
ATOM 6384 N N . ASP B 1 374 ? 8.133 -19.547 -9.305 1 89.75 374 ASP B N 1
ATOM 6385 C CA . ASP B 1 374 ? 8.492 -18.719 -10.453 1 89.75 374 ASP B CA 1
ATOM 6386 C C . ASP B 1 374 ? 9.492 -19.438 -11.359 1 89.75 374 ASP B C 1
ATOM 6388 O O . ASP B 1 374 ? 9.688 -19.047 -12.508 1 89.75 374 ASP B O 1
ATOM 6392 N N . ALA B 1 375 ? 10.086 -20.516 -10.898 1 89.81 375 ALA B N 1
ATOM 6393 C CA . ALA B 1 375 ? 11.109 -21.234 -11.648 1 89.81 375 ALA B CA 1
ATOM 6394 C C . ALA B 1 375 ? 10.508 -21.906 -12.875 1 89.81 375 ALA B C 1
ATOM 6396 O O . ALA B 1 375 ? 11.219 -22.172 -13.852 1 89.81 375 ALA B O 1
ATOM 6397 N N . CYS B 1 376 ? 9.203 -22.094 -12.836 1 91.06 376 CYS B N 1
ATOM 6398 C CA . CYS B 1 376 ? 8.633 -22.922 -13.891 1 91.06 376 CYS B CA 1
ATOM 6399 C C . CYS B 1 376 ? 7.473 -22.219 -14.578 1 91.06 376 CYS B C 1
ATOM 6401 O O . CYS B 1 376 ? 7.176 -22.484 -15.742 1 91.06 376 CYS B O 1
ATOM 6403 N N . SER B 1 377 ? 6.805 -21.312 -13.961 1 93 377 SER B N 1
ATOM 6404 C CA . SER B 1 377 ? 5.539 -20.75 -14.438 1 93 377 SER B CA 1
ATOM 6405 C C . SER B 1 377 ? 5.707 -20.062 -15.789 1 93 377 SER B C 1
ATOM 6407 O O . SER B 1 377 ? 4.926 -20.297 -16.703 1 93 377 SER B O 1
ATOM 6409 N N . GLY B 1 378 ? 6.758 -19.281 -15.93 1 93.12 378 GLY B N 1
ATOM 6410 C CA . GLY B 1 378 ? 6.984 -18.547 -17.172 1 93.12 378 GLY B CA 1
ATOM 6411 C C . GLY B 1 378 ? 7.18 -19.469 -18.359 1 93.12 378 GLY B C 1
ATOM 6412 O O . GLY B 1 378 ? 6.742 -19.141 -19.469 1 93.12 378 GLY B O 1
ATOM 6413 N N . VAL B 1 379 ? 7.789 -20.609 -18.156 1 93.69 379 VAL B N 1
ATOM 6414 C CA . VAL B 1 379 ? 8.07 -21.578 -19.203 1 93.69 379 VAL B CA 1
ATOM 6415 C C . VAL B 1 379 ? 6.758 -22.172 -19.719 1 93.69 379 VAL B C 1
ATOM 6417 O O . VAL B 1 379 ? 6.594 -22.375 -20.938 1 93.69 379 VAL B O 1
ATOM 6420 N N . LEU B 1 380 ? 5.891 -22.422 -18.812 1 96.62 380 LEU B N 1
ATOM 6421 C CA . LEU B 1 380 ? 4.602 -22.984 -19.188 1 96.62 380 LEU B CA 1
ATOM 6422 C C . LEU B 1 380 ? 3.801 -21.984 -20.031 1 96.62 380 LEU B C 1
ATOM 6424 O O . LEU B 1 380 ? 3.225 -22.359 -21.047 1 96.62 380 LEU B O 1
ATOM 6428 N N . PHE B 1 381 ? 3.766 -20.703 -19.609 1 96.62 381 PHE B N 1
ATOM 6429 C CA . PHE B 1 381 ? 3.064 -19.672 -20.359 1 96.62 381 PHE B CA 1
ATOM 6430 C C . PHE B 1 381 ? 3.656 -19.531 -21.75 1 96.62 381 PHE B C 1
ATOM 6432 O O . PHE B 1 381 ? 2.922 -19.453 -22.75 1 96.62 381 PHE B O 1
ATOM 6439 N N . THR B 1 382 ? 4.977 -19.547 -21.812 1 95 382 THR B N 1
ATOM 6440 C CA . THR B 1 382 ? 5.684 -19.391 -23.078 1 95 382 THR B CA 1
ATOM 6441 C C . THR B 1 382 ? 5.371 -20.562 -24.016 1 95 382 THR B C 1
ATOM 6443 O O . THR B 1 382 ? 5.203 -20.359 -25.219 1 95 382 THR B O 1
ATOM 6446 N N . HIS B 1 383 ? 5.324 -21.734 -23.469 1 95.75 383 HIS B N 1
ATOM 6447 C CA . HIS B 1 383 ? 5.012 -22.922 -24.266 1 95.75 383 HIS B CA 1
ATOM 6448 C C . HIS B 1 383 ? 3.678 -22.766 -25 1 95.75 383 HIS B C 1
ATOM 6450 O O . HIS B 1 383 ? 3.547 -23.141 -26.156 1 95.75 383 HIS B O 1
ATOM 6456 N N . TYR B 1 384 ? 2.732 -22.172 -24.328 1 97.12 384 TYR B N 1
ATOM 6457 C CA . TYR B 1 384 ? 1.396 -22.062 -24.906 1 97.12 384 TYR B CA 1
ATOM 6458 C C . TYR B 1 384 ? 1.23 -20.734 -25.641 1 97.12 384 TYR B C 1
ATOM 6460 O O . TYR B 1 384 ? 0.113 -20.344 -25.984 1 97.12 384 TYR B O 1
ATOM 6468 N N . GLY B 1 385 ? 2.342 -20.016 -25.766 1 96.06 385 GLY B N 1
ATOM 6469 C CA . GLY B 1 385 ? 2.336 -18.891 -26.703 1 96.06 385 GLY B CA 1
ATOM 6470 C C . GLY B 1 385 ? 2.318 -17.547 -26.016 1 96.06 385 GLY B C 1
ATOM 6471 O O . GLY B 1 385 ? 2.359 -16.5 -26.672 1 96.06 385 GLY B O 1
ATOM 6472 N N . MET B 1 386 ? 2.211 -17.469 -24.75 1 96.69 386 MET B N 1
ATOM 6473 C CA . MET B 1 386 ? 2.299 -16.188 -24.062 1 96.69 386 MET B CA 1
ATOM 6474 C C . MET B 1 386 ? 3.752 -15.844 -23.75 1 96.69 386 MET B C 1
ATOM 6476 O O . MET B 1 386 ? 4.246 -16.125 -22.656 1 96.69 386 MET B O 1
ATOM 6480 N N . THR B 1 387 ? 4.301 -15.125 -24.609 1 94.69 387 THR B N 1
ATOM 6481 C CA . THR B 1 387 ? 5.738 -14.875 -24.547 1 94.69 387 THR B CA 1
ATOM 6482 C C . THR B 1 387 ? 6.027 -13.516 -23.922 1 94.69 387 THR B C 1
ATOM 6484 O O . THR B 1 387 ? 7.176 -13.211 -23.594 1 94.69 387 THR B O 1
ATOM 6487 N N . GLU B 1 388 ? 4.949 -12.727 -23.734 1 95 388 GLU B N 1
ATOM 6488 C CA . GLU B 1 388 ? 5.133 -11.398 -23.172 1 95 388 GLU B CA 1
ATOM 6489 C C . GLU B 1 388 ? 5.402 -11.477 -21.672 1 95 388 GLU B C 1
ATOM 6491 O O . GLU B 1 388 ? 4.477 -11.391 -20.859 1 95 388 GLU B O 1
ATOM 6496 N N . MET B 1 389 ? 6.641 -11.43 -21.266 1 92.19 389 MET B N 1
ATOM 6497 C CA . MET B 1 389 ? 7.07 -11.688 -19.906 1 92.19 389 MET B CA 1
ATOM 6498 C C . MET B 1 389 ? 6.59 -10.578 -18.969 1 92.19 389 MET B C 1
ATOM 6500 O O . MET B 1 389 ? 6.293 -10.836 -17.797 1 92.19 389 MET B O 1
ATOM 6504 N N . SER B 1 390 ? 6.5 -9.359 -19.484 1 91.81 390 SER B N 1
ATOM 6505 C CA . SER B 1 390 ? 6.078 -8.219 -18.656 1 91.81 390 SER B CA 1
ATOM 6506 C C . SER B 1 390 ? 4.641 -8.383 -18.188 1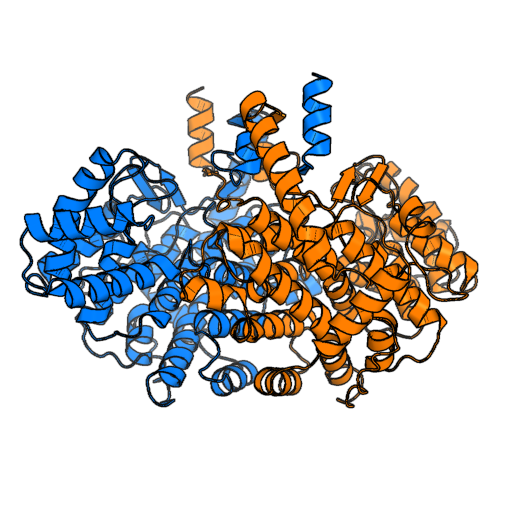 91.81 390 SER B C 1
ATOM 6508 O O . SER B 1 390 ? 4.211 -7.703 -17.25 1 91.81 390 SER B O 1
ATOM 6510 N N . TYR B 1 391 ? 3.906 -9.312 -18.828 1 96.12 391 TYR B N 1
ATOM 6511 C CA . TYR B 1 391 ? 2.496 -9.516 -18.516 1 96.12 391 TYR B CA 1
ATOM 6512 C C . TYR B 1 391 ? 2.32 -10.617 -17.469 1 96.12 391 TYR B C 1
ATOM 6514 O O . TYR B 1 391 ? 1.248 -10.75 -16.875 1 96.12 391 TYR B O 1
ATOM 6522 N N . HIS B 1 392 ? 3.344 -11.406 -17.172 1 94.94 392 HIS B N 1
ATOM 6523 C CA . HIS B 1 392 ? 3.221 -12.555 -16.281 1 94.94 392 HIS B CA 1
ATOM 6524 C C . HIS B 1 392 ? 2.877 -12.117 -14.867 1 94.94 392 HIS B C 1
ATOM 6526 O O . HIS B 1 392 ? 2.109 -12.789 -14.172 1 94.94 392 HIS B O 1
ATOM 6532 N N . THR B 1 393 ? 3.418 -10.961 -14.453 1 95.06 393 THR B N 1
ATOM 6533 C CA . THR B 1 393 ? 3.121 -10.469 -13.117 1 95.06 393 THR B CA 1
ATOM 6534 C C . THR B 1 393 ? 1.653 -10.062 -13 1 95.06 393 THR B C 1
ATOM 6536 O O . THR B 1 393 ? 1.065 -10.148 -11.914 1 95.06 393 THR B O 1
ATOM 6539 N N . VAL B 1 394 ? 1.025 -9.633 -14.125 1 97.81 394 VAL B N 1
ATOM 6540 C CA . VAL B 1 394 ? -0.397 -9.312 -14.133 1 97.81 394 VAL B CA 1
ATOM 6541 C C . VAL B 1 394 ? -1.213 -10.555 -13.797 1 97.81 394 VAL B C 1
ATOM 6543 O O . VAL B 1 394 ? -2.191 -10.484 -13.055 1 97.81 394 VAL B O 1
ATOM 6546 N N . LEU B 1 395 ? -0.769 -11.727 -14.32 1 97.75 395 LEU B N 1
ATOM 6547 C CA . LEU B 1 395 ? -1.447 -12.977 -14 1 97.75 395 LEU B CA 1
ATOM 6548 C C . LEU B 1 395 ? -1.393 -13.258 -12.5 1 97.75 395 LEU B C 1
ATOM 6550 O O . LEU B 1 395 ? -2.389 -13.68 -11.914 1 97.75 395 LEU B O 1
ATOM 6554 N N . LEU B 1 396 ? -0.236 -13.031 -11.961 1 97 396 LEU B N 1
ATOM 6555 C CA . LEU B 1 396 ? -0.086 -13.203 -10.523 1 97 396 LEU B CA 1
ATOM 6556 C C . LEU B 1 396 ? -1.013 -12.25 -9.766 1 97 396 LEU B C 1
ATOM 6558 O O . LEU B 1 396 ? -1.612 -12.633 -8.758 1 97 396 LEU B O 1
ATOM 6562 N N . GLY B 1 397 ? -1.105 -11.016 -10.227 1 98 397 GLY B N 1
ATOM 6563 C CA . GLY B 1 397 ? -1.987 -10.039 -9.609 1 98 397 GLY B CA 1
ATOM 6564 C C . GLY B 1 397 ? -3.449 -10.445 -9.648 1 98 397 GLY B C 1
ATOM 6565 O O . GLY B 1 397 ? -4.188 -10.234 -8.688 1 98 397 GLY B O 1
ATOM 6566 N N . ILE B 1 398 ? -3.887 -11.008 -10.766 1 98.56 398 ILE B N 1
ATOM 6567 C CA . ILE B 1 398 ? -5.258 -11.492 -10.898 1 98.56 398 ILE B CA 1
ATOM 6568 C C . ILE B 1 398 ? -5.516 -12.594 -9.875 1 98.56 398 ILE B C 1
ATOM 6570 O O . ILE B 1 398 ? -6.547 -12.594 -9.195 1 98.56 398 ILE B O 1
ATOM 6574 N N . SER B 1 399 ? -4.59 -13.445 -9.781 1 98.31 399 SER B N 1
ATOM 6575 C CA . SER B 1 399 ? -4.711 -14.594 -8.883 1 98.31 399 SER B CA 1
ATOM 6576 C C . SER B 1 399 ? -4.738 -14.141 -7.426 1 98.31 399 SER B C 1
ATOM 6578 O O . SER B 1 399 ? -5.598 -14.578 -6.656 1 98.31 399 SER B O 1
ATOM 6580 N N . ARG B 1 400 ? -3.836 -13.281 -7.051 1 98.44 400 ARG B N 1
ATOM 6581 C CA . ARG B 1 400 ? -3.633 -12.883 -5.66 1 98.44 400 ARG B CA 1
ATOM 6582 C C . ARG B 1 400 ? -4.836 -12.109 -5.129 1 98.44 400 ARG B C 1
ATOM 6584 O O . ARG B 1 400 ? -5.008 -11.977 -3.916 1 98.44 400 ARG B O 1
ATOM 6591 N N . ALA B 1 401 ? -5.664 -11.586 -6.055 1 98.94 401 ALA B N 1
ATOM 6592 C CA . ALA B 1 401 ? -6.871 -10.875 -5.645 1 98.94 401 ALA B CA 1
ATOM 6593 C C . ALA B 1 401 ? -7.777 -11.773 -4.809 1 98.94 401 ALA B C 1
ATOM 6595 O O . ALA B 1 401 ? -8.469 -11.297 -3.9 1 98.94 401 ALA B O 1
ATOM 6596 N N . LEU B 1 402 ? -7.773 -13.062 -5.09 1 98.94 402 LEU B N 1
ATOM 6597 C CA . LEU B 1 402 ? -8.641 -14 -4.387 1 98.94 402 LEU B CA 1
ATOM 6598 C C . LEU B 1 402 ? -8.352 -13.992 -2.891 1 98.94 402 LEU B C 1
ATOM 6600 O O . LEU B 1 402 ? -9.25 -13.789 -2.078 1 98.94 402 LEU B O 1
ATOM 6604 N N . GLY B 1 403 ? -7.102 -14.164 -2.549 1 98.88 403 GLY B N 1
ATOM 6605 C CA . GLY B 1 403 ? -6.711 -14.188 -1.148 1 98.88 403 GLY B CA 1
ATOM 6606 C C . GLY B 1 403 ? -6.832 -12.836 -0.471 1 98.88 403 GLY B C 1
ATOM 6607 O O . GLY B 1 403 ? -7.293 -12.75 0.668 1 98.88 403 GLY B O 1
ATOM 6608 N N . CYS B 1 404 ? -6.41 -11.773 -1.117 1 98.88 404 CYS B N 1
ATOM 6609 C CA . CYS B 1 404 ? -6.461 -10.43 -0.543 1 98.88 404 CYS B CA 1
ATOM 6610 C C . CYS B 1 404 ? -7.895 -10.023 -0.234 1 98.88 404 CYS B C 1
ATOM 6612 O O . CYS B 1 404 ? -8.172 -9.477 0.832 1 98.88 404 CYS B O 1
ATOM 6614 N N . MET B 1 405 ? -8.82 -10.305 -1.185 1 98.94 405 MET B N 1
ATOM 6615 C CA . MET B 1 405 ? -10.219 -9.938 -0.985 1 98.94 405 MET B CA 1
ATOM 6616 C C . MET B 1 405 ? -10.844 -10.773 0.126 1 98.94 405 MET B C 1
ATOM 6618 O O . MET B 1 405 ? -11.609 -10.258 0.941 1 98.94 405 MET B O 1
ATOM 6622 N N . ALA B 1 406 ? -10.516 -12.086 0.124 1 98.88 406 ALA B N 1
ATOM 6623 C CA . ALA B 1 406 ? -11 -12.922 1.219 1 98.88 406 ALA B CA 1
ATOM 6624 C C . ALA B 1 406 ? -10.539 -12.383 2.568 1 98.88 406 ALA B C 1
ATOM 6626 O O . ALA B 1 406 ? -11.32 -12.312 3.52 1 98.88 406 ALA B O 1
ATOM 6627 N N . SER B 1 407 ? -9.312 -12.008 2.645 1 98.75 407 SER B N 1
ATOM 6628 C CA . SER B 1 407 ? -8.734 -11.477 3.877 1 98.75 407 SER B CA 1
ATOM 6629 C C . SER B 1 407 ? -9.391 -10.156 4.266 1 98.75 407 SER B C 1
ATOM 6631 O O . SER B 1 407 ? -9.594 -9.883 5.453 1 98.75 407 SER B O 1
ATOM 6633 N N . MET B 1 408 ? -9.695 -9.312 3.299 1 98.75 408 MET B N 1
ATOM 6634 C CA . MET B 1 408 ? -10.328 -8.031 3.598 1 98.75 408 MET B CA 1
ATOM 6635 C C . MET B 1 408 ? -11.727 -8.234 4.16 1 98.75 408 MET B C 1
ATOM 6637 O O . MET B 1 408 ? -12.141 -7.516 5.07 1 98.75 408 MET B O 1
ATOM 6641 N N . ILE B 1 409 ? -12.469 -9.172 3.59 1 98.81 409 ILE B N 1
ATOM 6642 C CA . ILE B 1 409 ? -13.797 -9.484 4.117 1 98.81 409 ILE B CA 1
ATOM 6643 C C . ILE B 1 409 ? -13.688 -9.852 5.598 1 98.81 409 ILE B C 1
ATOM 6645 O O . ILE B 1 409 ? -14.406 -9.297 6.434 1 98.81 409 ILE B O 1
ATOM 6649 N N . TRP B 1 410 ? -12.781 -10.68 5.93 1 98.62 410 TRP B N 1
ATOM 6650 C CA . TRP B 1 410 ? -12.625 -11.156 7.297 1 98.62 410 TRP B CA 1
ATOM 6651 C C . TRP B 1 410 ? -12.07 -10.062 8.203 1 98.62 410 TRP B C 1
ATOM 6653 O O . TRP B 1 410 ? -12.43 -9.977 9.375 1 98.62 410 TRP B O 1
ATOM 6663 N N . SER B 1 411 ? -11.148 -9.242 7.695 1 98.44 411 SER B N 1
ATOM 6664 C CA . SER B 1 411 ? -10.633 -8.133 8.484 1 98.44 411 SER B CA 1
ATOM 6665 C C . SER B 1 411 ? -11.758 -7.234 8.984 1 98.44 411 SER B C 1
ATOM 6667 O O . SER B 1 411 ? -11.75 -6.797 10.133 1 98.44 411 SER B O 1
ATOM 6669 N N . ARG B 1 412 ? -12.719 -6.938 8.07 1 98.31 412 ARG B N 1
ATOM 6670 C CA . ARG B 1 412 ? -13.828 -6.074 8.461 1 98.31 412 ARG B CA 1
ATOM 6671 C C . ARG B 1 412 ? -14.844 -6.84 9.312 1 98.31 412 ARG B C 1
ATOM 6673 O O . ARG B 1 412 ? -15.453 -6.273 10.219 1 98.31 412 ARG B O 1
ATOM 6680 N N . ALA B 1 413 ? -15.016 -8.141 9.016 1 98.25 413 ALA B N 1
ATOM 6681 C CA . ALA B 1 413 ? -15.922 -8.969 9.805 1 98.25 413 ALA B CA 1
ATOM 6682 C C . ALA B 1 413 ? -15.453 -9.047 11.258 1 98.25 413 ALA B C 1
ATOM 6684 O O . ALA B 1 413 ? -16.281 -9.031 12.18 1 98.25 413 ALA B O 1
ATOM 6685 N N . LEU B 1 414 ? -14.133 -9.125 11.453 1 97.5 414 LEU B N 1
ATOM 6686 C CA . LEU B 1 414 ? -13.57 -9.266 12.789 1 97.5 414 LEU B CA 1
ATOM 6687 C C . LEU B 1 414 ? -13.297 -7.902 13.406 1 97.5 414 LEU B C 1
ATOM 6689 O O . LEU B 1 414 ? -12.93 -7.812 14.586 1 97.5 414 LEU B O 1
ATOM 6693 N N . GLY B 1 415 ? -13.414 -6.855 12.648 1 96.38 415 GLY B N 1
ATOM 6694 C CA . GLY B 1 415 ? -13.266 -5.504 13.18 1 96.38 415 GLY B CA 1
ATOM 6695 C C . GLY B 1 415 ? -11.828 -5.148 13.5 1 96.38 415 GLY B C 1
ATOM 6696 O O . GLY B 1 415 ? -11.562 -4.457 14.484 1 96.38 415 GLY B O 1
ATOM 6697 N N . PHE B 1 416 ? -10.898 -5.625 12.648 1 97.31 416 PHE B N 1
ATOM 6698 C CA . PHE B 1 416 ? -9.492 -5.312 12.891 1 97.31 416 PHE B CA 1
ATOM 6699 C C . PHE B 1 416 ? -9.273 -3.803 12.906 1 97.31 416 PHE B C 1
ATOM 6701 O O . PHE B 1 416 ? -9.836 -3.08 12.078 1 97.31 416 PHE B O 1
ATOM 6708 N N . PRO B 1 417 ? -8.516 -3.336 13.852 1 96.31 417 PRO B N 1
ATOM 6709 C CA . PRO B 1 417 ? -8.219 -1.902 13.922 1 96.31 417 PRO B CA 1
ATOM 6710 C C . PRO B 1 417 ? -7.137 -1.473 12.938 1 96.31 417 PRO B C 1
ATOM 6712 O O . PRO B 1 417 ? -6.59 -2.309 12.211 1 96.31 417 PRO B O 1
ATOM 6715 N N . ILE B 1 418 ? -6.895 -0.198 12.883 1 96.25 418 ILE B N 1
ATOM 6716 C CA . ILE B 1 418 ? -5.832 0.375 12.062 1 96.25 418 ILE B CA 1
ATOM 6717 C C . ILE B 1 418 ? -4.484 -0.2 12.492 1 96.25 418 ILE B C 1
ATOM 6719 O O . ILE B 1 418 ? -4.23 -0.377 13.688 1 96.25 418 ILE B O 1
ATOM 6723 N N . GLU B 1 419 ? -3.674 -0.647 11.492 1 97.81 419 GLU B N 1
ATOM 6724 C CA . GLU B 1 419 ? -2.33 -1.155 11.766 1 97.81 419 GLU B CA 1
ATOM 6725 C C . GLU B 1 419 ? -1.346 -0.014 12 1 97.81 419 GLU B C 1
ATOM 6727 O O . GLU B 1 419 ? -1.265 0.918 11.195 1 97.81 419 GLU B O 1
ATOM 6732 N N . ARG B 1 420 ? -0.639 -0.059 13.086 1 96.75 420 ARG B N 1
ATOM 6733 C CA . ARG B 1 420 ? 0.269 1.024 13.445 1 96.75 420 ARG B CA 1
ATOM 6734 C C . ARG B 1 420 ? 1.423 0.511 14.297 1 96.75 420 ARG B C 1
ATOM 6736 O O . ARG B 1 420 ? 1.489 0.796 15.492 1 96.75 420 ARG B O 1
ATOM 6743 N N . PRO B 1 421 ? 2.385 -0.185 13.719 1 97.62 421 PRO B N 1
ATOM 6744 C CA . PRO B 1 421 ? 3.576 -0.561 14.484 1 97.62 421 PRO B CA 1
ATOM 6745 C C . PRO B 1 421 ? 4.418 0.645 14.891 1 97.62 421 PRO B C 1
ATOM 6747 O O . PRO B 1 421 ? 4.207 1.75 14.391 1 97.62 421 PRO B O 1
ATOM 6750 N N . LYS B 1 422 ? 5.234 0.424 15.844 1 97 422 LYS B N 1
ATOM 6751 C CA . LYS B 1 422 ? 6.113 1.487 16.328 1 97 422 LYS B CA 1
ATOM 6752 C C . LYS B 1 422 ? 7.406 1.538 15.516 1 97 422 LYS B C 1
ATOM 6754 O O . LYS B 1 422 ? 7.969 0.497 15.164 1 97 422 LYS B O 1
ATOM 6759 N N . SER B 1 423 ? 7.852 2.727 15.164 1 97.44 423 SER B N 1
ATOM 6760 C CA . SER B 1 423 ? 9.141 2.928 14.508 1 97.44 423 SER B CA 1
ATOM 6761 C C . SER B 1 423 ? 10.133 3.605 15.438 1 97.44 423 SER B C 1
ATOM 6763 O O . SER B 1 423 ? 9.75 4.422 16.281 1 97.44 423 SER B O 1
ATOM 6765 N N . MET B 1 424 ? 11.375 3.209 15.305 1 97.12 424 MET B N 1
ATOM 6766 C CA . MET B 1 424 ? 12.484 3.791 16.047 1 97.12 424 MET B CA 1
ATOM 6767 C C . MET B 1 424 ? 13.547 4.344 15.109 1 97.12 424 MET B C 1
ATOM 6769 O O . MET B 1 424 ? 13.641 3.918 13.953 1 97.12 424 MET B O 1
ATOM 6773 N N . SER B 1 425 ? 14.305 5.312 15.547 1 97.31 425 SER B N 1
ATOM 6774 C CA . SER B 1 425 ? 15.5 5.75 14.836 1 97.31 425 SER B CA 1
ATOM 6775 C C . SER B 1 425 ? 16.75 5.039 15.352 1 97.31 425 SER B C 1
ATOM 6777 O O . SER B 1 425 ? 16.75 4.516 16.469 1 97.31 425 SER B O 1
ATOM 6779 N N . THR B 1 426 ? 17.812 5.031 14.562 1 97.25 426 THR B N 1
ATOM 6780 C CA . THR B 1 426 ? 19.078 4.461 15.016 1 97.25 426 THR B CA 1
ATOM 6781 C C . THR B 1 426 ? 19.547 5.152 16.281 1 97.25 426 THR B C 1
ATOM 6783 O O . THR B 1 426 ? 20 4.492 17.234 1 97.25 426 THR B O 1
ATOM 6786 N N . THR B 1 427 ? 19.438 6.465 16.297 1 95.81 427 THR B N 1
ATOM 6787 C CA . THR B 1 427 ? 19.812 7.234 17.469 1 95.81 427 THR B CA 1
ATOM 6788 C C . THR B 1 427 ? 19 6.801 18.688 1 95.81 427 THR B C 1
ATOM 6790 O O . THR B 1 427 ? 19.547 6.633 19.781 1 95.81 427 THR B O 1
ATOM 6793 N N . GLY B 1 428 ? 17.719 6.656 18.484 1 95.25 428 GLY B N 1
ATOM 6794 C CA . GLY B 1 428 ? 16.859 6.219 19.578 1 95.25 428 GLY B CA 1
ATOM 6795 C C . GLY B 1 428 ? 17.188 4.828 20.078 1 95.25 428 GLY B C 1
ATOM 6796 O O . GLY B 1 428 ? 17.141 4.566 21.281 1 95.25 428 GLY B O 1
ATOM 6797 N N . LEU B 1 429 ? 17.531 3.922 19.188 1 97.06 429 LEU B N 1
ATOM 6798 C CA . LEU B 1 429 ? 17.891 2.557 19.562 1 97.06 429 LEU B CA 1
ATOM 6799 C C . LEU B 1 429 ? 19.203 2.525 20.328 1 97.06 429 LEU B C 1
ATOM 6801 O O . LEU B 1 429 ? 19.344 1.747 21.281 1 97.06 429 LEU B O 1
ATOM 6805 N N . LYS B 1 430 ? 20.141 3.33 19.891 1 96.62 430 LYS B N 1
ATOM 6806 C CA . LYS B 1 430 ? 21.422 3.418 20.594 1 96.62 430 LYS B CA 1
ATOM 6807 C C . LYS B 1 430 ? 21.219 3.885 22.047 1 96.62 430 LYS B C 1
ATOM 6809 O O . LYS B 1 430 ? 21.844 3.355 22.969 1 96.62 430 LYS B O 1
ATOM 6814 N N . LYS B 1 431 ? 20.375 4.852 22.219 1 94.69 431 LYS B N 1
ATOM 6815 C CA . LYS B 1 431 ? 20.047 5.332 23.562 1 94.69 431 LYS B CA 1
ATOM 6816 C C . LYS B 1 431 ? 19.406 4.23 24.406 1 94.69 431 LYS B C 1
ATOM 6818 O O . LYS B 1 431 ? 19.688 4.102 25.594 1 94.69 431 LYS B O 1
ATOM 6823 N N . LEU B 1 432 ? 18.516 3.523 23.75 1 91.69 432 LEU B N 1
ATOM 6824 C CA . LEU B 1 432 ? 17.828 2.426 24.422 1 91.69 432 LEU B CA 1
ATOM 6825 C C . LEU B 1 432 ? 18.828 1.369 24.891 1 91.69 432 LEU B C 1
ATOM 6827 O O . LEU B 1 432 ? 18.656 0.774 25.953 1 91.69 432 LEU B O 1
ATOM 6831 N N . CYS B 1 433 ? 19.859 1.086 24.141 1 91.56 433 CYS B N 1
ATOM 6832 C CA . CYS B 1 433 ? 20.844 0.068 24.469 1 91.56 433 CYS B CA 1
ATOM 6833 C C . CYS B 1 433 ? 21.781 0.548 25.562 1 91.56 433 CYS B C 1
ATOM 6835 O O . CYS B 1 433 ? 22.328 -0.26 26.328 1 91.56 433 CYS B O 1
ATOM 6837 N N . HIS B 1 434 ? 22.047 1.805 25.578 1 88.19 434 HIS B N 1
ATOM 6838 C CA . HIS B 1 434 ? 22.922 2.342 26.609 1 88.19 434 HIS B CA 1
ATOM 6839 C C . HIS B 1 434 ? 22.188 2.459 27.953 1 88.19 434 HIS B C 1
ATOM 6841 O O . HIS B 1 434 ? 22.797 2.402 29.016 1 88.19 434 HIS B O 1
ATOM 6847 N N . SER B 1 435 ? 20.953 2.729 27.922 1 75.38 435 SER B N 1
ATOM 6848 C CA . SER B 1 435 ? 20.156 2.844 29.156 1 75.38 435 SER B CA 1
ATOM 6849 C C . SER B 1 435 ? 19.891 1.477 29.766 1 75.38 435 SER B C 1
ATOM 6851 O O . SER B 1 435 ? 19.656 1.371 30.969 1 75.38 435 SER B O 1
ATOM 6853 N N . ASN B 1 436 ? 19.797 0.385 29.031 1 58.06 436 ASN B N 1
ATOM 6854 C CA . ASN B 1 436 ? 19.578 -0.947 29.578 1 58.06 436 ASN B CA 1
ATOM 6855 C C . ASN B 1 436 ? 20.891 -1.669 29.844 1 58.06 436 ASN B C 1
ATOM 6857 O O . ASN B 1 436 ? 21.812 -1.614 29.016 1 58.06 436 ASN B O 1
#

Sequence (872 aa):
MVKDLKDELRPLILKHSEEVREFRQKHGSKVVGEVTIDMMYGGMRGIKGLICETSVLDPDEGIRFRGHSIANCQLVLPKIPRGEEPLPEGLFWLLVTGEVPTDDQVKAISREWAKRADLPSHVVTMLNNFPPTVHPMAQLSATLTTLSSQSHFAKAYAEGKPKKLYWEFVYEDAMDLIGKLPIIAATIYRNLFRDGSPVCPIDVKKDWSWNFTDMLGYDDPMFTELMRMYLTLLGDHEGGNVCSHTCHLVGSALSDPYLSYAAGLNGLAGPLHGLASQEVLLWLNKLQQDIGVDVSDEEMHAFIWDTLQSGQVVPGYGHAVLRKTDPRHLVLREFALKHLPEDKLFRLVSQLYKIVPDILIEQGKAKNPWPNVDACSGVLFTHYGMTEMSYHTVLLGISRALGCMASMIWSRALGFPIERPKSMSTTGLKKLCHSNMVKDLKDELRPLILKHSEEVREFRQKHGSKVVGEVTIDMMYGGMRGIKGLICETSVLDPDEGIRFRGHSIANCQLVLPKIPRGEEPLPEGLFWLLVTGEVPTDDQVKAISREWAKRADLPSHVVTMLNNFPPTVHPMAQLSATLTTLSSQSHFAKAYAEGKPKKLYWEFVYEDAMDLIGKLPIIAATIYRNLFRDGSPVCPIDVKKDWSWNFTDMLGYDDPMFTELMRMYLTLLGDHEGGNVCSHTCHLVGSALSDPYLSYAAGLNGLAGPLHGLASQEVLLWLNKLQQDIGVDVSDEEMHAFIWDTLQSGQVVPGYGHAVLRKTDPRHLVLREFALKHLPEDKLFRLVSQLYKIVPDILIEQGKAKNPWPNVDACSGVLFTHYGMTEMSYHTVLLGISRALGCMASMIWSRALGFPIERPKSMSTTGLKKLCHSN

Radius of gyration: 26.79 Å; Cα contacts (8 Å, |Δi|>4): 1625; chains: 2; bounding box: 62×74×64 Å